Protein 4HPQ (pdb70)

Sequence (1160 aa):
MNSENTIVYVRVAGRARNGFVDPLKFYWDLERDRSLWSSVEPFTVTVVDRNVKHQVQGVMFATNVKYIFEDDQEDPAIENVVIIEADESLRVTQVEMISDQFKQVGYEVRDGNEVCIDAMSRFETPRQLGNLPLEKLVQLYKLQNDQLHSLFNTLNEAVIEKLLENSRKFLTGAKLICQESNDHLTTTKLRIREWQKFQSKLHFVLDCIQQQTKFLSEILLREGIGRNLIEEEWSQTVLVRLVNDMKFWQNEITKMMNKLDNITNEIDQQHNSKLGDFISRDSSHILDSKLNEIPTIRKQVENITRQYQTMLAKVQSQLVESRMKGLRDEFSEEFTNEADQLEQELADFLKSFTDHFDKCSALSSRSVSPEDAQNLFEIVERDDKDLAAINSLLQDAAIDVASFVRKVNMLLDERDADKAKMQATLSKLLTELRKHEEYISVFEGISALIQKFKASCLEDIRQTRNLLDFYANFERSYHNLLKEVKRRKETAAKLSQILKSCETQLEQINTADLRERQMFLLENGNYLPETIWPDEIGSLSPLYTLNYEVRMNSENTIVYVRVAGRARNGFVDPLKFYWDLERDRSLWSSVEPFTVTVVDRNVKHQVQGVMFATNVKYIFEDDQEDPAIENVVIIEADESLRVTQVEMISDQFKQVGYEVRDGNEVCIDAMSRFETPRQLGNLPLEKLVQLYKLQNDQLHSLFNTLNEAVIEKLLENSRKFLTGAKLICQESNDHLTTTKLRIREWQKFQSKLHFVLDCIQQQTKFLSEILLREGIGRNLIEEEWSQTVLVRLVNDMKFWQNEITKMMNKLDNITNEIDQQHNSKLGDFISRDSSHILDSKLNEIPTIRKQVENITRQYQTMLAKVQSQLVESRMKGLRDEFSEEFTNEADQLEQELADFLKSFTDHFDKCSALSSRSVSPEDAQNLFEIVERDDKDLAAINSLLQDAAIDVASFVRKVNMLLDERDADKAKMQATLSKLLTELRKHEEYISVFEGISALIQKFKASCLEDIRQTRNLLDFYANFERSYHNLLKEVKRRKETAAKLSQILKSCETQLEQINTADLRERQMFLLENGNYLPETIWPDEIGSLSPLYTLNYEVR

Foldseek 3Di:
DWLPPDDDDDDDDPDDPPPDDPDRFGDDVVNVVVLQVVLCPLVVVCVVRPDRVVSVVSSVVVVVVVVVD/DDAWEKEAAPEPPVCRDGIDTDDPDDDADPVGDDDPPPQKDKDWDADVPGPIDDIDIDHPFWDWLAWDADPPNHIYTYTYGDHDDDPPPPPDDVVVVVVNVVVVVVVVVSVVVVD/DVVVLVVLLVLLVVVLVVLVVLLVVLVVLLVVLLVLVVVVVVVLVVVVVVLVVLVVVLCCCQCPVLVPVPQPCCLPVNVVDPQLPVLLVLLVVLLVVLVVLLVCQQVAPALPDDDGDSRRNVPADCVLSCVSVVLVVVNVVVVVVSVVVNVVSVVVNCCSPPVCCPPPVVVVVVVSPPVLVVVSVVLNVVSVVLSVVSVVLSVLSVVVVCVDVDDPPVVVSCCVSVVVSVVVVVVVVVVVVSSVVSVVSSVVSVVVSVVVVVVVVVVVVVVVVSVVVVVVVVVVVVVVVVVSVVSVVSSVVSVVSSVVSVVSVVVSVVVVVVSVVVVVVVVVVVVVLVVVVVVVVVVVVVLVVVQVVVLVVLVVVCVVDDVPDDCVVVVAPSVVSDGPDDDDDDSD/DWLPPDDDDDDDDPDDPPPDDPDRFGDDVVNLVVLQVVLCPQVVVCVVHHDRCCSVCSNVVVVVVVVVD/DDAWEKEAAPEPPVCRDGIDTDDPDDDADPVGDDDDPPQKDKDWDADVPGPIDDIDIDHDFWDWLAWDADDPNHIYTYTYGDDDDDPPPPPDPVVVVVVNVVVVVVVVVSVVVVD/DVVVLVVLLVLLVVVLVVLVVLLVVLVVLLVVLVVLVVVVVVVLVVLVVVLVVLVVVLCCCQCPVLVPVPQPCCLPVNLVPCQQPVLLVLLVVLLVVLVVLLVCQQVAPALPDDDGDRRRNVPADCVLSCPSVVLVVVNVVVVVVSVVVNVVSVVVNCCSPPVCCPPPVVVVVVVSPPVLVVVSVVLNVVSVVLSVVSVVLSVLSVVVVCVDVDDPPVVVSCCVSVVVSVVVVVVVVVVVVSSVVSVVSSVVSVVVSVVVVVVVVVVVVVVVVSVVVVVVVVVVVVVVVVVSVVSVVSVVVSVVSSVVSVVSVVVSVVVVVVSVVVVVVVVVVVVVLVVVVVVVVVVVVVLVVVLVVVLVVLVVVVVVDDVPDDCVVVVAPSVVSDGDDDDDDDSD

Solvent-accessible surface area: 67573 Å² total; per-residue (Å²): 24,67,4,73,47,1,29,0,23,2,94,20,52,54,32,54,148,122,49,106,87,56,68,87,20,130,34,60,45,78,39,28,66,63,44,57,78,82,74,126,120,75,90,65,55,20,96,88,43,67,23,68,63,39,37,65,33,61,46,64,39,57,60,59,69,65,84,90,124,95,76,26,43,5,36,1,26,26,124,11,21,116,71,180,163,173,24,57,28,43,20,12,30,11,94,26,10,7,121,111,71,168,133,110,120,80,42,113,10,22,2,36,0,44,9,50,137,66,27,168,5,96,77,14,25,12,82,13,113,71,16,14,44,71,8,95,77,73,127,150,54,29,33,2,6,0,31,0,8,4,119,0,61,17,47,223,136,31,4,127,48,94,14,111,72,0,5,86,12,0,58,77,8,1,56,16,0,92,41,1,44,95,56,55,152,137,58,66,40,95,143,32,47,80,55,3,98,160,49,11,66,34,1,97,126,31,5,135,114,8,47,82,73,0,62,81,4,37,86,70,22,91,88,66,62,41,28,62,49,43,10,86,6,2,17,57,0,2,67,30,0,7,73,6,0,6,80,11,0,0,96,62,5,0,3,114,44,23,28,92,78,35,1,61,94,30,2,14,85,159,10,15,83,57,2,118,107,57,12,73,51,1,42,116,25,7,90,99,1,48,124,42,110,13,23,112,42,189,153,140,24,49,59,2,2,99,26,40,56,102,116,52,1,96,63,0,56,58,9,54,104,73,18,61,62,12,111,122,64,10,70,89,10,35,132,63,33,108,71,4,18,54,90,0,61,46,84,11,59,96,60,101,15,106,32,16,119,100,126,75,126,101,115,76,34,104,87,2,63,95,18,50,120,64,6,60,65,56,48,145,48,9,43,47,17,49,65,91,4,30,19,22,81,97,166,53,148,38,112,114,63,36,105,58,40,38,95,92,7,67,169,61,20,158,84,13,52,65,58,34,60,96,1,117,81,19,17,123,82,5,36,69,15,8,133,105,2,42,120,72,21,72,92,91,69,62,72,36,66,156,26,58,50,45,0,43,125,16,18,68,54,1,92,120,8,21,114,109,0,44,89,9,28,41,28,15,48,75,0,76,156,17,43,57,52,0,93,75,26,22,113,81,3,120,69,40,30,89,67,0,47,70,4,40,176,9,7,116,37,8,46,144,12,35,130,54,15,146,86,11,24,63,120,2,43,109,32,2,136,63,9,50,51,81,0,81,112,28,22,87,58,4,39,155,60,0,120,92,15,65,155,102,6,20,131,60,22,39,110,88,2,31,88,116,45,17,44,38,73,47,59,12,32,72,46,84,66,143,16,128,21,65,4,74,47,1,27,1,23,2,94,19,50,59,35,52,152,122,48,106,93,55,68,88,24,135,32,63,44,77,40,30,65,64,48,57,77,82,70,126,116,81,82,72,50,22,87,92,74,35,45,52,67,35,36,61,33,52,43,71,42,53,64,64,68,77,80,95,119,102,81,25,45,6,35,0,25,26,123,12,20,118,72,183,162,171,23,56,26,42,20,12,33,11,90,25,11,7,121,112,71,167,133,111,116,82,44,111,9,21,2,39,0,44,10,49,142,67,29,170,5,96,75,13,29,16,87,15,121,73,16,19,43,72,9,92,77,73,130,150,54,29,39,2,7,0,31,1,7,4,130,1,67,23,46,225,136,32,7,130,50,93,15,109,73,0,5,86,12,0,57,76,9,2,56,16,0,87,40,3,38,93,56,52,153,135,59,66,39,92,142,32,47,81,54,2,96,158,50,13,64,35,1,96,126,30,4,132,115,8,45,82,71,0,62,82,5,36,85,68,22,98,88,64,62,47,27,62,54,44,10,93,12,2,18,69,2,2,66,37,0,8,73,8,0,6,80,15,0,0,96,64,6,0,3,114,43,23,29,92,76,33,1,60,94,29,2,14,85,156,9,17,82,58,1,118,106,58,13,74,51,0,41,119,23,6,89,98,2,48,125,42,110,12,18,113,33,188,151,137,24,48,56,2,2,99,21,40,56,102,114,54,2,94,65,0,54,57,9,54,105,74,19,59,64,13,113,122,62,11,70,90,10,33,136,62,33,109,69,4,18,54,90,0,61,47,84,10,59,98,61,99,15,105,34,17,120,101,126,73,126,102,116,73,34,104,86,2,63,95,18,52,120,63,5,59,67,56,47,144,48,8,44,48,17,49,64,92,4,29,19,24,80,97,164,51,149,38,113,113,66,36,105,58,40,37,95,90,7,68,168,60,22,158,85,13,52,66,58,34,61,96,2,119,80,19,18,125,82,5,35,69,15,8,134,102,2,41,117,71,20,75,93,90,67,62,71,36,68,156,24,61,50,44,0,43,123,16,16,68,56,2,90,120,8,22,115,109,0,40,90,9,24,42,27,15,47,76,0,76,159,16,46,55,54,0,90,77,26,22,114,80,3,120,68,41,29,91,74,0,48,62,3,39,166,4,6,115,24,0,45,144,7,27,131,46,8,144,86,8,21,63,111,0,44,110,25,2,136,61,8,50,49,76,0,80,109,33,23,87,60,4,40,153,54,0,118,94,16,67,156,116,6,19,144,74,24,49,110,98,9,41,90,116,46,19,47,39,73,50,60,14,30,78,43,88,67,149,16,131

CATH classification: 1.10.10.2570

Structure (mmCIF, N/CA/C/O backbone):
data_4HPQ
#
_entry.id   4HPQ
#
_cell.length_a   144.370
_cell.length_b   64.200
_cell.length_c   184.210
_cell.angle_alpha   90.00
_cell.angle_beta   110.79
_cell.angle_gamma   90.00
#
_symmetry.space_group_name_H-M   'P 1 21 1'
#
loop_
_entity.id
_entity.type
_entity.pdbx_description
1 polymer Atg29
2 polymer Atg31
3 polymer Atg17
#
loop_
_atom_site.group_PDB
_atom_site.id
_atom_site.type_symbol
_atom_site.label_atom_id
_atom_site.label_alt_id
_atom_site.label_comp_id
_atom_site.label_asym_id
_atom_site.label_entity_id
_atom_site.label_seq_id
_atom_site.pdbx_PDB_ins_code
_atom_site.Cartn_x
_atom_site.Cartn_y
_atom_site.Cartn_z
_atom_site.occupancy
_atom_site.B_iso_or_equiv
_atom_site.auth_seq_id
_atom_site.auth_comp_id
_atom_site.auth_asym_id
_atom_site.auth_atom_id
_atom_site.pdbx_PDB_model_num
ATOM 1 N N . MET A 1 1 ? 12.360 -10.924 -99.351 1.00 144.26 1 MET A N 1
ATOM 2 C CA . MET A 1 1 ? 11.842 -11.594 -98.121 1.00 140.94 1 MET A CA 1
ATOM 3 C C . MET A 1 1 ? 10.400 -12.081 -98.290 1.00 136.64 1 MET A C 1
ATOM 4 O O . MET A 1 1 ? 9.459 -11.636 -97.630 1.00 129.86 1 MET A O 1
ATOM 9 N N . ASN A 1 2 ? 10.288 -13.009 -99.227 1.00 135.46 2 ASN A N 1
ATOM 10 C CA . ASN A 1 2 ? 9.106 -13.774 -99.541 1.00 136.52 2 ASN A CA 1
ATOM 11 C C . ASN A 1 2 ? 9.665 -14.767 -100.533 1.00 140.84 2 ASN A C 1
ATOM 12 O O . ASN A 1 2 ? 10.394 -14.369 -101.426 1.00 135.20 2 ASN A O 1
ATOM 17 N N . SER A 1 3 ? 9.358 -16.048 -100.397 1.00 152.53 3 SER A N 1
ATOM 18 C CA . SER A 1 3 ? 9.988 -17.056 -101.260 1.00 157.88 3 SER A CA 1
ATOM 19 C C . SER A 1 3 ? 10.483 -16.494 -102.596 1.00 153.70 3 SER A C 1
ATOM 20 O O . SER A 1 3 ? 11.635 -16.712 -102.984 1.00 152.34 3 SER A O 1
ATOM 23 N N . GLU A 1 4 ? 9.597 -15.782 -103.293 1.00 144.12 4 GLU A N 1
ATOM 24 C CA . GLU A 1 4 ? 9.913 -15.226 -104.600 1.00 138.20 4 GLU A CA 1
ATOM 25 C C . GLU A 1 4 ? 10.486 -13.841 -104.487 1.00 132.76 4 GLU A C 1
ATOM 26 O O . GLU A 1 4 ? 10.345 -13.198 -103.458 1.00 131.69 4 GLU A O 1
ATOM 32 N N . ASN A 1 5 ? 11.125 -13.371 -105.554 1.00 124.34 5 ASN A N 1
ATOM 33 C CA . ASN A 1 5 ? 11.671 -12.028 -105.554 1.00 115.86 5 ASN A CA 1
ATOM 34 C C . ASN A 1 5 ? 12.694 -11.825 -104.410 1.00 107.68 5 ASN A C 1
ATOM 35 O O . ASN A 1 5 ? 12.775 -10.760 -103.816 1.00 103.09 5 ASN A O 1
ATOM 40 N N . THR A 1 6 ? 13.449 -12.868 -104.079 1.00 101.48 6 THR A N 1
ATOM 41 C CA . THR A 1 6 ? 14.548 -12.756 -103.114 1.00 100.14 6 THR A CA 1
ATOM 42 C C . THR A 1 6 ? 15.332 -14.068 -103.051 1.00 101.23 6 THR A C 1
ATOM 43 O O . THR A 1 6 ? 14.831 -15.079 -102.547 1.00 105.71 6 THR A O 1
ATOM 47 N N . ILE A 1 7 ? 16.574 -14.026 -103.532 1.00 97.65 7 ILE A N 1
ATOM 48 C CA . ILE A 1 7 ? 17.372 -15.237 -103.763 1.00 94.94 7 ILE A CA 1
ATOM 49 C C . ILE A 1 7 ? 18.435 -15.501 -102.694 1.00 85.36 7 ILE A C 1
ATOM 50 O O . ILE A 1 7 ? 18.966 -14.586 -102.072 1.00 81.20 7 ILE A O 1
ATOM 55 N N . VAL A 1 8 ? 18.723 -16.777 -102.492 1.00 79.76 8 VAL A N 1
ATOM 56 C CA . VAL A 1 8 ? 19.807 -17.194 -101.650 1.00 80.09 8 VAL A CA 1
ATOM 57 C C . VAL A 1 8 ? 20.775 -18.008 -102.471 1.00 86.21 8 VAL A C 1
ATOM 58 O O . VAL A 1 8 ? 20.384 -18.952 -103.156 1.00 86.95 8 VAL A O 1
ATOM 62 N N . TYR A 1 9 ? 22.045 -17.634 -102.395 1.00 91.80 9 TYR A N 1
ATOM 63 C CA . TYR A 1 9 ? 23.114 -18.412 -102.982 1.00 87.57 9 TYR A CA 1
ATOM 64 C C . TYR A 1 9 ? 23.904 -19.045 -101.849 1.00 83.59 9 TYR A C 1
ATOM 65 O O . TYR A 1 9 ? 24.117 -18.429 -100.804 1.00 81.06 9 TYR A O 1
ATOM 74 N N . VAL A 1 10 ? 24.341 -20.275 -102.049 1.00 80.05 10 VAL A N 1
ATOM 75 C CA . VAL A 1 10 ? 25.231 -20.890 -101.095 1.00 81.99 10 VAL A CA 1
ATOM 76 C C . VAL A 1 10 ? 26.546 -21.274 -101.786 1.00 89.23 10 VAL A C 1
ATOM 77 O O . VAL A 1 10 ? 26.554 -21.919 -102.838 1.00 94.09 10 VAL A O 1
ATOM 81 N N . ARG A 1 11 ? 27.656 -20.824 -101.205 1.00 96.20 11 ARG A N 1
ATOM 82 C CA . ARG A 1 11 ? 28.988 -21.213 -101.661 1.00 95.51 11 ARG A CA 1
ATOM 83 C C . ARG A 1 11 ? 29.457 -22.460 -100.943 1.00 94.80 11 ARG A C 1
ATOM 84 O O . ARG A 1 11 ? 29.056 -22.727 -99.809 1.00 96.33 11 ARG A O 1
ATOM 92 N N . VAL A 1 12 ? 30.353 -23.188 -101.594 1.00 91.82 12 VAL A N 1
ATOM 93 C CA . VAL A 1 12 ? 30.899 -24.415 -101.041 1.00 92.36 12 VAL A CA 1
ATOM 94 C C . VAL A 1 12 ? 32.304 -24.671 -101.591 1.00 93.65 12 VAL A C 1
ATOM 95 O O . VAL A 1 12 ? 32.669 -24.123 -102.637 1.00 95.24 12 VAL A O 1
ATOM 99 N N . ALA A 1 13 ? 33.079 -25.504 -100.891 1.00 91.41 13 ALA A N 1
ATOM 100 C CA . ALA A 1 13 ? 34.460 -25.806 -101.283 1.00 91.51 13 ALA A CA 1
ATOM 101 C C . ALA A 1 13 ? 34.673 -27.304 -101.570 1.00 92.18 13 ALA A C 1
ATOM 102 O O . ALA A 1 13 ? 34.594 -28.135 -100.660 1.00 88.33 13 ALA A O 1
ATOM 104 N N . GLY A 1 14 ? 34.961 -27.634 -102.833 1.00 94.81 14 GLY A N 1
ATOM 105 C CA . GLY A 1 14 ? 35.085 -29.026 -103.266 1.00 95.90 14 GLY A CA 1
ATOM 106 C C . GLY A 1 14 ? 33.806 -29.762 -102.929 1.00 100.42 14 GLY A C 1
ATOM 107 O O . GLY A 1 14 ? 33.799 -30.654 -102.085 1.00 102.24 14 GLY A O 1
ATOM 108 N N . ARG A 1 15 ? 32.716 -29.352 -103.572 1.00 106.36 15 ARG A N 1
ATOM 109 C CA . ARG A 1 15 ? 31.389 -29.896 -103.292 1.00 116.68 15 ARG A CA 1
ATOM 110 C C . ARG A 1 15 ? 30.925 -30.920 -104.331 1.00 113.04 15 ARG A C 1
ATOM 111 O O . ARG A 1 15 ? 30.541 -32.036 -103.976 1.00 104.09 15 ARG A O 1
ATOM 119 N N . ALA A 1 16 ? 30.986 -30.533 -105.605 1.00 114.52 16 ALA A N 1
ATOM 120 C CA . ALA A 1 16 ? 30.172 -31.140 -106.677 1.00 119.91 16 ALA A CA 1
ATOM 121 C C . ALA A 1 16 ? 29.798 -32.612 -106.516 1.00 129.07 16 ALA A C 1
ATOM 122 O O . ALA A 1 16 ? 30.661 -33.485 -106.576 1.00 136.45 16 ALA A O 1
ATOM 124 N N . ARG A 1 17 ? 28.505 -32.869 -106.304 1.00 132.67 17 ARG A N 1
ATOM 125 C CA . ARG A 1 17 ? 27.962 -34.233 -106.300 1.00 134.12 17 ARG A CA 1
ATOM 126 C C . ARG A 1 17 ? 26.997 -34.474 -107.448 1.00 128.11 17 ARG A C 1
ATOM 127 O O . ARG A 1 17 ? 26.610 -35.615 -107.706 1.00 115.01 17 ARG A O 1
ATOM 135 N N . ASN A 1 18 ? 26.586 -33.397 -108.110 1.00 130.46 18 ASN A N 1
ATOM 136 C CA . ASN A 1 18 ? 25.533 -33.451 -109.120 1.00 129.77 18 ASN A CA 1
ATOM 137 C C . ASN A 1 18 ? 24.227 -34.092 -108.604 1.00 122.33 18 ASN A C 1
ATOM 138 O O . ASN A 1 18 ? 23.489 -34.729 -109.353 1.00 119.14 18 ASN A O 1
ATOM 143 N N . GLY A 1 19 ? 23.966 -33.896 -107.310 1.00 113.49 19 GLY A N 1
ATOM 144 C CA . GLY A 1 19 ? 22.672 -34.170 -106.705 1.00 112.92 19 GLY A CA 1
ATOM 145 C C . GLY A 1 19 ? 22.064 -32.828 -106.336 1.00 113.00 19 GLY A C 1
ATOM 146 O O . GLY A 1 19 ? 21.835 -32.522 -105.161 1.00 105.02 19 GLY A O 1
ATOM 147 N N . PHE A 1 20 ? 21.808 -32.022 -107.358 1.00 117.36 20 PHE A N 1
ATOM 148 C CA . PHE A 1 20 ? 21.400 -30.638 -107.160 1.00 121.45 20 PHE A CA 1
ATOM 149 C C . PHE A 1 20 ? 19.922 -30.554 -106.811 1.00 121.14 20 PHE A C 1
ATOM 150 O O . PHE A 1 20 ? 19.074 -31.080 -107.527 1.00 119.00 20 PHE A O 1
ATOM 158 N N . VAL A 1 21 ? 19.624 -29.872 -105.711 1.00 126.54 21 VAL A N 1
ATOM 159 C CA . VAL A 1 21 ? 18.275 -29.859 -105.149 1.00 133.52 21 VAL A CA 1
ATOM 160 C C . VAL A 1 21 ? 17.496 -28.715 -105.800 1.00 131.50 21 VAL A C 1
ATOM 161 O O . VAL A 1 21 ? 16.665 -28.955 -106.672 1.00 127.78 21 VAL A O 1
ATOM 165 N N . ASP A 1 22 ? 17.781 -27.477 -105.399 1.00 133.26 22 ASP A N 1
ATOM 166 C CA . ASP A 1 22 ? 17.207 -26.300 -106.046 1.00 138.90 22 ASP A CA 1
ATOM 167 C C . ASP A 1 22 ? 15.678 -26.383 -106.187 1.00 144.63 22 ASP A C 1
ATOM 168 O O . ASP A 1 22 ? 15.129 -26.057 -107.242 1.00 156.59 22 ASP A O 1
ATOM 173 N N . PRO A 1 23 ? 14.984 -26.819 -105.123 1.00 143.32 23 PRO A N 1
ATOM 174 C CA . PRO A 1 23 ? 13.529 -26.866 -105.175 1.00 141.57 23 PRO A CA 1
ATOM 175 C C . PRO A 1 23 ? 12.962 -25.463 -104.998 1.00 135.04 23 PRO A C 1
ATOM 176 O O . PRO A 1 23 ? 13.406 -24.728 -104.114 1.00 137.75 23 PRO A O 1
ATOM 180 N N . LEU A 1 24 ? 12.008 -25.080 -105.833 1.00 126.14 24 LEU A N 1
ATOM 181 C CA . LEU A 1 24 ? 11.360 -23.790 -105.659 1.00 130.20 24 LEU A CA 1
ATOM 182 C C . LEU A 1 24 ? 10.020 -23.964 -104.934 1.00 137.58 24 LEU A C 1
ATOM 183 O O . LEU A 1 24 ? 9.098 -24.590 -105.453 1.00 153.40 24 LEU A O 1
ATOM 188 N N . LYS A 1 25 ? 9.941 -23.414 -103.727 1.00 130.57 25 LYS A N 1
ATOM 189 C CA . LYS A 1 25 ? 8.745 -23.455 -102.881 1.00 124.36 25 LYS A CA 1
ATOM 190 C C . LYS A 1 25 ? 8.205 -22.081 -102.469 1.00 123.25 25 LYS A C 1
ATOM 191 O O . LYS A 1 25 ? 8.816 -21.403 -101.654 1.00 128.29 25 LYS A O 1
ATOM 197 N N . PHE A 1 26 ? 7.034 -21.683 -102.940 1.00 120.55 26 PHE A N 1
ATOM 198 C CA . PHE A 1 26 ? 6.488 -20.389 -102.506 1.00 118.30 26 PHE A CA 1
ATOM 199 C C . PHE A 1 26 ? 5.848 -20.448 -101.110 1.00 98.39 26 PHE A C 1
ATOM 200 O O . PHE A 1 26 ? 4.708 -20.864 -100.992 1.00 98.61 26 PHE A O 1
ATOM 208 N N . TYR A 1 27 ? 6.566 -20.017 -100.067 1.00 82.68 27 TYR A N 1
ATOM 209 C CA . TYR A 1 27 ? 6.064 -20.094 -98.679 1.00 75.88 27 TYR A CA 1
ATOM 210 C C . TYR A 1 27 ? 6.031 -18.768 -97.891 1.00 74.04 27 TYR A C 1
ATOM 211 O O . TYR A 1 27 ? 7.060 -18.138 -97.696 1.00 77.66 27 TYR A O 1
ATOM 220 N N . TRP A 1 28 ? 4.850 -18.392 -97.398 1.00 73.02 28 TRP A N 1
ATOM 221 C CA . TRP A 1 28 ? 4.630 -17.120 -96.694 1.00 71.67 28 TRP A CA 1
ATOM 222 C C . TRP A 1 28 ? 4.429 -17.396 -95.210 1.00 75.73 28 TRP A C 1
ATOM 223 O O . TRP A 1 28 ? 4.202 -18.541 -94.818 1.00 78.25 28 TRP A O 1
ATOM 225 N N . ASP A 1 29 ? 4.494 -16.344 -94.392 1.00 77.80 29 ASP A N 1
ATOM 226 C CA . ASP A 1 29 ? 4.396 -16.477 -92.925 1.00 77.14 29 ASP A CA 1
ATOM 227 C C . ASP A 1 29 ? 3.017 -16.902 -92.441 1.00 79.91 29 ASP A C 1
ATOM 228 O O . ASP A 1 29 ? 2.905 -17.536 -91.388 1.00 76.91 29 ASP A O 1
ATOM 230 N N . LEU A 1 30 ? 1.973 -16.535 -93.190 1.00 84.68 30 LEU A N 1
ATOM 231 C CA . LEU A 1 30 ? 0.612 -17.004 -92.903 1.00 81.01 30 LEU A CA 1
ATOM 232 C C . LEU A 1 30 ? 0.540 -18.508 -93.201 1.00 78.18 30 LEU A C 1
ATOM 233 O O . LEU A 1 30 ? -0.019 -19.269 -92.405 1.00 77.40 30 LEU A O 1
ATOM 235 N N . GLU A 1 31 ? 1.139 -18.941 -94.317 1.00 74.01 31 GLU A N 1
ATOM 236 C CA . GLU A 1 31 ? 1.258 -20.378 -94.607 1.00 73.85 31 GLU A CA 1
ATOM 237 C C . GLU A 1 31 ? 1.861 -21.095 -93.392 1.00 76.13 31 GLU A C 1
ATOM 238 O O . GLU A 1 31 ? 1.426 -22.181 -93.025 1.00 76.01 31 GLU A O 1
ATOM 240 N N . ARG A 1 32 ? 2.837 -20.460 -92.746 1.00 82.58 32 ARG A N 1
ATOM 241 C CA . ARG A 1 32 ? 3.445 -21.008 -91.524 1.00 82.79 32 ARG A CA 1
ATOM 242 C C . ARG A 1 32 ? 2.440 -21.137 -90.400 1.00 77.78 32 ARG A C 1
ATOM 243 O O . ARG A 1 32 ? 2.350 -22.188 -89.772 1.00 76.37 32 ARG A O 1
ATOM 245 N N . ASP A 1 33 ? 1.687 -20.071 -90.152 1.00 74.32 33 ASP A N 1
ATOM 246 C CA . ASP A 1 33 ? 0.668 -20.086 -89.105 1.00 74.73 33 ASP A CA 1
ATOM 247 C C . ASP A 1 33 ? -0.327 -21.232 -89.316 1.00 75.33 33 ASP A C 1
ATOM 248 O O . ASP A 1 33 ? -0.744 -21.888 -88.348 1.00 76.24 33 ASP A O 1
ATOM 250 N N . ARG A 1 34 ? -0.682 -21.473 -90.583 1.00 72.56 34 ARG A N 1
ATOM 251 C CA . ARG A 1 34 ? -1.577 -22.575 -90.977 1.00 65.98 34 ARG A CA 1
ATOM 252 C C . ARG A 1 34 ? -1.008 -23.978 -90.635 1.00 59.78 34 ARG A C 1
ATOM 253 O O . ARG A 1 34 ? -1.590 -24.718 -89.836 1.00 53.25 34 ARG A O 1
ATOM 255 N N . SER A 1 35 ? 0.128 -24.325 -91.240 1.00 58.17 35 SER A N 1
ATOM 256 C CA . SER A 1 35 ? 0.824 -25.591 -90.959 1.00 57.21 35 SER A CA 1
ATOM 257 C C . SER A 1 35 ? 1.132 -25.777 -89.475 1.00 62.00 35 SER A C 1
ATOM 258 O O . SER A 1 35 ? 1.129 -26.898 -88.963 1.00 65.98 35 SER A O 1
ATOM 260 N N . LEU A 1 36 ? 1.419 -24.679 -88.783 1.00 65.04 36 LEU A N 1
ATOM 261 C CA . LEU A 1 36 ? 1.600 -24.719 -87.332 1.00 63.94 36 LEU A CA 1
ATOM 262 C C . LEU A 1 36 ? 0.350 -25.276 -86.680 1.00 64.46 36 LEU A C 1
ATOM 263 O O . LEU A 1 36 ? 0.408 -26.309 -86.007 1.00 61.56 36 LEU A O 1
ATOM 265 N N . TRP A 1 37 ? -0.777 -24.591 -86.909 1.00 66.68 37 TRP A N 1
ATOM 266 C CA . TRP A 1 37 ? -2.084 -25.001 -86.362 1.00 66.59 37 TRP A CA 1
ATOM 267 C C . TRP A 1 37 ? -2.423 -26.431 -86.792 1.00 63.66 37 TRP A C 1
ATOM 268 O O . TRP A 1 37 ? -2.775 -27.271 -85.949 1.00 57.38 37 TRP A O 1
ATOM 270 N N . SER A 1 38 ? -2.280 -26.699 -88.095 1.00 61.61 38 SER A N 1
ATOM 271 C CA . SER A 1 38 ? -2.494 -28.038 -88.650 1.00 62.52 38 SER A CA 1
ATOM 272 C C . SER A 1 38 ? -1.738 -29.073 -87.820 1.00 66.22 38 SER A C 1
ATOM 273 O O . SER A 1 38 ? -2.344 -29.972 -87.239 1.00 72.48 38 SER A O 1
ATOM 275 N N . SER A 1 39 ? -0.420 -28.913 -87.723 1.00 70.47 39 SER A N 1
ATOM 276 C CA . SER A 1 39 ? 0.420 -29.826 -86.930 1.00 69.59 39 SER A CA 1
ATOM 277 C C . SER A 1 39 ? -0.063 -30.014 -85.478 1.00 68.38 39 SER A C 1
ATOM 278 O O . SER A 1 39 ? 0.308 -30.990 -84.830 1.00 64.17 39 SER A O 1
ATOM 280 N N . VAL A 1 40 ? -0.883 -29.083 -84.981 1.00 69.56 40 VAL A N 1
ATOM 281 C CA . VAL A 1 40 ? -1.615 -29.265 -83.720 1.00 72.28 40 VAL A CA 1
ATOM 282 C C . VAL A 1 40 ? -0.671 -29.442 -82.534 1.00 68.80 40 VAL A C 1
ATOM 283 O O . VAL A 1 40 ? -0.022 -28.488 -82.118 1.00 66.01 40 VAL A O 1
ATOM 285 N N . UNK A 1 41 ? 0.271 -38.887 -94.710 1.00 83.03 51 UNK A N 1
ATOM 286 C CA . UNK A 1 41 ? 0.481 -37.864 -93.637 1.00 82.68 51 UNK A CA 1
ATOM 287 C C . UNK A 1 41 ? 1.417 -36.793 -94.184 1.00 82.78 51 UNK A C 1
ATOM 288 O O . UNK A 1 41 ? 0.956 -35.751 -94.650 1.00 77.42 51 UNK A O 1
ATOM 290 N N . UNK A 1 42 ? 2.724 -37.063 -94.156 1.00 84.98 52 UNK A N 1
ATOM 291 C CA . UNK A 1 42 ? 3.714 -36.136 -94.710 1.00 82.43 52 UNK A CA 1
ATOM 292 C C . UNK A 1 42 ? 3.489 -35.966 -96.215 1.00 84.66 52 UNK A C 1
ATOM 293 O O . UNK A 1 42 ? 3.447 -34.836 -96.704 1.00 84.69 52 UNK A O 1
ATOM 295 N N . UNK A 1 43 ? 3.309 -37.078 -96.935 1.00 86.32 53 UNK A N 1
ATOM 296 C CA . UNK A 1 43 ? 3.020 -37.040 -98.378 1.00 87.06 53 UNK A CA 1
ATOM 297 C C . UNK A 1 43 ? 1.873 -36.073 -98.701 1.00 91.94 53 UNK A C 1
ATOM 298 O O . UNK A 1 43 ? 1.968 -35.270 -99.636 1.00 86.29 53 UNK A O 1
ATOM 300 N N . UNK A 1 44 ? 0.807 -36.143 -97.902 1.00 95.89 54 UNK A N 1
ATOM 301 C CA . UNK A 1 44 ? -0.382 -35.296 -98.087 1.00 93.54 54 UNK A CA 1
ATOM 302 C C . UNK A 1 44 ? -0.140 -33.807 -97.769 1.00 88.11 54 UNK A C 1
ATOM 303 O O . UNK A 1 44 ? -0.398 -32.941 -98.613 1.00 81.24 54 UNK A O 1
ATOM 305 N N . UNK A 1 45 ? 0.348 -33.519 -96.557 1.00 84.62 55 UNK A N 1
ATOM 306 C CA . UNK A 1 45 ? 0.569 -32.137 -96.112 1.00 80.36 55 UNK A CA 1
ATOM 307 C C . UNK A 1 45 ? 1.593 -31.420 -97.003 1.00 85.09 55 UNK A C 1
ATOM 308 O O . UNK A 1 45 ? 1.550 -30.189 -97.138 1.00 81.84 55 UNK A O 1
ATOM 310 N N . UNK A 1 46 ? 2.489 -32.196 -97.626 1.00 91.47 56 UNK A N 1
ATOM 311 C CA . UNK A 1 46 ? 3.395 -31.684 -98.671 1.00 95.73 56 UNK A CA 1
ATOM 312 C C . UNK A 1 46 ? 2.604 -31.141 -99.852 1.00 97.26 56 UNK A C 1
ATOM 313 O O . UNK A 1 46 ? 2.795 -29.998 -100.247 1.00 96.26 56 UNK A O 1
ATOM 315 N N . UNK A 1 47 ? 1.709 -31.955 -100.411 1.00 99.53 57 UNK A N 1
ATOM 316 C CA . UNK A 1 47 ? 0.823 -31.482 -101.481 1.00 92.92 57 UNK A CA 1
ATOM 317 C C . UNK A 1 47 ? -0.013 -30.305 -100.969 1.00 85.49 57 UNK A C 1
ATOM 318 O O . UNK A 1 47 ? -0.306 -29.377 -101.718 1.00 79.40 57 UNK A O 1
ATOM 320 N N . UNK A 1 48 ? -0.359 -30.336 -99.684 1.00 81.41 58 UNK A N 1
ATOM 321 C CA . UNK A 1 48 ? -1.138 -29.271 -99.072 1.00 83.77 58 UNK A CA 1
ATOM 322 C C . UNK A 1 48 ? -0.344 -27.982 -98.789 1.00 86.57 58 UNK A C 1
ATOM 323 O O . UNK A 1 48 ? -0.941 -26.979 -98.419 1.00 93.43 58 UNK A O 1
ATOM 325 N N . UNK A 1 49 ? 0.979 -27.991 -98.948 1.00 85.63 59 UNK A N 1
ATOM 326 C CA . UNK A 1 49 ? 1.745 -26.735 -98.899 1.00 86.35 59 UNK A CA 1
ATOM 327 C C . UNK A 1 49 ? 2.874 -26.615 -99.966 1.00 95.91 59 UNK A C 1
ATOM 328 O O . UNK A 1 49 ? 3.067 -25.527 -100.514 1.00 97.84 59 UNK A O 1
ATOM 330 N N . UNK A 1 50 ? 3.611 -27.710 -100.228 1.00 101.98 60 UNK A N 1
ATOM 331 C CA . UNK A 1 50 ? 4.485 -27.907 -101.436 1.00 98.15 60 UNK A CA 1
ATOM 332 C C . UNK A 1 50 ? 6.010 -28.223 -101.239 1.00 94.86 60 UNK A C 1
ATOM 333 O O . UNK A 1 50 ? 6.793 -27.996 -102.163 1.00 95.25 60 UNK A O 1
ATOM 335 N N . UNK A 1 51 ? 6.425 -28.758 -100.083 1.00 91.39 61 UNK A N 1
ATOM 336 C CA . UNK A 1 51 ? 7.796 -29.323 -99.902 1.00 86.86 61 UNK A CA 1
ATOM 337 C C . UNK A 1 51 ? 7.918 -30.191 -98.647 1.00 89.02 61 UNK A C 1
ATOM 338 O O . UNK A 1 51 ? 7.384 -29.853 -97.586 1.00 93.37 61 UNK A O 1
ATOM 340 N N . UNK A 1 52 ? 8.648 -31.295 -98.763 1.00 89.38 62 UNK A N 1
ATOM 341 C CA . UNK A 1 52 ? 8.702 -32.294 -97.685 1.00 89.81 62 UNK A CA 1
ATOM 342 C C . UNK A 1 52 ? 9.689 -31.894 -96.587 1.00 84.77 62 UNK A C 1
ATOM 343 O O . UNK A 1 52 ? 9.286 -31.627 -95.445 1.00 77.13 62 UNK A O 1
ATOM 345 N N . UNK A 1 53 ? 10.976 -31.867 -96.950 1.00 81.14 63 UNK A N 1
ATOM 346 C CA . UNK A 1 53 ? 12.053 -31.429 -96.060 1.00 75.35 63 UNK A CA 1
ATOM 347 C C . UNK A 1 53 ? 11.594 -30.237 -95.209 1.00 71.24 63 UNK A C 1
ATOM 348 O O . UNK A 1 53 ? 11.582 -30.315 -93.973 1.00 69.61 63 UNK A O 1
ATOM 350 N N . UNK A 1 54 ? 11.169 -29.167 -95.889 1.00 66.79 64 UNK A N 1
ATOM 351 C CA . UNK A 1 54 ? 10.718 -27.917 -95.244 1.00 60.37 64 UNK A CA 1
ATOM 352 C C . UNK A 1 54 ? 9.685 -28.160 -94.140 1.00 58.97 64 UNK A C 1
ATOM 353 O O . UNK A 1 54 ? 9.836 -27.691 -92.999 1.00 53.70 64 UNK A O 1
ATOM 355 N N . UNK A 1 55 ? 8.640 -28.906 -94.482 1.00 60.43 65 UNK A N 1
ATOM 356 C CA . UNK A 1 55 ? 7.539 -29.111 -93.548 1.00 59.07 65 UNK A CA 1
ATOM 357 C C . UNK A 1 55 ? 8.072 -29.931 -92.384 1.00 58.53 65 UNK A C 1
ATOM 358 O O . UNK A 1 55 ? 8.018 -29.496 -91.220 1.00 49.70 65 UNK A O 1
ATOM 360 N N . UNK A 1 56 ? 8.653 -31.080 -92.732 1.00 62.30 66 UNK A N 1
ATOM 361 C CA . UNK A 1 56 ? 9.133 -32.055 -91.751 1.00 65.54 66 UNK A CA 1
ATOM 362 C C . UNK A 1 56 ? 10.132 -31.432 -90.764 1.00 66.81 66 UNK A C 1
ATOM 363 O O . UNK A 1 56 ? 10.153 -31.784 -89.575 1.00 65.59 66 UNK A O 1
ATOM 365 N N . UNK A 1 57 ? 10.937 -30.494 -91.261 1.00 64.58 67 UNK A N 1
ATOM 366 C CA . UNK A 1 57 ? 11.828 -29.718 -90.404 1.00 63.70 67 UNK A CA 1
ATOM 367 C C . UNK A 1 57 ? 11.041 -28.746 -89.521 1.00 61.87 67 UNK A C 1
ATOM 368 O O . UNK A 1 57 ? 10.977 -28.917 -88.294 1.00 52.75 67 UNK A O 1
ATOM 370 N N . UNK A 1 58 ? 10.424 -27.754 -90.176 1.00 63.90 68 UNK A N 1
ATOM 371 C CA . UNK A 1 58 ? 9.754 -26.621 -89.507 1.00 63.12 68 UNK A CA 1
ATOM 372 C C . UNK A 1 58 ? 8.687 -27.107 -88.521 1.00 66.44 68 UNK A C 1
ATOM 373 O O . UNK A 1 58 ? 8.336 -26.418 -87.546 1.00 57.77 68 UNK A O 1
ATOM 375 N N . UNK A 1 59 ? 8.172 -28.303 -88.800 1.00 69.74 69 UNK A N 1
ATOM 376 C CA . UNK A 1 59 ? 7.272 -28.983 -87.895 1.00 69.52 69 UNK A CA 1
ATOM 377 C C . UNK A 1 59 ? 8.048 -29.464 -86.671 1.00 67.79 69 UNK A C 1
ATOM 378 O O . UNK A 1 59 ? 7.675 -29.167 -85.526 1.00 60.31 69 UNK A O 1
ATOM 380 N N . UNK A 1 60 ? 9.135 -30.195 -86.930 1.00 67.65 70 UNK A N 1
ATOM 381 C CA . UNK A 1 60 ? 9.971 -30.757 -85.866 1.00 69.40 70 UNK A CA 1
ATOM 382 C C . UNK A 1 60 ? 10.549 -29.641 -85.022 1.00 65.90 70 UNK A C 1
ATOM 383 O O . UNK A 1 60 ? 10.545 -29.712 -83.788 1.00 60.57 70 UNK A O 1
ATOM 385 N N . UNK A 1 61 ? 11.031 -28.615 -85.720 1.00 65.90 71 UNK A N 1
ATOM 386 C CA . UNK A 1 61 ? 11.582 -27.410 -85.104 1.00 68.45 71 UNK A CA 1
ATOM 387 C C . UNK A 1 61 ? 10.556 -26.666 -84.253 1.00 70.50 71 UNK A C 1
ATOM 388 O O . UNK A 1 61 ? 10.822 -26.345 -83.083 1.00 70.59 71 UNK A O 1
ATOM 390 N N . UNK A 1 62 ? 9.391 -26.386 -84.844 1.00 70.19 72 UNK A N 1
ATOM 391 C CA . UNK A 1 62 ? 8.353 -25.623 -84.152 1.00 67.45 72 UNK A CA 1
ATOM 392 C C . UNK A 1 62 ? 7.781 -26.447 -83.009 1.00 69.12 72 UNK A C 1
ATOM 393 O O . UNK A 1 62 ? 7.278 -25.876 -82.029 1.00 69.99 72 UNK A O 1
ATOM 395 N N . UNK A 1 63 ? 7.874 -27.779 -83.137 1.00 69.07 73 UNK A N 1
ATOM 396 C CA . UNK A 1 63 ? 7.484 -28.708 -82.068 1.00 70.27 73 UNK A CA 1
ATOM 397 C C . UNK A 1 63 ? 8.538 -28.760 -80.961 1.00 71.14 73 UNK A C 1
ATOM 398 O O . UNK A 1 63 ? 8.198 -28.888 -79.781 1.00 66.27 73 UNK A O 1
ATOM 400 N N . UNK A 1 64 ? 9.813 -28.658 -81.347 1.00 73.09 74 UNK A N 1
ATOM 401 C CA . UNK A 1 64 ? 10.916 -28.556 -80.382 1.00 75.04 74 UNK A CA 1
ATOM 402 C C . UNK A 1 64 ? 10.848 -27.243 -79.599 1.00 77.96 74 UNK A C 1
ATOM 403 O O . UNK A 1 64 ? 10.798 -27.242 -78.364 1.00 76.95 74 UNK A O 1
ATOM 405 N N . UNK A 1 65 ? 10.842 -26.126 -80.320 1.00 78.29 75 UNK A N 1
ATOM 406 C CA . UNK A 1 65 ? 10.627 -24.834 -79.694 1.00 81.95 75 UNK A CA 1
ATOM 407 C C . UNK A 1 65 ? 9.424 -24.915 -78.745 1.00 86.59 75 UNK A C 1
ATOM 408 O O . UNK A 1 65 ? 9.495 -24.454 -77.602 1.00 90.59 75 UNK A O 1
ATOM 410 N N . UNK A 1 66 ? 8.334 -25.525 -79.210 1.00 86.86 76 UNK A N 1
ATOM 411 C CA . UNK A 1 66 ? 7.150 -25.714 -78.377 1.00 92.82 76 UNK A CA 1
ATOM 412 C C . UNK A 1 66 ? 7.433 -26.623 -77.170 1.00 97.10 76 UNK A C 1
ATOM 413 O O . UNK A 1 66 ? 6.803 -26.457 -76.116 1.00 102.53 76 UNK A O 1
ATOM 415 N N . UNK A 1 67 ? 8.365 -27.572 -77.324 1.00 92.09 77 UNK A N 1
ATOM 416 C CA . UNK A 1 67 ? 8.811 -28.429 -76.206 1.00 86.85 77 UNK A CA 1
ATOM 417 C C . UNK A 1 67 ? 9.677 -27.636 -75.214 1.00 85.24 77 UNK A C 1
ATOM 418 O O . UNK A 1 67 ? 9.715 -27.946 -74.020 1.00 76.95 77 UNK A O 1
ATOM 420 N N . UNK A 1 68 ? 10.356 -26.605 -75.715 1.00 88.41 78 UNK A N 1
ATOM 421 C CA . UNK A 1 68 ? 11.093 -25.666 -74.865 1.00 93.43 78 UNK A CA 1
ATOM 422 C C . UNK A 1 68 ? 10.166 -24.748 -74.033 1.00 98.42 78 UNK A C 1
ATOM 423 O O . UNK A 1 68 ? 10.641 -23.994 -73.179 1.00 103.36 78 UNK A O 1
ATOM 425 N N . UNK A 1 69 ? 8.856 -24.808 -74.287 1.00 98.62 79 UNK A N 1
ATOM 426 C CA . UNK A 1 69 ? 7.853 -24.098 -73.477 1.00 93.93 79 UNK A CA 1
ATOM 427 C C . UNK A 1 69 ? 7.979 -24.376 -71.968 1.00 86.68 79 UNK A C 1
ATOM 428 O O . UNK A 1 69 ? 8.285 -25.489 -71.542 1.00 78.46 79 UNK A O 1
ATOM 430 N N . GLU B 2 11 ? 23.484 -31.541 -98.525 1.00 98.06 11 GLU B N 1
ATOM 431 C CA . GLU B 2 11 ? 22.416 -31.563 -97.465 1.00 102.48 11 GLU B CA 1
ATOM 432 C C . GLU B 2 11 ? 21.350 -30.499 -97.746 1.00 104.14 11 GLU B C 1
ATOM 433 O O . GLU B 2 11 ? 21.552 -29.652 -98.616 1.00 123.14 11 GLU B O 1
ATOM 439 N N . PRO B 2 12 ? 20.215 -30.529 -97.019 1.00 94.12 12 PRO B N 1
ATOM 440 C CA . PRO B 2 12 ? 19.140 -29.587 -97.327 1.00 88.32 12 PRO B CA 1
ATOM 441 C C . PRO B 2 12 ? 19.269 -28.319 -96.490 1.00 88.14 12 PRO B C 1
ATOM 442 O O . PRO B 2 12 ? 19.582 -28.400 -95.294 1.00 90.60 12 PRO B O 1
ATOM 446 N N . PHE B 2 13 ? 19.041 -27.157 -97.100 1.00 86.72 13 PHE B N 1
ATOM 447 C CA . PHE B 2 13 ? 19.291 -25.894 -96.396 1.00 87.43 13 PHE B CA 1
ATOM 448 C C . PHE B 2 13 ? 18.095 -24.997 -96.195 1.00 81.43 13 PHE B C 1
ATOM 449 O O . PHE B 2 13 ? 17.389 -24.679 -97.146 1.00 80.21 13 PHE B O 1
ATOM 457 N N . THR B 2 14 ? 17.934 -24.534 -94.958 1.00 76.51 14 THR B N 1
ATOM 458 C CA . THR B 2 14 ? 16.806 -23.688 -94.590 1.00 73.39 14 THR B CA 1
ATOM 459 C C . THR B 2 14 ? 17.244 -22.345 -94.021 1.00 68.42 14 THR B C 1
ATOM 460 O O . THR B 2 14 ? 18.066 -22.274 -93.109 1.00 64.54 14 THR B O 1
ATOM 464 N N . VAL B 2 15 ? 16.642 -21.294 -94.566 1.00 68.07 15 VAL B N 1
ATOM 465 C CA . VAL B 2 15 ? 16.968 -19.918 -94.244 1.00 70.56 15 VAL B CA 1
ATOM 466 C C . VAL B 2 15 ? 15.735 -19.115 -93.830 1.00 71.95 15 VAL B C 1
ATOM 467 O O . VAL B 2 15 ? 14.783 -18.984 -94.605 1.00 76.62 15 VAL B O 1
ATOM 471 N N . THR B 2 16 ? 15.781 -18.534 -92.637 1.00 68.31 16 THR B N 1
ATOM 472 C CA . THR B 2 16 ? 14.674 -17.753 -92.120 1.00 65.88 16 THR B CA 1
ATOM 473 C C . THR B 2 16 ? 15.201 -16.406 -91.671 1.00 65.00 16 THR B C 1
ATOM 474 O O . THR B 2 16 ? 16.159 -16.343 -90.916 1.00 66.40 16 THR B O 1
ATOM 478 N N . VAL B 2 17 ? 14.554 -15.335 -92.110 1.00 61.91 17 VAL B N 1
ATOM 479 C CA . VAL B 2 17 ? 14.969 -13.987 -91.774 1.00 55.93 17 VAL B CA 1
ATOM 480 C C . VAL B 2 17 ? 14.000 -13.343 -90.816 1.00 54.23 17 VAL B C 1
ATOM 481 O O . VAL B 2 17 ? 12.830 -13.201 -91.120 1.00 54.14 17 VAL B O 1
ATOM 485 N N . VAL B 2 18 ? 14.500 -12.912 -89.674 1.00 54.05 18 VAL B N 1
ATOM 486 C CA . VAL B 2 18 ? 13.679 -12.201 -88.719 1.00 56.83 18 VAL B CA 1
ATOM 487 C C . VAL B 2 18 ? 13.904 -10.722 -88.898 1.00 57.70 18 VAL B C 1
ATOM 488 O O . VAL B 2 18 ? 15.034 -10.293 -89.070 1.00 64.24 18 VAL B O 1
ATOM 492 N N . ASP B 2 19 ? 12.831 -9.942 -88.861 1.00 57.91 19 ASP B N 1
ATOM 493 C CA . ASP B 2 19 ? 12.952 -8.498 -88.874 1.00 56.30 19 ASP B CA 1
ATOM 494 C C . ASP B 2 19 ? 12.673 -8.029 -87.476 1.00 52.24 19 ASP B C 1
ATOM 495 O O . ASP B 2 19 ? 11.575 -8.160 -87.014 1.00 54.17 19 ASP B O 1
ATOM 500 N N . ARG B 2 20 ? 13.657 -7.474 -86.799 1.00 52.93 20 ARG B N 1
ATOM 501 C CA . ARG B 2 20 ? 13.450 -7.042 -85.426 1.00 56.32 20 ARG B CA 1
ATOM 502 C C . ARG B 2 20 ? 12.736 -5.710 -85.314 1.00 54.55 20 ARG B C 1
ATOM 503 O O . ARG B 2 20 ? 12.378 -5.295 -84.216 1.00 51.27 20 ARG B O 1
ATOM 511 N N . ASN B 2 21 ? 12.517 -5.037 -86.436 1.00 55.78 21 ASN B N 1
ATOM 512 C CA . ASN B 2 21 ? 11.924 -3.715 -86.395 1.00 59.97 21 ASN B CA 1
ATOM 513 C C . ASN B 2 21 ? 10.725 -3.710 -85.497 1.00 60.88 21 ASN B C 1
ATOM 514 O O . ASN B 2 21 ? 9.958 -4.661 -85.484 1.00 69.25 21 ASN B O 1
ATOM 519 N N . VAL B 2 22 ? 10.519 -2.630 -84.766 1.00 63.43 22 VAL B N 1
ATOM 520 C CA . VAL B 2 22 ? 9.395 -2.622 -83.851 1.00 66.83 22 VAL B CA 1
ATOM 521 C C . VAL B 2 22 ? 8.120 -2.230 -84.580 1.00 67.50 22 VAL B C 1
ATOM 522 O O . VAL B 2 22 ? 7.485 -1.248 -84.254 1.00 67.46 22 VAL B O 1
ATOM 526 N N . LYS B 2 23 ? 7.741 -3.004 -85.576 1.00 70.53 23 LYS B N 1
ATOM 527 C CA . LYS B 2 23 ? 6.435 -2.863 -86.152 1.00 73.91 23 LYS B CA 1
ATOM 528 C C . LYS B 2 23 ? 5.690 -4.086 -85.641 1.00 76.66 23 LYS B C 1
ATOM 529 O O . LYS B 2 23 ? 5.090 -4.835 -86.411 1.00 79.29 23 LYS B O 1
ATOM 535 N N . HIS B 2 24 ? 5.758 -4.304 -84.331 1.00 80.29 24 HIS B N 1
ATOM 536 C CA . HIS B 2 24 ? 5.159 -5.496 -83.735 1.00 87.21 24 HIS B CA 1
ATOM 537 C C . HIS B 2 24 ? 3.799 -5.214 -83.135 1.00 82.80 24 HIS B C 1
ATOM 538 O O . HIS B 2 24 ? 3.264 -6.041 -82.403 1.00 84.30 24 HIS B O 1
ATOM 545 N N . GLN B 2 25 ? 3.259 -4.034 -83.410 1.00 84.05 25 GLN B N 1
ATOM 546 C CA . GLN B 2 25 ? 1.918 -3.697 -82.970 1.00 89.88 25 GLN B CA 1
ATOM 547 C C . GLN B 2 25 ? 1.120 -3.096 -84.117 1.00 87.65 25 GLN B C 1
ATOM 548 O O . GLN B 2 25 ? 1.106 -3.649 -85.212 1.00 83.54 25 GLN B O 1
ATOM 554 N N . VAL B 2 40 ? 3.853 -9.559 -83.734 1.00 109.34 40 VAL B N 1
ATOM 555 C CA . VAL B 2 40 ? 5.054 -10.359 -83.968 1.00 105.66 40 VAL B CA 1
ATOM 556 C C . VAL B 2 40 ? 5.163 -10.835 -85.424 1.00 104.04 40 VAL B C 1
ATOM 557 O O . VAL B 2 40 ? 5.797 -11.849 -85.703 1.00 93.42 40 VAL B O 1
ATOM 561 N N . GLN B 2 41 ? 4.557 -10.085 -86.345 1.00 110.09 41 GLN B N 1
ATOM 562 C CA . GLN B 2 41 ? 4.750 -10.312 -87.774 1.00 111.45 41 GLN B CA 1
ATOM 563 C C . GLN B 2 41 ? 6.160 -9.871 -88.151 1.00 104.73 41 GLN B C 1
ATOM 564 O O . GLN B 2 41 ? 6.685 -8.884 -87.618 1.00 103.06 41 GLN B O 1
ATOM 570 N N . GLY B 2 42 ? 6.760 -10.605 -89.079 1.00 97.83 42 GLY B N 1
ATOM 571 C CA . GLY B 2 42 ? 8.036 -10.220 -89.665 1.00 98.90 42 GLY B CA 1
ATOM 572 C C . GLY B 2 42 ? 9.078 -11.317 -89.616 1.00 94.99 42 GLY B C 1
ATOM 573 O O . GLY B 2 42 ? 10.190 -11.125 -89.128 1.00 92.56 42 GLY B O 1
ATOM 574 N N . VAL B 2 43 ? 8.703 -12.481 -90.123 1.00 88.84 43 VAL B N 1
ATOM 575 C CA . VAL B 2 43 ? 9.653 -13.529 -90.395 1.00 81.69 43 VAL B CA 1
ATOM 576 C C . VAL B 2 43 ? 9.387 -13.928 -91.825 1.00 82.86 43 VAL B C 1
ATOM 577 O O . VAL B 2 43 ? 8.238 -14.101 -92.233 1.00 87.59 43 VAL B O 1
ATOM 581 N N . MET B 2 44 ? 10.452 -14.047 -92.590 1.00 77.97 44 MET B N 1
ATOM 582 C CA . MET B 2 44 ? 10.325 -14.177 -94.005 1.00 73.14 44 MET B CA 1
ATOM 583 C C . MET B 2 44 ? 11.013 -15.479 -94.323 1.00 72.33 44 MET B C 1
ATOM 584 O O . MET B 2 44 ? 11.520 -16.134 -93.412 1.00 66.11 44 MET B O 1
ATOM 589 N N . PHE B 2 45 ? 10.992 -15.893 -95.581 1.00 77.71 45 PHE B N 1
ATOM 590 C CA . PHE B 2 45 ? 11.471 -17.225 -95.914 1.00 84.06 45 PHE B CA 1
ATOM 591 C C . PHE B 2 45 ? 12.151 -17.289 -97.263 1.00 89.81 45 PHE B C 1
ATOM 592 O O . PHE B 2 45 ? 11.577 -16.903 -98.290 1.00 83.59 45 PHE B O 1
ATOM 600 N N . ALA B 2 46 ? 13.380 -17.803 -97.240 1.00 95.53 46 ALA B N 1
ATOM 601 C CA . ALA B 2 46 ? 14.150 -17.983 -98.443 1.00 96.32 46 ALA B CA 1
ATOM 602 C C . ALA B 2 46 ? 13.756 -19.312 -98.988 1.00 97.03 46 ALA B C 1
ATOM 603 O O . ALA B 2 46 ? 13.633 -20.295 -98.252 1.00 88.83 46 ALA B O 1
ATOM 605 N N . THR B 2 47 ? 13.580 -19.336 -100.290 1.00 99.74 47 THR B N 1
ATOM 606 C CA . THR B 2 47 ? 13.042 -20.487 -100.917 1.00 110.08 47 THR B CA 1
ATOM 607 C C . THR B 2 47 ? 13.906 -20.868 -102.088 1.00 116.34 47 THR B C 1
ATOM 608 O O . THR B 2 47 ? 14.440 -21.977 -102.136 1.00 124.84 47 THR B O 1
ATOM 612 N N . ASN B 2 48 ? 14.034 -19.949 -103.038 1.00 119.74 48 ASN B N 1
ATOM 613 C CA . ASN B 2 48 ? 14.926 -20.170 -104.158 1.00 121.59 48 ASN B CA 1
ATOM 614 C C . ASN B 2 48 ? 16.339 -20.032 -103.632 1.00 116.01 48 ASN B C 1
ATOM 615 O O . ASN B 2 48 ? 16.925 -18.952 -103.610 1.00 120.29 48 ASN B O 1
ATOM 620 N N . VAL B 2 49 ? 16.858 -21.147 -103.150 1.00 109.11 49 VAL B N 1
ATOM 621 C CA . VAL B 2 49 ? 18.236 -21.205 -102.758 1.00 106.01 49 VAL B CA 1
ATOM 622 C C . VAL B 2 49 ? 18.942 -21.985 -103.858 1.00 107.72 49 VAL B C 1
ATOM 623 O O . VAL B 2 49 ? 18.692 -23.179 -104.041 1.00 107.64 49 VAL B O 1
ATOM 627 N N . LYS B 2 50 ? 19.777 -21.294 -104.630 1.00 104.14 50 LYS B N 1
ATOM 628 C CA . LYS B 2 50 ? 20.619 -21.976 -105.593 1.00 100.37 50 LYS B CA 1
ATOM 629 C C . LYS B 2 50 ? 21.943 -22.251 -104.904 1.00 88.97 50 LYS B C 1
ATOM 630 O O . LYS B 2 50 ? 22.401 -21.471 -104.069 1.00 83.01 50 LYS B O 1
ATOM 636 N N . TYR B 2 51 ? 22.534 -23.383 -105.239 1.00 81.39 51 TYR B N 1
ATOM 637 C CA . TYR B 2 51 ? 23.797 -23.755 -104.677 1.00 81.96 51 TYR B CA 1
ATOM 638 C C . TYR B 2 51 ? 24.814 -23.580 -105.778 1.00 83.52 51 TYR B C 1
ATOM 639 O O . TYR B 2 51 ? 24.587 -24.010 -106.907 1.00 83.50 51 TYR B O 1
ATOM 648 N N . ILE B 2 52 ? 25.911 -22.904 -105.462 1.00 87.26 52 ILE B N 1
ATOM 649 C CA . ILE B 2 52 ? 26.980 -22.711 -106.422 1.00 95.04 52 ILE B CA 1
ATOM 650 C C . ILE B 2 52 ? 28.189 -23.513 -105.987 1.00 96.74 52 ILE B C 1
ATOM 651 O O . ILE B 2 52 ? 28.779 -23.251 -104.940 1.00 95.35 52 ILE B O 1
ATOM 656 N N . PHE B 2 53 ? 28.546 -24.490 -106.811 1.00 101.00 53 PHE B N 1
ATOM 657 C CA . PHE B 2 53 ? 29.671 -25.367 -106.548 1.00 108.31 53 PHE B CA 1
ATOM 658 C C . PHE B 2 53 ? 30.893 -24.766 -107.222 1.00 120.71 53 PHE B C 1
ATOM 659 O O . PHE B 2 53 ? 30.764 -24.186 -108.300 1.00 133.30 53 PHE B O 1
ATOM 667 N N . GLU B 2 54 ? 32.066 -24.901 -106.595 1.00 120.66 54 GLU B N 1
ATOM 668 C CA . GLU B 2 54 ? 33.299 -24.193 -107.015 1.00 119.02 54 GLU B CA 1
ATOM 669 C C . GLU B 2 54 ? 33.432 -23.893 -108.531 1.00 122.70 54 GLU B C 1
ATOM 670 O O . GLU B 2 54 ? 33.896 -22.816 -108.915 1.00 129.86 54 GLU B O 1
ATOM 676 N N . ASP B 2 55 ? 33.024 -24.848 -109.371 1.00 117.78 55 ASP B N 1
ATOM 677 C CA . ASP B 2 55 ? 33.074 -24.722 -110.844 1.00 111.16 55 ASP B CA 1
ATOM 678 C C . ASP B 2 55 ? 32.003 -23.800 -111.472 1.00 113.63 55 ASP B C 1
ATOM 679 O O . ASP B 2 55 ? 32.050 -23.530 -112.675 1.00 109.53 55 ASP B O 1
ATOM 684 N N . ASP B 2 56 ? 31.042 -23.344 -110.665 1.00 118.19 56 ASP B N 1
ATOM 685 C CA . ASP B 2 56 ? 30.056 -22.328 -111.072 1.00 118.18 56 ASP B CA 1
ATOM 686 C C . ASP B 2 56 ? 30.406 -20.944 -110.511 1.00 115.87 56 ASP B C 1
ATOM 687 O O . ASP B 2 56 ? 31.014 -20.838 -109.440 1.00 98.88 56 ASP B O 1
ATOM 692 N N . GLN B 2 57 ? 30.001 -19.891 -111.227 1.00 120.75 57 GLN B N 1
ATOM 693 C CA . GLN B 2 57 ? 30.322 -18.515 -110.823 1.00 123.66 57 GLN B CA 1
ATOM 694 C C . GLN B 2 57 ? 29.109 -17.646 -110.409 1.00 118.65 57 GLN B C 1
ATOM 695 O O . GLN B 2 57 ? 29.068 -17.157 -109.278 1.00 111.32 57 GLN B O 1
ATOM 701 N N . GLU B 2 58 ? 28.126 -17.467 -111.294 1.00 115.61 58 GLU B N 1
ATOM 702 C CA . GLU B 2 58 ? 27.050 -16.494 -111.054 1.00 111.44 58 GLU B CA 1
ATOM 703 C C . GLU B 2 58 ? 26.278 -16.846 -109.790 1.00 107.92 58 GLU B C 1
ATOM 704 O O . GLU B 2 58 ? 26.504 -16.251 -108.738 1.00 108.46 58 GLU B O 1
ATOM 710 N N . ASP B 2 65 ? 19.289 -11.567 -113.040 1.00 100.66 65 ASP B N 1
ATOM 711 C CA . ASP B 2 65 ? 18.960 -11.023 -111.724 1.00 105.27 65 ASP B CA 1
ATOM 712 C C . ASP B 2 65 ? 18.131 -9.730 -111.819 1.00 105.48 65 ASP B C 1
ATOM 713 O O . ASP B 2 65 ? 18.675 -8.634 -111.678 1.00 103.87 65 ASP B O 1
ATOM 718 N N . PRO B 2 66 ? 16.811 -9.852 -112.057 1.00 104.61 66 PRO B N 1
ATOM 719 C CA . PRO B 2 66 ? 15.962 -8.676 -112.214 1.00 99.88 66 PRO B CA 1
ATOM 720 C C . PRO B 2 66 ? 14.962 -8.486 -111.077 1.00 97.79 66 PRO B C 1
ATOM 721 O O . PRO B 2 66 ? 14.123 -9.357 -110.845 1.00 98.40 66 PRO B O 1
ATOM 725 N N . ALA B 2 67 ? 15.029 -7.351 -110.390 1.00 94.83 67 ALA B N 1
ATOM 726 C CA . ALA B 2 67 ? 14.059 -7.029 -109.339 1.00 96.20 67 ALA B CA 1
ATOM 727 C C . ALA B 2 67 ? 14.002 -8.131 -108.285 1.00 98.68 67 ALA B C 1
ATOM 728 O O . ALA B 2 67 ? 12.919 -8.547 -107.850 1.00 97.88 67 ALA B O 1
ATOM 730 N N . ILE B 2 68 ? 15.181 -8.596 -107.877 1.00 98.58 68 ILE B N 1
ATOM 731 C CA . ILE B 2 68 ? 15.277 -9.597 -106.825 1.00 98.35 68 ILE B CA 1
ATOM 732 C C . ILE B 2 68 ? 15.152 -8.863 -105.501 1.00 95.85 68 ILE B C 1
ATOM 733 O O . ILE B 2 68 ? 14.549 -9.379 -104.574 1.00 110.31 68 ILE B O 1
ATOM 738 N N . GLU B 2 69 ? 15.757 -7.681 -105.403 1.00 86.81 69 GLU B N 1
ATOM 739 C CA . GLU B 2 69 ? 15.585 -6.782 -104.245 1.00 85.16 69 GLU B CA 1
ATOM 740 C C . GLU B 2 69 ? 16.253 -7.264 -102.968 1.00 81.51 69 GLU B C 1
ATOM 741 O O . GLU B 2 69 ? 16.577 -6.453 -102.101 1.00 83.55 69 GLU B O 1
ATOM 747 N N . ASN B 2 70 ? 16.433 -8.574 -102.833 1.00 78.51 70 ASN B N 1
ATOM 748 C CA . ASN B 2 70 ? 17.241 -9.126 -101.759 1.00 79.56 70 ASN B CA 1
ATOM 749 C C . ASN B 2 70 ? 18.068 -10.308 -102.213 1.00 83.11 70 ASN B C 1
ATOM 750 O O . ASN B 2 70 ? 17.588 -11.176 -102.947 1.00 88.61 70 ASN B O 1
ATOM 755 N N . VAL B 2 71 ? 19.322 -10.321 -101.779 1.00 82.15 71 VAL B N 1
ATOM 756 C CA . VAL B 2 71 ? 20.208 -11.448 -101.999 1.00 79.35 71 VAL B CA 1
ATOM 757 C C . VAL B 2 71 ? 20.816 -11.807 -100.658 1.00 77.69 71 VAL B C 1
ATOM 758 O O . VAL B 2 71 ? 21.048 -10.938 -99.808 1.00 77.06 71 VAL B O 1
ATOM 762 N N . VAL B 2 72 ? 21.041 -13.099 -100.470 1.00 76.08 72 VAL B N 1
ATOM 763 C CA . VAL B 2 72 ? 21.727 -13.603 -99.297 1.00 75.07 72 VAL B CA 1
ATOM 764 C C . VAL B 2 72 ? 22.802 -14.550 -99.801 1.00 74.00 72 VAL B C 1
ATOM 765 O O . VAL B 2 72 ? 22.613 -15.228 -100.821 1.00 75.69 72 VAL B O 1
ATOM 769 N N . ILE B 2 73 ? 23.936 -14.577 -99.109 1.00 68.90 73 ILE B N 1
ATOM 770 C CA . ILE B 2 73 ? 25.045 -15.399 -99.535 1.00 67.36 73 ILE B CA 1
ATOM 771 C C . ILE B 2 73 ? 25.608 -16.129 -98.360 1.00 64.67 73 ILE B C 1
ATOM 772 O O . ILE B 2 73 ? 25.833 -15.530 -97.314 1.00 59.03 73 ILE B O 1
ATOM 777 N N . ILE B 2 74 ? 25.835 -17.424 -98.548 1.00 65.27 74 ILE B N 1
ATOM 778 C CA . ILE B 2 74 ? 26.308 -18.281 -97.478 1.00 68.89 74 ILE B CA 1
ATOM 779 C C . ILE B 2 74 ? 27.545 -19.004 -97.935 1.00 66.00 74 ILE B C 1
ATOM 780 O O . ILE B 2 74 ? 27.686 -19.299 -99.111 1.00 67.08 74 ILE B O 1
ATOM 785 N N . GLU B 2 75 ? 28.444 -19.287 -97.010 1.00 65.03 75 GLU B N 1
ATOM 786 C CA . GLU B 2 75 ? 29.641 -20.012 -97.364 1.00 70.88 75 GLU B CA 1
ATOM 787 C C . GLU B 2 75 ? 29.761 -21.186 -96.442 1.00 69.86 75 GLU B C 1
ATOM 788 O O . GLU B 2 75 ? 29.306 -21.100 -95.318 1.00 65.63 75 GLU B O 1
ATOM 794 N N . ALA B 2 76 ? 30.374 -22.271 -96.922 1.00 72.35 76 ALA B N 1
ATOM 795 C CA . ALA B 2 76 ? 30.352 -23.549 -96.210 1.00 71.25 76 ALA B CA 1
ATOM 796 C C . ALA B 2 76 ? 31.553 -24.462 -96.479 1.00 67.87 76 ALA B C 1
ATOM 797 O O . ALA B 2 76 ? 32.005 -24.578 -97.621 1.00 66.49 76 ALA B O 1
ATOM 799 N N . ASP B 2 77 ? 32.032 -25.126 -95.422 1.00 64.57 77 ASP B N 1
ATOM 800 C CA . ASP B 2 77 ? 33.076 -26.149 -95.520 1.00 66.18 77 ASP B CA 1
ATOM 801 C C . ASP B 2 77 ? 32.826 -27.216 -96.567 1.00 73.73 77 ASP B C 1
ATOM 802 O O . ASP B 2 77 ? 31.796 -27.238 -97.239 1.00 73.01 77 ASP B O 1
ATOM 807 N N . GLU B 2 78 ? 33.802 -28.111 -96.675 1.00 83.67 78 GLU B N 1
ATOM 808 C CA . GLU B 2 78 ? 33.573 -29.446 -97.205 1.00 89.85 78 GLU B CA 1
ATOM 809 C C . GLU B 2 78 ? 32.560 -30.136 -96.292 1.00 85.19 78 GLU B C 1
ATOM 810 O O . GLU B 2 78 ? 31.632 -30.767 -96.774 1.00 85.12 78 GLU B O 1
ATOM 816 N N . SER B 2 79 ? 32.748 -29.997 -94.977 1.00 81.35 79 SER B N 1
ATOM 817 C CA . SER B 2 79 ? 31.769 -30.435 -93.966 1.00 79.39 79 SER B CA 1
ATOM 818 C C . SER B 2 79 ? 30.522 -29.530 -93.872 1.00 77.76 79 SER B C 1
ATOM 819 O O . SER B 2 79 ? 29.674 -29.712 -92.988 1.00 73.22 79 SER B O 1
ATOM 822 N N . LEU B 2 80 ? 30.418 -28.552 -94.767 1.00 76.71 80 LEU B N 1
ATOM 823 C CA . LEU B 2 80 ? 29.268 -27.650 -94.817 1.00 76.76 80 LEU B CA 1
ATOM 824 C C . LEU B 2 80 ? 29.033 -27.039 -93.442 1.00 71.79 80 LEU B C 1
ATOM 825 O O . LEU B 2 80 ? 27.948 -27.145 -92.892 1.00 62.41 80 LEU B O 1
ATOM 830 N N . ARG B 2 81 ? 30.080 -26.416 -92.905 1.00 78.42 81 ARG B N 1
ATOM 831 C CA . ARG B 2 81 ? 30.059 -25.807 -91.576 1.00 83.72 81 ARG B CA 1
ATOM 832 C C . ARG B 2 81 ? 29.514 -24.397 -91.622 1.00 82.76 81 ARG B C 1
ATOM 833 O O . ARG B 2 81 ? 29.187 -23.838 -90.576 1.00 78.71 81 ARG B O 1
ATOM 841 N N . VAL B 2 82 ? 29.433 -23.806 -92.812 1.00 80.71 82 VAL B N 1
ATOM 842 C CA . VAL B 2 82 ? 28.681 -22.559 -92.970 1.00 84.57 82 VAL B CA 1
ATOM 843 C C . VAL B 2 82 ? 29.391 -21.354 -92.340 1.00 81.80 82 VAL B C 1
ATOM 844 O O . VAL B 2 82 ? 28.917 -20.781 -91.364 1.00 75.63 82 VAL B O 1
ATOM 848 N N . THR B 2 83 ? 30.517 -20.962 -92.923 1.00 82.61 83 THR B N 1
ATOM 849 C CA . THR B 2 83 ? 31.408 -19.967 -92.316 1.00 78.40 83 THR B CA 1
ATOM 850 C C . THR B 2 83 ? 30.965 -18.524 -92.410 1.00 73.62 83 THR B C 1
ATOM 851 O O . THR B 2 83 ? 31.419 -17.685 -91.633 1.00 64.55 83 THR B O 1
ATOM 855 N N . GLN B 2 84 ? 30.133 -18.206 -93.388 1.00 75.51 84 GLN B N 1
ATOM 856 C CA . GLN B 2 84 ? 29.692 -16.834 -93.511 1.00 76.88 84 GLN B CA 1
ATOM 857 C C . GLN B 2 84 ? 28.303 -16.721 -94.098 1.00 74.71 84 GLN B C 1
ATOM 858 O O . GLN B 2 84 ? 27.899 -17.525 -94.939 1.00 74.77 84 GLN B O 1
ATOM 864 N N . VAL B 2 85 ? 27.601 -15.696 -93.622 1.00 73.34 85 VAL B N 1
ATOM 865 C CA . VAL B 2 85 ? 26.330 -15.249 -94.171 1.00 75.01 85 VAL B CA 1
ATOM 866 C C . VAL B 2 85 ? 26.375 -13.769 -94.509 1.00 74.03 85 VAL B C 1
ATOM 867 O O . VAL B 2 85 ? 26.982 -12.964 -93.806 1.00 72.31 85 VAL B O 1
ATOM 871 N N . GLU B 2 86 ? 25.684 -13.398 -95.564 1.00 74.68 86 GLU B N 1
ATOM 872 C CA . GLU B 2 86 ? 25.729 -12.036 -96.004 1.00 79.27 86 GLU B CA 1
ATOM 873 C C . GLU B 2 86 ? 24.435 -11.671 -96.677 1.00 78.58 86 GLU B C 1
ATOM 874 O O . GLU B 2 86 ? 24.012 -12.352 -97.609 1.00 83.48 86 GLU B O 1
ATOM 880 N N . MET B 2 87 ? 23.820 -10.589 -96.219 1.00 71.24 87 MET B N 1
ATOM 881 C CA . MET B 2 87 ? 22.621 -10.086 -96.857 1.00 68.02 87 MET B CA 1
ATOM 882 C C . MET B 2 87 ? 22.931 -8.808 -97.625 1.00 67.93 87 MET B C 1
ATOM 883 O O . MET B 2 87 ? 23.625 -7.939 -97.112 1.00 70.92 87 MET B O 1
ATOM 888 N N . ILE B 2 88 ? 22.405 -8.701 -98.846 1.00 67.04 88 ILE B N 1
ATOM 889 C CA . ILE B 2 88 ? 22.525 -7.490 -99.667 1.00 68.65 88 ILE B CA 1
ATOM 890 C C . ILE B 2 88 ? 21.144 -6.886 -99.900 1.00 71.98 88 ILE B C 1
ATOM 891 O O . ILE B 2 88 ? 20.357 -7.432 -100.671 1.00 75.58 88 ILE B O 1
ATOM 896 N N . SER B 2 89 ? 20.828 -5.766 -99.265 1.00 72.66 89 SER B N 1
ATOM 897 C CA . SER B 2 89 ? 19.518 -5.188 -99.477 1.00 75.17 89 SER B CA 1
ATOM 898 C C . SER B 2 89 ? 19.421 -3.704 -99.185 1.00 80.51 89 SER B C 1
ATOM 899 O O . SER B 2 89 ? 20.225 -3.128 -98.428 1.00 78.11 89 SER B O 1
ATOM 902 N N . ASP B 2 90 ? 18.377 -3.118 -99.773 1.00 84.17 90 ASP B N 1
ATOM 903 C CA . ASP B 2 90 ? 18.027 -1.705 -99.598 1.00 84.92 90 ASP B CA 1
ATOM 904 C C . ASP B 2 90 ? 17.146 -1.503 -98.375 1.00 86.14 90 ASP B C 1
ATOM 905 O O . ASP B 2 90 ? 17.134 -0.419 -97.784 1.00 85.90 90 ASP B O 1
ATOM 910 N N . GLN B 2 91 ? 16.388 -2.538 -98.018 1.00 84.40 91 GLN B N 1
ATOM 911 C CA . GLN B 2 91 ? 15.448 -2.456 -96.921 1.00 80.96 91 GLN B CA 1
ATOM 912 C C . GLN B 2 91 ? 15.808 -3.359 -95.738 1.00 78.76 91 GLN B C 1
ATOM 913 O O . GLN B 2 91 ? 15.172 -3.290 -94.691 1.00 78.95 91 GLN B O 1
ATOM 919 N N . PHE B 2 92 ? 16.827 -4.194 -95.876 1.00 79.31 92 PHE B N 1
ATOM 920 C CA . PHE B 2 92 ? 17.209 -5.053 -94.770 1.00 86.05 92 PHE B CA 1
ATOM 921 C C . PHE B 2 92 ? 18.702 -5.147 -94.575 1.00 87.29 92 PHE B C 1
ATOM 922 O O . PHE B 2 92 ? 19.440 -5.618 -95.438 1.00 89.75 92 PHE B O 1
ATOM 930 N N . LYS B 2 93 ? 19.125 -4.684 -93.415 1.00 86.80 93 LYS B N 1
ATOM 931 C CA . LYS B 2 93 ? 20.489 -4.807 -92.982 1.00 89.53 93 LYS B CA 1
ATOM 932 C C . LYS B 2 93 ? 20.465 -5.838 -91.910 1.00 84.94 93 LYS B C 1
ATOM 933 O O . LYS B 2 93 ? 19.535 -5.853 -91.120 1.00 93.73 93 LYS B O 1
ATOM 939 N N . GLN B 2 94 ? 21.473 -6.688 -91.841 1.00 76.23 94 GLN B N 1
ATOM 940 C CA . GLN B 2 94 ? 21.474 -7.666 -90.770 1.00 74.24 94 GLN B CA 1
ATOM 941 C C . GLN B 2 94 ? 22.453 -7.340 -89.656 1.00 73.76 94 GLN B C 1
ATOM 942 O O . GLN B 2 94 ? 23.522 -6.796 -89.900 1.00 75.52 94 GLN B O 1
ATOM 948 N N . VAL B 2 95 ? 22.043 -7.625 -88.425 1.00 74.13 95 VAL B N 1
ATOM 949 C CA . VAL B 2 95 ? 22.969 -7.693 -87.306 1.00 75.41 95 VAL B CA 1
ATOM 950 C C . VAL B 2 95 ? 23.165 -9.139 -86.888 1.00 70.02 95 VAL B C 1
ATOM 951 O O . VAL B 2 95 ? 24.032 -9.438 -86.075 1.00 73.02 95 VAL B O 1
ATOM 955 N N . GLY B 2 96 ? 22.367 -10.042 -87.436 1.00 65.06 96 GLY B N 1
ATOM 956 C CA . GLY B 2 96 ? 22.216 -11.342 -86.815 1.00 69.68 96 GLY B CA 1
ATOM 957 C C . GLY B 2 96 ? 22.711 -12.507 -87.626 1.00 70.25 96 GLY B C 1
ATOM 958 O O . GLY B 2 96 ? 22.969 -12.389 -88.817 1.00 74.40 96 GLY B O 1
ATOM 959 N N . TYR B 2 97 ? 22.813 -13.647 -86.959 1.00 71.71 97 TYR B N 1
ATOM 960 C CA . TYR B 2 97 ? 23.454 -14.810 -87.510 1.00 77.42 97 TYR B CA 1
ATOM 961 C C . TYR B 2 97 ? 23.315 -15.897 -86.460 1.00 79.18 97 TYR B C 1
ATOM 962 O O . TYR B 2 97 ? 23.911 -15.819 -85.382 1.00 82.53 97 TYR B O 1
ATOM 971 N N . GLU B 2 98 ? 22.477 -16.878 -86.748 1.00 80.17 98 GLU B N 1
ATOM 972 C CA . GLU B 2 98 ? 22.278 -18.004 -85.855 1.00 78.79 98 GLU B CA 1
ATOM 973 C C . GLU B 2 98 ? 22.076 -19.210 -86.726 1.00 79.14 98 GLU B C 1
ATOM 974 O O . GLU B 2 98 ? 21.109 -19.281 -87.478 1.00 79.06 98 GLU B O 1
ATOM 980 N N . VAL B 2 99 ? 23.007 -20.146 -86.647 1.00 81.88 99 VAL B N 1
ATOM 981 C CA . VAL B 2 99 ? 22.971 -21.334 -87.486 1.00 80.48 99 VAL B CA 1
ATOM 982 C C . VAL B 2 99 ? 22.628 -22.474 -86.554 1.00 82.12 99 VAL B C 1
ATOM 983 O O . VAL B 2 99 ? 23.206 -22.580 -85.474 1.00 79.61 99 VAL B O 1
ATOM 987 N N . ARG B 2 100 ? 21.664 -23.300 -86.957 1.00 86.33 100 ARG B N 1
ATOM 988 C CA . ARG B 2 100 ? 21.071 -24.282 -86.050 1.00 88.68 100 ARG B CA 1
ATOM 989 C C . ARG B 2 100 ? 21.208 -25.687 -86.546 1.00 92.70 100 ARG B C 1
ATOM 990 O O . ARG B 2 100 ? 21.350 -25.936 -87.753 1.00 89.48 100 ARG B O 1
ATOM 998 N N . ASP B 2 101 ? 21.140 -26.608 -85.590 1.00 95.46 101 ASP B N 1
ATOM 999 C CA . ASP B 2 101 ? 21.366 -28.004 -85.885 1.00 95.45 101 ASP B CA 1
ATOM 1000 C C . ASP B 2 101 ? 20.447 -28.427 -87.030 1.00 90.67 101 ASP B C 1
ATOM 1001 O O . ASP B 2 101 ? 19.272 -28.069 -87.064 1.00 76.43 101 ASP B O 1
ATOM 1006 N N . GLY B 2 102 ? 21.018 -29.158 -87.981 1.00 94.64 102 GLY B N 1
ATOM 1007 C CA . GLY B 2 102 ? 20.333 -29.504 -89.214 1.00 96.67 102 GLY B CA 1
ATOM 1008 C C . GLY B 2 102 ? 20.375 -28.390 -90.248 1.00 101.37 102 GLY B C 1
ATOM 1009 O O . GLY B 2 102 ? 19.430 -28.227 -91.025 1.00 109.80 102 GLY B O 1
ATOM 1010 N N . ASN B 2 103 ? 21.466 -27.623 -90.270 1.00 97.48 103 ASN B N 1
ATOM 1011 C CA . ASN B 2 103 ? 21.655 -26.582 -91.285 1.00 92.25 103 ASN B CA 1
ATOM 1012 C C . ASN B 2 103 ? 20.397 -25.751 -91.544 1.00 83.06 103 ASN B C 1
ATOM 1013 O O . ASN B 2 103 ? 19.882 -25.671 -92.664 1.00 69.15 103 ASN B O 1
ATOM 1018 N N . GLU B 2 104 ? 19.917 -25.161 -90.457 1.00 81.78 104 GLU B N 1
ATOM 1019 C CA . GLU B 2 104 ? 18.861 -24.174 -90.477 1.00 88.68 104 GLU B CA 1
ATOM 1020 C C . GLU B 2 104 ? 19.442 -22.854 -90.015 1.00 82.38 104 GLU B C 1
ATOM 1021 O O . GLU B 2 104 ? 19.875 -22.759 -88.870 1.00 81.79 104 GLU B O 1
ATOM 1027 N N . VAL B 2 105 ? 19.445 -21.829 -90.863 1.00 76.48 105 VAL B N 1
ATOM 1028 C CA . VAL B 2 105 ? 19.972 -20.524 -90.428 1.00 74.45 105 VAL B CA 1
ATOM 1029 C C . VAL B 2 105 ? 18.876 -19.511 -90.187 1.00 70.61 105 VAL B C 1
ATOM 1030 O O . VAL B 2 105 ? 17.876 -19.492 -90.894 1.00 73.11 105 VAL B O 1
ATOM 1034 N N . CYS B 2 106 ? 19.086 -18.674 -89.177 1.00 68.26 106 CYS B N 1
ATOM 1035 C CA . CYS B 2 106 ? 18.209 -17.546 -88.898 1.00 69.25 106 CYS B CA 1
ATOM 1036 C C . CYS B 2 106 ? 18.997 -16.232 -88.728 1.00 65.70 106 CYS B C 1
ATOM 1037 O O . CYS B 2 106 ? 19.828 -16.103 -87.830 1.00 63.08 106 CYS B O 1
ATOM 1040 N N . ILE B 2 107 ? 18.693 -15.259 -89.584 1.00 64.24 107 ILE B N 1
ATOM 1041 C CA . ILE B 2 107 ? 19.347 -13.952 -89.591 1.00 60.81 107 ILE B CA 1
ATOM 1042 C C . ILE B 2 107 ? 18.419 -12.915 -88.998 1.00 56.30 107 ILE B C 1
ATOM 1043 O O . ILE B 2 107 ? 17.284 -12.824 -89.421 1.00 58.36 107 ILE B O 1
ATOM 1048 N N . ASP B 2 108 ? 18.878 -12.113 -88.049 1.00 54.97 108 ASP B N 1
ATOM 1049 C CA . ASP B 2 108 ? 18.026 -11.026 -87.558 1.00 56.52 108 ASP B CA 1
ATOM 1050 C C . ASP B 2 108 ? 18.371 -9.735 -88.254 1.00 55.83 108 ASP B C 1
ATOM 1051 O O . ASP B 2 108 ? 19.303 -9.032 -87.852 1.00 62.39 108 ASP B O 1
ATOM 1056 N N . ALA B 2 109 ? 17.605 -9.419 -89.291 1.00 52.45 109 ALA B N 1
ATOM 1057 C CA . ALA B 2 109 ? 17.727 -8.140 -89.952 1.00 53.07 109 ALA B CA 1
ATOM 1058 C C . ALA B 2 109 ? 16.948 -7.065 -89.222 1.00 52.70 109 ALA B C 1
ATOM 1059 O O . ALA B 2 109 ? 16.200 -7.336 -88.292 1.00 54.29 109 ALA B O 1
ATOM 1061 N N . MET B 2 110 ? 17.187 -5.832 -89.629 1.00 53.31 110 MET B N 1
ATOM 1062 C CA . MET B 2 110 ? 16.471 -4.692 -89.134 1.00 54.35 110 MET B CA 1
ATOM 1063 C C . MET B 2 110 ? 15.892 -4.104 -90.392 1.00 59.52 110 MET B C 1
ATOM 1064 O O . MET B 2 110 ? 16.356 -4.397 -91.497 1.00 59.93 110 MET B O 1
ATOM 1069 N N . SER B 2 111 ? 14.851 -3.308 -90.233 1.00 66.04 111 SER B N 1
ATOM 1070 C CA . SER B 2 111 ? 14.232 -2.666 -91.359 1.00 68.99 111 SER B CA 1
ATOM 1071 C C . SER B 2 111 ? 13.644 -1.360 -90.893 1.00 77.10 111 SER B C 1
ATOM 1072 O O . SER B 2 111 ? 12.612 -1.343 -90.226 1.00 89.27 111 SER B O 1
ATOM 1075 N N . ARG B 2 112 ? 14.342 -0.271 -91.182 1.00 78.38 112 ARG B N 1
ATOM 1076 C CA . ARG B 2 112 ? 13.667 0.928 -91.654 1.00 80.97 112 ARG B CA 1
ATOM 1077 C C . ARG B 2 112 ? 12.983 1.899 -90.679 1.00 73.75 112 ARG B C 1
ATOM 1078 O O . ARG B 2 112 ? 12.496 2.932 -91.118 1.00 71.80 112 ARG B O 1
ATOM 1086 N N . PHE B 2 113 ? 12.897 1.587 -89.394 1.00 67.00 113 PHE B N 1
ATOM 1087 C CA . PHE B 2 113 ? 12.388 2.562 -88.433 1.00 64.61 113 PHE B CA 1
ATOM 1088 C C . PHE B 2 113 ? 11.256 3.413 -89.006 1.00 72.64 113 PHE B C 1
ATOM 1089 O O . PHE B 2 113 ? 11.499 4.487 -89.522 1.00 69.72 113 PHE B O 1
ATOM 1097 N N . GLU B 2 114 ? 10.019 2.937 -88.917 1.00 86.31 114 GLU B N 1
ATOM 1098 C CA . GLU B 2 114 ? 8.868 3.724 -89.385 1.00 91.66 114 GLU B CA 1
ATOM 1099 C C . GLU B 2 114 ? 8.439 4.769 -88.351 1.00 89.60 114 GLU B C 1
ATOM 1100 O O . GLU B 2 114 ? 8.864 4.745 -87.193 1.00 84.18 114 GLU B O 1
ATOM 1106 N N . THR B 2 115 ? 7.589 5.685 -88.798 1.00 90.73 115 THR B N 1
ATOM 1107 C CA . THR B 2 115 ? 6.941 6.650 -87.925 1.00 93.56 115 THR B CA 1
ATOM 1108 C C . THR B 2 115 ? 5.500 6.800 -88.359 1.00 92.72 115 THR B C 1
ATOM 1109 O O . THR B 2 115 ? 5.064 7.895 -88.714 1.00 93.57 115 THR B O 1
ATOM 1113 N N . PRO B 2 116 ? 4.748 5.694 -88.345 1.00 95.56 116 PRO B N 1
ATOM 1114 C CA . PRO B 2 116 ? 3.379 5.773 -88.818 1.00 98.76 116 PRO B CA 1
ATOM 1115 C C . PRO B 2 116 ? 2.588 6.737 -87.942 1.00 102.91 116 PRO B C 1
ATOM 1116 O O . PRO B 2 116 ? 2.969 6.981 -86.793 1.00 97.27 116 PRO B O 1
ATOM 1120 N N . ARG B 2 117 ? 1.517 7.301 -88.489 1.00 105.22 117 ARG B N 1
ATOM 1121 C CA . ARG B 2 117 ? 0.685 8.233 -87.733 1.00 103.09 117 ARG B CA 1
ATOM 1122 C C . ARG B 2 117 ? -0.037 7.494 -86.590 1.00 95.67 117 ARG B C 1
ATOM 1123 O O . ARG B 2 117 ? -0.099 8.001 -85.463 1.00 77.94 117 ARG B O 1
ATOM 1131 N N . GLN B 2 118 ? -0.503 6.274 -86.886 1.00 93.44 118 GLN B N 1
ATOM 1132 C CA . GLN B 2 118 ? -1.362 5.460 -85.990 1.00 91.43 118 GLN B CA 1
ATOM 1133 C C . GLN B 2 118 ? -0.899 5.320 -84.537 1.00 84.84 118 GLN B C 1
ATOM 1134 O O . GLN B 2 118 ? -1.720 5.153 -83.638 1.00 77.42 118 GLN B O 1
ATOM 1140 N N . LEU B 2 119 ? 0.407 5.351 -84.306 1.00 82.72 119 LEU B N 1
ATOM 1141 C CA . LEU B 2 119 ? 0.905 5.373 -82.935 1.00 80.04 119 LEU B CA 1
ATOM 1142 C C . LEU B 2 119 ? 0.595 6.747 -82.391 1.00 76.84 119 LEU B C 1
ATOM 1143 O O . LEU B 2 119 ? 0.146 7.629 -83.131 1.00 66.17 119 LEU B O 1
ATOM 1148 N N . GLY B 2 120 ? 0.813 6.918 -81.094 1.00 80.52 120 GLY B N 1
ATOM 1149 C CA . GLY B 2 120 ? 0.402 8.139 -80.399 1.00 85.80 120 GLY B CA 1
ATOM 1150 C C . GLY B 2 120 ? -0.827 7.838 -79.565 1.00 88.92 120 GLY B C 1
ATOM 1151 O O . GLY B 2 120 ? -1.055 8.450 -78.516 1.00 90.36 120 GLY B O 1
ATOM 1152 N N . ASN B 2 121 ? -1.605 6.863 -80.033 1.00 90.89 121 ASN B N 1
ATOM 1153 C CA . ASN B 2 121 ? -2.735 6.322 -79.284 1.00 89.74 121 ASN B CA 1
ATOM 1154 C C . ASN B 2 121 ? -2.286 5.497 -78.089 1.00 85.36 121 ASN B C 1
ATOM 1155 O O . ASN B 2 121 ? -3.116 5.136 -77.251 1.00 90.70 121 ASN B O 1
ATOM 1160 N N . LEU B 2 122 ? -0.988 5.180 -78.025 1.00 76.58 122 LEU B N 1
ATOM 1161 C CA . LEU B 2 122 ? -0.489 4.149 -77.123 1.00 68.70 122 LEU B CA 1
ATOM 1162 C C . LEU B 2 122 ? 0.029 4.777 -75.858 1.00 58.23 122 LEU B C 1
ATOM 1163 O O . LEU B 2 122 ? 0.543 5.889 -75.896 1.00 50.51 122 LEU B O 1
ATOM 1168 N N . PRO B 2 123 ? -0.080 4.052 -74.735 1.00 54.23 123 PRO B N 1
ATOM 1169 C CA . PRO B 2 123 ? 0.325 4.658 -73.485 1.00 54.91 123 PRO B CA 1
ATOM 1170 C C . PRO B 2 123 ? 1.739 5.105 -73.595 1.00 54.02 123 PRO B C 1
ATOM 1171 O O . PRO B 2 123 ? 2.550 4.439 -74.219 1.00 55.44 123 PRO B O 1
ATOM 1175 N N . LEU B 2 124 ? 2.031 6.232 -72.989 1.00 55.73 124 LEU B N 1
ATOM 1176 C CA . LEU B 2 124 ? 3.372 6.749 -73.000 1.00 59.72 124 LEU B CA 1
ATOM 1177 C C . LEU B 2 124 ? 4.378 5.694 -72.498 1.00 65.92 124 LEU B C 1
ATOM 1178 O O . LEU B 2 124 ? 5.420 5.467 -73.132 1.00 69.85 124 LEU B O 1
ATOM 1183 N N . GLU B 2 125 ? 4.052 5.026 -71.393 1.00 68.81 125 GLU B N 1
ATOM 1184 C CA . GLU B 2 125 ? 4.853 3.901 -70.927 1.00 69.98 125 GLU B CA 1
ATOM 1185 C C . GLU B 2 125 ? 5.238 2.956 -72.061 1.00 63.53 125 GLU B C 1
ATOM 1186 O O . GLU B 2 125 ? 6.341 2.429 -72.077 1.00 63.64 125 GLU B O 1
ATOM 1192 N N . LYS B 2 126 ? 4.328 2.704 -72.987 1.00 57.10 126 LYS B N 1
ATOM 1193 C CA . LYS B 2 126 ? 4.677 1.877 -74.121 1.00 59.95 126 LYS B CA 1
ATOM 1194 C C . LYS B 2 126 ? 5.628 2.614 -75.053 1.00 60.44 126 LYS B C 1
ATOM 1195 O O . LYS B 2 126 ? 6.598 2.043 -75.556 1.00 64.08 126 LYS B O 1
ATOM 1201 N N . LEU B 2 127 ? 5.336 3.882 -75.311 1.00 59.87 127 LEU B N 1
ATOM 1202 C CA . LEU B 2 127 ? 6.131 4.649 -76.259 1.00 56.33 127 LEU B CA 1
ATOM 1203 C C . LEU B 2 127 ? 7.532 4.797 -75.734 1.00 54.31 127 LEU B C 1
ATOM 1204 O O . LEU B 2 127 ? 8.484 4.592 -76.473 1.00 57.00 127 LEU B O 1
ATOM 1209 N N . VAL B 2 128 ? 7.661 5.100 -74.448 1.00 49.82 128 VAL B N 1
ATOM 1210 C CA . VAL B 2 128 ? 8.974 5.195 -73.847 1.00 49.23 128 VAL B CA 1
ATOM 1211 C C . VAL B 2 128 ? 9.775 3.904 -74.035 1.00 50.98 128 VAL B C 1
ATOM 1212 O O . VAL B 2 128 ? 10.955 3.950 -74.361 1.00 48.67 128 VAL B O 1
ATOM 1216 N N . GLN B 2 129 ? 9.127 2.754 -73.877 1.00 55.31 129 GLN B N 1
ATOM 1217 C CA . GLN B 2 129 ? 9.803 1.476 -74.087 1.00 59.92 129 GLN B CA 1
ATOM 1218 C C . GLN B 2 129 ? 10.263 1.345 -75.523 1.00 58.68 129 GLN B C 1
ATOM 1219 O O . GLN B 2 129 ? 11.362 0.877 -75.773 1.00 57.97 129 GLN B O 1
ATOM 1225 N N . LEU B 2 130 ? 9.416 1.748 -76.462 1.00 58.72 130 LEU B N 1
ATOM 1226 C CA . LEU B 2 130 ? 9.737 1.606 -77.873 1.00 61.20 130 LEU B CA 1
ATOM 1227 C C . LEU B 2 130 ? 10.893 2.475 -78.318 1.00 57.93 130 LEU B C 1
ATOM 1228 O O . LEU B 2 130 ? 11.715 2.073 -79.122 1.00 57.31 130 LEU B O 1
ATOM 1233 N N . TYR B 2 131 ? 10.936 3.689 -77.817 1.00 56.96 131 TYR B N 1
ATOM 1234 C CA . TYR B 2 131 ? 12.075 4.542 -78.060 1.00 56.46 131 TYR B CA 1
ATOM 1235 C C . TYR B 2 131 ? 13.330 3.811 -77.569 1.00 56.85 131 TYR B C 1
ATOM 1236 O O . TYR B 2 131 ? 14.233 3.545 -78.367 1.00 61.29 131 TYR B O 1
ATOM 1245 N N . LYS B 2 132 ? 13.361 3.425 -76.293 1.00 52.95 132 LYS B N 1
ATOM 1246 C CA . LYS B 2 132 ? 14.519 2.698 -75.754 1.00 52.23 132 LYS B CA 1
ATOM 1247 C C . LYS B 2 132 ? 14.982 1.601 -76.684 1.00 52.01 132 LYS B C 1
ATOM 1248 O O . LYS B 2 132 ? 16.120 1.588 -77.129 1.00 53.97 132 LYS B O 1
ATOM 1254 N N . LEU B 2 133 ? 14.079 0.688 -76.989 1.00 52.57 133 LEU B N 1
ATOM 1255 C CA . LEU B 2 133 ? 14.403 -0.420 -77.846 1.00 54.88 133 LEU B CA 1
ATOM 1256 C C . LEU B 2 133 ? 14.932 0.066 -79.194 1.00 52.03 133 LEU B C 1
ATOM 1257 O O . LEU B 2 133 ? 15.930 -0.448 -79.674 1.00 54.00 133 LEU B O 1
ATOM 1262 N N . GLN B 2 134 ? 14.298 1.066 -79.797 1.00 49.89 134 GLN B N 1
ATOM 1263 C CA . GLN B 2 134 ? 14.788 1.591 -81.074 1.00 50.20 134 GLN B CA 1
ATOM 1264 C C . GLN B 2 134 ? 16.213 2.066 -80.929 1.00 47.37 134 GLN B C 1
ATOM 1265 O O . GLN B 2 134 ? 17.007 1.939 -81.845 1.00 48.58 134 GLN B O 1
ATOM 1271 N N . ASN B 2 135 ? 16.518 2.652 -79.783 1.00 43.42 135 ASN B N 1
ATOM 1272 C CA . ASN B 2 135 ? 17.860 3.090 -79.523 1.00 45.09 135 ASN B CA 1
ATOM 1273 C C . ASN B 2 135 ? 18.881 1.958 -79.574 1.00 50.89 135 ASN B C 1
ATOM 1274 O O . ASN B 2 135 ? 19.894 2.042 -80.296 1.00 54.56 135 ASN B O 1
ATOM 1279 N N . ASP B 2 136 ? 18.605 0.897 -78.834 1.00 51.14 136 ASP B N 1
ATOM 1280 C CA . ASP B 2 136 ? 19.428 -0.292 -78.894 1.00 52.22 136 ASP B CA 1
ATOM 1281 C C . ASP B 2 136 ? 19.554 -0.767 -80.334 1.00 50.88 136 ASP B C 1
ATOM 1282 O O . ASP B 2 136 ? 20.656 -0.959 -80.830 1.00 52.71 136 ASP B O 1
ATOM 1287 N N . GLN B 2 137 ? 18.437 -0.914 -81.031 1.00 50.45 137 GLN B N 1
ATOM 1288 C CA . GLN B 2 137 ? 18.510 -1.368 -82.412 1.00 54.41 137 GLN B CA 1
ATOM 1289 C C . GLN B 2 137 ? 19.455 -0.495 -83.208 1.00 57.05 137 GLN B C 1
ATOM 1290 O O . GLN B 2 137 ? 20.145 -0.986 -84.091 1.00 61.54 137 GLN B O 1
ATOM 1296 N N . LEU B 2 138 ? 19.455 0.805 -82.919 1.00 57.59 138 LEU B N 1
ATOM 1297 C CA . LEU B 2 138 ? 20.377 1.722 -83.563 1.00 56.68 138 LEU B CA 1
ATOM 1298 C C . LEU B 2 138 ? 21.797 1.389 -83.151 1.00 59.21 138 LEU B C 1
ATOM 1299 O O . LEU B 2 138 ? 22.665 1.135 -84.001 1.00 60.95 138 LEU B O 1
ATOM 1304 N N . HIS B 2 139 ? 22.029 1.377 -81.842 1.00 54.19 139 HIS B N 1
ATOM 1305 C CA . HIS B 2 139 ? 23.333 1.051 -81.322 1.00 50.28 139 HIS B CA 1
ATOM 1306 C C . HIS B 2 139 ? 23.910 -0.102 -82.105 1.00 48.19 139 HIS B C 1
ATOM 1307 O O . HIS B 2 139 ? 25.022 -0.031 -82.604 1.00 46.52 139 HIS B O 1
ATOM 1314 N N . SER B 2 140 ? 23.146 -1.174 -82.216 1.00 49.17 140 SER B N 1
ATOM 1315 C CA . SER B 2 140 ? 23.625 -2.352 -82.907 1.00 53.64 140 SER B CA 1
ATOM 1316 C C . SER B 2 140 ? 23.975 -2.059 -84.337 1.00 54.01 140 SER B C 1
ATOM 1317 O O . SER B 2 140 ? 25.037 -2.432 -84.797 1.00 56.98 140 SER B O 1
ATOM 1320 N N . LEU B 2 141 ? 23.080 -1.392 -85.043 1.00 57.21 141 LEU B N 1
ATOM 1321 C CA . LEU B 2 141 ? 23.336 -1.057 -86.430 1.00 62.07 141 LEU B CA 1
ATOM 1322 C C . LEU B 2 141 ? 24.625 -0.276 -86.583 1.00 62.13 141 LEU B C 1
ATOM 1323 O O . LEU B 2 141 ? 25.424 -0.539 -87.480 1.00 60.08 141 LEU B O 1
ATOM 1328 N N . PHE B 2 142 ? 24.819 0.682 -85.694 1.00 63.38 142 PHE B N 1
ATOM 1329 C CA . PHE B 2 142 ? 25.993 1.519 -85.734 1.00 66.62 142 PHE B CA 1
ATOM 1330 C C . PHE B 2 142 ? 27.258 0.666 -85.633 1.00 65.81 142 PHE B C 1
ATOM 1331 O O . PHE B 2 142 ? 28.207 0.876 -86.394 1.00 70.07 142 PHE B O 1
ATOM 1339 N N . ASN B 2 143 ? 27.261 -0.319 -84.738 1.00 60.74 143 ASN B N 1
ATOM 1340 C CA . ASN B 2 143 ? 28.401 -1.224 -84.637 1.00 58.65 143 ASN B CA 1
ATOM 1341 C C . ASN B 2 143 ? 28.698 -1.956 -85.924 1.00 56.87 143 ASN B C 1
ATOM 1342 O O . ASN B 2 143 ? 29.855 -2.156 -86.265 1.00 58.93 143 ASN B O 1
ATOM 1347 N N . THR B 2 144 ? 27.667 -2.316 -86.669 1.00 56.53 144 THR B N 1
ATOM 1348 C CA . THR B 2 144 ? 27.881 -3.041 -87.914 1.00 60.58 144 THR B CA 1
ATOM 1349 C C . THR B 2 144 ? 28.592 -2.206 -88.987 1.00 61.27 144 THR B C 1
ATOM 1350 O O . THR B 2 144 ? 28.807 -2.691 -90.101 1.00 63.06 144 THR B O 1
ATOM 1354 N N . LEU B 2 145 ? 28.954 -0.964 -88.681 1.00 62.09 145 LEU B N 1
ATOM 1355 C CA . LEU B 2 145 ? 29.667 -0.142 -89.674 1.00 65.95 145 LEU B CA 1
ATOM 1356 C C . LEU B 2 145 ? 31.124 -0.595 -90.007 1.00 66.09 145 LEU B C 1
ATOM 1357 O O . LEU B 2 145 ? 32.053 -0.526 -89.192 1.00 63.39 145 LEU B O 1
ATOM 1362 N N . ASN C 3 2 ? 65.174 -36.466 -131.998 1.00 146.82 2 ASN C N 1
ATOM 1363 C CA . ASN C 3 2 ? 63.913 -35.827 -131.497 1.00 142.54 2 ASN C CA 1
ATOM 1364 C C . ASN C 3 2 ? 63.899 -35.565 -129.988 1.00 146.49 2 ASN C C 1
ATOM 1365 O O . ASN C 3 2 ? 63.329 -34.567 -129.552 1.00 147.87 2 ASN C O 1
ATOM 1370 N N . GLU C 3 3 ? 64.516 -36.457 -129.207 1.00 150.51 3 GLU C N 1
ATOM 1371 C CA . GLU C 3 3 ? 64.598 -36.327 -127.741 1.00 150.22 3 GLU C CA 1
ATOM 1372 C C . GLU C 3 3 ? 65.212 -35.001 -127.286 1.00 156.14 3 GLU C C 1
ATOM 1373 O O . GLU C 3 3 ? 64.777 -34.429 -126.287 1.00 161.13 3 GLU C O 1
ATOM 1379 N N . ALA C 3 4 ? 66.227 -34.528 -128.009 1.00 157.81 4 ALA C N 1
ATOM 1380 C CA . ALA C 3 4 ? 66.849 -33.233 -127.724 1.00 153.88 4 ALA C CA 1
ATOM 1381 C C . ALA C 3 4 ? 65.910 -32.074 -128.058 1.00 155.02 4 ALA C C 1
ATOM 1382 O O . ALA C 3 4 ? 65.778 -31.143 -127.271 1.00 157.70 4 ALA C O 1
ATOM 1384 N N . VAL C 3 5 ? 65.248 -32.146 -129.210 1.00 156.15 5 VAL C N 1
ATOM 1385 C CA . VAL C 3 5 ? 64.378 -31.056 -129.680 1.00 156.29 5 VAL C CA 1
ATOM 1386 C C . VAL C 3 5 ? 63.164 -30.840 -128.759 1.00 157.41 5 VAL C C 1
ATOM 1387 O O . VAL C 3 5 ? 62.824 -29.700 -128.431 1.00 155.00 5 VAL C O 1
ATOM 1391 N N . ILE C 3 6 ? 62.516 -31.937 -128.361 1.00 159.97 6 ILE C N 1
ATOM 1392 C CA . ILE C 3 6 ? 61.350 -31.894 -127.453 1.00 159.98 6 ILE C CA 1
ATOM 1393 C C . ILE C 3 6 ? 61.700 -31.310 -126.077 1.00 156.03 6 ILE C C 1
ATOM 1394 O O . ILE C 3 6 ? 61.006 -30.416 -125.583 1.00 156.24 6 ILE C O 1
ATOM 1399 N N . GLU C 3 7 ? 62.783 -31.799 -125.477 1.00 150.91 7 GLU C N 1
ATOM 1400 C CA . GLU C 3 7 ? 63.204 -31.349 -124.152 1.00 140.69 7 GLU C CA 1
ATOM 1401 C C . GLU C 3 7 ? 63.492 -29.845 -124.148 1.00 128.40 7 GLU C C 1
ATOM 1402 O O . GLU C 3 7 ? 63.202 -29.164 -123.165 1.00 124.89 7 GLU C O 1
ATOM 1408 N N . LYS C 3 8 ? 64.034 -29.332 -125.253 1.00 117.96 8 LYS C N 1
ATOM 1409 C CA . LYS C 3 8 ? 64.322 -27.897 -125.386 1.00 117.90 8 LYS C CA 1
ATOM 1410 C C . LYS C 3 8 ? 63.050 -27.062 -125.437 1.00 117.35 8 LYS C C 1
ATOM 1411 O O . LYS C 3 8 ? 62.961 -26.016 -124.796 1.00 122.63 8 LYS C O 1
ATOM 1417 N N . LEU C 3 9 ? 62.073 -27.527 -126.206 1.00 114.73 9 LEU C N 1
ATOM 1418 C CA . LEU C 3 9 ? 60.809 -26.809 -126.363 1.00 115.13 9 LEU C CA 1
ATOM 1419 C C . LEU C 3 9 ? 59.934 -26.842 -125.115 1.00 105.50 9 LEU C C 1
ATOM 1420 O O . LEU C 3 9 ? 59.213 -25.883 -124.835 1.00 99.09 9 LEU C O 1
ATOM 1425 N N . LEU C 3 10 ? 59.983 -27.953 -124.386 1.00 98.71 10 LEU C N 1
ATOM 1426 C CA . LEU C 3 10 ? 59.324 -28.053 -123.087 1.00 93.82 10 LEU C CA 1
ATOM 1427 C C . LEU C 3 10 ? 59.919 -27.070 -122.114 1.00 93.54 10 LEU C C 1
ATOM 1428 O O . LEU C 3 10 ? 59.194 -26.376 -121.395 1.00 84.07 10 LEU C O 1
ATOM 1433 N N . GLU C 3 11 ? 61.249 -27.037 -122.093 1.00 94.81 11 GLU C N 1
ATOM 1434 C CA . GLU C 3 11 ? 61.981 -26.254 -121.114 1.00 93.71 11 GLU C CA 1
ATOM 1435 C C . GLU C 3 11 ? 61.886 -24.766 -121.328 1.00 87.62 11 GLU C C 1
ATOM 1436 O O . GLU C 3 11 ? 62.006 -24.011 -120.376 1.00 80.23 11 GLU C O 1
ATOM 1442 N N . ASN C 3 12 ? 61.677 -24.341 -122.565 1.00 88.76 12 ASN C N 1
ATOM 1443 C CA . ASN C 3 12 ? 61.354 -22.947 -122.821 1.00 99.99 12 ASN C CA 1
ATOM 1444 C C . ASN C 3 12 ? 59.907 -22.644 -122.409 1.00 102.25 12 ASN C C 1
ATOM 1445 O O . ASN C 3 12 ? 59.608 -21.540 -121.948 1.00 105.86 12 ASN C O 1
ATOM 1450 N N . SER C 3 13 ? 59.016 -23.625 -122.573 1.00 99.12 13 SER C N 1
ATOM 1451 C CA . SER C 3 13 ? 57.612 -23.470 -122.174 1.00 91.40 13 SER C CA 1
ATOM 1452 C C . SER C 3 13 ? 57.509 -23.300 -120.671 1.00 84.90 13 SER C C 1
ATOM 1453 O O . SER C 3 13 ? 56.996 -22.299 -120.181 1.00 77.98 13 SER C O 1
ATOM 1456 N N . ARG C 3 14 ? 58.006 -24.303 -119.955 1.00 82.28 14 ARG C N 1
ATOM 1457 C CA . ARG C 3 14 ? 57.940 -24.338 -118.505 1.00 82.88 14 ARG C CA 1
ATOM 1458 C C . ARG C 3 14 ? 58.471 -23.076 -117.844 1.00 80.28 14 ARG C C 1
ATOM 1459 O O . ARG C 3 14 ? 57.839 -22.556 -116.929 1.00 66.86 14 ARG C O 1
ATOM 1467 N N . LYS C 3 15 ? 59.636 -22.606 -118.305 1.00 90.09 15 LYS C N 1
ATOM 1468 C CA . LYS C 3 15 ? 60.256 -21.370 -117.792 1.00 94.19 15 LYS C CA 1
ATOM 1469 C C . LYS C 3 15 ? 59.285 -20.221 -117.878 1.00 88.07 15 LYS C C 1
ATOM 1470 O O . LYS C 3 15 ? 59.088 -19.494 -116.913 1.00 87.94 15 LYS C O 1
ATOM 1476 N N . PHE C 3 16 ? 58.690 -20.066 -119.052 1.00 80.44 16 PHE C N 1
ATOM 1477 C CA . PHE C 3 16 ? 57.674 -19.055 -119.265 1.00 79.71 16 PHE C CA 1
ATOM 1478 C C . PHE C 3 16 ? 56.411 -19.304 -118.431 1.00 77.65 16 PHE C C 1
ATOM 1479 O O . PHE C 3 16 ? 55.993 -18.437 -117.663 1.00 74.93 16 PHE C O 1
ATOM 1487 N N . LEU C 3 17 ? 55.812 -20.481 -118.564 1.00 77.25 17 LEU C N 1
ATOM 1488 C CA . LEU C 3 17 ? 54.632 -20.827 -117.762 1.00 79.49 17 LEU C CA 1
ATOM 1489 C C . LEU C 3 17 ? 54.797 -20.413 -116.304 1.00 76.17 17 LEU C C 1
ATOM 1490 O O . LEU C 3 17 ? 54.038 -19.605 -115.779 1.00 74.83 17 LEU C O 1
ATOM 1495 N N . THR C 3 18 ? 55.798 -20.983 -115.653 1.00 76.92 18 THR C N 1
ATOM 1496 C CA . THR C 3 18 ? 55.926 -20.845 -114.212 1.00 77.30 18 THR C CA 1
ATOM 1497 C C . THR C 3 18 ? 56.307 -19.411 -113.876 1.00 74.44 18 THR C C 1
ATOM 1498 O O . THR C 3 18 ? 56.138 -18.959 -112.752 1.00 78.36 18 THR C O 1
ATOM 1502 N N . GLY C 3 19 ? 56.824 -18.700 -114.866 1.00 71.64 19 GLY C N 1
ATOM 1503 C CA . GLY C 3 19 ? 57.070 -17.280 -114.735 1.00 72.09 19 GLY C CA 1
ATOM 1504 C C . GLY C 3 19 ? 55.792 -16.484 -114.795 1.00 71.39 19 GLY C C 1
ATOM 1505 O O . GLY C 3 19 ? 55.599 -15.581 -113.991 1.00 73.76 19 GLY C O 1
ATOM 1506 N N . ALA C 3 20 ? 54.922 -16.807 -115.754 1.00 73.97 20 ALA C N 1
ATOM 1507 C CA . ALA C 3 20 ? 53.619 -16.121 -115.892 1.00 72.95 20 ALA C CA 1
ATOM 1508 C C . ALA C 3 20 ? 52.732 -16.363 -114.687 1.00 68.90 20 ALA C C 1
ATOM 1509 O O . ALA C 3 20 ? 52.054 -15.460 -114.226 1.00 65.55 20 ALA C O 1
ATOM 1511 N N . LYS C 3 21 ? 52.743 -17.592 -114.185 1.00 70.67 21 LYS C N 1
ATOM 1512 C CA . LYS C 3 21 ? 51.999 -17.928 -112.974 1.00 77.34 21 LYS C CA 1
ATOM 1513 C C . LYS C 3 21 ? 52.290 -16.964 -111.832 1.00 76.88 21 LYS C C 1
ATOM 1514 O O . LYS C 3 21 ? 51.384 -16.515 -111.135 1.00 78.01 21 LYS C O 1
ATOM 1520 N N . LEU C 3 22 ? 53.559 -16.623 -111.682 1.00 79.14 22 LEU C N 1
ATOM 1521 C CA . LEU C 3 22 ? 54.010 -15.733 -110.626 1.00 81.10 22 LEU C CA 1
ATOM 1522 C C . LEU C 3 22 ? 53.589 -14.297 -110.845 1.00 78.04 22 LEU C C 1
ATOM 1523 O O . LEU C 3 22 ? 53.086 -13.651 -109.932 1.00 79.98 22 LEU C O 1
ATOM 1528 N N . ILE C 3 23 ? 53.853 -13.776 -112.032 1.00 73.79 23 ILE C N 1
ATOM 1529 C CA . ILE C 3 23 ? 53.483 -12.407 -112.315 1.00 76.01 23 ILE C CA 1
ATOM 1530 C C . ILE C 3 23 ? 51.973 -12.250 -112.124 1.00 79.00 23 ILE C C 1
ATOM 1531 O O . ILE C 3 23 ? 51.533 -11.316 -111.444 1.00 81.76 23 ILE C O 1
ATOM 1536 N N . CYS C 3 24 ? 51.189 -13.162 -112.707 1.00 77.75 24 CYS C N 1
ATOM 1537 C CA . CYS C 3 24 ? 49.742 -13.161 -112.522 1.00 75.37 24 CYS C CA 1
ATOM 1538 C C . CYS C 3 24 ? 49.447 -13.168 -111.045 1.00 73.45 24 CYS C C 1
ATOM 1539 O O . CYS C 3 24 ? 48.915 -12.202 -110.505 1.00 72.08 24 CYS C O 1
ATOM 1542 N N . GLN C 3 25 ? 49.834 -14.254 -110.389 1.00 71.93 25 GLN C N 1
ATOM 1543 C CA . GLN C 3 25 ? 49.615 -14.398 -108.963 1.00 72.68 25 GLN C CA 1
ATOM 1544 C C . GLN C 3 25 ? 49.616 -13.061 -108.240 1.00 77.77 25 GLN C C 1
ATOM 1545 O O . GLN C 3 25 ? 48.662 -12.722 -107.546 1.00 90.31 25 GLN C O 1
ATOM 1551 N N . GLU C 3 26 ? 50.675 -12.293 -108.421 1.00 80.25 26 GLU C N 1
ATOM 1552 C CA . GLU C 3 26 ? 50.813 -11.025 -107.721 1.00 84.45 26 GLU C CA 1
ATOM 1553 C C . GLU C 3 26 ? 49.745 -10.005 -108.066 1.00 80.14 26 GLU C C 1
ATOM 1554 O O . GLU C 3 26 ? 49.149 -9.390 -107.185 1.00 74.51 26 GLU C O 1
ATOM 1560 N N . SER C 3 27 ? 49.545 -9.806 -109.358 1.00 79.84 27 SER C N 1
ATOM 1561 C CA . SER C 3 27 ? 48.614 -8.806 -109.852 1.00 90.17 27 SER C CA 1
ATOM 1562 C C . SER C 3 27 ? 47.156 -9.174 -109.580 1.00 91.88 27 SER C C 1
ATOM 1563 O O . SER C 3 27 ? 46.323 -8.314 -109.284 1.00 92.88 27 SER C O 1
ATOM 1566 N N . ASN C 3 28 ? 46.846 -10.455 -109.708 1.00 91.79 28 ASN C N 1
ATOM 1567 C CA . ASN C 3 28 ? 45.521 -10.933 -109.378 1.00 89.18 28 ASN C CA 1
ATOM 1568 C C . ASN C 3 28 ? 45.223 -10.687 -107.923 1.00 83.59 28 ASN C C 1
ATOM 1569 O O . ASN C 3 28 ? 44.220 -10.060 -107.602 1.00 87.00 28 ASN C O 1
ATOM 1574 N N . ASP C 3 29 ? 46.099 -11.163 -107.045 1.00 77.37 29 ASP C N 1
ATOM 1575 C CA . ASP C 3 29 ? 45.975 -10.860 -105.620 1.00 74.57 29 ASP C CA 1
ATOM 1576 C C . ASP C 3 29 ? 45.553 -9.396 -105.450 1.00 71.13 29 ASP C C 1
ATOM 1577 O O . ASP C 3 29 ? 44.487 -9.096 -104.922 1.00 68.07 29 ASP C O 1
ATOM 1582 N N . HIS C 3 30 ? 46.380 -8.488 -105.933 1.00 71.99 30 HIS C N 1
ATOM 1583 C CA . HIS C 3 30 ? 46.056 -7.082 -105.837 1.00 74.57 30 HIS C CA 1
ATOM 1584 C C . HIS C 3 30 ? 44.641 -6.807 -106.300 1.00 73.70 30 HIS C C 1
ATOM 1585 O O . HIS C 3 30 ? 43.898 -6.119 -105.611 1.00 76.31 30 HIS C O 1
ATOM 1592 N N . LEU C 3 31 ? 44.265 -7.352 -107.452 1.00 74.95 31 LEU C N 1
ATOM 1593 C CA . LEU C 3 31 ? 42.925 -7.122 -107.983 1.00 79.08 31 LEU C CA 1
ATOM 1594 C C . LEU C 3 31 ? 41.818 -7.597 -107.069 1.00 76.92 31 LEU C C 1
ATOM 1595 O O . LEU C 3 31 ? 40.861 -6.867 -106.827 1.00 79.86 31 LEU C O 1
ATOM 1600 N N . THR C 3 32 ? 41.934 -8.810 -106.553 1.00 71.65 32 THR C N 1
ATOM 1601 C CA . THR C 3 32 ? 40.889 -9.302 -105.677 1.00 66.36 32 THR C CA 1
ATOM 1602 C C . THR C 3 32 ? 40.833 -8.458 -104.409 1.00 61.90 32 THR C C 1
ATOM 1603 O O . THR C 3 32 ? 39.743 -8.181 -103.917 1.00 61.02 32 THR C O 1
ATOM 1607 N N . THR C 3 33 ? 41.989 -8.037 -103.888 1.00 58.85 33 THR C N 1
ATOM 1608 C CA . THR C 3 33 ? 42.002 -7.292 -102.620 1.00 59.39 33 THR C CA 1
ATOM 1609 C C . THR C 3 33 ? 41.371 -5.928 -102.781 1.00 60.09 33 THR C C 1
ATOM 1610 O O . THR C 3 33 ? 40.726 -5.428 -101.865 1.00 56.29 33 THR C O 1
ATOM 1614 N N . THR C 3 34 ? 41.577 -5.326 -103.943 1.00 63.10 34 THR C N 1
ATOM 1615 C CA . THR C 3 34 ? 40.957 -4.051 -104.250 1.00 68.84 34 THR C CA 1
ATOM 1616 C C . THR C 3 34 ? 39.451 -4.204 -104.409 1.00 66.43 34 THR C C 1
ATOM 1617 O O . THR C 3 34 ? 38.692 -3.550 -103.705 1.00 65.63 34 THR C O 1
ATOM 1621 N N . LYS C 3 35 ? 39.011 -5.077 -105.304 1.00 67.20 35 LYS C N 1
ATOM 1622 C CA . LYS C 3 35 ? 37.588 -5.353 -105.401 1.00 71.98 35 LYS C CA 1
ATOM 1623 C C . LYS C 3 35 ? 37.009 -5.428 -103.990 1.00 70.87 35 LYS C C 1
ATOM 1624 O O . LYS C 3 35 ? 36.022 -4.775 -103.663 1.00 68.49 35 LYS C O 1
ATOM 1630 N N . LEU C 3 36 ? 37.646 -6.210 -103.136 1.00 70.65 36 LEU C N 1
ATOM 1631 C CA . LEU C 3 36 ? 37.177 -6.322 -101.767 1.00 69.80 36 LEU C CA 1
ATOM 1632 C C . LEU C 3 36 ? 36.993 -4.982 -101.102 1.00 67.34 36 LEU C C 1
ATOM 1633 O O . LEU C 3 36 ? 35.968 -4.747 -100.475 1.00 75.06 36 LEU C O 1
ATOM 1638 N N . ARG C 3 37 ? 37.958 -4.091 -101.267 1.00 65.17 37 ARG C N 1
ATOM 1639 C CA . ARG C 3 37 ? 37.916 -2.813 -100.570 1.00 62.16 37 ARG C CA 1
ATOM 1640 C C . ARG C 3 37 ? 36.753 -1.977 -101.057 1.00 61.06 37 ARG C C 1
ATOM 1641 O O . ARG C 3 37 ? 36.060 -1.365 -100.251 1.00 57.00 37 ARG C O 1
ATOM 1649 N N . ILE C 3 38 ? 36.522 -1.970 -102.367 1.00 63.15 38 ILE C N 1
ATOM 1650 C CA . ILE C 3 38 ? 35.409 -1.199 -102.924 1.00 69.35 38 ILE C CA 1
ATOM 1651 C C . ILE C 3 38 ? 34.073 -1.795 -102.498 1.00 73.03 38 ILE C C 1
ATOM 1652 O O . ILE C 3 38 ? 33.097 -1.073 -102.303 1.00 75.34 38 ILE C O 1
ATOM 1657 N N . ARG C 3 39 ? 34.024 -3.114 -102.370 1.00 75.35 39 ARG C N 1
ATOM 1658 C CA . ARG C 3 39 ? 32.802 -3.742 -101.948 1.00 77.31 39 ARG C CA 1
ATOM 1659 C C . ARG C 3 39 ? 32.538 -3.274 -100.538 1.00 71.92 39 ARG C C 1
ATOM 1660 O O . ARG C 3 39 ? 31.472 -2.745 -100.287 1.00 80.53 39 ARG C O 1
ATOM 1668 N N . GLU C 3 40 ? 33.509 -3.415 -99.634 1.00 65.68 40 GLU C N 1
ATOM 1669 C CA . GLU C 3 40 ? 33.343 -2.915 -98.254 1.00 68.17 40 GLU C CA 1
ATOM 1670 C C . GLU C 3 40 ? 32.799 -1.513 -98.218 1.00 69.67 40 GLU C C 1
ATOM 1671 O O . GLU C 3 40 ? 31.925 -1.192 -97.418 1.00 73.45 40 GLU C O 1
ATOM 1677 N N . TRP C 3 41 ? 33.338 -0.673 -99.082 1.00 72.27 41 TRP C N 1
ATOM 1678 C CA . TRP C 3 41 ? 32.808 0.661 -99.256 1.00 72.53 41 TRP C CA 1
ATOM 1679 C C . TRP C 3 41 ? 31.358 0.612 -99.693 1.00 71.50 41 TRP C C 1
ATOM 1680 O O . TRP C 3 41 ? 30.486 1.089 -98.976 1.00 68.79 41 TRP C O 1
ATOM 1691 N N . GLN C 3 42 ? 31.100 0.012 -100.855 1.00 75.98 42 GLN C N 1
ATOM 1692 C CA . GLN C 3 42 ? 29.738 -0.087 -101.386 1.00 84.79 42 GLN C CA 1
ATOM 1693 C C . GLN C 3 42 ? 28.750 -0.456 -100.293 1.00 85.82 42 GLN C C 1
ATOM 1694 O O . GLN C 3 42 ? 27.686 0.153 -100.179 1.00 84.80 42 GLN C O 1
ATOM 1700 N N . LYS C 3 43 ? 29.113 -1.467 -99.505 1.00 84.71 43 LYS C N 1
ATOM 1701 C CA . LYS C 3 43 ? 28.310 -1.894 -98.378 1.00 81.25 43 LYS C CA 1
ATOM 1702 C C . LYS C 3 43 ? 28.172 -0.746 -97.432 1.00 79.82 43 LYS C C 1
ATOM 1703 O O . LYS C 3 43 ? 27.068 -0.281 -97.174 1.00 91.08 43 LYS C O 1
ATOM 1709 N N . PHE C 3 44 ? 29.292 -0.266 -96.928 1.00 74.14 44 PHE C N 1
ATOM 1710 C CA . PHE C 3 44 ? 29.235 0.827 -96.010 1.00 72.84 44 PHE C CA 1
ATOM 1711 C C . PHE C 3 44 ? 28.271 1.921 -96.499 1.00 76.31 44 PHE C C 1
ATOM 1712 O O . PHE C 3 44 ? 27.337 2.270 -95.788 1.00 81.49 44 PHE C O 1
ATOM 1720 N N . GLN C 3 45 ? 28.452 2.436 -97.710 1.00 79.09 45 GLN C N 1
ATOM 1721 C CA . GLN C 3 45 ? 27.531 3.471 -98.230 1.00 83.30 45 GLN C CA 1
ATOM 1722 C C . GLN C 3 45 ? 26.070 3.141 -97.993 1.00 77.34 45 GLN C C 1
ATOM 1723 O O . GLN C 3 45 ? 25.282 3.996 -97.597 1.00 72.53 45 GLN C O 1
ATOM 1729 N N . SER C 3 46 ? 25.721 1.894 -98.271 1.00 73.97 46 SER C N 1
ATOM 1730 C CA . SER C 3 46 ? 24.392 1.404 -98.019 1.00 72.39 46 SER C CA 1
ATOM 1731 C C . SER C 3 46 ? 24.084 1.486 -96.521 1.00 69.26 46 SER C C 1
ATOM 1732 O O . SER C 3 46 ? 23.072 2.063 -96.140 1.00 64.77 46 SER C O 1
ATOM 1735 N N . LYS C 3 47 ? 24.949 0.927 -95.671 1.00 68.83 47 LYS C N 1
ATOM 1736 C CA . LYS C 3 47 ? 24.651 0.838 -94.231 1.00 70.81 47 LYS C CA 1
ATOM 1737 C C . LYS C 3 47 ? 24.444 2.232 -93.705 1.00 66.77 47 LYS C C 1
ATOM 1738 O O . LYS C 3 47 ? 23.535 2.476 -92.942 1.00 68.68 47 LYS C O 1
ATOM 1744 N N . LEU C 3 48 ? 25.270 3.160 -94.148 1.00 66.86 48 LEU C N 1
ATOM 1745 C CA . LEU C 3 48 ? 25.126 4.536 -93.726 1.00 68.25 48 LEU C CA 1
ATOM 1746 C C . LEU C 3 48 ? 23.751 5.069 -94.120 1.00 69.97 48 LEU C C 1
ATOM 1747 O O . LEU C 3 48 ? 22.947 5.412 -93.256 1.00 70.72 48 LEU C O 1
ATOM 1752 N N . HIS C 3 49 ? 23.468 5.095 -95.419 1.00 71.77 49 HIS C N 1
ATOM 1753 C CA . HIS C 3 49 ? 22.155 5.496 -95.918 1.00 76.78 49 HIS C CA 1
ATOM 1754 C C . HIS C 3 49 ? 21.037 5.023 -94.997 1.00 73.23 49 HIS C C 1
ATOM 1755 O O . HIS C 3 49 ? 20.197 5.800 -94.545 1.00 73.36 49 HIS C O 1
ATOM 1762 N N . PHE C 3 50 ? 21.044 3.721 -94.748 1.00 69.20 50 PHE C N 1
ATOM 1763 C CA . PHE C 3 50 ? 20.058 3.068 -93.921 1.00 63.29 50 PHE C CA 1
ATOM 1764 C C . PHE C 3 50 ? 20.065 3.635 -92.514 1.00 63.04 50 PHE C C 1
ATOM 1765 O O . PHE C 3 50 ? 19.018 3.973 -91.981 1.00 72.71 50 PHE C O 1
ATOM 1773 N N . VAL C 3 51 ? 21.233 3.745 -91.900 1.00 57.82 51 VAL C N 1
ATOM 1774 C CA . VAL C 3 51 ? 21.260 4.178 -90.523 1.00 56.28 51 VAL C CA 1
ATOM 1775 C C . VAL C 3 51 ? 20.774 5.593 -90.422 1.00 57.84 51 VAL C C 1
ATOM 1776 O O . VAL C 3 51 ? 20.074 5.922 -89.479 1.00 59.78 51 VAL C O 1
ATOM 1780 N N . LEU C 3 52 ? 21.117 6.429 -91.391 1.00 60.93 52 LEU C N 1
ATOM 1781 C CA . LEU C 3 52 ? 20.588 7.794 -91.403 1.00 65.74 52 LEU C CA 1
ATOM 1782 C C . LEU C 3 52 ? 19.067 7.817 -91.451 1.00 64.38 52 LEU C C 1
ATOM 1783 O O . LEU C 3 52 ? 18.415 8.449 -90.606 1.00 61.60 52 LEU C O 1
ATOM 1788 N N . ASP C 3 53 ? 18.502 7.115 -92.424 1.00 61.97 53 ASP C N 1
ATOM 1789 C CA . ASP C 3 53 ? 17.067 6.973 -92.468 1.00 64.73 53 ASP C CA 1
ATOM 1790 C C . ASP C 3 53 ? 16.549 6.698 -91.068 1.00 63.40 53 ASP C C 1
ATOM 1791 O O . ASP C 3 53 ? 15.664 7.407 -90.584 1.00 66.75 53 ASP C O 1
ATOM 1796 N N . CYS C 3 54 ? 17.119 5.697 -90.403 1.00 58.26 54 CYS C N 1
ATOM 1797 C CA . CYS C 3 54 ? 16.627 5.309 -89.091 1.00 56.73 54 CYS C CA 1
ATOM 1798 C C . CYS C 3 54 ? 16.766 6.400 -88.072 1.00 58.97 54 CYS C C 1
ATOM 1799 O O . CYS C 3 54 ? 15.845 6.658 -87.311 1.00 64.58 54 CYS C O 1
ATOM 1802 N N . ILE C 3 55 ? 17.901 7.070 -88.058 1.00 59.46 55 ILE C N 1
ATOM 1803 C CA . ILE C 3 55 ? 18.113 8.071 -87.031 1.00 61.14 55 ILE C CA 1
ATOM 1804 C C . ILE C 3 55 ? 17.068 9.166 -87.187 1.00 60.43 55 ILE C C 1
ATOM 1805 O O . ILE C 3 55 ? 16.520 9.661 -86.198 1.00 54.99 55 ILE C O 1
ATOM 1810 N N . GLN C 3 56 ? 16.799 9.526 -88.438 1.00 59.80 56 GLN C N 1
ATOM 1811 C CA . GLN C 3 56 ? 15.783 10.517 -88.749 1.00 61.03 56 GLN C CA 1
ATOM 1812 C C . GLN C 3 56 ? 14.393 10.030 -88.326 1.00 56.75 56 GLN C C 1
ATOM 1813 O O . GLN C 3 56 ? 13.601 10.785 -87.764 1.00 54.12 56 GLN C O 1
ATOM 1819 N N . GLN C 3 57 ? 14.095 8.771 -88.589 1.00 53.28 57 GLN C N 1
ATOM 1820 C CA . GLN C 3 57 ? 12.822 8.243 -88.181 1.00 54.02 57 GLN C CA 1
ATOM 1821 C C . GLN C 3 57 ? 12.703 8.147 -86.689 1.00 51.47 57 GLN C C 1
ATOM 1822 O O . GLN C 3 57 ? 11.648 8.375 -86.135 1.00 53.81 57 GLN C O 1
ATOM 1828 N N . GLN C 3 58 ? 13.778 7.800 -86.024 1.00 49.15 58 GLN C N 1
ATOM 1829 C CA . GLN C 3 58 ? 13.727 7.719 -84.587 1.00 49.88 58 GLN C CA 1
ATOM 1830 C C . GLN C 3 58 ? 13.602 9.093 -83.980 1.00 49.03 58 GLN C C 1
ATOM 1831 O O . GLN C 3 58 ? 13.037 9.246 -82.912 1.00 55.11 58 GLN C O 1
ATOM 1837 N N . THR C 3 59 ? 14.164 10.098 -84.616 1.00 49.43 59 THR C N 1
ATOM 1838 C CA . THR C 3 59 ? 14.043 11.445 -84.081 1.00 51.48 59 THR C CA 1
ATOM 1839 C C . THR C 3 59 ? 12.626 11.936 -84.253 1.00 52.04 59 THR C C 1
ATOM 1840 O O . THR C 3 59 ? 11.984 12.371 -83.291 1.00 50.59 59 THR C O 1
ATOM 1844 N N . LYS C 3 60 ? 12.147 11.860 -85.489 1.00 55.14 60 LYS C N 1
ATOM 1845 C CA . LYS C 3 60 ? 10.798 12.281 -85.806 1.00 60.53 60 LYS C CA 1
ATOM 1846 C C . LYS C 3 60 ? 9.829 11.598 -84.837 1.00 60.53 60 LYS C C 1
ATOM 1847 O O . LYS C 3 60 ? 9.101 12.271 -84.113 1.00 59.51 60 LYS C O 1
ATOM 1853 N N . PHE C 3 61 ? 9.860 10.268 -84.799 1.00 61.46 61 PHE C N 1
ATOM 1854 C CA . PHE C 3 61 ? 9.130 9.506 -83.789 1.00 64.06 61 PHE C CA 1
ATOM 1855 C C . PHE C 3 61 ? 9.229 10.219 -82.451 1.00 56.88 61 PHE C C 1
ATOM 1856 O O . PHE C 3 61 ? 8.242 10.737 -81.959 1.00 65.67 61 PHE C O 1
ATOM 1864 N N . LEU C 3 62 ? 10.404 10.273 -81.860 1.00 50.85 62 LEU C N 1
ATOM 1865 C CA . LEU C 3 62 ? 10.512 10.932 -80.589 1.00 49.76 62 LEU C CA 1
ATOM 1866 C C . LEU C 3 62 ? 9.761 12.249 -80.629 1.00 51.48 62 LEU C C 1
ATOM 1867 O O . LEU C 3 62 ? 8.910 12.524 -79.776 1.00 55.38 62 LEU C O 1
ATOM 1872 N N . SER C 3 63 ? 10.070 13.073 -81.616 1.00 51.70 63 SER C N 1
ATOM 1873 C CA . SER C 3 63 ? 9.588 14.451 -81.581 1.00 56.49 63 SER C CA 1
ATOM 1874 C C . SER C 3 63 ? 8.077 14.548 -81.724 1.00 55.36 63 SER C C 1
ATOM 1875 O O . SER C 3 63 ? 7.408 15.084 -80.844 1.00 51.33 63 SER C O 1
ATOM 1878 N N . GLU C 3 64 ? 7.554 14.012 -82.823 1.00 56.00 64 GLU C N 1
ATOM 1879 C CA . GLU C 3 64 ? 6.143 14.153 -83.139 1.00 57.01 64 GLU C CA 1
ATOM 1880 C C . GLU C 3 64 ? 5.314 13.242 -82.290 1.00 50.61 64 GLU C C 1
ATOM 1881 O O . GLU C 3 64 ? 4.424 13.698 -81.588 1.00 54.09 64 GLU C O 1
ATOM 1887 N N . ILE C 3 65 ? 5.620 11.958 -82.329 1.00 45.47 65 ILE C N 1
ATOM 1888 C CA . ILE C 3 65 ? 4.801 10.982 -81.635 1.00 46.97 65 ILE C CA 1
ATOM 1889 C C . ILE C 3 65 ? 4.981 11.054 -80.130 1.00 46.50 65 ILE C C 1
ATOM 1890 O O . ILE C 3 65 ? 4.071 11.433 -79.404 1.00 52.55 65 ILE C O 1
ATOM 1895 N N . LEU C 3 66 ? 6.148 10.712 -79.644 1.00 45.19 66 LEU C N 1
ATOM 1896 C CA . LEU C 3 66 ? 6.294 10.613 -78.220 1.00 46.74 66 LEU C CA 1
ATOM 1897 C C . LEU C 3 66 ? 6.035 11.956 -77.576 1.00 48.02 66 LEU C C 1
ATOM 1898 O O . LEU C 3 66 ? 5.057 12.118 -76.862 1.00 52.25 66 LEU C O 1
ATOM 1903 N N . LEU C 3 67 ? 6.886 12.925 -77.850 1.00 48.81 67 LEU C N 1
ATOM 1904 C CA . LEU C 3 67 ? 6.795 14.195 -77.175 1.00 55.04 67 LEU C CA 1
ATOM 1905 C C . LEU C 3 67 ? 5.528 14.955 -77.538 1.00 58.18 67 LEU C C 1
ATOM 1906 O O . LEU C 3 67 ? 4.704 15.267 -76.694 1.00 55.93 67 LEU C O 1
ATOM 1911 N N . ARG C 3 68 ? 5.384 15.259 -78.814 1.00 65.52 68 ARG C N 1
ATOM 1912 C CA . ARG C 3 68 ? 4.351 16.180 -79.260 1.00 67.92 68 ARG C CA 1
ATOM 1913 C C . ARG C 3 68 ? 3.011 15.560 -78.983 1.00 61.99 68 ARG C C 1
ATOM 1914 O O . ARG C 3 68 ? 2.211 16.115 -78.237 1.00 61.12 68 ARG C O 1
ATOM 1922 N N . GLU C 3 69 ? 2.787 14.383 -79.554 1.00 53.99 69 GLU C N 1
ATOM 1923 C CA . GLU C 3 69 ? 1.506 13.743 -79.435 1.00 50.15 69 GLU C CA 1
ATOM 1924 C C . GLU C 3 69 ? 1.409 13.197 -78.022 1.00 47.72 69 GLU C C 1
ATOM 1925 O O . GLU C 3 69 ? 0.801 13.814 -77.157 1.00 49.34 69 GLU C O 1
ATOM 1931 N N . GLY C 3 70 ? 2.088 12.087 -77.773 1.00 44.32 70 GLY C N 1
ATOM 1932 C CA . GLY C 3 70 ? 1.891 11.315 -76.566 1.00 41.47 70 GLY C CA 1
ATOM 1933 C C . GLY C 3 70 ? 1.931 12.136 -75.298 1.00 39.65 70 GLY C C 1
ATOM 1934 O O . GLY C 3 70 ? 0.981 12.130 -74.536 1.00 39.72 70 GLY C O 1
ATOM 1935 N N . ILE C 3 71 ? 3.023 12.846 -75.063 1.00 38.60 71 ILE C N 1
ATOM 1936 C CA . ILE C 3 71 ? 3.148 13.617 -73.838 1.00 40.93 71 ILE C CA 1
ATOM 1937 C C . ILE C 3 71 ? 2.416 14.920 -73.941 1.00 41.95 71 ILE C C 1
ATOM 1938 O O . ILE C 3 71 ? 1.581 15.251 -73.117 1.00 41.39 71 ILE C O 1
ATOM 1943 N N . GLY C 3 72 ? 2.785 15.691 -74.943 1.00 45.28 72 GLY C N 1
ATOM 1944 C CA . GLY C 3 72 ? 2.421 17.089 -74.964 1.00 48.41 72 GLY C CA 1
ATOM 1945 C C . GLY C 3 72 ? 0.937 17.260 -75.088 1.00 50.31 72 GLY C C 1
ATOM 1946 O O . GLY C 3 72 ? 0.319 18.023 -74.352 1.00 45.24 72 GLY C O 1
ATOM 1947 N N . ARG C 3 73 ? 0.367 16.513 -76.022 1.00 54.86 73 ARG C N 1
ATOM 1948 C CA . ARG C 3 73 ? -1.003 16.724 -76.400 1.00 59.10 73 ARG C CA 1
ATOM 1949 C C . ARG C 3 73 ? -1.916 15.897 -75.543 1.00 54.98 73 ARG C C 1
ATOM 1950 O O . ARG C 3 73 ? -2.766 16.448 -74.873 1.00 64.70 73 ARG C O 1
ATOM 1958 N N . ASN C 3 74 ? -1.736 14.583 -75.541 1.00 50.13 74 ASN C N 1
ATOM 1959 C CA . ASN C 3 74 ? -2.640 13.706 -74.801 1.00 50.15 74 ASN C CA 1
ATOM 1960 C C . ASN C 3 74 ? -2.541 13.806 -73.311 1.00 51.15 74 ASN C C 1
ATOM 1961 O O . ASN C 3 74 ? -3.542 13.752 -72.632 1.00 56.65 74 ASN C O 1
ATOM 1966 N N . LEU C 3 75 ? -1.353 13.933 -72.772 1.00 53.89 75 LEU C N 1
ATOM 1967 C CA . LEU C 3 75 ? -1.272 14.108 -71.337 1.00 58.96 75 LEU C CA 1
ATOM 1968 C C . LEU C 3 75 ? -1.546 15.519 -70.907 1.00 59.17 75 LEU C C 1
ATOM 1969 O O . LEU C 3 75 ? -2.380 15.737 -70.018 1.00 59.63 75 LEU C O 1
ATOM 1974 N N . ILE C 3 76 ? -0.840 16.473 -71.511 1.00 60.07 76 ILE C N 1
ATOM 1975 C CA . ILE C 3 76 ? -0.936 17.855 -71.055 1.00 64.00 76 ILE C CA 1
ATOM 1976 C C . ILE C 3 76 ? -2.320 18.392 -71.342 1.00 62.13 76 ILE C C 1
ATOM 1977 O O . ILE C 3 76 ? -2.956 18.956 -70.461 1.00 63.90 76 ILE C O 1
ATOM 1982 N N . GLU C 3 77 ? -2.787 18.212 -72.566 1.00 58.41 77 GLU C N 1
ATOM 1983 C CA . GLU C 3 77 ? -4.050 18.808 -72.952 1.00 62.98 77 GLU C CA 1
ATOM 1984 C C . GLU C 3 77 ? -5.236 17.948 -72.522 1.00 62.63 77 GLU C C 1
ATOM 1985 O O . GLU C 3 77 ? -6.117 18.423 -71.807 1.00 63.45 77 GLU C O 1
ATOM 1991 N N . GLU C 3 78 ? -5.268 16.688 -72.941 1.00 61.40 78 GLU C N 1
ATOM 1992 C CA . GLU C 3 78 ? -6.404 15.827 -72.596 1.00 64.39 78 GLU C CA 1
ATOM 1993 C C . GLU C 3 78 ? -6.479 15.522 -71.106 1.00 64.78 78 GLU C C 1
ATOM 1994 O O . GLU C 3 78 ? -7.479 15.782 -70.462 1.00 70.98 78 GLU C O 1
ATOM 2000 N N . GLU C 3 79 ? -5.411 14.976 -70.558 1.00 61.84 79 GLU C N 1
ATOM 2001 C CA . GLU C 3 79 ? -5.499 14.329 -69.277 1.00 60.32 79 GLU C CA 1
ATOM 2002 C C . GLU C 3 79 ? -5.403 15.347 -68.188 1.00 57.20 79 GLU C C 1
ATOM 2003 O O . GLU C 3 79 ? -6.284 15.464 -67.367 1.00 57.90 79 GLU C O 1
ATOM 2009 N N . TRP C 3 80 ? -4.322 16.088 -68.162 1.00 59.41 80 TRP C N 1
ATOM 2010 C CA . TRP C 3 80 ? -4.076 16.922 -67.000 1.00 67.78 80 TRP C CA 1
ATOM 2011 C C . TRP C 3 80 ? -4.763 18.258 -67.129 1.00 69.70 80 TRP C C 1
ATOM 2012 O O . TRP C 3 80 ? -5.227 18.817 -66.135 1.00 63.84 80 TRP C O 1
ATOM 2023 N N . SER C 3 81 ? -4.825 18.772 -68.353 1.00 74.65 81 SER C N 1
ATOM 2024 C CA . SER C 3 81 ? -5.309 20.127 -68.557 1.00 80.36 81 SER C CA 1
ATOM 2025 C C . SER C 3 81 ? -6.812 20.191 -68.312 1.00 73.85 81 SER C C 1
ATOM 2026 O O . SER C 3 81 ? -7.290 21.091 -67.616 1.00 69.56 81 SER C O 1
ATOM 2029 N N . GLN C 3 82 ? -7.548 19.237 -68.869 1.00 66.83 82 GLN C N 1
ATOM 2030 C CA . GLN C 3 82 ? -8.981 19.209 -68.664 1.00 68.04 82 GLN C CA 1
ATOM 2031 C C . GLN C 3 82 ? -9.380 18.167 -67.583 1.00 65.13 82 GLN C C 1
ATOM 2032 O O . GLN C 3 82 ? -9.888 18.532 -66.510 1.00 69.48 82 GLN C O 1
ATOM 2038 N N . THR C 3 83 ? -9.096 16.891 -67.819 1.00 53.34 83 THR C N 1
ATOM 2039 C CA . THR C 3 83 ? -9.682 15.841 -67.007 1.00 43.81 83 THR C CA 1
ATOM 2040 C C . THR C 3 83 ? -9.279 15.858 -65.559 1.00 43.13 83 THR C C 1
ATOM 2041 O O . THR C 3 83 ? -10.067 15.572 -64.697 1.00 44.32 83 THR C O 1
ATOM 2045 N N . VAL C 3 84 ? -8.051 16.180 -65.263 1.00 46.66 84 VAL C N 1
ATOM 2046 C CA . VAL C 3 84 ? -7.645 16.111 -63.885 1.00 51.12 84 VAL C CA 1
ATOM 2047 C C . VAL C 3 84 ? -7.835 17.435 -63.187 1.00 55.37 84 VAL C C 1
ATOM 2048 O O . VAL C 3 84 ? -8.250 17.465 -62.027 1.00 54.00 84 VAL C O 1
ATOM 2052 N N . LEU C 3 85 ? -7.525 18.530 -63.878 1.00 61.53 85 LEU C N 1
ATOM 2053 C CA . LEU C 3 85 ? -7.521 19.843 -63.227 1.00 69.20 85 LEU C CA 1
ATOM 2054 C C . LEU C 3 85 ? -8.831 20.614 -63.380 1.00 62.76 85 LEU C C 1
ATOM 2055 O O . LEU C 3 85 ? -9.094 21.568 -62.635 1.00 55.75 85 LEU C O 1
ATOM 2060 N N . VAL C 3 86 ? -9.636 20.204 -64.349 1.00 57.33 86 VAL C N 1
ATOM 2061 C CA . VAL C 3 86 ? -10.945 20.769 -64.516 1.00 58.61 86 VAL C CA 1
ATOM 2062 C C . VAL C 3 86 ? -11.958 19.722 -64.055 1.00 53.87 86 VAL C C 1
ATOM 2063 O O . VAL C 3 86 ? -12.541 19.864 -62.977 1.00 49.37 86 VAL C O 1
ATOM 2067 N N . ARG C 3 87 ? -12.114 18.644 -64.815 1.00 53.14 87 ARG C N 1
ATOM 2068 C CA . ARG C 3 87 ? -13.219 17.720 -64.572 1.00 55.89 87 ARG C CA 1
ATOM 2069 C C . ARG C 3 87 ? -13.190 17.160 -63.139 1.00 54.87 87 ARG C C 1
ATOM 2070 O O . ARG C 3 87 ? -14.160 17.282 -62.391 1.00 58.69 87 ARG C O 1
ATOM 2078 N N . LEU C 3 88 ? -12.071 16.574 -62.749 1.00 50.28 88 LEU C N 1
ATOM 2079 C CA . LEU C 3 88 ? -11.990 15.946 -61.460 1.00 48.83 88 LEU C CA 1
ATOM 2080 C C . LEU C 3 88 ? -12.335 16.922 -60.373 1.00 46.63 88 LEU C C 1
ATOM 2081 O O . LEU C 3 88 ? -13.115 16.594 -59.494 1.00 50.02 88 LEU C O 1
ATOM 2086 N N . VAL C 3 89 ? -11.756 18.114 -60.427 1.00 43.75 89 VAL C N 1
ATOM 2087 C CA . VAL C 3 89 ? -11.939 19.091 -59.355 1.00 45.04 89 VAL C CA 1
ATOM 2088 C C . VAL C 3 89 ? -13.394 19.481 -59.237 1.00 47.41 89 VAL C C 1
ATOM 2089 O O . VAL C 3 89 ? -13.945 19.597 -58.131 1.00 45.17 89 VAL C O 1
ATOM 2093 N N . ASN C 3 90 ? -13.997 19.734 -60.394 1.00 47.83 90 ASN C N 1
ATOM 2094 C CA . ASN C 3 90 ? -15.423 19.955 -60.459 1.00 47.89 90 ASN C CA 1
ATOM 2095 C C . ASN C 3 90 ? -16.187 18.919 -59.666 1.00 47.04 90 ASN C C 1
ATOM 2096 O O . ASN C 3 90 ? -16.828 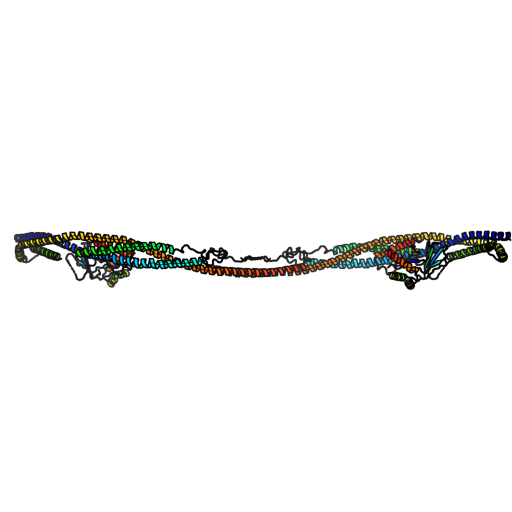19.253 -58.654 1.00 46.08 90 ASN C O 1
ATOM 2101 N N . ASP C 3 91 ? -16.084 17.669 -60.096 1.00 44.15 91 ASP C N 1
ATOM 2102 C CA . ASP C 3 91 ? -16.811 16.608 -59.430 1.00 45.95 91 ASP C CA 1
ATOM 2103 C C . ASP C 3 91 ? -16.430 16.581 -57.979 1.00 45.35 91 ASP C C 1
ATOM 2104 O O . ASP C 3 91 ? -17.270 16.620 -57.104 1.00 43.54 91 ASP C O 1
ATOM 2109 N N . MET C 3 92 ? -15.146 16.590 -57.715 1.00 48.61 92 MET C N 1
ATOM 2110 C CA . MET C 3 92 ? -14.704 16.603 -56.337 1.00 53.35 92 MET C CA 1
ATOM 2111 C C . MET C 3 92 ? -15.396 17.733 -55.560 1.00 54.07 92 MET C C 1
ATOM 2112 O O . MET C 3 92 ? -16.070 17.485 -54.573 1.00 51.17 92 MET C O 1
ATOM 2117 N N . LYS C 3 93 ? -15.267 18.964 -56.043 1.00 57.75 93 LYS C N 1
ATOM 2118 C CA . LYS C 3 93 ? -15.734 20.137 -55.305 1.00 58.60 93 LYS C CA 1
ATOM 2119 C C . LYS C 3 93 ? -17.245 20.060 -55.074 1.00 53.98 93 LYS C C 1
ATOM 2120 O O . LYS C 3 93 ? -17.749 20.471 -54.034 1.00 46.28 93 LYS C O 1
ATOM 2126 N N . PHE C 3 94 ? -17.944 19.524 -56.067 1.00 54.05 94 PHE C N 1
ATOM 2127 C CA . PHE C 3 94 ? -19.380 19.301 -56.006 1.00 56.97 94 PHE C CA 1
ATOM 2128 C C . PHE C 3 94 ? -19.767 18.398 -54.835 1.00 54.33 94 PHE C C 1
ATOM 2129 O O . PHE C 3 94 ? -20.460 18.839 -53.901 1.00 52.78 94 PHE C O 1
ATOM 2137 N N . TRP C 3 95 ? -19.335 17.139 -54.888 1.00 50.98 95 TRP C N 1
ATOM 2138 C CA . TRP C 3 95 ? -19.732 16.173 -53.873 1.00 49.25 95 TRP C CA 1
ATOM 2139 C C . TRP C 3 95 ? -19.348 16.634 -52.488 1.00 49.13 95 TRP C C 1
ATOM 2140 O O . TRP C 3 95 ? -20.172 16.592 -51.580 1.00 51.48 95 TRP C O 1
ATOM 2151 N N . GLN C 3 96 ? -18.131 17.123 -52.313 1.00 47.62 96 GLN C N 1
ATOM 2152 C CA . GLN C 3 96 ? -17.751 17.638 -51.013 1.00 50.34 96 GLN C CA 1
ATOM 2153 C C . GLN C 3 96 ? -18.789 18.604 -50.521 1.00 53.36 96 GLN C C 1
ATOM 2154 O O . GLN C 3 96 ? -19.239 18.526 -49.392 1.00 54.13 96 GLN C O 1
ATOM 2160 N N . ASN C 3 97 ? -19.166 19.536 -51.377 1.00 59.89 97 ASN C N 1
ATOM 2161 C CA . ASN C 3 97 ? -20.179 20.522 -51.022 1.00 62.97 97 ASN C CA 1
ATOM 2162 C C . ASN C 3 97 ? -21.480 19.834 -50.604 1.00 60.14 97 ASN C C 1
ATOM 2163 O O . ASN C 3 97 ? -22.009 20.107 -49.523 1.00 59.00 97 ASN C O 1
ATOM 2168 N N . GLU C 3 98 ? -21.964 18.924 -51.444 1.00 56.80 98 GLU C N 1
ATOM 2169 C CA . GLU C 3 98 ? -23.189 18.180 -51.154 1.00 57.70 98 GLU C CA 1
ATOM 2170 C C . GLU C 3 98 ? -23.204 17.513 -49.807 1.00 56.19 98 GLU C C 1
ATOM 2171 O O . GLU C 3 98 ? -24.169 17.629 -49.061 1.00 54.62 98 GLU C O 1
ATOM 2177 N N . ILE C 3 99 ? -22.130 16.809 -49.497 1.00 56.63 99 ILE C N 1
ATOM 2178 C CA . ILE C 3 99 ? -22.029 16.163 -48.211 1.00 59.41 99 ILE C CA 1
ATOM 2179 C C . ILE C 3 99 ? -21.996 17.183 -47.107 1.00 56.43 99 ILE C C 1
ATOM 2180 O O . ILE C 3 99 ? -22.471 16.921 -46.018 1.00 56.93 99 ILE C O 1
ATOM 2185 N N . THR C 3 100 ? -21.419 18.342 -47.375 1.00 56.79 100 THR C N 1
ATOM 2186 C CA . THR C 3 100 ? -21.325 19.354 -46.351 1.00 58.98 100 THR C CA 1
ATOM 2187 C C . THR C 3 100 ? -22.691 19.968 -46.126 1.00 56.55 100 THR C C 1
ATOM 2188 O O . THR C 3 100 ? -23.028 20.329 -45.004 1.00 55.22 100 THR C O 1
ATOM 2192 N N . LYS C 3 101 ? -23.481 20.061 -47.185 1.00 56.60 101 LYS C N 1
ATOM 2193 C CA . LYS C 3 101 ? -24.858 20.477 -47.044 1.00 61.76 101 LYS C CA 1
ATOM 2194 C C . LYS C 3 101 ? -25.643 19.505 -46.163 1.00 60.45 101 LYS C C 1
ATOM 2195 O O . LYS C 3 101 ? -26.279 19.898 -45.181 1.00 66.36 101 LYS C O 1
ATOM 2201 N N . MET C 3 102 ? -25.583 18.232 -46.505 1.00 54.95 102 MET C N 1
ATOM 2202 C CA . MET C 3 102 ? -26.248 17.211 -45.710 1.00 51.28 102 MET C CA 1
ATOM 2203 C C . MET C 3 102 ? -25.841 17.256 -44.255 1.00 48.87 102 MET C C 1
ATOM 2204 O O . MET C 3 102 ? -26.681 17.223 -43.391 1.00 45.00 102 MET C O 1
ATOM 2209 N N . MET C 3 103 ? -24.541 17.299 -43.995 1.00 54.36 103 MET C N 1
ATOM 2210 C CA . MET C 3 103 ? -24.035 17.351 -42.624 1.00 60.40 103 MET C CA 1
ATOM 2211 C C . MET C 3 103 ? -24.566 18.562 -41.874 1.00 67.41 103 MET C C 1
ATOM 2212 O O . MET C 3 103 ? -24.970 18.450 -40.714 1.00 71.62 103 MET C O 1
ATOM 2217 N N . ASN C 3 104 ? -24.576 19.715 -42.532 1.00 73.13 104 ASN C N 1
ATOM 2218 C CA . ASN C 3 104 ? -25.102 20.926 -41.908 1.00 77.77 104 ASN C CA 1
ATOM 2219 C C . ASN C 3 104 ? -26.577 20.788 -41.626 1.00 74.40 104 ASN C C 1
ATOM 2220 O O . ASN C 3 104 ? -27.024 21.098 -40.521 1.00 83.35 104 ASN C O 1
ATOM 2225 N N . LYS C 3 105 ? -27.321 20.310 -42.621 1.00 64.94 105 LYS C N 1
ATOM 2226 C CA . LYS C 3 105 ? -28.760 20.072 -42.475 1.00 62.47 105 LYS C CA 1
ATOM 2227 C C . LYS C 3 105 ? -29.073 19.235 -41.223 1.00 69.05 105 LYS C C 1
ATOM 2228 O O . LYS C 3 105 ? -30.020 19.522 -40.476 1.00 70.15 105 LYS C O 1
ATOM 2234 N N . LEU C 3 106 ? -28.244 18.228 -40.977 1.00 72.62 106 LEU C N 1
ATOM 2235 C CA . LEU C 3 106 ? -28.389 17.402 -39.790 1.00 74.39 106 LEU C CA 1
ATOM 2236 C C . LEU C 3 106 ? -28.030 18.142 -38.518 1.00 79.50 106 LEU C C 1
ATOM 2237 O O . LEU C 3 106 ? -28.672 17.944 -37.512 1.00 80.60 106 LEU C O 1
ATOM 2242 N N . ASP C 3 107 ? -26.993 18.975 -38.548 1.00 88.76 107 ASP C N 1
ATOM 2243 C CA . ASP C 3 107 ? -26.621 19.743 -37.356 1.00 93.10 107 ASP C CA 1
ATOM 2244 C C . ASP C 3 107 ? -27.567 20.922 -37.169 1.00 92.30 107 ASP C C 1
ATOM 2245 O O . ASP C 3 107 ? -27.455 21.663 -36.193 1.00 89.37 107 ASP C O 1
ATOM 2250 N N . ASN C 3 108 ? -28.475 21.107 -38.123 1.00 91.62 108 ASN C N 1
ATOM 2251 C CA . ASN C 3 108 ? -29.457 22.163 -38.051 1.00 96.44 108 ASN C CA 1
ATOM 2252 C C . ASN C 3 108 ? -30.856 21.591 -37.946 1.00 96.21 108 ASN C C 1
ATOM 2253 O O . ASN C 3 108 ? -31.837 22.319 -38.088 1.00 104.71 108 ASN C O 1
ATOM 2258 N N . ILE C 3 109 ? -30.951 20.291 -37.691 1.00 90.00 109 ILE C N 1
ATOM 2259 C CA . ILE C 3 109 ? -32.249 19.633 -37.592 1.00 87.59 109 ILE C CA 1
ATOM 2260 C C . ILE C 3 109 ? -32.881 19.904 -36.230 1.00 97.72 109 ILE C C 1
ATOM 2261 O O . ILE C 3 109 ? -32.205 20.361 -35.304 1.00 97.13 109 ILE C O 1
ATOM 2266 N N . THR C 3 110 ? -34.172 19.602 -36.106 1.00 108.07 110 THR C N 1
ATOM 2267 C CA . THR C 3 110 ? -34.893 19.811 -34.848 1.00 113.77 110 THR C CA 1
ATOM 2268 C C . THR C 3 110 ? -34.207 19.145 -33.661 1.00 118.14 110 THR C C 1
ATOM 2269 O O . THR C 3 110 ? -34.161 19.767 -32.599 1.00 127.51 110 THR C O 1
ATOM 2273 N N . ASN C 3 111 ? -33.682 17.918 -33.820 1.00 109.55 111 ASN C N 1
ATOM 2274 C CA . ASN C 3 111 ? -32.937 17.268 -32.735 1.00 106.67 111 ASN C CA 1
ATOM 2275 C C . ASN C 3 111 ? -33.515 15.884 -32.436 1.00 100.75 111 ASN C C 1
ATOM 2276 O O . ASN C 3 111 ? -34.626 15.586 -32.882 1.00 89.81 111 ASN C O 1
ATOM 2281 N N . GLU C 3 112 ? -32.758 15.041 -31.712 1.00 100.60 112 GLU C N 1
ATOM 2282 C CA . GLU C 3 112 ? -33.241 13.734 -31.246 1.00 96.46 112 GLU C CA 1
ATOM 2283 C C . GLU C 3 112 ? -34.731 13.806 -31.097 1.00 96.47 112 GLU C C 1
ATOM 2284 O O . GLU C 3 112 ? -35.452 12.922 -31.536 1.00 102.95 112 GLU C O 1
ATOM 2290 N N . ILE C 3 113 ? -35.158 14.858 -30.396 1.00 90.80 113 ILE C N 1
ATOM 2291 C CA . ILE C 3 113 ? -36.529 15.044 -29.950 1.00 88.35 113 ILE C CA 1
ATOM 2292 C C . ILE C 3 113 ? -36.740 14.245 -28.659 1.00 84.25 113 ILE C C 1
ATOM 2293 O O . ILE C 3 113 ? -37.861 13.956 -28.287 1.00 81.59 113 ILE C O 1
ATOM 2298 N N . ASP C 3 114 ? -35.652 13.913 -27.966 1.00 84.29 114 ASP C N 1
ATOM 2299 C CA . ASP C 3 114 ? -35.730 13.080 -26.776 1.00 83.71 114 ASP C CA 1
ATOM 2300 C C . ASP C 3 114 ? -34.991 13.750 -25.614 1.00 92.92 114 ASP C C 1
ATOM 2301 O O . ASP C 3 114 ? -33.778 13.996 -25.686 1.00 88.08 114 ASP C O 1
ATOM 2306 N N . GLN C 3 115 ? -35.772 14.069 -24.577 1.00 107.41 115 GLN C N 1
ATOM 2307 C CA . GLN C 3 115 ? -35.303 14.559 -23.265 1.00 120.43 115 GLN C CA 1
ATOM 2308 C C . GLN C 3 115 ? -34.570 15.915 -23.330 1.00 121.11 115 GLN C C 1
ATOM 2309 O O . GLN C 3 115 ? -35.131 16.889 -23.837 1.00 112.60 115 GLN C O 1
ATOM 2315 N N . GLN C 3 116 ? -33.347 15.986 -22.805 1.00 126.39 116 GLN C N 1
ATOM 2316 C CA . GLN C 3 116 ? -32.544 17.211 -22.844 1.00 129.24 116 GLN C CA 1
ATOM 2317 C C . GLN C 3 116 ? -31.937 17.476 -24.217 1.00 126.19 116 GLN C C 1
ATOM 2318 O O . GLN C 3 116 ? -31.685 16.547 -24.991 1.00 124.14 116 GLN C O 1
ATOM 2324 N N . HIS C 3 117 ? -31.689 18.756 -24.493 1.00 122.64 117 HIS C N 1
ATOM 2325 C CA . HIS C 3 117 ? -31.237 19.194 -25.807 1.00 119.80 117 HIS C CA 1
ATOM 2326 C C . HIS C 3 117 ? -29.897 18.557 -26.143 1.00 122.34 117 HIS C C 1
ATOM 2327 O O . HIS C 3 117 ? -29.054 18.345 -25.269 1.00 124.41 117 HIS C O 1
ATOM 2334 N N . ASN C 3 118 ? -29.726 18.268 -27.426 1.00 123.88 118 ASN C N 1
ATOM 2335 C CA . ASN C 3 118 ? -28.643 17.455 -27.939 1.00 125.03 118 ASN C CA 1
ATOM 2336 C C . ASN C 3 118 ? -28.277 17.962 -29.326 1.00 126.62 118 ASN C C 1
ATOM 2337 O O . ASN C 3 118 ? -29.103 18.619 -29.977 1.00 121.22 118 ASN C O 1
ATOM 2342 N N . SER C 3 119 ? -27.061 17.651 -29.787 1.00 125.88 119 SER C N 1
ATOM 2343 C CA . SER C 3 119 ? -26.603 18.123 -31.098 1.00 120.41 119 SER C CA 1
ATOM 2344 C C . SER C 3 119 ? -27.464 17.500 -32.202 1.00 123.45 119 SER C C 1
ATOM 2345 O O . SER C 3 119 ? -27.100 16.488 -32.820 1.00 124.96 119 SER C O 1
ATOM 2348 N N . LYS C 3 120 ? -28.639 18.110 -32.372 1.00 116.26 120 LYS C N 1
ATOM 2349 C CA . LYS C 3 120 ? -29.535 17.887 -33.497 1.00 104.69 120 LYS C CA 1
ATOM 2350 C C . LYS C 3 120 ? -29.565 16.406 -33.884 1.00 94.81 120 LYS C C 1
ATOM 2351 O O . LYS C 3 120 ? -29.953 15.591 -33.065 1.00 105.14 120 LYS C O 1
ATOM 2357 N N . LEU C 3 121 ? -29.165 16.044 -35.095 1.00 89.21 121 LEU C N 1
ATOM 2358 C CA . LEU C 3 121 ? -28.849 14.645 -35.403 1.00 87.90 121 LEU C CA 1
ATOM 2359 C C . LEU C 3 121 ? -27.337 14.444 -35.484 1.00 90.60 121 LEU C C 1
ATOM 2360 O O . LEU C 3 121 ? -26.823 13.369 -35.148 1.00 82.93 121 LEU C O 1
ATOM 2365 N N . GLY C 3 122 ? -26.641 15.496 -35.912 1.00 96.93 122 GLY C N 1
ATOM 2366 C CA . GLY C 3 122 ? -25.200 15.479 -36.080 1.00 109.30 122 GLY C CA 1
ATOM 2367 C C . GLY C 3 122 ? -24.417 14.704 -35.040 1.00 118.77 122 GLY C C 1
ATOM 2368 O O . GLY C 3 122 ? -23.560 13.901 -35.397 1.00 120.01 122 GLY C O 1
ATOM 2369 N N . ASP C 3 123 ? -24.713 14.920 -33.757 1.00 121.67 123 ASP C N 1
ATOM 2370 C CA . ASP C 3 123 ? -23.911 14.316 -32.687 1.00 127.36 123 ASP C CA 1
ATOM 2371 C C . ASP C 3 123 ? -23.773 12.815 -32.870 1.00 128.41 123 ASP C C 1
ATOM 2372 O O . ASP C 3 123 ? -22.824 12.211 -32.365 1.00 135.92 123 ASP C O 1
ATOM 2377 N N . PHE C 3 124 ? -24.739 12.211 -33.559 1.00 124.38 124 PHE C N 1
ATOM 2378 C CA . PHE C 3 124 ? -24.723 10.779 -33.788 1.00 125.64 124 PHE C CA 1
ATOM 2379 C C . PHE C 3 124 ? -24.424 10.559 -35.251 1.00 116.83 124 PHE C C 1
ATOM 2380 O O . PHE C 3 124 ? -25.332 10.364 -36.048 1.00 121.78 124 PHE C O 1
ATOM 2388 N N . ILE C 3 125 ? -23.145 10.603 -35.602 1.00 109.23 125 ILE C N 1
ATOM 2389 C CA . ILE C 3 125 ? -22.732 10.535 -36.999 1.00 97.73 125 ILE C CA 1
ATOM 2390 C C . ILE C 3 125 ? -21.212 10.332 -37.055 1.00 95.24 125 ILE C C 1
ATOM 2391 O O . ILE C 3 125 ? -20.546 10.396 -36.025 1.00 101.81 125 ILE C O 1
ATOM 2396 N N . SER C 3 126 ? -20.660 10.056 -38.230 1.00 90.89 126 SER C N 1
ATOM 2397 C CA . SER C 3 126 ? -19.211 9.913 -38.357 1.00 90.54 126 SER C CA 1
ATOM 2398 C C . SER C 3 126 ? -18.658 10.959 -39.318 1.00 87.01 126 SER C C 1
ATOM 2399 O O . SER C 3 126 ? -18.959 10.956 -40.501 1.00 81.02 126 SER C O 1
ATOM 2402 N N . ARG C 3 127 ? -17.843 11.854 -38.773 1.00 91.88 127 ARG C N 1
ATOM 2403 C CA . ARG C 3 127 ? -17.214 12.935 -39.532 1.00 93.24 127 ARG C CA 1
ATOM 2404 C C . ARG C 3 127 ? -15.898 12.518 -40.169 1.00 94.08 127 ARG C C 1
ATOM 2405 O O . ARG C 3 127 ? -15.574 12.955 -41.268 1.00 94.30 127 ARG C O 1
ATOM 2413 N N . ASP C 3 128 ? -15.116 11.711 -39.459 1.00 95.33 128 ASP C N 1
ATOM 2414 C CA . ASP C 3 128 ? -13.935 11.107 -40.050 1.00 94.26 128 ASP C CA 1
ATOM 2415 C C . ASP C 3 128 ? -14.324 10.612 -41.438 1.00 91.39 128 ASP C C 1
ATOM 2416 O O . ASP C 3 128 ? -15.299 9.874 -41.596 1.00 94.33 128 ASP C O 1
ATOM 2421 N N . SER C 3 129 ? -13.590 11.066 -42.446 1.00 86.33 129 SER C N 1
ATOM 2422 C CA . SER C 3 129 ? -13.850 10.704 -43.841 1.00 81.15 129 SER C CA 1
ATOM 2423 C C . SER C 3 129 ? -14.933 11.565 -44.518 1.00 83.69 129 SER C C 1
ATOM 2424 O O . SER C 3 129 ? -15.156 11.445 -45.722 1.00 89.35 129 SER C O 1
ATOM 2427 N N . SER C 3 130 ? -15.597 12.436 -43.765 1.00 86.70 130 SER C N 1
ATOM 2428 C CA . SER C 3 130 ? -16.450 13.459 -44.373 1.00 88.77 130 SER C CA 1
ATOM 2429 C C . SER C 3 130 ? -15.636 14.302 -45.341 1.00 89.76 130 SER C C 1
ATOM 2430 O O . SER C 3 130 ? -15.935 14.371 -46.538 1.00 88.64 130 SER C O 1
ATOM 2433 N N . HIS C 3 131 ? -14.571 14.899 -44.815 1.00 87.53 131 HIS C N 1
ATOM 2434 C CA . HIS C 3 131 ? -13.784 15.869 -45.558 1.00 80.84 131 HIS C CA 1
ATOM 2435 C C . HIS C 3 131 ? -12.573 15.257 -46.251 1.00 72.86 131 HIS C C 1
ATOM 2436 O O . HIS C 3 131 ? -11.519 15.869 -46.353 1.00 66.68 131 HIS C O 1
ATOM 2443 N N . ILE C 3 132 ? -12.775 14.061 -46.786 1.00 70.31 132 ILE C N 1
ATOM 2444 C CA . ILE C 3 132 ? -11.750 13.352 -47.524 1.00 73.17 132 ILE C CA 1
ATOM 2445 C C . ILE C 3 132 ? -11.384 14.084 -48.823 1.00 72.42 132 ILE C C 1
ATOM 2446 O O . ILE C 3 132 ? -10.239 14.004 -49.276 1.00 73.34 132 ILE C O 1
ATOM 2451 N N . LEU C 3 133 ? -12.345 14.778 -49.433 1.00 68.48 133 LEU C N 1
ATOM 2452 C CA . LEU C 3 133 ? -12.086 15.438 -50.711 1.00 65.62 133 LEU C CA 1
ATOM 2453 C C . LEU C 3 133 ? -11.255 16.704 -50.560 1.00 67.78 133 LEU C C 1
ATOM 2454 O O . LEU C 3 133 ? -10.381 16.972 -51.389 1.00 68.09 133 LEU C O 1
ATOM 2459 N N . ASP C 3 134 ? -11.492 17.461 -49.496 1.00 68.13 134 ASP C N 1
ATOM 2460 C CA . ASP C 3 134 ? -10.704 18.670 -49.241 1.00 72.32 134 ASP C CA 1
ATOM 2461 C C . ASP C 3 134 ? -9.201 18.449 -49.160 1.00 76.33 134 ASP C C 1
ATOM 2462 O O . ASP C 3 134 ? -8.409 19.268 -49.649 1.00 80.86 134 ASP C O 1
ATOM 2467 N N . SER C 3 135 ? -8.808 17.358 -48.524 1.00 77.48 135 SER C N 1
ATOM 2468 C CA . SER C 3 135 ? -7.411 17.004 -48.471 1.00 81.81 135 SER C CA 1
ATOM 2469 C C . SER C 3 135 ? -6.882 16.857 -49.883 1.00 84.27 135 SER C C 1
ATOM 2470 O O . SER C 3 135 ? -5.800 17.345 -50.182 1.00 102.86 135 SER C O 1
ATOM 2473 N N . LYS C 3 136 ? -7.628 16.183 -50.750 1.00 76.17 136 LYS C N 1
ATOM 2474 C CA . LYS C 3 136 ? -7.182 16.022 -52.121 1.00 76.09 136 LYS C CA 1
ATOM 2475 C C . LYS C 3 136 ? -7.266 17.299 -52.881 1.00 80.59 136 LYS C C 1
ATOM 2476 O O . LYS C 3 136 ? -6.462 17.584 -53.762 1.00 92.18 136 LYS C O 1
ATOM 2482 N N . LEU C 3 137 ? -8.300 18.045 -52.575 1.00 82.27 137 LEU C N 1
ATOM 2483 C CA . LEU C 3 137 ? -8.454 19.343 -53.140 1.00 87.43 137 LEU C CA 1
ATOM 2484 C C . LEU C 3 137 ? -7.195 20.164 -52.813 1.00 83.12 137 LEU C C 1
ATOM 2485 O O . LEU C 3 137 ? -6.716 20.902 -53.646 1.00 86.56 137 LEU C O 1
ATOM 2490 N N . ASN C 3 138 ? -6.648 20.007 -51.614 1.00 81.61 138 ASN C N 1
ATOM 2491 C CA . ASN C 3 138 ? -5.328 20.574 -51.277 1.00 84.58 138 ASN C CA 1
ATOM 2492 C C . ASN C 3 138 ? -4.127 20.069 -52.085 1.00 78.49 138 ASN C C 1
ATOM 2493 O O . ASN C 3 138 ? -3.184 20.816 -52.356 1.00 66.92 138 ASN C O 1
ATOM 2498 N N . GLU C 3 139 ? -4.137 18.787 -52.420 1.00 79.56 139 GLU C N 1
ATOM 2499 C CA . GLU C 3 139 ? -3.101 18.230 -53.263 1.00 83.51 139 GLU C CA 1
ATOM 2500 C C . GLU C 3 139 ? -3.126 18.908 -54.626 1.00 77.10 139 GLU C C 1
ATOM 2501 O O . GLU C 3 139 ? -2.100 19.028 -55.291 1.00 82.12 139 GLU C O 1
ATOM 2507 N N . ILE C 3 140 ? -4.291 19.393 -55.025 1.00 67.62 140 ILE C N 1
ATOM 2508 C CA . ILE C 3 140 ? -4.488 19.799 -56.409 1.00 63.72 140 ILE C CA 1
ATOM 2509 C C . ILE C 3 140 ? -3.662 21.021 -56.888 1.00 59.37 140 ILE C C 1
ATOM 2510 O O . ILE C 3 140 ? -3.228 21.051 -58.039 1.00 52.20 140 ILE C O 1
ATOM 2515 N N . PRO C 3 141 ? -3.433 22.022 -56.017 1.00 59.01 141 PRO C N 1
ATOM 2516 C CA . PRO C 3 141 ? -2.473 23.027 -56.452 1.00 60.73 141 PRO C CA 1
ATOM 2517 C C . PRO C 3 141 ? -1.131 22.372 -56.704 1.00 59.81 141 PRO C C 1
ATOM 2518 O O . PRO C 3 141 ? -0.606 22.424 -57.822 1.00 56.46 141 PRO C O 1
ATOM 2522 N N . THR C 3 142 ? -0.604 21.715 -55.674 1.00 57.21 142 THR C N 1
ATOM 2523 C CA . THR C 3 142 ? 0.742 21.197 -55.756 1.00 54.37 142 THR C CA 1
ATOM 2524 C C . THR C 3 142 ? 0.824 20.432 -57.053 1.00 52.71 142 THR C C 1
ATOM 2525 O O . THR C 3 142 ? 1.785 20.562 -57.772 1.00 54.42 142 THR C O 1
ATOM 2529 N N . ILE C 3 143 ? -0.204 19.653 -57.366 1.00 53.34 143 ILE C N 1
ATOM 2530 C CA . ILE C 3 143 ? -0.213 18.898 -58.611 1.00 55.35 143 ILE C CA 1
ATOM 2531 C C . ILE C 3 143 ? -0.186 19.821 -59.808 1.00 56.31 143 ILE C C 1
ATOM 2532 O O . ILE C 3 143 ? 0.485 19.535 -60.782 1.00 60.19 143 ILE C O 1
ATOM 2537 N N . ARG C 3 144 ? -0.921 20.918 -59.769 1.00 58.07 144 ARG C N 1
ATOM 2538 C CA . ARG C 3 144 ? -0.877 21.828 -60.902 1.00 60.61 144 ARG C CA 1
ATOM 2539 C C . ARG C 3 144 ? 0.588 22.202 -61.175 1.00 58.20 144 ARG C C 1
ATOM 2540 O O . ARG C 3 144 ? 1.089 22.063 -62.302 1.00 48.95 144 ARG C O 1
ATOM 2548 N N . LYS C 3 145 ? 1.270 22.621 -60.111 1.00 57.85 145 LYS C N 1
ATOM 2549 C CA . LYS C 3 145 ? 2.686 22.958 -60.174 1.00 59.28 145 LYS C CA 1
ATOM 2550 C C . LYS C 3 145 ? 3.508 21.922 -60.919 1.00 56.12 145 LYS C C 1
ATOM 2551 O O . LYS C 3 145 ? 4.295 22.263 -61.796 1.00 51.94 145 LYS C O 1
ATOM 2557 N N . GLN C 3 146 ? 3.324 20.659 -60.566 1.00 57.18 146 GLN C N 1
ATOM 2558 C CA . GLN C 3 146 ? 4.004 19.583 -61.269 1.00 59.86 146 GLN C CA 1
ATOM 2559 C C . GLN C 3 146 ? 3.681 19.618 -62.746 1.00 53.77 146 GLN C C 1
ATOM 2560 O O . GLN C 3 146 ? 4.571 19.458 -63.574 1.00 51.15 146 GLN C O 1
ATOM 2566 N N . VAL C 3 147 ? 2.421 19.835 -63.089 1.00 50.63 147 VAL C N 1
ATOM 2567 C CA . VAL C 3 147 ? 2.062 19.827 -64.502 1.00 53.57 147 VAL C CA 1
ATOM 2568 C C . VAL C 3 147 ? 2.776 20.982 -65.210 1.00 55.24 147 VAL C C 1
ATOM 2569 O O . VAL C 3 147 ? 3.170 20.862 -66.376 1.00 53.46 147 VAL C O 1
ATOM 2573 N N . GLU C 3 148 ? 2.956 22.084 -64.489 1.00 54.74 148 GLU C N 1
ATOM 2574 C CA . GLU C 3 148 ? 3.703 23.220 -65.005 1.00 57.05 148 GLU C CA 1
ATOM 2575 C C . GLU C 3 148 ? 5.183 22.898 -65.264 1.00 55.59 148 GLU C C 1
ATOM 2576 O O . GLU C 3 148 ? 5.715 23.230 -66.320 1.00 56.95 148 GLU C O 1
ATOM 2582 N N . ASN C 3 149 ? 5.853 22.237 -64.328 1.00 52.00 149 ASN C N 1
ATOM 2583 C CA . ASN C 3 149 ? 7.210 21.772 -64.604 1.00 45.83 149 ASN C CA 1
ATOM 2584 C C . ASN C 3 149 ? 7.227 20.929 -65.825 1.00 42.13 149 ASN C C 1
ATOM 2585 O O . ASN C 3 149 ? 7.878 21.262 -66.772 1.00 38.32 149 ASN C O 1
ATOM 2590 N N . ILE C 3 150 ? 6.475 19.843 -65.821 1.00 44.50 150 ILE C N 1
ATOM 2591 C CA . ILE C 3 150 ? 6.505 18.958 -66.961 1.00 48.08 150 ILE C CA 1
ATOM 2592 C C . ILE C 3 150 ? 6.314 19.748 -68.217 1.00 50.24 150 ILE C C 1
ATOM 2593 O O . ILE C 3 150 ? 7.016 19.533 -69.206 1.00 50.37 150 ILE C O 1
ATOM 2598 N N . THR C 3 151 ? 5.327 20.633 -68.214 1.00 52.91 151 THR C N 1
ATOM 2599 C CA . THR C 3 151 ? 5.021 21.299 -69.462 1.00 54.59 151 THR C CA 1
ATOM 2600 C C . THR C 3 151 ? 6.231 22.119 -69.938 1.00 54.84 151 THR C C 1
ATOM 2601 O O . THR C 3 151 ? 6.632 22.012 -71.108 1.00 52.13 151 THR C O 1
ATOM 2605 N N . ARG C 3 152 ? 6.841 22.889 -69.037 1.00 52.69 152 ARG C N 1
ATOM 2606 C CA . ARG C 3 152 ? 7.985 23.712 -69.429 1.00 52.79 152 ARG C CA 1
ATOM 2607 C C . ARG C 3 152 ? 9.215 22.867 -69.809 1.00 53.72 152 ARG C C 1
ATOM 2608 O O . ARG C 3 152 ? 9.948 23.245 -70.716 1.00 53.22 152 ARG C O 1
ATOM 2616 N N . GLN C 3 153 ? 9.441 21.732 -69.146 1.00 54.97 153 GLN C N 1
ATOM 2617 C CA . GLN C 3 153 ? 10.533 20.851 -69.562 1.00 59.03 153 GLN C CA 1
ATOM 2618 C C . GLN C 3 153 ? 10.215 20.347 -70.968 1.00 56.74 153 GLN C C 1
ATOM 2619 O O . GLN C 3 153 ? 11.072 20.374 -71.850 1.00 56.78 153 GLN C O 1
ATOM 2625 N N . TYR C 3 154 ? 8.977 19.910 -71.175 1.00 55.01 154 TYR C N 1
ATOM 2626 C CA . TYR C 3 154 ? 8.522 19.446 -72.490 1.00 57.39 154 TYR C CA 1
ATOM 2627 C C . TYR C 3 154 ? 8.829 20.414 -73.631 1.00 62.50 154 TYR C C 1
ATOM 2628 O O . TYR C 3 154 ? 9.218 20.001 -74.719 1.00 64.48 154 TYR C O 1
ATOM 2637 N N . GLN C 3 155 ? 8.667 21.703 -73.375 1.00 65.67 155 GLN C N 1
ATOM 2638 C CA . GLN C 3 155 ? 8.963 22.708 -74.391 1.00 66.27 155 GLN C CA 1
ATOM 2639 C C . GLN C 3 155 ? 10.459 22.624 -74.674 1.00 58.40 155 GLN C C 1
ATOM 2640 O O . GLN C 3 155 ? 10.868 22.227 -75.771 1.00 54.09 155 GLN C O 1
ATOM 2646 N N . THR C 3 156 ? 11.254 22.927 -73.648 1.00 54.14 156 THR C N 1
ATOM 2647 C CA . THR C 3 156 ? 12.714 22.756 -73.681 1.00 51.77 156 THR C CA 1
ATOM 2648 C C . THR C 3 156 ? 13.114 21.553 -74.523 1.00 46.47 156 THR C C 1
ATOM 2649 O O . THR C 3 156 ? 13.671 21.706 -75.595 1.00 42.74 156 THR C O 1
ATOM 2653 N N . MET C 3 157 ? 12.799 20.364 -74.035 1.00 46.70 157 MET C N 1
ATOM 2654 C CA . MET C 3 157 ? 13.145 19.134 -74.732 1.00 49.70 157 MET C CA 1
ATOM 2655 C C . MET C 3 157 ? 12.679 19.243 -76.174 1.00 49.26 157 MET C C 1
ATOM 2656 O O . MET C 3 157 ? 13.442 19.001 -77.097 1.00 49.80 157 MET C O 1
ATOM 2661 N N . LEU C 3 158 ? 11.435 19.641 -76.370 1.00 49.08 158 LEU C N 1
ATOM 2662 C CA . LEU C 3 158 ? 10.897 19.635 -77.701 1.00 51.53 158 LEU C CA 1
ATOM 2663 C C . LEU C 3 158 ? 11.750 20.487 -78.592 1.00 52.48 158 LEU C C 1
ATOM 2664 O O . LEU C 3 158 ? 12.160 20.059 -79.667 1.00 52.20 158 LEU C O 1
ATOM 2669 N N . ALA C 3 159 ? 12.016 21.704 -78.147 1.00 54.84 159 ALA C N 1
ATOM 2670 C CA . ALA C 3 159 ? 12.727 22.653 -78.990 1.00 59.18 159 ALA C CA 1
ATOM 2671 C C . ALA C 3 159 ? 14.088 22.093 -79.337 1.00 59.28 159 ALA C C 1
ATOM 2672 O O . ALA C 3 159 ? 14.415 21.880 -80.508 1.00 59.41 159 ALA C O 1
ATOM 2674 N N . LYS C 3 160 ? 14.853 21.825 -78.288 1.00 60.57 160 LYS C N 1
ATOM 2675 C CA . LYS C 3 160 ? 16.155 21.211 -78.405 1.00 61.47 160 LYS C CA 1
ATOM 2676 C C . LYS C 3 160 ? 16.143 20.201 -79.537 1.00 59.03 160 LYS C C 1
ATOM 2677 O O . LYS C 3 160 ? 16.712 20.434 -80.598 1.00 53.43 160 LYS C O 1
ATOM 2683 N N . VAL C 3 161 ? 15.427 19.110 -79.317 1.00 61.82 161 VAL C N 1
ATOM 2684 C CA . VAL C 3 161 ? 15.322 18.039 -80.296 1.00 67.68 161 VAL C CA 1
ATOM 2685 C C . VAL C 3 161 ? 14.956 18.578 -81.661 1.00 75.29 161 VAL C C 1
ATOM 2686 O O . VAL C 3 161 ? 15.702 18.456 -82.620 1.00 77.08 161 VAL C O 1
ATOM 2690 N N . GLN C 3 162 ? 13.781 19.176 -81.729 1.00 91.79 162 GLN C N 1
ATOM 2691 C CA . GLN C 3 162 ? 13.164 19.475 -82.997 1.00 104.79 162 GLN C CA 1
ATOM 2692 C C . GLN C 3 162 ? 14.016 20.414 -83.805 1.00 110.40 162 GLN C C 1
ATOM 2693 O O . GLN C 3 162 ? 14.273 20.162 -84.971 1.00 122.37 162 GLN C O 1
ATOM 2699 N N . SER C 3 163 ? 14.435 21.509 -83.184 1.00 106.88 163 SER C N 1
ATOM 2700 C CA . SER C 3 163 ? 15.229 22.496 -83.881 1.00 105.60 163 SER C CA 1
ATOM 2701 C C . SER C 3 163 ? 16.630 21.955 -84.107 1.00 103.32 163 SER C C 1
ATOM 2702 O O . SER C 3 163 ? 17.012 21.673 -85.242 1.00 100.72 163 SER C O 1
ATOM 2705 N N . GLN C 3 164 ? 17.367 21.762 -83.017 1.00 101.08 164 GLN C N 1
ATOM 2706 C CA . GLN C 3 164 ? 18.807 21.523 -83.101 1.00 104.25 164 GLN C CA 1
ATOM 2707 C C . GLN C 3 164 ? 19.166 20.294 -83.906 1.00 108.57 164 GLN C C 1
ATOM 2708 O O . GLN C 3 164 ? 20.044 20.353 -84.762 1.00 114.78 164 GLN C O 1
ATOM 2714 N N . LEU C 3 165 ? 18.487 19.186 -83.641 1.00 108.22 165 LEU C N 1
ATOM 2715 C CA . LEU C 3 165 ? 18.840 17.940 -84.290 1.00 112.24 165 LEU C CA 1
ATOM 2716 C C . LEU C 3 165 ? 18.461 17.978 -85.765 1.00 117.10 165 LEU C C 1
ATOM 2717 O O . LEU C 3 165 ? 19.331 17.818 -86.617 1.00 126.31 165 LEU C O 1
ATOM 2722 N N . VAL C 3 166 ? 17.196 18.240 -86.079 1.00 119.32 166 VAL C N 1
ATOM 2723 C CA . VAL C 3 166 ? 16.749 18.125 -87.476 1.00 130.37 166 VAL C CA 1
ATOM 2724 C C . VAL C 3 166 ? 17.471 19.088 -88.428 1.00 135.81 166 VAL C C 1
ATOM 2725 O O . VAL C 3 166 ? 17.767 18.722 -89.560 1.00 147.26 166 VAL C O 1
ATOM 2729 N N . GLU C 3 167 ? 17.757 20.307 -87.979 1.00 133.16 167 GLU C N 1
ATOM 2730 C CA . GLU C 3 167 ? 18.256 21.344 -88.887 1.00 129.97 167 GLU C CA 1
ATOM 2731 C C . GLU C 3 167 ? 19.758 21.228 -89.175 1.00 130.03 167 GLU C C 1
ATOM 2732 O O . GLU C 3 167 ? 20.170 21.097 -90.324 1.00 127.94 167 GLU C O 1
ATOM 2738 N N . SER C 3 168 ? 20.577 21.263 -88.134 1.00 129.73 168 SER C N 1
ATOM 2739 C CA . SER C 3 168 ? 22.006 21.449 -88.322 1.00 133.10 168 SER C CA 1
ATOM 2740 C C . SER C 3 168 ? 22.618 20.134 -88.748 1.00 146.26 168 SER C C 1
ATOM 2741 O O . SER C 3 168 ? 23.326 20.052 -89.755 1.00 160.75 168 SER C O 1
ATOM 2744 N N . ARG C 3 169 ? 22.303 19.098 -87.985 1.00 153.06 169 ARG C N 1
ATOM 2745 C CA . ARG C 3 169 ? 22.839 17.781 -88.232 1.00 158.58 169 ARG C CA 1
ATOM 2746 C C . ARG C 3 169 ? 22.210 17.231 -89.509 1.00 161.21 169 ARG C C 1
ATOM 2747 O O . ARG C 3 169 ? 22.900 17.076 -90.517 1.00 165.17 169 ARG C O 1
ATOM 2755 N N . MET C 3 170 ? 20.897 17.000 -89.482 1.00 158.92 170 MET C N 1
ATOM 2756 C CA . MET C 3 170 ? 20.213 16.240 -90.545 1.00 155.50 170 MET C CA 1
ATOM 2757 C C . MET C 3 170 ? 20.360 16.853 -91.948 1.00 152.11 170 MET C C 1
ATOM 2758 O O . MET C 3 170 ? 20.386 16.117 -92.938 1.00 146.14 170 MET C O 1
ATOM 2763 N N . LYS C 3 171 ? 20.455 18.184 -92.035 1.00 147.34 171 LYS C N 1
ATOM 2764 C CA . LYS C 3 171 ? 20.717 18.855 -93.322 1.00 143.44 171 LYS C CA 1
ATOM 2765 C C . LYS C 3 171 ? 22.211 18.798 -93.662 1.00 142.61 171 LYS C C 1
ATOM 2766 O O . LYS C 3 171 ? 22.585 18.526 -94.803 1.00 136.76 171 LYS C O 1
ATOM 2772 N N . GLY C 3 172 ? 23.059 19.055 -92.669 1.00 138.72 172 GLY C N 1
ATOM 2773 C CA . GLY C 3 172 ? 24.501 18.896 -92.826 1.00 130.84 172 GLY C CA 1
ATOM 2774 C C . GLY C 3 172 ? 24.859 17.499 -93.298 1.00 130.05 172 GLY C C 1
ATOM 2775 O O . GLY C 3 172 ? 25.577 17.352 -94.278 1.00 121.92 172 GLY C O 1
ATOM 2776 N N . LEU C 3 173 ? 24.330 16.482 -92.613 1.00 135.41 173 LEU C N 1
ATOM 2777 C CA . LEU C 3 173 ? 24.573 15.067 -92.953 1.00 137.23 173 LEU C CA 1
ATOM 2778 C C . LEU C 3 173 ? 24.063 14.668 -94.337 1.00 135.44 173 LEU C C 1
ATOM 2779 O O . LEU C 3 173 ? 24.718 13.904 -95.048 1.00 131.83 173 LEU C O 1
ATOM 2784 N N . ARG C 3 174 ? 22.882 15.161 -94.696 1.00 136.48 174 ARG C N 1
ATOM 2785 C CA . ARG C 3 174 ? 22.330 14.966 -96.037 1.00 140.95 174 ARG C CA 1
ATOM 2786 C C . ARG C 3 174 ? 23.278 15.502 -97.103 1.00 150.29 174 ARG C C 1
ATOM 2787 O O . ARG C 3 174 ? 23.484 14.864 -98.138 1.00 155.26 174 ARG C O 1
ATOM 2795 N N . ASP C 3 175 ? 23.838 16.683 -96.838 1.00 152.04 175 ASP C N 1
ATOM 2796 C CA . ASP C 3 175 ? 24.779 17.335 -97.752 1.00 148.53 175 ASP C CA 1
ATOM 2797 C C . ASP C 3 175 ? 26.104 16.572 -97.842 1.00 140.27 175 ASP C C 1
ATOM 2798 O O . ASP C 3 175 ? 26.738 16.543 -98.901 1.00 130.38 175 ASP C O 1
ATOM 2803 N N . GLU C 3 176 ? 26.514 15.962 -96.728 1.00 137.41 176 GLU C N 1
ATOM 2804 C CA . GLU C 3 176 ? 27.705 15.105 -96.698 1.00 136.83 176 GLU C CA 1
ATOM 2805 C C . GLU C 3 176 ? 27.453 13.922 -97.622 1.00 140.69 176 GLU C C 1
ATOM 2806 O O . GLU C 3 176 ? 28.305 13.556 -98.443 1.00 142.36 176 GLU C O 1
ATOM 2812 N N . PHE C 3 177 ? 26.259 13.347 -97.481 1.00 142.08 177 PHE C N 1
ATOM 2813 C CA . PHE C 3 177 ? 25.847 12.169 -98.242 1.00 139.40 177 PHE C CA 1
ATOM 2814 C C . PHE C 3 177 ? 25.738 12.446 -99.751 1.00 140.90 177 PHE C C 1
ATOM 2815 O O . PHE C 3 177 ? 26.151 11.609 -100.557 1.00 133.99 177 PHE C O 1
ATOM 2823 N N . SER C 3 178 ? 25.200 13.611 -100.129 1.00 144.88 178 SER C N 1
ATOM 2824 C CA . SER C 3 178 ? 25.092 13.996 -101.551 1.00 138.89 178 SER C CA 1
ATOM 2825 C C . SER C 3 178 ? 26.472 14.139 -102.197 1.00 129.78 178 SER C C 1
ATOM 2826 O O . SER C 3 178 ? 26.759 13.513 -103.217 1.00 116.55 178 SER C O 1
ATOM 2829 N N . GLU C 3 193 ? 31.380 2.794 -109.985 1.00 107.43 193 GLU C N 1
ATOM 2830 C CA . GLU C 3 193 ? 31.620 1.374 -110.239 1.00 111.82 193 GLU C CA 1
ATOM 2831 C C . GLU C 3 193 ? 32.138 1.182 -111.674 1.00 121.16 193 GLU C C 1
ATOM 2832 O O . GLU C 3 193 ? 32.130 0.081 -112.237 1.00 120.90 193 GLU C O 1
ATOM 2838 N N . GLU C 3 194 ? 32.586 2.296 -112.243 1.00 129.00 194 GLU C N 1
ATOM 2839 C CA . GLU C 3 194 ? 33.427 2.331 -113.435 1.00 130.79 194 GLU C CA 1
ATOM 2840 C C . GLU C 3 194 ? 34.728 1.595 -113.116 1.00 130.33 194 GLU C C 1
ATOM 2841 O O . GLU C 3 194 ? 35.226 0.796 -113.908 1.00 132.19 194 GLU C O 1
ATOM 2847 N N . PHE C 3 195 ? 35.261 1.903 -111.933 1.00 126.47 195 PHE C N 1
ATOM 2848 C CA . PHE C 3 195 ? 36.499 1.321 -111.413 1.00 120.91 195 PHE C CA 1
ATOM 2849 C C . PHE C 3 195 ? 36.357 -0.189 -111.286 1.00 117.85 195 PHE C C 1
ATOM 2850 O O . PHE C 3 195 ? 37.252 -0.925 -111.692 1.00 124.45 195 PHE C O 1
ATOM 2858 N N . THR C 3 196 ? 35.233 -0.648 -110.734 1.00 113.73 196 THR C N 1
ATOM 2859 C CA . THR C 3 196 ? 34.957 -2.086 -110.638 1.00 112.96 196 THR C CA 1
ATOM 2860 C C . THR C 3 196 ? 35.056 -2.731 -112.005 1.00 113.48 196 THR C C 1
ATOM 2861 O O . THR C 3 196 ? 35.709 -3.758 -112.170 1.00 118.27 196 THR C O 1
ATOM 2865 N N . ASN C 3 197 ? 34.378 -2.122 -112.972 1.00 112.62 197 ASN C N 1
ATOM 2866 C CA . ASN C 3 197 ? 34.411 -2.576 -114.356 1.00 116.84 197 ASN C CA 1
ATOM 2867 C C . ASN C 3 197 ? 35.822 -2.853 -114.857 1.00 116.52 197 ASN C C 1
ATOM 2868 O O . ASN C 3 197 ? 36.118 -3.968 -115.299 1.00 112.77 197 ASN C O 1
ATOM 2873 N N . GLU C 3 198 ? 36.676 -1.830 -114.793 1.00 117.43 198 GLU C N 1
ATOM 2874 C CA . GLU C 3 198 ? 38.083 -1.966 -115.157 1.00 110.34 198 GLU C CA 1
ATOM 2875 C C . GLU C 3 198 ? 38.644 -3.241 -114.540 1.00 105.71 198 GLU C C 1
ATOM 2876 O O . GLU C 3 198 ? 39.010 -4.173 -115.249 1.00 100.02 198 GLU C O 1
ATOM 2882 N N . ALA C 3 199 ? 38.645 -3.299 -113.214 1.00 104.41 199 ALA C N 1
ATOM 2883 C CA . ALA C 3 199 ? 39.231 -4.430 -112.489 1.00 108.62 199 ALA C CA 1
ATOM 2884 C C . ALA C 3 199 ? 38.819 -5.787 -113.038 1.00 113.19 199 ALA C C 1
ATOM 2885 O O . ALA C 3 199 ? 39.638 -6.700 -113.115 1.00 117.88 199 ALA C O 1
ATOM 2887 N N . ASP C 3 200 ? 37.554 -5.930 -113.412 1.00 118.58 200 ASP C N 1
ATOM 2888 C CA . ASP C 3 200 ? 37.074 -7.209 -113.927 1.00 121.47 200 ASP C CA 1
ATOM 2889 C C . ASP C 3 200 ? 37.739 -7.498 -115.262 1.00 114.28 200 ASP C C 1
ATOM 2890 O O . ASP C 3 200 ? 38.270 -8.586 -115.465 1.00 111.30 200 ASP C O 1
ATOM 2895 N N . GLN C 3 201 ? 37.746 -6.513 -116.156 1.00 110.42 201 GLN C N 1
ATOM 2896 C CA . GLN C 3 201 ? 38.334 -6.718 -117.475 1.00 112.72 201 GLN C CA 1
ATOM 2897 C C . GLN C 3 201 ? 39.816 -7.099 -117.357 1.00 107.36 201 GLN C C 1
ATOM 2898 O O . GLN C 3 201 ? 40.329 -7.864 -118.176 1.00 97.11 201 GLN C O 1
ATOM 2904 N N . LEU C 3 202 ? 40.487 -6.573 -116.329 1.00 101.46 202 LEU C N 1
ATOM 2905 C CA . LEU C 3 202 ? 41.894 -6.879 -116.082 1.00 95.99 202 LEU C CA 1
ATOM 2906 C C . LEU C 3 202 ? 42.052 -8.274 -115.494 1.00 93.10 202 LEU C C 1
ATOM 2907 O O . LEU C 3 202 ? 42.926 -9.026 -115.921 1.00 93.47 202 LEU C O 1
ATOM 2912 N N . GLU C 3 203 ? 41.206 -8.640 -114.534 1.00 93.44 203 GLU C N 1
ATOM 2913 C CA . GLU C 3 203 ? 41.217 -10.022 -114.055 1.00 95.64 203 GLU C CA 1
ATOM 2914 C C . GLU C 3 203 ? 41.103 -10.948 -115.264 1.00 97.69 203 GLU C C 1
ATOM 2915 O O . GLU C 3 203 ? 41.742 -11.994 -115.301 1.00 97.22 203 GLU C O 1
ATOM 2921 N N . GLN C 3 204 ? 40.308 -10.543 -116.255 1.00 100.50 204 GLN C N 1
ATOM 2922 C CA . GLN C 3 204 ? 40.140 -11.311 -117.483 1.00 104.45 204 GLN C CA 1
ATOM 2923 C C . GLN C 3 204 ? 41.464 -11.438 -118.237 1.00 107.58 204 GLN C C 1
ATOM 2924 O O . GLN C 3 204 ? 41.892 -12.549 -118.547 1.00 110.54 204 GLN C O 1
ATOM 2930 N N . GLU C 3 205 ? 42.122 -10.314 -118.513 1.00 106.66 205 GLU C N 1
ATOM 2931 C CA . GLU C 3 205 ? 43.335 -10.326 -119.353 1.00 102.11 205 GLU C CA 1
ATOM 2932 C C . GLU C 3 205 ? 44.419 -11.210 -118.769 1.00 100.51 205 GLU C C 1
ATOM 2933 O O . GLU C 3 205 ? 45.062 -11.974 -119.490 1.00 98.40 205 GLU C O 1
ATOM 2939 N N . LEU C 3 206 ? 44.613 -11.099 -117.461 1.00 102.20 206 LEU C N 1
ATOM 2940 C CA . LEU C 3 206 ? 45.549 -11.954 -116.749 1.00 109.44 206 LEU C CA 1
ATOM 2941 C C . LEU C 3 206 ? 45.195 -13.420 -116.938 1.00 114.10 206 LEU C C 1
ATOM 2942 O O . LEU C 3 206 ? 46.064 -14.232 -117.249 1.00 124.17 206 LEU C O 1
ATOM 2947 N N . ALA C 3 207 ? 43.918 -13.749 -116.760 1.00 117.28 207 ALA C N 1
ATOM 2948 C CA . ALA C 3 207 ? 43.434 -15.120 -116.961 1.00 118.84 207 ALA C CA 1
ATOM 2949 C C . ALA C 3 207 ? 43.604 -15.619 -118.403 1.00 119.65 207 ALA C C 1
ATOM 2950 O O . ALA C 3 207 ? 43.804 -16.815 -118.608 1.00 116.61 207 ALA C O 1
ATOM 2952 N N . ASP C 3 208 ? 43.510 -14.715 -119.388 1.00 118.11 208 ASP C N 1
ATOM 2953 C CA . ASP C 3 208 ? 43.760 -15.068 -120.797 1.00 116.83 208 ASP C CA 1
ATOM 2954 C C . ASP C 3 208 ? 45.169 -15.598 -120.942 1.00 119.25 208 ASP C C 1
ATOM 2955 O O . ASP C 3 208 ? 45.395 -16.724 -121.396 1.00 123.76 208 ASP C O 1
ATOM 2960 N N . PHE C 3 209 ? 46.113 -14.753 -120.545 1.00 112.79 209 PHE C N 1
ATOM 2961 C CA . PHE C 3 209 ? 47.521 -14.991 -120.769 1.00 103.45 209 PHE C CA 1
ATOM 2962 C C . PHE C 3 209 ? 48.000 -16.236 -120.040 1.00 95.50 209 PHE C C 1
ATOM 2963 O O . PHE C 3 209 ? 48.680 -17.060 -120.642 1.00 93.67 209 PHE C O 1
ATOM 2971 N N . LEU C 3 210 ? 47.630 -16.388 -118.768 1.00 88.65 210 LEU C N 1
ATOM 2972 C CA . LEU C 3 210 ? 47.987 -17.597 -118.025 1.00 91.29 210 LEU C CA 1
ATOM 2973 C C . LEU C 3 210 ? 47.401 -18.832 -118.726 1.00 98.84 210 LEU C C 1
ATOM 2974 O O . LEU C 3 210 ? 48.094 -19.835 -118.917 1.00 100.10 210 LEU C O 1
ATOM 2979 N N . LYS C 3 211 ? 46.137 -18.752 -119.128 1.00 105.08 211 LYS C N 1
ATOM 2980 C CA . LYS C 3 211 ? 45.492 -19.848 -119.868 1.00 107.09 211 LYS C CA 1
ATOM 2981 C C . LYS C 3 211 ? 46.193 -20.165 -121.205 1.00 104.59 211 LYS C C 1
ATOM 2982 O O . LYS C 3 211 ? 46.181 -21.317 -121.643 1.00 103.36 211 LYS C O 1
ATOM 2988 N N . SER C 3 212 ? 46.792 -19.153 -121.843 1.00 99.81 212 SER C N 1
ATOM 2989 C CA . SER C 3 212 ? 47.580 -19.359 -123.068 1.00 98.67 212 SER C CA 1
ATOM 2990 C C . SER C 3 212 ? 48.799 -20.199 -122.760 1.00 96.48 212 SER C C 1
ATOM 2991 O O . SER C 3 212 ? 49.098 -21.175 -123.447 1.00 96.99 212 SER C O 1
ATOM 2994 N N . PHE C 3 213 ? 49.510 -19.785 -121.722 1.00 96.85 213 PHE C N 1
ATOM 2995 C CA . PHE C 3 213 ? 50.710 -20.473 -121.277 1.00 95.41 213 PHE C CA 1
ATOM 2996 C C . PHE C 3 213 ? 50.356 -21.879 -120.857 1.00 91.57 213 PHE C C 1
ATOM 2997 O O . PHE C 3 213 ? 50.906 -22.843 -121.386 1.00 92.51 213 PHE C O 1
ATOM 3005 N N . THR C 3 214 ? 49.417 -21.991 -119.924 1.00 91.36 214 THR C N 1
ATOM 3006 C CA . THR C 3 214 ? 49.053 -23.291 -119.371 1.00 97.14 214 THR C CA 1
ATOM 3007 C C . THR C 3 214 ? 48.664 -24.283 -120.482 1.00 105.62 214 THR C C 1
ATOM 3008 O O . THR C 3 214 ? 49.117 -25.431 -120.462 1.00 107.79 214 THR C O 1
ATOM 3012 N N . ASP C 3 215 ? 47.874 -23.841 -121.464 1.00 111.25 215 ASP C N 1
ATOM 3013 C CA . ASP C 3 215 ? 47.503 -24.728 -122.577 1.00 108.69 215 ASP C CA 1
ATOM 3014 C C . ASP C 3 215 ? 48.715 -25.074 -123.453 1.00 105.64 215 ASP C C 1
ATOM 3015 O O . ASP C 3 215 ? 48.908 -26.236 -123.785 1.00 107.05 215 ASP C O 1
ATOM 3020 N N . HIS C 3 216 ? 49.540 -24.078 -123.786 1.00 102.13 216 HIS C N 1
ATOM 3021 C CA . HIS C 3 216 ? 50.746 -24.303 -124.591 1.00 103.30 216 HIS C CA 1
ATOM 3022 C C . HIS C 3 216 ? 51.653 -25.347 -123.950 1.00 106.26 216 HIS C C 1
ATOM 3023 O O . HIS C 3 216 ? 52.044 -26.319 -124.601 1.00 112.57 216 HIS C O 1
ATOM 3030 N N . PHE C 3 217 ? 52.015 -25.115 -122.689 1.00 105.89 217 PHE C N 1
ATOM 3031 C CA . PHE C 3 217 ? 52.723 -26.108 -121.884 1.00 111.89 217 PHE C CA 1
ATOM 3032 C C . PHE C 3 217 ? 52.012 -27.460 -121.968 1.00 122.12 217 PHE C C 1
ATOM 3033 O O . PHE C 3 217 ? 52.661 -28.480 -122.194 1.00 126.36 217 PHE C O 1
ATOM 3041 N N . ASP C 3 218 ? 50.685 -27.461 -121.798 1.00 130.77 218 ASP C N 1
ATOM 3042 C CA . ASP C 3 218 ? 49.873 -28.694 -121.892 1.00 133.46 218 ASP C CA 1
ATOM 3043 C C . ASP C 3 218 ? 50.058 -29.441 -123.223 1.00 140.44 218 ASP C C 1
ATOM 3044 O O . ASP C 3 218 ? 50.126 -30.676 -123.239 1.00 141.22 218 ASP C O 1
ATOM 3049 N N . LYS C 3 219 ? 50.142 -28.692 -124.324 1.00 146.84 219 LYS C N 1
ATOM 3050 C CA . LYS C 3 219 ? 50.356 -29.282 -125.657 1.00 150.82 219 LYS C CA 1
ATOM 3051 C C . LYS C 3 219 ? 51.724 -29.933 -125.631 1.00 155.56 219 LYS C C 1
ATOM 3052 O O . LYS C 3 219 ? 51.881 -31.118 -125.930 1.00 158.71 219 LYS C O 1
ATOM 3058 N N . CYS C 3 220 ? 52.708 -29.132 -125.243 1.00 151.13 220 CYS C N 1
ATOM 3059 C CA . CYS C 3 220 ? 54.080 -29.572 -125.130 1.00 141.74 220 CYS C CA 1
ATOM 3060 C C . CYS C 3 220 ? 54.220 -30.816 -124.230 1.00 135.92 220 CYS C C 1
ATOM 3061 O O . CYS C 3 220 ? 54.841 -31.793 -124.644 1.00 133.90 220 CYS C O 1
ATOM 3064 N N . SER C 3 221 ? 53.623 -30.801 -123.032 1.00 137.05 221 SER C N 1
ATOM 3065 C CA . SER C 3 221 ? 53.645 -31.979 -122.130 1.00 134.68 221 SER C CA 1
ATOM 3066 C C . SER C 3 221 ? 52.906 -33.188 -122.704 1.00 136.48 221 SER C C 1
ATOM 3067 O O . SER C 3 221 ? 53.304 -34.330 -122.459 1.00 138.64 221 SER C O 1
ATOM 3070 N N . ALA C 3 222 ? 51.837 -32.940 -123.460 1.00 138.17 222 ALA C N 1
ATOM 3071 C CA . ALA C 3 222 ? 51.102 -34.018 -124.130 1.00 142.01 222 ALA C CA 1
ATOM 3072 C C . ALA C 3 222 ? 52.010 -34.816 -125.064 1.00 141.18 222 ALA C C 1
ATOM 3073 O O . ALA C 3 222 ? 51.820 -36.023 -125.246 1.00 138.15 222 ALA C O 1
ATOM 3075 N N . LEU C 3 223 ? 53.012 -34.139 -125.625 1.00 139.05 223 LEU C N 1
ATOM 3076 C CA . LEU C 3 223 ? 53.999 -34.773 -126.498 1.00 133.52 223 LEU C CA 1
ATOM 3077 C C . LEU C 3 223 ? 55.128 -35.388 -125.674 1.00 129.88 223 LEU C C 1
ATOM 3078 O O . LEU C 3 223 ? 56.307 -35.139 -125.908 1.00 114.25 223 LEU C O 1
ATOM 3083 N N . SER C 3 224 ? 54.722 -36.173 -124.681 1.00 138.16 224 SER C N 1
ATOM 3084 C CA . SER C 3 224 ? 55.591 -37.081 -123.958 1.00 143.50 224 SER C CA 1
ATOM 3085 C C . SER C 3 224 ? 55.010 -38.499 -124.101 1.00 155.90 224 SER C C 1
ATOM 3086 O O . SER C 3 224 ? 55.318 -39.380 -123.298 1.00 157.94 224 SER C O 1
ATOM 3089 N N . SER C 3 225 ? 54.169 -38.688 -125.126 1.00 168.88 225 SER C N 1
ATOM 3090 C CA . SER C 3 225 ? 53.435 -39.939 -125.412 1.00 174.15 225 SER C CA 1
ATOM 3091 C C . SER C 3 225 ? 52.199 -40.213 -124.520 1.00 187.07 225 SER C C 1
ATOM 3092 O O . SER C 3 225 ? 51.607 -41.290 -124.624 1.00 191.88 225 SER C O 1
ATOM 3095 N N . ARG C 3 226 ? 51.793 -39.251 -123.682 1.00 194.81 226 ARG C N 1
ATOM 3096 C CA . ARG C 3 226 ? 50.643 -39.440 -122.768 1.00 193.84 226 ARG C CA 1
ATOM 3097 C C . ARG C 3 226 ? 49.347 -39.768 -123.516 1.00 191.85 226 ARG C C 1
ATOM 3098 O O . ARG C 3 226 ? 48.555 -40.600 -123.066 1.00 194.36 226 ARG C O 1
ATOM 3106 N N . SER C 3 227 ? 49.152 -39.114 -124.657 1.00 185.73 227 SER C N 1
ATOM 3107 C CA . SER C 3 227 ? 48.043 -39.399 -125.550 1.00 183.48 227 SER C CA 1
ATOM 3108 C C . SER C 3 227 ? 48.643 -40.025 -126.801 1.00 178.96 227 SER C C 1
ATOM 3109 O O . SER C 3 227 ? 49.652 -39.536 -127.319 1.00 175.96 227 SER C O 1
ATOM 3112 N N . VAL C 3 228 ? 48.039 -41.115 -127.270 1.00 176.78 228 VAL C N 1
ATOM 3113 C CA . VAL C 3 228 ? 48.523 -41.811 -128.465 1.00 173.72 228 VAL C CA 1
ATOM 3114 C C . VAL C 3 228 ? 47.973 -41.093 -129.703 1.00 170.94 228 VAL C C 1
ATOM 3115 O O . VAL C 3 228 ? 47.015 -41.540 -130.342 1.00 165.68 228 VAL C O 1
ATOM 3119 N N . SER C 3 229 ? 48.591 -39.952 -130.002 1.00 168.35 229 SER C N 1
ATOM 3120 C CA . SER C 3 229 ? 48.276 -39.153 -131.177 1.00 162.44 229 SER C CA 1
ATOM 3121 C C . SER C 3 229 ? 48.941 -39.776 -132.404 1.00 166.53 229 SER C C 1
ATOM 3122 O O . SER C 3 229 ? 50.159 -39.974 -132.397 1.00 164.22 229 SER C O 1
ATOM 3125 N N . PRO C 3 230 ? 48.156 -40.099 -133.456 1.00 168.46 230 PRO C N 1
ATOM 3126 C CA . PRO C 3 230 ? 48.799 -40.584 -134.671 1.00 163.95 230 PRO C CA 1
ATOM 3127 C C . PRO C 3 230 ? 49.091 -39.425 -135.623 1.00 154.28 230 PRO C C 1
ATOM 3128 O O . PRO C 3 230 ? 48.171 -38.900 -136.254 1.00 159.08 230 PRO C O 1
ATOM 3132 N N . GLU C 3 231 ? 50.353 -39.009 -135.699 1.00 140.63 231 GLU C N 1
ATOM 3133 C CA . GLU C 3 231 ? 50.757 -37.900 -136.568 1.00 135.75 231 GLU C CA 1
ATOM 3134 C C . GLU C 3 231 ? 50.297 -36.523 -136.062 1.00 138.92 231 GLU C C 1
ATOM 3135 O O . GLU C 3 231 ? 50.638 -35.517 -136.676 1.00 137.70 231 GLU C O 1
ATOM 3141 N N . ASP C 3 232 ? 49.552 -36.447 -134.955 1.00 144.49 232 ASP C N 1
ATOM 3142 C CA . ASP C 3 232 ? 49.166 -35.130 -134.422 1.00 152.48 232 ASP C CA 1
ATOM 3143 C C . ASP C 3 232 ? 50.438 -34.377 -134.090 1.00 166.11 232 ASP C C 1
ATOM 3144 O O . ASP C 3 232 ? 50.561 -33.190 -134.398 1.00 163.18 232 ASP C O 1
ATOM 3149 N N . ALA C 3 233 ? 51.379 -35.107 -133.483 1.00 177.27 233 ALA C N 1
ATOM 3150 C CA . ALA C 3 233 ? 52.641 -34.569 -132.966 1.00 174.24 233 ALA C CA 1
ATOM 3151 C C . ALA C 3 233 ? 53.434 -33.658 -133.928 1.00 170.09 233 ALA C C 1
ATOM 3152 O O . ALA C 3 233 ? 53.760 -32.538 -133.549 1.00 178.15 233 ALA C O 1
ATOM 3154 N N . GLN C 3 234 ? 53.741 -34.101 -135.150 1.00 159.64 234 GLN C N 1
ATOM 3155 C CA . GLN C 3 234 ? 54.603 -33.288 -136.038 1.00 149.20 234 GLN C CA 1
ATOM 3156 C C . GLN C 3 234 ? 53.871 -32.171 -136.819 1.00 144.29 234 GLN C C 1
ATOM 3157 O O . GLN C 3 234 ? 54.525 -31.342 -137.455 1.00 140.22 234 GLN C O 1
ATOM 3163 N N . ASN C 3 235 ? 52.535 -32.153 -136.772 1.00 142.34 235 ASN C N 1
ATOM 3164 C CA . ASN C 3 235 ? 51.767 -30.954 -137.159 1.00 143.83 235 ASN C CA 1
ATOM 3165 C C . ASN C 3 235 ? 51.828 -29.995 -135.985 1.00 151.69 235 ASN C C 1
ATOM 3166 O O . ASN C 3 235 ? 52.158 -28.812 -136.125 1.00 152.68 235 ASN C O 1
ATOM 3171 N N . LEU C 3 236 ? 51.479 -30.554 -134.825 1.00 154.60 236 LEU C N 1
ATOM 3172 C CA . LEU C 3 236 ? 51.516 -29.884 -133.525 1.00 148.01 236 LEU C CA 1
ATOM 3173 C C . LEU C 3 236 ? 52.811 -29.109 -133.320 1.00 142.72 236 LEU C C 1
ATOM 3174 O O . LEU C 3 236 ? 52.785 -27.956 -132.906 1.00 125.81 236 LEU C O 1
ATOM 3179 N N . PHE C 3 237 ? 53.935 -29.781 -133.584 1.00 152.55 237 PHE C N 1
ATOM 3180 C CA . PHE C 3 237 ? 55.269 -29.186 -133.475 1.00 157.40 237 PHE C CA 1
ATOM 3181 C C . PHE C 3 237 ? 55.331 -27.886 -134.262 1.00 153.17 237 PHE C C 1
ATOM 3182 O O . PHE C 3 237 ? 55.591 -26.845 -133.678 1.00 161.29 237 PHE C O 1
ATOM 3190 N N . GLU C 3 238 ? 55.057 -27.926 -135.566 1.00 145.84 238 GLU C N 1
ATOM 3191 C CA . GLU C 3 238 ? 55.068 -26.693 -136.365 1.00 137.20 238 GLU C CA 1
ATOM 3192 C C . GLU C 3 238 ? 54.313 -25.632 -135.594 1.00 136.58 238 GLU C C 1
ATOM 3193 O O . GLU C 3 238 ? 54.825 -24.550 -135.396 1.00 135.46 238 GLU C O 1
ATOM 3199 N N . ILE C 3 239 ? 53.117 -25.970 -135.118 1.00 138.76 239 ILE C N 1
ATOM 3200 C CA . ILE C 3 239 ? 52.334 -25.046 -134.291 1.00 141.60 239 ILE C CA 1
ATOM 3201 C C . ILE C 3 239 ? 53.092 -24.661 -132.997 1.00 139.52 239 ILE C C 1
ATOM 3202 O O . ILE C 3 239 ? 53.453 -23.497 -132.832 1.00 129.38 239 ILE C O 1
ATOM 3207 N N . VAL C 3 240 ? 53.352 -25.628 -132.111 1.00 137.56 240 VAL C N 1
ATOM 3208 C CA . VAL C 3 240 ? 54.058 -25.371 -130.835 1.00 134.75 240 VAL C CA 1
ATOM 3209 C C . VAL C 3 240 ? 55.447 -24.741 -131.047 1.00 137.72 240 VAL C C 1
ATOM 3210 O O . VAL C 3 240 ? 55.842 -23.858 -130.293 1.00 139.88 240 VAL C O 1
ATOM 3214 N N . GLU C 3 241 ? 56.183 -25.204 -132.057 1.00 142.78 241 GLU C N 1
ATOM 3215 C CA . GLU C 3 241 ? 57.452 -24.579 -132.472 1.00 146.45 241 GLU C CA 1
ATOM 3216 C C . GLU C 3 241 ? 57.223 -23.154 -132.977 1.00 151.79 241 GLU C C 1
ATOM 3217 O O . GLU C 3 241 ? 57.904 -22.215 -132.553 1.00 147.84 241 GLU C O 1
ATOM 3223 N N . ARG C 3 242 ? 56.278 -23.011 -133.909 1.00 157.83 242 ARG C N 1
ATOM 3224 C CA . ARG C 3 242 ? 55.879 -21.701 -134.431 1.00 155.20 242 ARG C CA 1
ATOM 3225 C C . ARG C 3 242 ? 55.360 -20.819 -133.294 1.00 155.79 242 ARG C C 1
ATOM 3226 O O . ARG C 3 242 ? 55.626 -19.621 -133.277 1.00 146.57 242 ARG C O 1
ATOM 3234 N N . ASP C 3 243 ? 54.628 -21.424 -132.353 1.00 166.76 243 ASP C N 1
ATOM 3235 C CA . ASP C 3 243 ? 54.089 -20.718 -131.176 1.00 172.94 243 ASP C CA 1
ATOM 3236 C C . ASP C 3 243 ? 55.188 -20.344 -130.182 1.00 167.45 243 ASP C C 1
ATOM 3237 O O . ASP C 3 243 ? 55.252 -19.203 -129.729 1.00 162.19 243 ASP C O 1
ATOM 3242 N N . ASP C 3 244 ? 56.026 -21.319 -129.828 1.00 162.40 244 ASP C N 1
ATOM 3243 C CA . ASP C 3 244 ? 57.203 -21.085 -128.981 1.00 154.07 244 ASP C CA 1
ATOM 3244 C C . ASP C 3 244 ? 58.017 -19.884 -129.458 1.00 147.86 244 ASP C C 1
ATOM 3245 O O . ASP C 3 244 ? 58.435 -19.041 -128.664 1.00 139.75 244 ASP C O 1
ATOM 3250 N N . LYS C 3 245 ? 58.264 -19.832 -130.761 1.00 150.24 245 LYS C N 1
ATOM 3251 C CA . LYS C 3 245 ? 58.905 -18.672 -131.363 1.00 151.13 245 LYS C CA 1
ATOM 3252 C C . LYS C 3 245 ? 58.161 -17.404 -130.936 1.00 145.06 245 LYS C C 1
ATOM 3253 O O . LYS C 3 245 ? 58.724 -16.526 -130.270 1.00 131.03 245 LYS C O 1
ATOM 3259 N N . ASP C 3 246 ? 56.886 -17.343 -131.314 1.00 144.85 246 ASP C N 1
ATOM 3260 C CA . ASP C 3 246 ? 56.031 -16.200 -131.024 1.00 144.02 246 ASP C CA 1
ATOM 3261 C C . ASP C 3 246 ? 56.042 -15.859 -129.535 1.00 137.51 246 ASP C C 1
ATOM 3262 O O . ASP C 3 246 ? 56.233 -14.699 -129.171 1.00 129.32 246 ASP C O 1
ATOM 3267 N N . LEU C 3 247 ? 55.876 -16.883 -128.693 1.00 134.34 247 LEU C N 1
ATOM 3268 C CA . LEU C 3 247 ? 55.564 -16.704 -127.260 1.00 132.11 247 LEU C CA 1
ATOM 3269 C C . LEU C 3 247 ? 56.554 -15.812 -126.523 1.00 128.25 247 LEU C C 1
ATOM 3270 O O . LEU C 3 247 ? 56.159 -14.908 -125.784 1.00 119.76 247 LEU C O 1
ATOM 3275 N N . ALA C 3 248 ? 57.840 -16.071 -126.712 1.00 129.10 248 ALA C N 1
ATOM 3276 C CA . ALA C 3 248 ? 58.864 -15.264 -126.070 1.00 129.34 248 ALA C CA 1
ATOM 3277 C C . ALA C 3 248 ? 58.476 -13.779 -126.120 1.00 125.84 248 ALA C C 1
ATOM 3278 O O . ALA C 3 248 ? 58.469 -13.082 -125.099 1.00 109.14 248 ALA C O 1
ATOM 3280 N N . ALA C 3 249 ? 58.115 -13.330 -127.320 1.00 129.62 249 ALA C N 1
ATOM 3281 C CA . ALA C 3 249 ? 57.707 -11.951 -127.568 1.00 125.17 249 ALA C CA 1
ATOM 3282 C C . ALA C 3 249 ? 56.427 -11.553 -126.830 1.00 122.76 249 ALA C C 1
ATOM 3283 O O . ALA C 3 249 ? 56.324 -10.418 -126.370 1.00 111.98 249 ALA C O 1
ATOM 3285 N N . ILE C 3 250 ? 55.472 -12.482 -126.705 1.00 130.01 250 ILE C N 1
ATOM 3286 C CA . ILE C 3 250 ? 54.115 -12.158 -126.189 1.00 127.22 250 ILE C CA 1
ATOM 3287 C C . ILE C 3 250 ? 54.105 -11.795 -124.694 1.00 110.10 250 ILE C C 1
ATOM 3288 O O . ILE C 3 250 ? 53.348 -10.922 -124.262 1.00 100.14 250 ILE C O 1
ATOM 3293 N N . ASN C 3 251 ? 54.938 -12.484 -123.919 1.00 95.75 251 ASN C N 1
ATOM 3294 C CA . ASN C 3 251 ? 55.077 -12.235 -122.487 1.00 85.88 251 ASN C CA 1
ATOM 3295 C C . ASN C 3 251 ? 55.515 -10.801 -122.179 1.00 81.60 251 ASN C C 1
ATOM 3296 O O . ASN C 3 251 ? 55.138 -10.235 -121.161 1.00 75.66 251 ASN C O 1
ATOM 3301 N N . SER C 3 252 ? 56.317 -10.212 -123.054 1.00 87.64 252 SER C N 1
ATOM 3302 C CA . SER C 3 252 ? 56.733 -8.820 -122.872 1.00 93.65 252 SER C CA 1
ATOM 3303 C C . SER C 3 252 ? 55.523 -7.903 -122.709 1.00 94.72 252 SER C C 1
ATOM 3304 O O . SER C 3 252 ? 55.601 -6.884 -122.027 1.00 92.21 252 SER C O 1
ATOM 3307 N N . LEU C 3 253 ? 54.415 -8.286 -123.345 1.00 98.85 253 LEU C N 1
ATOM 3308 C CA . LEU C 3 253 ? 53.171 -7.510 -123.361 1.00 99.25 253 LEU C CA 1
ATOM 3309 C C . LEU C 3 253 ? 52.299 -7.791 -122.146 1.00 96.88 253 LEU C C 1
ATOM 3310 O O . LEU C 3 253 ? 51.509 -6.947 -121.722 1.00 90.48 253 LEU C O 1
ATOM 3315 N N . LEU C 3 254 ? 52.402 -9.006 -121.627 1.00 98.07 254 LEU C N 1
ATOM 3316 C CA . LEU C 3 254 ? 51.828 -9.336 -120.334 1.00 100.15 254 LEU C CA 1
ATOM 3317 C C . LEU C 3 254 ? 52.493 -8.489 -119.262 1.00 97.90 254 LEU C C 1
ATOM 3318 O O . LEU C 3 254 ? 51.824 -7.746 -118.549 1.00 100.60 254 LEU C O 1
ATOM 3323 N N . GLN C 3 255 ? 53.813 -8.599 -119.156 1.00 94.53 255 GLN C N 1
ATOM 3324 C CA . GLN C 3 255 ? 54.587 -7.751 -118.252 1.00 94.42 255 GLN C CA 1
ATOM 3325 C C . GLN C 3 255 ? 54.089 -6.302 -118.236 1.00 91.55 255 GLN C C 1
ATOM 3326 O O . GLN C 3 255 ? 53.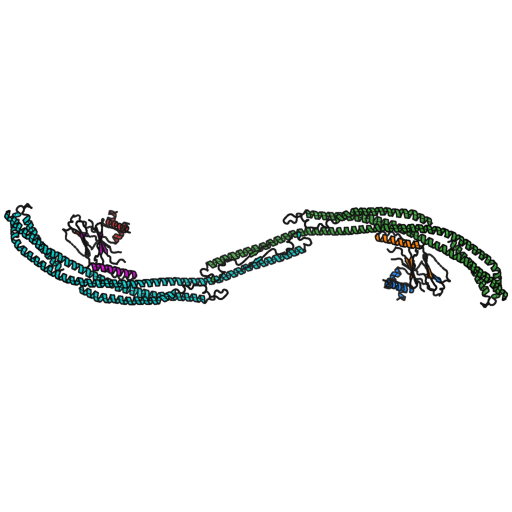968 -5.693 -117.173 1.00 80.77 255 GLN C O 1
ATOM 3332 N N . ASP C 3 256 ? 53.830 -5.762 -119.429 1.00 94.12 256 ASP C N 1
ATOM 3333 C CA . ASP C 3 256 ? 53.179 -4.457 -119.592 1.00 96.12 256 ASP C CA 1
ATOM 3334 C C . ASP C 3 256 ? 51.889 -4.352 -118.786 1.00 98.91 256 ASP C C 1
ATOM 3335 O O . ASP C 3 256 ? 51.756 -3.469 -117.943 1.00 94.66 256 ASP C O 1
ATOM 3340 N N . ALA C 3 257 ? 50.939 -5.248 -119.063 1.00 99.22 257 ALA C N 1
ATOM 3341 C CA . ALA C 3 257 ? 49.631 -5.231 -118.402 1.00 95.60 257 ALA C CA 1
ATOM 3342 C C . ALA C 3 257 ? 49.776 -5.122 -116.884 1.00 90.23 257 ALA C C 1
ATOM 3343 O O . ALA C 3 257 ? 49.222 -4.213 -116.267 1.00 84.40 257 ALA C O 1
ATOM 3345 N N . ALA C 3 258 ? 50.543 -6.030 -116.286 1.00 85.84 258 ALA C N 1
ATOM 3346 C CA . ALA C 3 258 ? 50.838 -5.958 -114.848 1.00 83.90 258 ALA C CA 1
ATOM 3347 C C . ALA C 3 258 ? 51.211 -4.549 -114.376 1.00 84.90 258 ALA C C 1
ATOM 3348 O O . ALA C 3 258 ? 50.989 -4.195 -113.223 1.00 84.67 258 ALA C O 1
ATOM 3350 N N . ILE C 3 259 ? 51.803 -3.753 -115.256 1.00 89.10 259 ILE C N 1
ATOM 3351 C CA . ILE C 3 259 ? 52.070 -2.352 -114.950 1.00 88.53 259 ILE C CA 1
ATOM 3352 C C . ILE C 3 259 ? 50.774 -1.545 -114.965 1.00 87.01 259 ILE C C 1
ATOM 3353 O O . ILE C 3 259 ? 50.569 -0.692 -114.106 1.00 80.53 259 ILE C O 1
ATOM 3358 N N . ASP C 3 260 ? 49.900 -1.825 -115.928 1.00 91.63 260 ASP C N 1
ATOM 3359 C CA . ASP C 3 260 ? 48.591 -1.161 -115.997 1.00 96.01 260 ASP C CA 1
ATOM 3360 C C . ASP C 3 260 ? 47.793 -1.394 -114.708 1.00 93.46 260 ASP C C 1
ATOM 3361 O O . ASP C 3 260 ? 47.311 -0.446 -114.075 1.00 85.24 260 ASP C O 1
ATOM 3366 N N . VAL C 3 261 ? 47.645 -2.663 -114.334 1.00 89.73 261 VAL C N 1
ATOM 3367 C CA . VAL C 3 261 ? 46.931 -3.013 -113.109 1.00 88.53 261 VAL C CA 1
ATOM 3368 C C . VAL C 3 261 ? 47.524 -2.302 -111.887 1.00 84.18 261 VAL C C 1
ATOM 3369 O O . VAL C 3 261 ? 46.789 -1.774 -111.063 1.00 88.17 261 VAL C O 1
ATOM 3373 N N . ALA C 3 262 ? 48.845 -2.261 -111.785 1.00 80.73 262 ALA C N 1
ATOM 3374 C CA . ALA C 3 262 ? 49.494 -1.716 -110.597 1.00 78.54 262 ALA C CA 1
ATOM 3375 C C . ALA C 3 262 ? 49.245 -0.223 -110.441 1.00 79.55 262 ALA C C 1
ATOM 3376 O O . ALA C 3 262 ? 49.104 0.269 -109.328 1.00 73.13 262 ALA C O 1
ATOM 3378 N N . SER C 3 263 ? 49.209 0.491 -111.563 1.00 85.48 263 SER C N 1
ATOM 3379 C CA . SER C 3 263 ? 48.878 1.915 -111.570 1.00 88.53 263 SER C CA 1
ATOM 3380 C C . SER C 3 263 ? 47.423 2.122 -111.158 1.00 86.92 263 SER C C 1
ATOM 3381 O O . SER C 3 263 ? 47.105 3.025 -110.379 1.00 81.09 263 SER C O 1
ATOM 3384 N N . PHE C 3 264 ? 46.549 1.282 -111.707 1.00 87.29 264 PHE C N 1
ATOM 3385 C CA . PHE C 3 264 ? 45.133 1.288 -111.365 1.00 91.57 264 PHE C CA 1
ATOM 3386 C C . PHE C 3 264 ? 44.970 1.071 -109.856 1.00 86.03 264 PHE C C 1
ATOM 3387 O O . PHE C 3 264 ? 44.560 1.980 -109.142 1.00 94.66 264 PHE C O 1
ATOM 3395 N N . VAL C 3 265 ? 45.332 -0.093 -109.349 1.00 75.77 265 VAL C N 1
ATOM 3396 C CA . VAL C 3 265 ? 45.237 -0.328 -107.913 1.00 75.55 265 VAL C CA 1
ATOM 3397 C C . VAL C 3 265 ? 45.783 0.818 -107.076 1.00 76.86 265 VAL C C 1
ATOM 3398 O O . VAL C 3 265 ? 45.204 1.185 -106.059 1.00 78.42 265 VAL C O 1
ATOM 3402 N N . ARG C 3 266 ? 46.901 1.381 -107.497 1.00 86.46 266 ARG C N 1
ATOM 3403 C CA . ARG C 3 266 ? 47.480 2.518 -106.785 1.00 99.32 266 ARG C CA 1
ATOM 3404 C C . ARG C 3 266 ? 46.459 3.643 -106.653 1.00 93.52 266 ARG C C 1
ATOM 3405 O O . ARG C 3 266 ? 46.249 4.176 -105.562 1.00 85.28 266 ARG C O 1
ATOM 3413 N N . LYS C 3 267 ? 45.812 3.967 -107.770 1.00 92.13 267 LYS C N 1
ATOM 3414 C CA . LYS C 3 267 ? 44.914 5.112 -107.854 1.00 93.59 267 LYS C CA 1
ATOM 3415 C C . LYS C 3 267 ? 43.678 4.951 -106.967 1.00 91.35 267 LYS C C 1
ATOM 3416 O O . LYS C 3 267 ? 43.270 5.890 -106.274 1.00 83.51 267 LYS C O 1
ATOM 3422 N N . VAL C 3 268 ? 43.103 3.750 -106.989 1.00 87.15 268 VAL C N 1
ATOM 3423 C CA . VAL C 3 268 ? 41.856 3.480 -106.305 1.00 82.61 268 VAL C CA 1
ATOM 3424 C C . VAL C 3 268 ? 42.091 3.515 -104.825 1.00 75.16 268 VAL C C 1
ATOM 3425 O O . VAL C 3 268 ? 41.372 4.185 -104.106 1.00 83.71 268 VAL C O 1
ATOM 3429 N N . ASN C 3 269 ? 43.105 2.819 -104.359 1.00 68.83 269 ASN C N 1
ATOM 3430 C CA . ASN C 3 269 ? 43.353 2.822 -102.936 1.00 71.49 269 ASN C CA 1
ATOM 3431 C C . ASN C 3 269 ? 43.675 4.184 -102.383 1.00 76.57 269 ASN C C 1
ATOM 3432 O O . ASN C 3 269 ? 43.300 4.477 -101.258 1.00 80.56 269 ASN C O 1
ATOM 3437 N N . MET C 3 270 ? 44.310 5.039 -103.175 1.00 81.83 270 MET C N 1
ATOM 3438 C CA . MET C 3 270 ? 44.460 6.431 -102.767 1.00 87.76 270 MET C CA 1
ATOM 3439 C C . MET C 3 270 ? 43.093 7.018 -102.415 1.00 85.35 270 MET C C 1
ATOM 3440 O O . MET C 3 270 ? 42.883 7.451 -101.287 1.00 86.77 270 MET C O 1
ATOM 3445 N N . LEU C 3 271 ? 42.151 6.981 -103.353 1.00 83.47 271 LEU C N 1
ATOM 3446 C CA . LEU C 3 271 ? 40.815 7.545 -103.108 1.00 83.70 271 LEU C CA 1
ATOM 3447 C C . LEU C 3 271 ? 40.257 7.007 -101.814 1.00 79.34 271 LEU C C 1
ATOM 3448 O O . LEU C 3 271 ? 39.796 7.755 -100.957 1.00 79.45 271 LEU C O 1
ATOM 3453 N N . LEU C 3 272 ? 40.321 5.688 -101.695 1.00 76.96 272 LEU C N 1
ATOM 3454 C CA . LEU C 3 272 ? 39.757 4.968 -100.576 1.00 72.91 272 LEU C CA 1
ATOM 3455 C C . LEU C 3 272 ? 40.448 5.349 -99.287 1.00 71.64 272 LEU C C 1
ATOM 3456 O O . LEU C 3 272 ? 39.805 5.463 -98.261 1.00 80.22 272 LEU C O 1
ATOM 3461 N N . ASP C 3 273 ? 41.747 5.586 -99.338 1.00 71.30 273 ASP C N 1
ATOM 3462 C CA . ASP C 3 273 ? 42.466 6.006 -98.141 1.00 75.54 273 ASP C CA 1
ATOM 3463 C C . ASP C 3 273 ? 41.911 7.323 -97.643 1.00 74.71 273 ASP C C 1
ATOM 3464 O O . ASP C 3 273 ? 41.737 7.508 -96.440 1.00 73.26 273 ASP C O 1
ATOM 3469 N N . GLU C 3 274 ? 41.634 8.230 -98.577 1.00 76.65 274 GLU C N 1
ATOM 3470 C CA . GLU C 3 274 ? 41.020 9.516 -98.259 1.00 85.49 274 GLU C CA 1
ATOM 3471 C C . GLU C 3 274 ? 39.607 9.309 -97.716 1.00 80.20 274 GLU C C 1
ATOM 3472 O O . GLU C 3 274 ? 39.212 9.908 -96.711 1.00 69.91 274 GLU C O 1
ATOM 3478 N N . ARG C 3 275 ? 38.854 8.452 -98.395 1.00 76.49 275 ARG C N 1
ATOM 3479 C CA . ARG C 3 275 ? 37.506 8.150 -97.987 1.00 72.71 275 ARG C CA 1
ATOM 3480 C C . ARG C 3 275 ? 37.531 7.649 -96.550 1.00 70.08 275 ARG C C 1
ATOM 3481 O O . ARG C 3 275 ? 36.742 8.100 -95.733 1.00 77.08 275 ARG C O 1
ATOM 3489 N N . ASP C 3 276 ? 38.470 6.769 -96.229 1.00 66.80 276 ASP C N 1
ATOM 3490 C CA . ASP C 3 276 ? 38.629 6.263 -94.855 1.00 67.50 276 ASP C CA 1
ATOM 3491 C C . ASP C 3 276 ? 38.860 7.327 -93.779 1.00 64.86 276 ASP C C 1
ATOM 3492 O O . ASP C 3 276 ? 38.544 7.114 -92.614 1.00 63.11 276 ASP C O 1
ATOM 3497 N N . ALA C 3 277 ? 39.400 8.474 -94.151 1.00 65.49 277 ALA C N 1
ATOM 3498 C CA . ALA C 3 277 ? 39.531 9.570 -93.186 1.00 68.24 277 ALA C CA 1
ATOM 3499 C C . ALA C 3 277 ? 38.169 10.197 -92.860 1.00 66.42 277 ALA C C 1
ATOM 3500 O O . ALA C 3 277 ? 37.919 10.632 -91.733 1.00 58.88 277 ALA C O 1
ATOM 3502 N N . ASP C 3 278 ? 37.306 10.243 -93.874 1.00 70.37 278 ASP C N 1
ATOM 3503 C CA . ASP C 3 278 ? 35.933 10.726 -93.735 1.00 75.34 278 ASP C CA 1
ATOM 3504 C C . ASP C 3 278 ? 35.125 9.812 -92.831 1.00 73.53 278 ASP C C 1
ATOM 3505 O O . ASP C 3 278 ? 34.532 10.256 -91.848 1.00 69.05 278 ASP C O 1
ATOM 3510 N N . LYS C 3 279 ? 35.095 8.534 -93.197 1.00 72.99 279 LYS C N 1
ATOM 3511 C CA . LYS C 3 279 ? 34.412 7.515 -92.418 1.00 74.53 279 LYS C CA 1
ATOM 3512 C C . LYS C 3 279 ? 34.560 7.753 -90.937 1.00 70.54 279 LYS C C 1
ATOM 3513 O O . LYS C 3 279 ? 33.581 7.786 -90.209 1.00 71.61 279 LYS C O 1
ATOM 3519 N N . ALA C 3 280 ? 35.794 7.924 -90.497 1.00 66.18 280 ALA C N 1
ATOM 3520 C CA . ALA C 3 280 ? 36.066 8.076 -89.081 1.00 66.12 280 ALA C CA 1
ATOM 3521 C C . ALA C 3 280 ? 35.377 9.279 -88.455 1.00 65.68 280 ALA C C 1
ATOM 3522 O O . ALA C 3 280 ? 35.032 9.253 -87.280 1.00 58.13 280 ALA C O 1
ATOM 3524 N N . LYS C 3 281 ? 35.217 10.342 -89.236 1.00 72.77 281 LYS C N 1
ATOM 3525 C CA . LYS C 3 281 ? 34.519 11.547 -88.774 1.00 74.56 281 LYS C CA 1
ATOM 3526 C C . LYS C 3 281 ? 33.026 11.254 -88.748 1.00 67.54 281 LYS C C 1
ATOM 3527 O O . LYS C 3 281 ? 32.381 11.343 -87.699 1.00 58.28 281 LYS C O 1
ATOM 3533 N N . MET C 3 282 ? 32.490 10.882 -89.908 1.00 64.53 282 MET C N 1
ATOM 3534 C CA . MET C 3 282 ? 31.080 10.582 -90.024 1.00 65.47 282 MET C CA 1
ATOM 3535 C C . MET C 3 282 ? 30.645 9.671 -88.884 1.00 62.11 282 MET C C 1
ATOM 3536 O O . MET C 3 282 ? 29.664 9.951 -88.208 1.00 64.05 282 MET C O 1
ATOM 3541 N N . GLN C 3 283 ? 31.37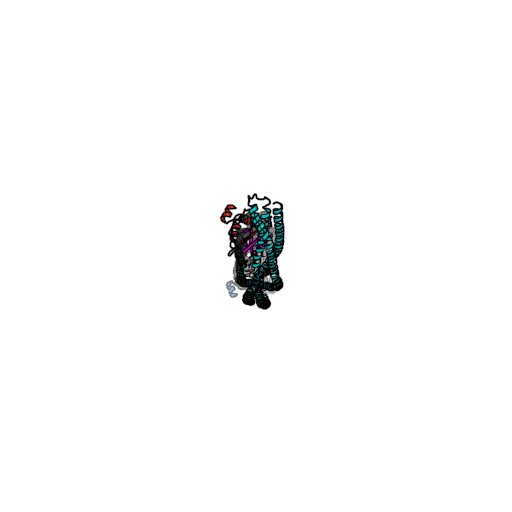8 8.589 -88.669 1.00 57.86 283 GLN C N 1
ATOM 3542 C CA . GLN C 3 283 ? 31.107 7.710 -87.546 1.00 54.46 283 GLN C CA 1
ATOM 3543 C C . GLN C 3 283 ? 31.164 8.406 -86.210 1.00 52.26 283 GLN C C 1
ATOM 3544 O O . GLN C 3 283 ? 30.390 8.090 -85.328 1.00 53.92 283 GLN C O 1
ATOM 3550 N N . ALA C 3 284 ? 32.077 9.345 -86.032 1.00 51.98 284 ALA C N 1
ATOM 3551 C CA . ALA C 3 284 ? 32.182 9.999 -84.727 1.00 54.26 284 ALA C CA 1
ATOM 3552 C C . ALA C 3 284 ? 30.973 10.856 -84.424 1.00 54.39 284 ALA C C 1
ATOM 3553 O O . ALA C 3 284 ? 30.530 10.910 -83.279 1.00 49.83 284 ALA C O 1
ATOM 3555 N N . THR C 3 285 ? 30.460 11.536 -85.448 1.00 56.33 285 THR C N 1
ATOM 3556 C CA . THR C 3 285 ? 29.276 12.363 -85.287 1.00 59.04 285 THR C CA 1
ATOM 3557 C C . THR C 3 285 ? 28.063 11.515 -84.992 1.00 53.68 285 THR C C 1
ATOM 3558 O O . THR C 3 285 ? 27.293 11.865 -84.109 1.00 51.17 285 THR C O 1
ATOM 3562 N N . LEU C 3 286 ? 27.886 10.410 -85.719 1.00 48.76 286 LEU C N 1
ATOM 3563 C CA . LEU C 3 286 ? 26.805 9.495 -85.401 1.00 46.20 286 LEU C CA 1
ATOM 3564 C C . LEU C 3 286 ? 26.837 9.259 -83.910 1.00 46.59 286 LEU C C 1
ATOM 3565 O O . LEU C 3 286 ? 25.973 9.718 -83.182 1.00 43.47 286 LEU C O 1
ATOM 3570 N N . SER C 3 287 ? 27.880 8.613 -83.427 1.00 49.88 287 SER C N 1
ATOM 3571 C CA . SER C 3 287 ? 27.997 8.376 -81.991 1.00 51.14 287 SER C CA 1
ATOM 3572 C C . SER C 3 287 ? 27.531 9.531 -81.104 1.00 51.54 287 SER C C 1
ATOM 3573 O O . SER C 3 287 ? 27.008 9.298 -80.023 1.00 50.45 287 SER C O 1
ATOM 3576 N N . LYS C 3 288 ? 27.784 10.770 -81.514 1.00 55.23 288 LYS C N 1
ATOM 3577 C CA . LYS C 3 288 ? 27.323 11.912 -80.722 1.00 59.79 288 LYS C CA 1
ATOM 3578 C C . LYS C 3 288 ? 25.799 11.924 -80.692 1.00 56.62 288 LYS C C 1
ATOM 3579 O O . LYS C 3 288 ? 25.203 12.141 -79.644 1.00 51.59 288 LYS C O 1
ATOM 3585 N N . LEU C 3 289 ? 25.181 11.668 -81.844 1.00 52.81 289 LEU C N 1
ATOM 3586 C CA . LEU C 3 289 ? 23.743 11.618 -81.925 1.00 49.44 289 LEU C CA 1
ATOM 3587 C C . LEU C 3 289 ? 23.254 10.617 -80.922 1.00 52.29 289 LEU C C 1
ATOM 3588 O O . LEU C 3 289 ? 22.591 10.976 -79.947 1.00 55.50 289 LEU C O 1
ATOM 3593 N N . LEU C 3 290 ? 23.635 9.365 -81.133 1.00 52.41 290 LEU C N 1
ATOM 3594 C CA . LEU C 3 290 ? 23.026 8.255 -80.424 1.00 54.23 290 LEU C CA 1
ATOM 3595 C C . LEU C 3 290 ? 23.004 8.566 -78.941 1.00 56.27 290 LEU C C 1
ATOM 3596 O O . LEU C 3 290 ? 21.951 8.495 -78.288 1.00 56.83 290 LEU C O 1
ATOM 3601 N N . THR C 3 291 ? 24.170 8.944 -78.432 1.00 56.82 291 THR C N 1
ATOM 3602 C CA . THR C 3 291 ? 24.328 9.315 -77.033 1.00 59.96 291 THR C CA 1
ATOM 3603 C C . THR C 3 291 ? 23.377 10.413 -76.587 1.00 55.74 291 THR C C 1
ATOM 3604 O O . THR C 3 291 ? 22.908 10.385 -75.458 1.00 51.28 291 THR C O 1
ATOM 3608 N N . GLU C 3 292 ? 23.089 11.369 -77.462 1.00 55.62 292 GLU C N 1
ATOM 3609 C CA . GLU C 3 292 ? 22.073 12.379 -77.152 1.00 59.80 292 GLU C CA 1
ATOM 3610 C C . GLU C 3 292 ? 20.697 11.745 -76.977 1.00 58.24 292 GLU C C 1
ATOM 3611 O O . GLU C 3 292 ? 19.960 12.120 -76.065 1.00 54.24 292 GLU C O 1
ATOM 3617 N N . LEU C 3 293 ? 20.372 10.768 -77.827 1.00 54.70 293 LEU C N 1
ATOM 3618 C CA . LEU C 3 293 ? 19.075 10.119 -77.768 1.00 50.67 293 LEU C CA 1
ATOM 3619 C C . LEU C 3 293 ? 18.950 9.322 -76.502 1.00 52.07 293 LEU C C 1
ATOM 3620 O O . LEU C 3 293 ? 17.930 9.397 -75.844 1.00 52.52 293 LEU C O 1
ATOM 3625 N N . ARG C 3 294 ? 19.992 8.601 -76.117 1.00 56.82 294 ARG C N 1
ATOM 3626 C CA . ARG C 3 294 ? 19.964 7.932 -74.812 1.00 63.19 294 ARG C CA 1
ATOM 3627 C C . ARG C 3 294 ? 19.660 8.913 -73.690 1.00 63.19 294 ARG C C 1
ATOM 3628 O O . ARG C 3 294 ? 18.973 8.550 -72.733 1.00 65.12 294 ARG C O 1
ATOM 3636 N N . LYS C 3 295 ? 20.162 10.143 -73.790 1.00 61.10 295 LYS C N 1
ATOM 3637 C CA . LYS C 3 295 ? 19.982 11.085 -72.694 1.00 62.14 295 LYS C CA 1
ATOM 3638 C C . LYS C 3 295 ? 18.534 11.418 -72.577 1.00 58.11 295 LYS C C 1
ATOM 3639 O O . LYS C 3 295 ? 18.031 11.601 -71.481 1.00 58.47 295 LYS C O 1
ATOM 3645 N N . HIS C 3 296 ? 17.859 11.458 -73.718 1.00 57.50 296 HIS C N 1
ATOM 3646 C CA . HIS C 3 296 ? 16.430 11.728 -73.742 1.00 58.53 296 HIS C CA 1
ATOM 3647 C C . HIS C 3 296 ? 15.634 10.692 -72.997 1.00 58.12 296 HIS C C 1
ATOM 3648 O O . HIS C 3 296 ? 14.812 11.052 -72.164 1.00 56.88 296 HIS C O 1
ATOM 3655 N N . GLU C 3 297 ? 15.908 9.418 -73.260 1.00 59.68 297 GLU C N 1
ATOM 3656 C CA . GLU C 3 297 ? 15.259 8.340 -72.526 1.00 60.42 297 GLU C CA 1
ATOM 3657 C C . GLU C 3 297 ? 15.170 8.706 -71.069 1.00 59.93 297 GLU C C 1
ATOM 3658 O O . GLU C 3 297 ? 14.099 8.696 -70.488 1.00 62.19 297 GLU C O 1
ATOM 3664 N N . GLU C 3 298 ? 16.299 9.032 -70.470 1.00 61.58 298 GLU C N 1
ATOM 3665 C CA . GLU C 3 298 ? 16.317 9.223 -69.034 1.00 69.91 298 GLU C CA 1
ATOM 3666 C C . GLU C 3 298 ? 15.333 10.294 -68.606 1.00 66.83 298 GLU C C 1
ATOM 3667 O O . GLU C 3 298 ? 14.586 10.128 -67.635 1.00 64.00 298 GLU C O 1
ATOM 3673 N N . TYR C 3 299 ? 15.358 11.400 -69.334 1.00 66.14 299 TYR C N 1
ATOM 3674 C CA . TYR C 3 299 ? 14.528 12.547 -69.001 1.00 66.02 299 TYR C CA 1
ATOM 3675 C C . TYR C 3 299 ? 13.084 12.125 -69.043 1.00 61.38 299 TYR C C 1
ATOM 3676 O O . TYR C 3 299 ? 12.360 12.290 -68.063 1.00 58.61 299 TYR C O 1
ATOM 3685 N N . ILE C 3 300 ? 12.702 11.533 -70.172 1.00 56.76 300 ILE C N 1
ATOM 3686 C CA . ILE C 3 300 ? 11.354 11.036 -70.387 1.00 54.31 300 ILE C CA 1
ATOM 3687 C C . ILE C 3 300 ? 10.886 10.104 -69.280 1.00 56.61 300 ILE C C 1
ATOM 3688 O O . ILE C 3 300 ? 9.770 10.209 -68.807 1.00 58.71 300 ILE C O 1
ATOM 3693 N N . SER C 3 301 ? 11.731 9.176 -68.867 1.00 60.98 301 SER C N 1
ATOM 3694 C CA . SER C 3 301 ? 11.329 8.212 -67.847 1.00 60.16 301 SER C CA 1
ATOM 3695 C C . SER C 3 301 ? 10.818 8.910 -66.603 1.00 56.54 301 SER C C 1
ATOM 3696 O O . SER C 3 301 ? 9.961 8.381 -65.908 1.00 57.83 301 SER C O 1
ATOM 3699 N N . VAL C 3 302 ? 11.313 10.112 -66.340 1.00 55.04 302 VAL C N 1
ATOM 3700 C CA . VAL C 3 302 ? 10.780 10.910 -65.239 1.00 56.59 302 VAL C CA 1
ATOM 3701 C C . VAL C 3 302 ? 9.357 11.380 -65.554 1.00 54.17 302 VAL C C 1
ATOM 3702 O O . VAL C 3 302 ? 8.473 11.347 -64.705 1.00 47.24 302 VAL C O 1
ATOM 3706 N N . PHE C 3 303 ? 9.148 11.813 -66.789 1.00 54.80 303 PHE C N 1
ATOM 3707 C CA . PHE C 3 303 ? 7.831 12.258 -67.214 1.00 53.35 303 PHE C CA 1
ATOM 3708 C C . PHE C 3 303 ? 6.839 11.142 -66.991 1.00 54.16 303 PHE C C 1
ATOM 3709 O O . PHE C 3 303 ? 5.907 11.320 -66.230 1.00 57.84 303 PHE C O 1
ATOM 3717 N N . GLU C 3 304 ? 7.051 9.993 -67.633 1.00 55.24 304 GLU C N 1
ATOM 3718 C CA . GLU C 3 304 ? 6.215 8.827 -67.391 1.00 58.17 304 GLU C CA 1
ATOM 3719 C C . GLU C 3 304 ? 6.063 8.648 -65.897 1.00 56.87 304 GLU C C 1
ATOM 3720 O O . GLU C 3 304 ? 4.947 8.537 -65.378 1.00 53.37 304 GLU C O 1
ATOM 3726 N N . GLY C 3 305 ? 7.197 8.643 -65.207 1.00 56.00 305 GLY C N 1
ATOM 3727 C CA . GLY C 3 305 ? 7.213 8.405 -63.776 1.00 56.79 305 GLY C CA 1
ATOM 3728 C C . GLY C 3 305 ? 6.148 9.187 -63.029 1.00 55.94 305 GLY C C 1
ATOM 3729 O O . GLY C 3 305 ? 5.444 8.642 -62.168 1.00 60.01 305 GLY C O 1
ATOM 3730 N N . ILE C 3 306 ? 5.992 10.459 -63.365 1.00 52.46 306 ILE C N 1
ATOM 3731 C CA . ILE C 3 306 ? 5.036 11.267 -62.628 1.00 50.94 306 ILE C CA 1
ATOM 3732 C C . ILE C 3 306 ? 3.682 11.241 -63.331 1.00 47.54 306 ILE C C 1
ATOM 3733 O O . ILE C 3 306 ? 2.646 11.337 -62.677 1.00 48.65 306 ILE C O 1
ATOM 3738 N N . SER C 3 307 ? 3.670 11.093 -64.652 1.00 42.65 307 SER C N 1
ATOM 3739 C CA . SER C 3 307 ? 2.415 10.824 -65.342 1.00 41.37 307 SER C CA 1
ATOM 3740 C C . SER C 3 307 ? 1.675 9.700 -64.668 1.00 45.04 307 SER C C 1
ATOM 3741 O O . SER C 3 307 ? 0.458 9.743 -64.555 1.00 49.95 307 SER C O 1
ATOM 3744 N N . ALA C 3 308 ? 2.413 8.678 -64.258 1.00 47.01 308 ALA C N 1
ATOM 3745 C CA . ALA C 3 308 ? 1.828 7.556 -63.551 1.00 48.87 308 ALA C CA 1
ATOM 3746 C C . ALA C 3 308 ? 1.337 7.947 -62.172 1.00 50.84 308 ALA C C 1
ATOM 3747 O O . ALA C 3 308 ? 0.238 7.540 -61.782 1.00 52.25 308 ALA C O 1
ATOM 3749 N N . LEU C 3 309 ? 2.128 8.720 -61.427 1.00 50.27 309 LEU C N 1
ATOM 3750 C CA . LEU C 3 309 ? 1.722 9.085 -60.056 1.00 53.33 309 LEU C CA 1
ATOM 3751 C C . LEU C 3 309 ? 0.479 9.984 -60.037 1.00 53.67 309 LEU C C 1
ATOM 3752 O O . LEU C 3 309 ? -0.324 9.975 -59.089 1.00 49.44 309 LEU C O 1
ATOM 3757 N N . ILE C 3 310 ? 0.347 10.785 -61.083 1.00 57.95 310 ILE C N 1
ATOM 3758 C CA . ILE C 3 310 ? -0.863 11.542 -61.301 1.00 61.44 310 ILE C CA 1
ATOM 3759 C C . ILE C 3 310 ? -2.017 10.571 -61.485 1.00 60.46 310 ILE C C 1
ATOM 3760 O O . ILE C 3 310 ? -2.956 10.573 -60.701 1.00 57.31 310 ILE C O 1
ATOM 3765 N N . GLN C 3 311 ? -1.932 9.722 -62.500 1.00 60.15 311 GLN C N 1
ATOM 3766 C CA . GLN C 3 311 ? -2.964 8.728 -62.716 1.00 63.67 311 GLN C CA 1
ATOM 3767 C C . GLN C 3 311 ? -3.367 8.030 -61.429 1.00 67.00 311 GLN C C 1
ATOM 3768 O O . GLN C 3 311 ? -4.551 7.805 -61.179 1.00 63.89 311 GLN C O 1
ATOM 3774 N N . LYS C 3 312 ? -2.364 7.667 -60.637 1.00 72.76 312 LYS C N 1
ATOM 3775 C CA . LYS C 3 312 ? -2.581 7.029 -59.345 1.00 77.58 312 LYS C CA 1
ATOM 3776 C C . LYS C 3 312 ? -3.419 7.942 -58.455 1.00 76.70 312 LYS C C 1
ATOM 3777 O O . LYS C 3 312 ? -4.384 7.505 -57.828 1.00 82.74 312 LYS C O 1
ATOM 3783 N N . PHE C 3 313 ? -3.049 9.214 -58.409 1.00 71.98 313 PHE C N 1
ATOM 3784 C CA . PHE C 3 313 ? -3.826 10.200 -57.669 1.00 67.37 313 PHE C CA 1
ATOM 3785 C C . PHE C 3 313 ? -5.256 10.179 -58.182 1.00 55.70 313 PHE C C 1
ATOM 3786 O O . PHE C 3 313 ? -6.170 9.889 -57.428 1.00 53.69 313 PHE C O 1
ATOM 3794 N N . LYS C 3 314 ? -5.436 10.437 -59.469 1.00 47.26 314 LYS C N 1
ATOM 3795 C CA . LYS C 3 314 ? -6.763 10.421 -60.057 1.00 43.78 314 LYS C CA 1
ATOM 3796 C C . LYS C 3 314 ? -7.581 9.197 -59.675 1.00 42.75 314 LYS C C 1
ATOM 3797 O O . LYS C 3 314 ? -8.788 9.315 -59.483 1.00 46.06 314 LYS C O 1
ATOM 3803 N N . ALA C 3 315 ? -6.962 8.026 -59.588 1.00 41.09 315 ALA C N 1
ATOM 3804 C CA . ALA C 3 315 ? -7.709 6.824 -59.177 1.00 42.75 315 ALA C CA 1
ATOM 3805 C C . ALA C 3 315 ? -8.165 6.863 -57.709 1.00 42.36 315 ALA C C 1
ATOM 3806 O O . ALA C 3 315 ? -9.319 6.543 -57.391 1.00 38.44 315 ALA C O 1
ATOM 3808 N N . SER C 3 316 ? -7.249 7.254 -56.829 1.00 43.14 316 SER C N 1
ATOM 3809 C CA . SER C 3 316 ? -7.587 7.497 -55.438 1.00 44.33 316 SER C CA 1
ATOM 3810 C C . SER C 3 316 ? -8.747 8.476 -55.344 1.00 47.32 316 SER C C 1
ATOM 3811 O O . SER C 3 316 ? -9.620 8.341 -54.477 1.00 46.42 316 SER C O 1
ATOM 3814 N N . CYS C 3 317 ? -8.740 9.482 -56.214 1.00 51.32 317 CYS C N 1
ATOM 3815 C CA . CYS C 3 317 ? -9.823 10.459 -56.245 1.00 54.96 317 CYS C CA 1
ATOM 3816 C C . CYS C 3 317 ? -11.115 9.797 -56.587 1.00 49.76 317 CYS C C 1
ATOM 3817 O O . CYS C 3 317 ? -12.022 9.750 -55.764 1.00 46.20 317 CYS C O 1
ATOM 3820 N N . LEU C 3 318 ? -11.195 9.277 -57.799 1.00 46.34 318 LEU C N 1
ATOM 3821 C CA . LEU C 3 318 ? -12.385 8.601 -58.210 1.00 50.40 318 LEU C CA 1
ATOM 3822 C C . LEU C 3 318 ? -12.913 7.718 -57.115 1.00 56.50 318 LEU C C 1
ATOM 3823 O O . LEU C 3 318 ? -14.109 7.721 -56.833 1.00 66.14 318 LEU C O 1
ATOM 3828 N N . GLU C 3 319 ? -12.018 6.960 -56.501 1.00 59.13 319 GLU C N 1
ATOM 3829 C CA . GLU C 3 319 ? -12.385 6.102 -55.389 1.00 60.48 319 GLU C CA 1
ATOM 3830 C C . GLU C 3 319 ? -12.992 6.862 -54.230 1.00 56.28 319 GLU C C 1
ATOM 3831 O O . GLU C 3 319 ? -14.002 6.450 -53.666 1.00 48.84 319 GLU C O 1
ATOM 3837 N N . ASP C 3 320 ? -12.361 7.965 -53.858 1.00 57.06 320 ASP C N 1
ATOM 3838 C CA . ASP C 3 320 ? -12.896 8.776 -52.777 1.00 58.56 320 ASP C CA 1
ATOM 3839 C C . ASP C 3 320 ? -14.261 9.307 -53.128 1.00 54.86 320 ASP C C 1
ATOM 3840 O O . ASP C 3 320 ? -15.145 9.341 -52.292 1.00 48.40 320 ASP C O 1
ATOM 3845 N N . ILE C 3 321 ? -14.430 9.705 -54.377 1.00 56.14 321 ILE C N 1
ATOM 3846 C CA . ILE C 3 321 ? -15.722 10.127 -54.848 1.00 57.48 321 ILE C CA 1
ATOM 3847 C C . ILE C 3 321 ? -16.752 9.029 -54.654 1.00 60.77 321 ILE C C 1
ATOM 3848 O O . ILE C 3 321 ? -17.808 9.271 -54.091 1.00 68.95 321 ILE C O 1
ATOM 3853 N N . ARG C 3 322 ? -16.455 7.816 -55.079 1.00 61.61 322 ARG C N 1
ATOM 3854 C CA . ARG C 3 322 ? -17.391 6.735 -54.828 1.00 64.41 322 ARG C CA 1
ATOM 3855 C C . ARG C 3 322 ? -17.722 6.645 -53.323 1.00 61.92 322 ARG C C 1
ATOM 3856 O O . ARG C 3 322 ? -18.883 6.688 -52.928 1.00 59.43 322 ARG C O 1
ATOM 3864 N N . GLN C 3 323 ? -16.691 6.589 -52.490 1.00 61.78 323 GLN C N 1
ATOM 3865 C CA . GLN C 3 323 ? -16.858 6.498 -51.032 1.00 61.82 323 GLN C CA 1
ATOM 3866 C C . GLN C 3 323 ? -17.763 7.565 -50.479 1.00 61.86 323 GLN C C 1
ATOM 3867 O O . GLN C 3 323 ? -18.541 7.321 -49.559 1.00 67.70 323 GLN C O 1
ATOM 3873 N N . THR C 3 324 ? -17.612 8.772 -50.998 1.00 60.46 324 THR C N 1
ATOM 3874 C CA . THR C 3 324 ? -18.277 9.918 -50.417 1.00 61.69 324 THR C CA 1
ATOM 3875 C C . THR C 3 324 ? -19.715 9.913 -50.882 1.00 61.08 324 THR C C 1
ATOM 3876 O O . THR C 3 324 ? -20.592 10.379 -50.168 1.00 62.97 324 THR C O 1
ATOM 3880 N N . ARG C 3 325 ? -19.964 9.372 -52.071 1.00 60.63 325 ARG C N 1
ATOM 3881 C CA . ARG C 3 325 ? -21.340 9.176 -52.513 1.00 62.59 325 ARG C CA 1
ATOM 3882 C C . ARG C 3 325 ? -22.038 8.099 -51.703 1.00 58.71 325 ARG C C 1
ATOM 3883 O O . ARG C 3 325 ? -23.235 8.196 -51.442 1.00 66.88 325 ARG C O 1
ATOM 3891 N N . ASN C 3 326 ? -21.305 7.083 -51.290 1.00 52.31 326 ASN C N 1
ATOM 3892 C CA . ASN C 3 326 ? -21.867 6.120 -50.352 1.00 52.23 326 ASN C CA 1
ATOM 3893 C C . ASN C 3 326 ? -22.155 6.749 -48.989 1.00 48.75 326 ASN C C 1
ATOM 3894 O O . ASN C 3 326 ? -23.227 6.576 -48.418 1.00 44.44 326 ASN C O 1
ATOM 3899 N N . LEU C 3 327 ? -21.195 7.498 -48.479 1.00 46.88 327 LEU C N 1
ATOM 3900 C CA . LEU C 3 327 ? -21.381 8.163 -47.215 1.00 48.70 327 LEU C CA 1
ATOM 3901 C C . LEU C 3 327 ? -22.607 9.022 -47.179 1.00 50.53 327 LEU C C 1
ATOM 3902 O O . LEU C 3 327 ? -23.235 9.151 -46.138 1.00 47.96 327 LEU C O 1
ATOM 3907 N N . LEU C 3 328 ? -22.912 9.657 -48.306 1.00 56.49 328 LEU C N 1
ATOM 3908 C CA . LEU C 3 328 ? -24.137 10.420 -48.432 1.00 57.95 328 LEU C CA 1
ATOM 3909 C C . LEU C 3 328 ? -25.287 9.455 -48.270 1.00 55.38 328 LEU C C 1
ATOM 3910 O O . LEU C 3 328 ? -26.106 9.623 -47.365 1.00 52.38 328 LEU C O 1
ATOM 3915 N N . ASP C 3 329 ? -25.326 8.433 -49.125 1.00 52.51 329 ASP C N 1
ATOM 3916 C CA . ASP C 3 329 ? -26.402 7.443 -49.077 1.00 55.79 329 ASP C CA 1
ATOM 3917 C C . ASP C 3 329 ? -26.664 6.907 -47.668 1.00 55.13 329 ASP C C 1
ATOM 3918 O O . ASP C 3 329 ? -27.805 6.820 -47.210 1.00 56.06 329 ASP C O 1
ATOM 3923 N N . PHE C 3 330 ? -25.602 6.578 -46.967 1.00 53.55 330 PHE C N 1
ATOM 3924 C CA . PHE C 3 330 ? -25.746 6.212 -45.575 1.00 51.52 330 PHE C CA 1
ATOM 3925 C C . PHE C 3 330 ? -26.380 7.327 -44.742 1.00 50.44 330 PHE C C 1
ATOM 3926 O O . PHE C 3 330 ? -27.262 7.048 -43.959 1.00 50.72 330 PHE C O 1
ATOM 3934 N N . TYR C 3 331 ? -25.935 8.576 -44.886 1.00 52.35 331 TYR C N 1
ATOM 3935 C CA . TYR C 3 331 ? -26.479 9.647 -44.051 1.00 52.94 331 TYR C CA 1
ATOM 3936 C C . TYR C 3 331 ? -27.957 9.722 -44.335 1.00 51.16 331 TYR C C 1
ATOM 3937 O O . TYR C 3 331 ? -28.758 9.835 -43.407 1.00 48.81 331 TYR C O 1
ATOM 3946 N N . ALA C 3 332 ? -28.312 9.654 -45.620 1.00 47.73 332 ALA C N 1
ATOM 3947 C CA . ALA C 3 332 ? -29.699 9.735 -46.026 1.00 47.43 332 ALA C CA 1
ATOM 3948 C C . ALA C 3 332 ? -30.460 8.614 -45.377 1.00 46.91 332 ALA C C 1
ATOM 3949 O O . ALA C 3 332 ? -31.408 8.839 -44.632 1.00 50.69 332 ALA C O 1
ATOM 3951 N N . ASN C 3 333 ? -30.030 7.397 -45.634 1.00 45.98 333 ASN C N 1
ATOM 3952 C CA . ASN C 3 333 ? -30.653 6.257 -44.995 1.00 47.19 333 ASN C CA 1
ATOM 3953 C C . ASN C 3 333 ? -30.877 6.473 -43.510 1.00 47.26 333 ASN C C 1
ATOM 3954 O O . ASN C 3 333 ? -31.982 6.320 -43.016 1.00 49.53 333 ASN C O 1
ATOM 3959 N N . PHE C 3 334 ? -29.823 6.838 -42.801 1.00 47.92 334 PHE C N 1
ATOM 3960 C CA . PHE C 3 334 ? -29.916 7.131 -41.379 1.00 51.13 334 PHE C CA 1
ATOM 3961 C C . PHE C 3 334 ? -31.107 8.029 -41.123 1.00 55.35 334 PHE C C 1
ATOM 3962 O O . PHE C 3 334 ? -32.000 7.680 -40.369 1.00 60.86 334 PHE C O 1
ATOM 3970 N N . GLU C 3 335 ? -31.141 9.180 -41.766 1.00 61.04 335 GLU C N 1
ATOM 3971 C CA . GLU C 3 335 ? -32.256 10.108 -41.583 1.00 64.06 335 GLU C CA 1
ATOM 3972 C C . GLU C 3 335 ? -33.615 9.401 -41.705 1.00 60.21 335 GLU C C 1
ATOM 3973 O O . GLU C 3 335 ? -34.477 9.551 -40.831 1.00 56.40 335 GLU C O 1
ATOM 3979 N N . ARG C 3 336 ? -33.777 8.607 -42.761 1.00 56.06 336 ARG C N 1
ATOM 3980 C CA . ARG C 3 336 ? -34.990 7.816 -42.943 1.00 58.94 336 ARG C CA 1
ATOM 3981 C C . ARG C 3 336 ? -35.233 6.881 -41.770 1.00 57.45 336 ARG C C 1
ATOM 3982 O O . ARG C 3 336 ? -36.351 6.757 -41.284 1.00 64.39 336 ARG C O 1
ATOM 3990 N N . SER C 3 337 ? -34.183 6.209 -41.326 1.00 53.49 337 SER C N 1
ATOM 3991 C CA . SER C 3 337 ? -34.273 5.365 -40.143 1.00 49.64 337 SER C CA 1
ATOM 3992 C C . SER C 3 337 ? -34.706 6.153 -38.931 1.00 50.32 337 SER C C 1
ATOM 3993 O O . SER C 3 337 ? -35.570 5.709 -38.206 1.00 57.87 337 SER C O 1
ATOM 3996 N N . TYR C 3 338 ? -34.119 7.318 -38.705 1.00 49.75 338 TYR C N 1
ATOM 3997 C CA . TYR C 3 338 ? -34.533 8.143 -37.575 1.00 53.67 338 TYR C CA 1
ATOM 3998 C C . TYR C 3 338 ? -36.009 8.475 -37.607 1.00 50.28 338 TYR C C 1
ATOM 3999 O O . TYR C 3 338 ? -36.636 8.571 -36.572 1.00 46.85 338 TYR C O 1
ATOM 4008 N N . HIS C 3 339 ? -36.561 8.677 -38.789 1.00 51.69 339 HIS C N 1
ATOM 4009 C CA . HIS C 3 339 ? -38.004 8.838 -38.900 1.00 53.52 339 HIS C CA 1
ATOM 4010 C C . HIS C 3 339 ? -38.712 7.532 -38.535 1.00 46.48 339 HIS C C 1
ATOM 4011 O O . HIS C 3 339 ? -39.670 7.534 -37.773 1.00 43.06 339 HIS C O 1
ATOM 4018 N N . ASN C 3 340 ? -38.202 6.415 -39.015 1.00 44.02 340 ASN C N 1
ATOM 4019 C CA . ASN C 3 340 ? -38.695 5.116 -38.565 1.00 46.19 340 ASN C CA 1
ATOM 4020 C C . ASN C 3 340 ? -38.492 4.784 -37.089 1.00 44.60 340 ASN C C 1
ATOM 4021 O O . ASN C 3 340 ? -39.136 3.881 -36.534 1.00 44.01 340 ASN C O 1
ATOM 4026 N N . LEU C 3 341 ? -37.574 5.489 -36.462 1.00 40.89 341 LEU C N 1
ATOM 4027 C CA . LEU C 3 341 ? -37.344 5.310 -35.061 1.00 39.56 341 LEU C CA 1
ATOM 4028 C C . LEU C 3 341 ? -38.460 6.003 -34.339 1.00 40.97 341 LEU C C 1
ATOM 4029 O O . LEU C 3 341 ? -39.049 5.444 -33.456 1.00 43.17 341 LEU C O 1
ATOM 4034 N N . LEU C 3 342 ? -38.772 7.225 -34.715 1.00 45.01 342 LEU C N 1
ATOM 4035 C CA . LEU C 3 342 ? -39.851 7.928 -34.048 1.00 49.53 342 LEU C CA 1
ATOM 4036 C C . LEU C 3 342 ? -41.146 7.109 -34.082 1.00 53.91 342 LEU C C 1
ATOM 4037 O O . LEU C 3 342 ? -41.787 6.886 -33.054 1.00 51.81 342 LEU C O 1
ATOM 4042 N N . LYS C 3 343 ? -41.518 6.623 -35.252 1.00 59.07 343 LYS C N 1
ATOM 4043 C CA . LYS C 3 343 ? -42.765 5.885 -35.358 1.00 61.76 343 LYS C CA 1
ATOM 4044 C C . LYS C 3 343 ? -42.687 4.593 -34.554 1.00 60.62 343 LYS C C 1
ATOM 4045 O O . LYS C 3 343 ? -43.691 4.114 -34.034 1.00 61.63 343 LYS C O 1
ATOM 4051 N N . GLU C 3 344 ? -41.489 4.033 -34.462 1.00 57.91 344 GLU C N 1
ATOM 4052 C CA . GLU C 3 344 ? -41.237 2.894 -33.577 1.00 57.66 344 GLU C CA 1
ATOM 4053 C C . GLU C 3 344 ? -41.393 3.316 -32.106 1.00 51.79 344 GLU C C 1
ATOM 4054 O O . GLU C 3 344 ? -42.148 2.707 -31.373 1.00 54.68 344 GLU C O 1
ATOM 4060 N N . VAL C 3 345 ? -40.718 4.365 -31.662 1.00 46.76 345 VAL C N 1
ATOM 4061 C CA . VAL C 3 345 ? -40.810 4.722 -30.254 1.00 43.89 345 VAL C CA 1
ATOM 4062 C C . VAL C 3 345 ? -42.260 4.929 -29.878 1.00 41.62 345 VAL C C 1
ATOM 4063 O O . VAL C 3 345 ? -42.671 4.583 -28.783 1.00 38.19 345 VAL C O 1
ATOM 4067 N N . LYS C 3 346 ? -43.022 5.510 -30.798 1.00 42.70 346 LYS C N 1
ATOM 4068 C CA . LYS C 3 346 ? -44.430 5.806 -30.580 1.00 43.72 346 LYS C CA 1
ATOM 4069 C C . LYS C 3 346 ? -45.251 4.538 -30.514 1.00 41.12 346 LYS C C 1
ATOM 4070 O O . LYS C 3 346 ? -46.226 4.475 -29.812 1.00 43.09 346 LYS C O 1
ATOM 4076 N N . ARG C 3 347 ? -44.847 3.527 -31.256 1.00 40.11 347 ARG C N 1
ATOM 4077 C CA . ARG C 3 347 ? -45.500 2.235 -31.219 1.00 38.53 347 ARG C CA 1
ATOM 4078 C C . ARG C 3 347 ? -45.239 1.530 -29.911 1.00 36.98 347 ARG C C 1
ATOM 4079 O O . ARG C 3 347 ? -46.095 0.863 -29.366 1.00 34.84 347 ARG C O 1
ATOM 4087 N N . ARG C 3 348 ? -44.039 1.672 -29.395 1.00 39.27 348 ARG C N 1
ATOM 4088 C CA . ARG C 3 348 ? -43.745 1.098 -28.103 1.00 43.09 348 ARG C CA 1
ATOM 4089 C C . ARG C 3 348 ? -44.670 1.724 -27.065 1.00 43.02 348 ARG C C 1
ATOM 4090 O O . ARG C 3 348 ? -45.356 1.013 -26.354 1.00 45.30 348 ARG C O 1
ATOM 4098 N N . LYS C 3 349 ? -44.698 3.048 -26.986 1.00 42.31 349 LYS C N 1
ATOM 4099 C CA . LYS C 3 349 ? -45.578 3.722 -26.036 1.00 44.56 349 LYS C CA 1
ATOM 4100 C C . LYS C 3 349 ? -47.006 3.188 -26.130 1.00 43.14 349 LYS C C 1
ATOM 4101 O O . LYS C 3 349 ? -47.616 2.874 -25.120 1.00 40.40 349 LYS C O 1
ATOM 4107 N N . GLU C 3 350 ? -47.527 3.072 -27.347 1.00 44.91 350 GLU C N 1
ATOM 4108 C CA . GLU C 3 350 ? -48.885 2.555 -27.572 1.00 45.62 350 GLU C CA 1
ATOM 4109 C C . GLU C 3 350 ? -49.065 1.146 -27.081 1.00 42.00 350 GLU C C 1
ATOM 4110 O O . GLU C 3 350 ? -50.132 0.793 -26.611 1.00 41.45 350 GLU C O 1
ATOM 4116 N N . THR C 3 351 ? -48.029 0.337 -27.203 1.00 41.40 351 THR C N 1
ATOM 4117 C CA . THR C 3 351 ? -48.031 -0.996 -26.584 1.00 42.16 351 THR C CA 1
ATOM 4118 C C . THR C 3 351 ? -47.986 -0.943 -25.042 1.00 41.58 351 THR C C 1
ATOM 4119 O O . THR C 3 351 ? -48.554 -1.794 -24.395 1.00 41.59 351 THR C O 1
ATOM 4123 N N . ALA C 3 352 ? -47.320 0.044 -24.450 1.00 40.76 352 ALA C N 1
ATOM 4124 C CA . ALA C 3 352 ? -47.281 0.133 -22.996 1.00 38.86 352 ALA C CA 1
ATOM 4125 C C . ALA C 3 352 ? -48.639 0.489 -22.475 1.00 37.10 352 ALA C C 1
ATOM 4126 O O . ALA C 3 352 ? -49.024 0.005 -21.431 1.00 38.45 352 ALA C O 1
ATOM 4128 N N . ALA C 3 353 ? -49.339 1.373 -23.180 1.00 37.12 353 ALA C N 1
ATOM 4129 C CA . ALA C 3 353 ? -50.706 1.757 -22.810 1.00 37.09 353 ALA C CA 1
ATOM 4130 C C . ALA C 3 353 ? -51.627 0.547 -22.883 1.00 35.20 353 ALA C C 1
ATOM 4131 O O . ALA C 3 353 ? -52.356 0.243 -21.937 1.00 33.50 353 ALA C O 1
ATOM 4133 N N . LYS C 3 354 ? -51.566 -0.153 -24.002 1.00 33.76 354 LYS C N 1
ATOM 4134 C CA . LYS C 3 354 ? -52.281 -1.411 -24.139 1.00 35.68 354 LYS C CA 1
ATOM 4135 C C . LYS C 3 354 ? -52.067 -2.393 -23.002 1.00 34.47 354 LYS C C 1
ATOM 4136 O O . LYS C 3 354 ? -53.020 -2.980 -22.542 1.00 34.21 354 LYS C O 1
ATOM 4142 N N . LEU C 3 355 ? -50.823 -2.589 -22.572 1.00 34.45 355 LEU C N 1
ATOM 4143 C CA . LEU C 3 355 ? -50.525 -3.472 -21.431 1.00 33.83 355 LEU C CA 1
ATOM 4144 C C . LEU C 3 355 ? -51.102 -2.935 -20.142 1.00 34.04 355 LEU C C 1
ATOM 4145 O O . LEU C 3 355 ? -51.593 -3.695 -19.336 1.00 34.24 355 LEU C O 1
ATOM 4150 N N . SER C 3 356 ? -51.008 -1.632 -19.929 1.00 34.53 356 SER C N 1
ATOM 4151 C CA . SER C 3 356 ? -51.515 -1.053 -18.706 1.00 37.62 356 SER C CA 1
ATOM 4152 C C . SER C 3 356 ? -53.021 -1.123 -18.694 1.00 37.64 356 SER C C 1
ATOM 4153 O O . SER C 3 356 ? -53.618 -1.467 -17.687 1.00 37.43 356 SER C O 1
ATOM 4156 N N . GLN C 3 357 ? -53.632 -0.801 -19.824 1.00 39.09 357 GLN C N 1
ATOM 4157 C CA . GLN C 3 357 ? -55.060 -1.061 -20.036 1.00 39.40 357 GLN C CA 1
ATOM 4158 C C . GLN C 3 357 ? -55.523 -2.458 -19.621 1.00 37.84 357 GLN C C 1
ATOM 4159 O O . GLN C 3 357 ? -56.612 -2.625 -19.102 1.00 35.93 357 GLN C O 1
ATOM 4165 N N . ILE C 3 358 ? -54.707 -3.462 -19.892 1.00 37.03 358 ILE C N 1
ATOM 4166 C CA . ILE C 3 358 ? -55.065 -4.820 -19.535 1.00 37.98 358 ILE C CA 1
ATOM 4167 C C . ILE C 3 358 ? -54.969 -5.072 -18.042 1.00 37.25 358 ILE C C 1
ATOM 4168 O O . ILE C 3 358 ? -55.765 -5.800 -17.477 1.00 36.77 358 ILE C O 1
ATOM 4173 N N . LEU C 3 359 ? -53.971 -4.503 -17.399 1.00 37.46 359 LEU C N 1
ATOM 4174 C CA . LEU C 3 359 ? -53.796 -4.778 -15.998 1.00 38.11 359 LEU C CA 1
ATOM 4175 C C . LEU C 3 359 ? -54.843 -4.030 -15.246 1.00 38.46 359 LEU C C 1
ATOM 4176 O O . LEU C 3 359 ? -55.540 -4.605 -14.434 1.00 37.23 359 LEU C O 1
ATOM 4181 N N . LYS C 3 360 ? -55.009 -2.757 -15.556 1.00 41.07 360 LYS C N 1
ATOM 4182 C CA . LYS C 3 360 ? -56.024 -1.984 -14.880 1.00 44.63 360 LYS C CA 1
ATOM 4183 C C . LYS C 3 360 ? -57.383 -2.663 -15.050 1.00 42.74 360 LYS C C 1
ATOM 4184 O O . LYS C 3 360 ? -58.144 -2.787 -14.112 1.00 39.89 360 LYS C O 1
ATOM 4190 N N . SER C 3 361 ? -57.675 -3.121 -16.256 1.00 43.82 361 SER C N 1
ATOM 4191 C CA . SER C 3 361 ? -58.927 -3.831 -16.534 1.00 43.03 361 SER C CA 1
ATOM 4192 C C . SER C 3 361 ? -59.057 -5.100 -15.716 1.00 40.28 361 SER C C 1
ATOM 4193 O O . SER C 3 361 ? -60.142 -5.502 -15.355 1.00 39.90 361 SER C O 1
ATOM 4196 N N . CYS C 3 362 ? -57.942 -5.762 -15.487 1.00 38.62 362 CYS C N 1
ATOM 4197 C CA . CYS C 3 362 ? -57.933 -6.960 -14.698 1.00 39.17 362 CYS C CA 1
ATOM 4198 C C . CYS C 3 362 ? -57.917 -6.647 -13.213 1.00 39.00 362 CYS C C 1
ATOM 4199 O O . CYS C 3 362 ? -58.494 -7.354 -12.407 1.00 35.68 362 CYS C O 1
ATOM 4202 N N . GLU C 3 363 ? -57.203 -5.599 -12.848 1.00 41.47 363 GLU C N 1
ATOM 4203 C CA . GLU C 3 363 ? -57.157 -5.168 -11.469 1.00 44.12 363 GLU C CA 1
ATOM 4204 C C . GLU C 3 363 ? -58.578 -4.977 -10.999 1.00 42.30 363 GLU C C 1
ATOM 4205 O O . GLU C 3 363 ? -59.022 -5.642 -10.094 1.00 45.49 363 GLU C O 1
ATOM 4211 N N . THR C 3 364 ? -59.302 -4.080 -11.646 1.00 41.49 364 THR C N 1
ATOM 4212 C CA . THR C 3 364 ? -60.646 -3.740 -11.216 1.00 41.68 364 THR C CA 1
ATOM 4213 C C . THR C 3 364 ? -61.545 -4.961 -11.179 1.00 41.00 364 THR C C 1
ATOM 4214 O O . THR C 3 364 ? -62.353 -5.124 -10.282 1.00 38.84 364 THR C O 1
ATOM 4218 N N . GLN C 3 365 ? -61.379 -5.846 -12.136 1.00 43.14 365 GLN C N 1
ATOM 4219 C CA . GLN C 3 365 ? -62.130 -7.083 -12.123 1.00 45.85 365 GLN C CA 1
ATOM 4220 C C . GLN C 3 365 ? -61.989 -7.783 -10.807 1.00 43.30 365 GLN C C 1
ATOM 4221 O O . GLN C 3 365 ? -62.969 -8.228 -10.261 1.00 51.41 365 GLN C O 1
ATOM 4227 N N . LEU C 3 366 ? -60.769 -7.900 -10.305 1.00 41.13 366 LEU C N 1
ATOM 4228 C CA . LEU C 3 366 ? -60.518 -8.642 -9.061 1.00 38.05 366 LEU C CA 1
ATOM 4229 C C . LEU C 3 366 ? -60.967 -7.863 -7.841 1.00 40.59 366 LEU C C 1
ATOM 4230 O O . LEU C 3 366 ? -61.484 -8.438 -6.900 1.00 39.04 366 LEU C O 1
ATOM 4235 N N . GLU C 3 367 ? -60.763 -6.553 -7.848 1.00 44.80 367 GLU C N 1
ATOM 4236 C CA . GLU C 3 367 ? -61.290 -5.732 -6.771 1.00 49.93 367 GLU C CA 1
ATOM 4237 C C . GLU C 3 367 ? -62.776 -5.977 -6.639 1.00 52.31 367 GLU C C 1
ATOM 4238 O O . GLU C 3 367 ? -63.257 -6.159 -5.536 1.00 55.84 367 GLU C O 1
ATOM 4244 N N . GLN C 3 368 ? -63.490 -6.004 -7.761 1.00 55.37 368 GLN C N 1
ATOM 4245 C CA . GLN C 3 368 ? -64.920 -6.342 -7.771 1.00 58.90 368 GLN C CA 1
ATOM 4246 C C . GLN C 3 368 ? -65.182 -7.663 -7.095 1.00 52.99 368 GLN C C 1
ATOM 4247 O O . GLN C 3 368 ? -65.958 -7.757 -6.128 1.00 56.42 368 GLN C O 1
ATOM 4253 N N . ILE C 3 369 ? -64.535 -8.691 -7.602 1.00 43.65 369 ILE C N 1
ATOM 4254 C CA . ILE C 3 369 ? -64.790 -10.012 -7.088 1.00 42.59 369 ILE C CA 1
ATOM 4255 C C . ILE C 3 369 ? -64.395 -10.134 -5.640 1.00 38.87 369 ILE C C 1
ATOM 4256 O O . ILE C 3 369 ? -64.998 -10.885 -4.900 1.00 36.79 369 ILE C O 1
ATOM 4261 N N . ASN C 3 370 ? -63.364 -9.410 -5.245 1.00 38.13 370 ASN C N 1
ATOM 4262 C CA . ASN C 3 370 ? -62.932 -9.465 -3.878 1.00 37.33 370 ASN C CA 1
ATOM 4263 C C . ASN C 3 370 ? -63.906 -8.812 -2.946 1.00 35.28 370 ASN C C 1
ATOM 4264 O O . ASN C 3 370 ? -64.237 -9.379 -1.915 1.00 32.55 370 ASN C O 1
ATOM 4269 N N . THR C 3 371 ? -64.370 -7.618 -3.286 1.00 36.18 371 THR C N 1
ATOM 4270 C CA . THR C 3 371 ? -65.322 -6.962 -2.379 1.00 39.99 371 THR C CA 1
ATOM 4271 C C . THR C 3 371 ? -66.619 -7.768 -2.265 1.00 37.56 371 THR C C 1
ATOM 4272 O O . THR C 3 371 ? -67.273 -7.734 -1.248 1.00 36.68 371 THR C O 1
ATOM 4276 N N . ALA C 3 372 ? -66.997 -8.478 -3.311 1.00 36.58 372 ALA C N 1
ATOM 4277 C CA . ALA C 3 372 ? -68.197 -9.278 -3.228 1.00 35.94 372 ALA C CA 1
ATOM 4278 C C . ALA C 3 372 ? -67.950 -10.417 -2.309 1.00 34.14 372 ALA C C 1
ATOM 4279 O O . ALA C 3 372 ? -68.822 -10.786 -1.547 1.00 37.12 372 ALA C O 1
ATOM 4281 N N . ASP C 3 373 ? -66.761 -10.988 -2.397 1.00 33.19 373 ASP C N 1
ATOM 4282 C CA . ASP C 3 373 ? -66.397 -12.101 -1.542 1.00 32.98 373 ASP C CA 1
ATOM 4283 C C . ASP C 3 373 ? -66.507 -11.717 -0.091 1.00 32.42 373 ASP C C 1
ATOM 4284 O O . ASP C 3 373 ? -67.249 -12.349 0.657 1.00 29.78 373 ASP C O 1
ATOM 4289 N N . LEU C 3 374 ? -65.787 -10.665 0.284 1.00 33.79 374 LEU C N 1
ATOM 4290 C CA . LEU C 3 374 ? -65.757 -10.220 1.674 1.00 35.74 374 LEU C CA 1
ATOM 4291 C C . LEU C 3 374 ? -67.140 -9.944 2.227 1.00 40.66 374 LEU C C 1
ATOM 4292 O O . LEU C 3 374 ? -67.468 -10.390 3.319 1.00 47.03 374 LEU C O 1
ATOM 4297 N N . ARG C 3 375 ? -67.971 -9.249 1.478 1.00 45.34 375 ARG C N 1
ATOM 4298 C CA . ARG C 3 375 ? -69.355 -9.120 1.874 1.00 51.21 375 ARG C CA 1
ATOM 4299 C C . ARG C 3 375 ? -69.930 -10.499 2.179 1.00 49.52 375 ARG C C 1
ATOM 4300 O O . ARG C 3 375 ? -70.608 -10.669 3.175 1.00 49.80 375 ARG C O 1
ATOM 4308 N N . GLU C 3 376 ? -69.650 -11.481 1.330 1.00 47.07 376 GLU C N 1
ATOM 4309 C CA . GLU C 3 376 ? -70.228 -12.795 1.506 1.00 47.14 376 GLU C CA 1
ATOM 4310 C C . GLU C 3 376 ? -69.744 -13.468 2.774 1.00 45.56 376 GLU C C 1
ATOM 4311 O O . GLU C 3 376 ? -70.513 -14.147 3.432 1.00 45.29 376 GLU C O 1
ATOM 4317 N N . ARG C 3 377 ? -68.473 -13.295 3.116 1.00 45.99 377 ARG C N 1
ATOM 4318 C CA . ARG C 3 377 ? -67.946 -13.848 4.363 1.00 46.41 377 ARG C CA 1
ATOM 4319 C C . ARG C 3 377 ? -68.629 -13.193 5.541 1.00 48.48 377 ARG C C 1
ATOM 4320 O O . ARG C 3 377 ? -69.063 -13.863 6.465 1.00 49.22 377 ARG C O 1
ATOM 4328 N N . GLN C 3 378 ? -68.732 -11.876 5.514 1.00 51.82 378 GLN C N 1
ATOM 4329 C CA . GLN C 3 378 ? -69.464 -11.174 6.568 1.00 55.24 378 GLN C CA 1
ATOM 4330 C C . GLN C 3 378 ? -70.873 -11.736 6.756 1.00 52.97 378 GLN C C 1
ATOM 4331 O O . GLN C 3 378 ? -71.289 -12.039 7.862 1.00 49.50 378 GLN C O 1
ATOM 4337 N N . MET C 3 379 ? -71.601 -11.906 5.667 1.00 55.00 379 MET C N 1
ATOM 4338 C CA . MET C 3 379 ? -72.940 -12.466 5.763 1.00 55.60 379 MET C CA 1
ATOM 4339 C C . MET C 3 379 ? -72.877 -13.832 6.407 1.00 52.56 379 MET C C 1
ATOM 4340 O O . MET C 3 379 ? -73.721 -14.183 7.207 1.00 50.58 379 MET C O 1
ATOM 4345 N N . PHE C 3 380 ? -71.869 -14.605 6.051 1.00 50.48 380 PHE C N 1
ATOM 4346 C CA . PHE C 3 380 ? -71.735 -15.929 6.610 1.00 49.84 380 PHE C CA 1
ATOM 4347 C C . PHE C 3 380 ? -71.462 -15.948 8.090 1.00 52.55 380 PHE C C 1
ATOM 4348 O O . PHE C 3 380 ? -71.971 -16.815 8.803 1.00 54.37 380 PHE C O 1
ATOM 4356 N N . LEU C 3 381 ? -70.602 -15.039 8.534 1.00 54.45 381 LEU C N 1
ATOM 4357 C CA . LEU C 3 381 ? -70.290 -14.934 9.951 1.00 55.94 381 LEU C CA 1
ATOM 4358 C C . LEU C 3 381 ? -71.510 -14.448 10.715 1.00 57.60 381 LEU C C 1
ATOM 4359 O O . LEU C 3 381 ? -71.768 -14.897 11.815 1.00 57.16 381 LEU C O 1
ATOM 4364 N N . LEU C 3 382 ? -72.278 -13.543 10.125 1.00 61.32 382 LEU C N 1
ATOM 4365 C CA . LEU C 3 382 ? -73.506 -13.073 10.768 1.00 62.88 382 LEU C CA 1
ATOM 4366 C C . LEU C 3 382 ? -74.457 -14.257 10.991 1.00 60.38 382 LEU C C 1
ATOM 4367 O O . LEU C 3 382 ? -74.925 -14.479 12.090 1.00 62.87 382 LEU C O 1
ATOM 4372 N N . GLU C 3 383 ? -74.714 -15.024 9.946 1.00 59.42 383 GLU C N 1
ATOM 4373 C CA . GLU C 3 383 ? -75.515 -16.227 10.060 1.00 58.67 383 GLU C CA 1
ATOM 4374 C C . GLU C 3 383 ? -74.977 -17.199 11.081 1.00 54.08 383 GLU C C 1
ATOM 4375 O O . GLU C 3 383 ? -75.726 -17.754 11.862 1.00 51.59 383 GLU C O 1
ATOM 4381 N N . ASN C 3 384 ? -73.679 -17.432 11.052 1.00 51.80 384 ASN C N 1
ATOM 4382 C CA . ASN C 3 384 ? -73.094 -18.491 11.847 1.00 51.03 384 ASN C CA 1
ATOM 4383 C C . ASN C 3 384 ? -72.008 -17.875 12.669 1.00 50.29 384 ASN C C 1
ATOM 4384 O O . ASN C 3 384 ? -72.089 -16.685 12.934 1.00 51.06 384 ASN C O 1
ATOM 4389 N N . GLY C 3 385 ? -71.010 -18.633 13.109 1.00 50.83 385 GLY C N 1
ATOM 4390 C CA . GLY C 3 385 ? -70.186 -18.144 14.224 1.00 54.26 385 GLY C CA 1
ATOM 4391 C C . GLY C 3 385 ? -71.225 -18.027 15.313 1.00 56.52 385 GLY C C 1
ATOM 4392 O O . GLY C 3 385 ? -72.405 -18.190 15.027 1.00 65.74 385 GLY C O 1
ATOM 4393 N N . ASN C 3 386 ? -70.852 -17.774 16.555 1.00 54.75 386 ASN C N 1
ATOM 4394 C CA . ASN C 3 386 ? -71.762 -18.107 17.673 1.00 51.61 386 ASN C CA 1
ATOM 4395 C C . ASN C 3 386 ? -71.953 -19.590 17.713 1.00 52.36 386 ASN C C 1
ATOM 4396 O O . ASN C 3 386 ? -71.642 -20.209 18.706 1.00 66.95 386 ASN C O 1
ATOM 4401 N N . TYR C 3 387 ? -72.434 -20.163 16.625 1.00 47.58 387 TYR C N 1
ATOM 4402 C CA . TYR C 3 387 ? -72.654 -21.592 16.561 1.00 47.09 387 TYR C CA 1
ATOM 4403 C C . TYR C 3 387 ? -71.438 -22.388 16.098 1.00 49.71 387 TYR C C 1
ATOM 4404 O O . TYR C 3 387 ? -71.469 -23.631 16.140 1.00 54.99 387 TYR C O 1
ATOM 4413 N N . LEU C 3 388 ? -70.390 -21.698 15.644 1.00 49.71 388 LEU C N 1
ATOM 4414 C CA . LEU C 3 388 ? -69.170 -22.363 15.158 1.00 50.77 388 LEU C CA 1
ATOM 4415 C C . LEU C 3 388 ? -67.944 -21.845 15.941 1.00 48.98 388 LEU C C 1
ATOM 4416 O O . LEU C 3 388 ? -67.889 -20.686 16.309 1.00 48.10 388 LEU C O 1
ATOM 4421 N N . PRO C 3 389 ? -66.974 -22.719 16.217 1.00 50.09 389 PRO C N 1
ATOM 4422 C CA . PRO C 3 389 ? -65.764 -22.348 16.901 1.00 48.96 389 PRO C CA 1
ATOM 4423 C C . PRO C 3 389 ? -64.587 -22.272 15.943 1.00 50.25 389 PRO C C 1
ATOM 4424 O O . PRO C 3 389 ? -64.493 -23.077 15.013 1.00 49.77 389 PRO C O 1
ATOM 4428 N N . GLU C 3 390 ? -63.662 -21.356 16.176 1.00 50.79 390 GLU C N 1
ATOM 4429 C CA . GLU C 3 390 ? -62.534 -21.216 15.252 1.00 55.36 390 GLU C CA 1
ATOM 4430 C C . GLU C 3 390 ? -61.768 -22.522 15.086 1.00 57.68 390 GLU C C 1
ATOM 4431 O O . GLU C 3 390 ? -61.220 -22.817 14.019 1.00 61.43 390 GLU C O 1
ATOM 4437 N N . THR C 3 391 ? -61.765 -23.311 16.141 1.00 58.62 391 THR C N 1
ATOM 4438 C CA . THR C 3 391 ? -61.163 -24.625 16.111 1.00 63.40 391 THR C CA 1
ATOM 4439 C C . THR C 3 391 ? -61.479 -25.413 14.833 1.00 64.44 391 THR C C 1
ATOM 4440 O O . THR C 3 391 ? -60.643 -26.175 14.364 1.00 65.78 391 THR C O 1
ATOM 4444 N N . ILE C 3 392 ? -62.684 -25.239 14.286 1.00 66.60 392 ILE C N 1
ATOM 4445 C CA . ILE C 3 392 ? -63.150 -26.039 13.146 1.00 69.08 392 ILE C CA 1
ATOM 4446 C C . ILE C 3 392 ? -62.433 -25.751 11.828 1.00 70.18 392 ILE C C 1
ATOM 4447 O O . ILE C 3 392 ? -62.207 -26.675 11.035 1.00 68.37 392 ILE C O 1
ATOM 4452 N N . TRP C 3 393 ? -62.099 -24.480 11.594 1.00 70.38 393 TRP C N 1
ATOM 4453 C CA . TRP C 3 393 ? -61.364 -24.065 10.391 1.00 74.09 393 TRP C CA 1
ATOM 4454 C C . TRP C 3 393 ? -60.207 -23.177 10.828 1.00 73.02 393 TRP C C 1
ATOM 4455 O O . TRP C 3 393 ? -60.210 -21.966 10.610 1.00 63.39 393 TRP C O 1
ATOM 4466 N N . PRO C 3 394 ? -59.187 -23.802 11.419 1.00 78.39 394 PRO C N 1
ATOM 4467 C CA . PRO C 3 394 ? -58.267 -23.129 12.320 1.00 76.35 394 PRO C CA 1
ATOM 4468 C C . PRO C 3 394 ? -58.058 -21.629 12.043 1.00 72.61 394 PRO C C 1
ATOM 4469 O O . PRO C 3 394 ? -58.175 -20.832 12.956 1.00 63.18 394 PRO C O 1
ATOM 4473 N N . ASP C 3 395 ? -57.774 -21.243 10.805 1.00 76.90 395 ASP C N 1
ATOM 4474 C CA . ASP C 3 395 ? -57.456 -19.835 10.503 1.00 81.90 395 ASP C CA 1
ATOM 4475 C C . ASP C 3 395 ? -58.425 -19.161 9.527 1.00 84.18 395 ASP C C 1
ATOM 4476 O O . ASP C 3 395 ? -58.670 -17.946 9.595 1.00 77.51 395 ASP C O 1
ATOM 4481 N N . GLU C 3 396 ? -58.976 -19.964 8.626 1.00 84.63 396 GLU C N 1
ATOM 4482 C CA . GLU C 3 396 ? -59.631 -19.460 7.434 1.00 81.66 396 GLU C CA 1
ATOM 4483 C C . GLU C 3 396 ? -60.942 -18.693 7.665 1.00 79.36 396 GLU C C 1
ATOM 4484 O O . GLU C 3 396 ? -61.235 -17.781 6.910 1.00 88.98 396 GLU C O 1
ATOM 4490 N N . ILE C 3 397 ? -61.723 -19.046 8.684 1.00 73.37 397 ILE C N 1
ATOM 4491 C CA . ILE C 3 397 ? -63.087 -18.486 8.835 1.00 72.29 397 ILE C CA 1
ATOM 4492 C C . ILE C 3 397 ? -63.113 -16.981 9.036 1.00 69.97 397 ILE C C 1
ATOM 4493 O O . ILE C 3 397 ? -63.845 -16.243 8.376 1.00 71.83 397 ILE C O 1
ATOM 4498 N N . GLY C 3 398 ? -62.330 -16.526 9.987 1.00 72.76 398 GLY C N 1
ATOM 4499 C CA . GLY C 3 398 ? -62.241 -15.106 10.235 1.00 77.62 398 GLY C CA 1
ATOM 4500 C C . GLY C 3 398 ? -61.233 -14.452 9.313 1.00 82.89 398 GLY C C 1
ATOM 4501 O O . GLY C 3 398 ? -61.058 -13.241 9.365 1.00 80.27 398 GLY C O 1
ATOM 4502 N N . SER C 3 399 ? -60.582 -15.251 8.458 1.00 87.83 399 SER C N 1
ATOM 4503 C CA . SER C 3 399 ? -59.389 -14.822 7.720 1.00 83.54 399 SER C CA 1
ATOM 4504 C C . SER C 3 399 ? -59.603 -13.461 7.085 1.00 78.46 399 SER C C 1
ATOM 4505 O O . SER C 3 399 ? -58.749 -12.584 7.195 1.00 85.42 399 SER C O 1
ATOM 4508 N N . LEU C 3 400 ? -60.738 -13.281 6.419 1.00 69.78 400 LEU C N 1
ATOM 4509 C CA . LEU C 3 400 ? -61.122 -11.961 5.920 1.00 67.62 400 LEU C CA 1
ATOM 4510 C C . LEU C 3 400 ? -60.055 -11.261 5.028 1.00 62.51 400 LEU C C 1
ATOM 4511 O O . LEU C 3 400 ? -60.134 -10.066 4.771 1.00 64.00 400 LEU C O 1
ATOM 4516 N N . SER C 3 401 ? -59.076 -12.007 4.542 1.00 57.34 401 SER C N 1
ATOM 4517 C CA . SER C 3 401 ? -58.036 -11.439 3.724 1.00 58.25 401 SER C CA 1
ATOM 4518 C C . SER C 3 401 ? -58.229 -11.958 2.316 1.00 58.88 401 SER C C 1
ATOM 4519 O O . SER C 3 401 ? -58.372 -13.174 2.121 1.00 62.77 401 SER C O 1
ATOM 4522 N N . PRO C 3 402 ? -58.223 -11.050 1.327 1.00 54.32 402 PRO C N 1
ATOM 4523 C CA . PRO C 3 402 ? -58.451 -11.452 -0.050 1.00 55.11 402 PRO C CA 1
ATOM 4524 C C . PRO C 3 402 ? -57.579 -12.646 -0.441 1.00 54.08 402 PRO C C 1
ATOM 4525 O O . PRO C 3 402 ? -56.551 -12.914 0.187 1.00 50.85 402 PRO C O 1
ATOM 4529 N N . LEU C 3 403 ? -57.994 -13.345 -1.481 1.00 53.04 403 LEU C N 1
ATOM 4530 C CA . LEU C 3 403 ? -57.380 -14.612 -1.834 1.00 54.05 403 LEU C CA 1
ATOM 4531 C C . LEU C 3 403 ? -56.161 -14.397 -2.703 1.00 53.72 403 LEU C C 1
ATOM 4532 O O . LEU C 3 403 ? -55.314 -15.285 -2.785 1.00 52.66 403 LEU C O 1
ATOM 4537 N N . TYR C 3 404 ? -56.110 -13.246 -3.388 1.00 53.79 404 TYR C N 1
ATOM 4538 C CA . TYR C 3 404 ? -55.112 -12.988 -4.417 1.00 51.23 404 TYR C CA 1
ATOM 4539 C C . TYR C 3 404 ? -54.154 -11.931 -3.956 1.00 55.47 404 TYR C C 1
ATOM 4540 O O . TYR C 3 404 ? -54.451 -11.142 -3.034 1.00 48.03 404 TYR C O 1
ATOM 4549 N N . THR C 3 405 ? -53.009 -11.941 -4.640 1.00 62.46 405 THR C N 1
ATOM 4550 C CA . THR C 3 405 ? -51.947 -10.962 -4.470 1.00 65.25 405 THR C CA 1
ATOM 4551 C C . THR C 3 405 ? -51.497 -10.459 -5.847 1.00 65.32 405 THR C C 1
ATOM 4552 O O . THR C 3 405 ? -51.196 -11.263 -6.733 1.00 64.28 405 THR C O 1
ATOM 4556 N N . LEU C 3 406 ? -51.428 -9.141 -6.025 1.00 67.43 406 LEU C N 1
ATOM 4557 C CA . LEU C 3 406 ? -51.049 -8.570 -7.324 1.00 69.80 406 LEU C CA 1
ATOM 4558 C C . LEU C 3 406 ? -49.968 -7.480 -7.293 1.00 71.80 406 LEU C C 1
ATOM 4559 O O . LEU C 3 406 ? -50.003 -6.569 -6.473 1.00 72.50 406 LEU C O 1
ATOM 4564 N N . ASN C 3 407 ? -49.017 -7.574 -8.216 1.00 77.78 407 ASN C N 1
ATOM 4565 C CA . ASN C 3 407 ? -48.040 -6.508 -8.426 1.00 81.00 407 ASN C CA 1
ATOM 4566 C C . ASN C 3 407 ? -47.582 -6.471 -9.872 1.00 70.47 407 ASN C C 1
ATOM 4567 O O . ASN C 3 407 ? -47.076 -7.470 -10.408 1.00 63.34 407 ASN C O 1
ATOM 4572 N N . TYR C 3 408 ? -47.762 -5.306 -10.490 1.00 66.23 408 TYR C N 1
ATOM 4573 C CA . TYR C 3 408 ? -47.359 -5.103 -11.874 1.00 65.46 408 TYR C CA 1
ATOM 4574 C C . TYR C 3 408 ? -46.697 -3.755 -12.117 1.00 65.06 408 TYR C C 1
ATOM 4575 O O . TYR C 3 408 ? -47.184 -2.728 -11.650 1.00 61.26 408 TYR C O 1
ATOM 4584 N N . GLU C 3 409 ? -45.594 -3.751 -12.859 1.00 68.48 409 GLU C N 1
ATOM 4585 C CA . GLU C 3 409 ? -44.911 -2.494 -13.101 1.00 74.24 409 GLU C CA 1
ATOM 4586 C C . GLU C 3 409 ? -45.358 -1.849 -14.399 1.00 71.28 409 GLU C C 1
ATOM 4587 O O . GLU C 3 409 ? -45.801 -0.703 -14.377 1.00 76.04 409 GLU C O 1
ATOM 4593 N N . VAL C 3 410 ? -45.266 -2.566 -15.517 1.00 67.05 410 VAL C N 1
ATOM 4594 C CA . VAL C 3 410 ? -45.572 -1.968 -16.840 1.00 64.79 410 VAL C CA 1
ATOM 4595 C C . VAL C 3 410 ? -44.810 -0.660 -17.080 1.00 64.02 410 VAL C C 1
ATOM 4596 O O . VAL C 3 410 ? -45.394 0.416 -17.094 1.00 57.34 410 VAL C O 1
ATOM 4600 N N . ARG C 3 411 ? -43.495 -0.772 -17.221 1.00 68.57 411 ARG C N 1
ATOM 4601 C CA . ARG C 3 411 ? -42.612 0.331 -17.646 1.00 66.54 411 ARG C CA 1
ATOM 4602 C C . ARG C 3 411 ? -43.315 1.385 -18.520 1.00 60.61 411 ARG C C 1
ATOM 4603 O O . ARG C 3 411 ? -42.758 2.436 -18.845 1.00 51.44 411 ARG C O 1
ATOM 4611 N N . MET D 1 1 ? -121.134 -5.727 68.267 1.00 68.42 1 MET D N 1
ATOM 4612 C CA . MET D 1 1 ? -120.007 -5.078 67.540 1.00 67.20 1 MET D CA 1
ATOM 4613 C C . MET D 1 1 ? -120.430 -4.604 66.158 1.00 67.03 1 MET D C 1
ATOM 4614 O O . MET D 1 1 ? -119.967 -5.073 65.134 1.00 71.60 1 MET D O 1
ATOM 4619 N N . ASN D 1 2 ? -121.361 -3.671 66.197 1.00 72.04 2 ASN D N 1
ATOM 4620 C CA . ASN D 1 2 ? -121.873 -2.917 65.074 1.00 79.61 2 ASN D CA 1
ATOM 4621 C C . ASN D 1 2 ? -122.766 -1.909 65.762 1.00 81.02 2 ASN D C 1
ATOM 4622 O O . ASN D 1 2 ? -123.559 -2.295 66.603 1.00 75.08 2 ASN D O 1
ATOM 4627 N N . SER D 1 3 ? -122.663 -0.628 65.441 1.00 89.61 3 SER D N 1
ATOM 4628 C CA . SER D 1 3 ? -123.399 0.388 66.217 1.00 94.64 3 SER D CA 1
ATOM 4629 C C . SER D 1 3 ? -124.645 -0.142 66.938 1.00 90.57 3 SER D C 1
ATOM 4630 O O . SER D 1 3 ? -124.859 0.121 68.116 1.00 89.78 3 SER D O 1
ATOM 4633 N N . GLU D 1 4 ? -125.478 -0.864 66.204 1.00 92.16 4 GLU D N 1
ATOM 4634 C CA . GLU D 1 4 ? -126.703 -1.401 66.753 1.00 92.62 4 GLU D CA 1
ATOM 4635 C C . GLU D 1 4 ? -126.497 -2.786 67.293 1.00 84.20 4 GLU D C 1
ATOM 4636 O O . GLU D 1 4 ? -125.512 -3.439 66.985 1.00 83.86 4 GLU D O 1
ATOM 4642 N N . ASN D 1 5 ? -127.434 -3.252 68.100 1.00 77.27 5 ASN D N 1
ATOM 4643 C CA . ASN D 1 5 ? -127.323 -4.589 68.637 1.00 77.10 5 ASN D CA 1
ATOM 4644 C C . ASN D 1 5 ? -125.992 -4.793 69.419 1.00 68.96 5 ASN D C 1
ATOM 4645 O O . ASN D 1 5 ? -125.378 -5.847 69.374 1.00 62.91 5 ASN D O 1
ATOM 4650 N N . THR D 1 6 ? -125.540 -3.756 70.118 1.00 64.11 6 THR D N 1
ATOM 4651 C CA . THR D 1 6 ? -124.411 -3.865 71.042 1.00 57.23 6 THR D CA 1
ATOM 4652 C C . THR D 1 6 ? -124.181 -2.559 71.793 1.00 52.86 6 THR D C 1
ATOM 4653 O O . THR D 1 6 ? -123.701 -1.584 71.213 1.00 45.70 6 THR D O 1
ATOM 4657 N N . ILE D 1 7 ? -124.465 -2.583 73.098 1.00 54.31 7 ILE D N 1
ATOM 4658 C CA . ILE D 1 7 ? -124.536 -1.367 73.937 1.00 54.29 7 ILE D CA 1
ATOM 4659 C C . ILE D 1 7 ? -123.321 -1.108 74.823 1.00 51.88 7 ILE D C 1
ATOM 4660 O O . ILE D 1 7 ? -122.657 -2.032 75.284 1.00 54.68 7 ILE D O 1
ATOM 4665 N N . VAL D 1 8 ? -123.048 0.166 75.049 1.00 49.06 8 VAL D N 1
ATOM 4666 C CA . VAL D 1 8 ? -122.016 0.582 75.957 1.00 50.82 8 VAL D CA 1
ATOM 4667 C C . VAL D 1 8 ? -122.623 1.412 77.055 1.00 52.71 8 VAL D C 1
ATOM 4668 O O . VAL D 1 8 ? -123.319 2.379 76.787 1.00 63.35 8 VAL D O 1
ATOM 4672 N N . TYR D 1 9 ? -122.359 1.040 78.296 1.00 51.41 9 TYR D N 1
ATOM 4673 C CA . TYR D 1 9 ? -122.763 1.831 79.423 1.00 48.03 9 TYR D CA 1
ATOM 4674 C C . TYR D 1 9 ? -121.513 2.447 79.987 1.00 52.92 9 TYR D C 1
ATOM 4675 O O . TYR D 1 9 ? -120.461 1.815 80.008 1.00 59.02 9 TYR D O 1
ATOM 4684 N N . VAL D 1 10 ? -121.604 3.682 80.447 1.00 54.76 10 VAL D N 1
ATOM 4685 C CA . VAL D 1 10 ? -120.488 4.278 81.159 1.00 56.21 10 VAL D CA 1
ATOM 4686 C C . VAL D 1 10 ? -120.938 4.665 82.582 1.00 58.71 10 VAL D C 1
ATOM 4687 O O . VAL D 1 10 ? -121.965 5.320 82.779 1.00 63.92 10 VAL D O 1
ATOM 4691 N N . ARG D 1 11 ? -120.186 4.212 83.575 1.00 59.16 11 ARG D N 1
ATOM 4692 C CA . ARG D 1 11 ? -120.407 4.626 84.951 1.00 62.86 11 ARG D CA 1
ATOM 4693 C C . ARG D 1 11 ? -119.613 5.873 85.268 1.00 67.51 11 ARG D C 1
ATOM 4694 O O . ARG D 1 11 ? -118.567 6.126 84.674 1.00 78.37 11 ARG D O 1
ATOM 4702 N N . VAL D 1 12 ? -120.076 6.612 86.264 1.00 68.54 12 VAL D N 1
ATOM 4703 C CA . VAL D 1 12 ? -119.401 7.826 86.697 1.00 67.38 12 VAL D CA 1
ATOM 4704 C C . VAL D 1 12 ? -119.659 8.057 88.195 1.00 67.50 12 VAL D C 1
ATOM 4705 O O . VAL D 1 12 ? -120.595 7.471 88.748 1.00 69.35 12 VAL D O 1
ATOM 4709 N N . ALA D 1 13 ? -118.839 8.898 88.839 1.00 67.40 13 ALA D N 1
ATOM 4710 C CA . ALA D 1 13 ? -118.991 9.225 90.271 1.00 71.61 13 ALA D CA 1
ATOM 4711 C C . ALA D 1 13 ? -119.227 10.734 90.538 1.00 76.59 13 ALA D C 1
ATOM 4712 O O . ALA D 1 13 ? -118.329 11.562 90.333 1.00 74.36 13 ALA D O 1
ATOM 4714 N N . GLY D 1 14 ? -120.425 11.081 91.010 1.00 80.84 14 GLY D N 1
ATOM 4715 C CA . GLY D 1 14 ? -120.806 12.484 91.180 1.00 88.39 14 GLY D CA 1
ATOM 4716 C C . GLY D 1 14 ? -120.690 13.208 89.853 1.00 94.96 14 GLY D C 1
ATOM 4717 O O . GLY D 1 14 ? -119.840 14.079 89.681 1.00 95.12 14 GLY D O 1
ATOM 4718 N N . ARG D 1 15 ? -121.529 12.810 88.904 1.00 103.80 15 ARG D N 1
ATOM 4719 C CA . ARG D 1 15 ? -121.476 13.339 87.552 1.00 121.35 15 ARG D CA 1
ATOM 4720 C C . ARG D 1 15 ? -122.577 14.361 87.267 1.00 123.39 15 ARG D C 1
ATOM 4721 O O . ARG D 1 15 ? -122.289 15.463 86.801 1.00 135.09 15 ARG D O 1
ATOM 4729 N N . ALA D 1 16 ? -123.824 13.991 87.558 1.00 116.03 16 ALA D N 1
ATOM 4730 C CA . ALA D 1 16 ? -125.020 14.605 86.935 1.00 112.49 16 ALA D CA 1
ATOM 4731 C C . ALA D 1 16 ? -124.926 16.069 86.520 1.00 114.85 16 ALA D C 1
ATOM 4732 O O . ALA D 1 16 ? -124.847 16.953 87.365 1.00 132.67 16 ALA D O 1
ATOM 4734 N N . ARG D 1 17 ? -124.930 16.315 85.212 1.00 112.90 17 ARG D N 1
ATOM 4735 C CA . ARG D 1 17 ? -125.001 17.679 84.672 1.00 116.94 17 ARG D CA 1
ATOM 4736 C C . ARG D 1 17 ? -126.285 17.923 83.906 1.00 109.97 17 ARG D C 1
ATOM 4737 O O . ARG D 1 17 ? -126.575 19.055 83.528 1.00 95.70 17 ARG D O 1
ATOM 4745 N N . ASN D 1 18 ? -127.027 16.854 83.641 1.00 114.30 18 ASN D N 1
ATOM 4746 C CA . ASN D 1 18 ? -128.206 16.914 82.786 1.00 118.26 18 ASN D CA 1
ATOM 4747 C C . ASN D 1 18 ? -127.913 17.543 81.413 1.00 114.48 18 ASN D C 1
ATOM 4748 O O . ASN D 1 18 ? -128.775 18.190 80.812 1.00 118.22 18 ASN D O 1
ATOM 4753 N N . GLY D 1 19 ? -126.686 17.338 80.933 1.00 103.01 19 GLY D N 1
ATOM 4754 C CA . GLY D 1 19 ? -126.325 17.617 79.551 1.00 98.68 19 GLY D CA 1
ATOM 4755 C C . GLY D 1 19 ? -126.093 16.276 78.895 1.00 95.64 19 GLY D C 1
ATOM 4756 O O . GLY D 1 19 ? -124.981 15.963 78.470 1.00 91.32 19 GLY D O 1
ATOM 4757 N N . PHE D 1 20 ? -127.156 15.479 78.824 1.00 97.51 20 PHE D N 1
ATOM 4758 C CA . PHE D 1 20 ? -127.051 14.088 78.388 1.00 103.06 20 PHE D CA 1
ATOM 4759 C C . PHE D 1 20 ? -126.973 13.977 76.867 1.00 100.22 20 PHE D C 1
ATOM 4760 O O . PHE D 1 20 ? -127.820 14.492 76.146 1.00 88.60 20 PHE D O 1
ATOM 4768 N N . VAL D 1 21 ? -125.946 13.283 76.391 1.00 105.57 21 VAL D N 1
ATOM 4769 C CA . VAL D 1 21 ? -125.626 13.259 74.970 1.00 109.83 21 VAL D CA 1
ATOM 4770 C C . VAL D 1 21 ? -126.415 12.106 74.353 1.00 106.79 21 VAL D C 1
ATOM 4771 O O . VAL D 1 21 ? -127.450 12.337 73.738 1.00 107.68 21 VAL D O 1
ATOM 4775 N N . ASP D 1 22 ? -125.958 10.872 74.548 1.00 102.15 22 ASP D N 1
ATOM 4776 C CA . ASP D 1 22 ? -126.707 9.707 74.107 1.00 107.28 22 ASP D CA 1
ATOM 4777 C C . ASP D 1 22 ? -127.127 9.785 72.625 1.00 116.25 22 ASP D C 1
ATOM 4778 O O . ASP D 1 22 ? -128.269 9.460 72.278 1.00 133.10 22 ASP D O 1
ATOM 4783 N N . PRO D 1 23 ? -126.204 10.209 71.741 1.00 111.94 23 PRO D N 1
ATOM 4784 C CA . PRO D 1 23 ? -126.510 10.248 70.310 1.00 104.64 23 PRO D CA 1
ATOM 4785 C C . PRO D 1 23 ? -126.442 8.844 69.719 1.00 96.35 23 PRO D C 1
ATOM 4786 O O . PRO D 1 23 ? -125.500 8.110 69.986 1.00 98.61 23 PRO D O 1
ATOM 4790 N N . LEU D 1 24 ? -127.434 8.453 68.943 1.00 90.36 24 LEU D N 1
ATOM 4791 C CA . LEU D 1 24 ? -127.382 7.152 68.304 1.00 89.20 24 LEU D CA 1
ATOM 4792 C C . LEU D 1 24 ? -126.911 7.324 66.861 1.00 91.59 24 LEU D C 1
ATOM 4793 O O . LEU D 1 24 ? -127.572 7.959 66.050 1.00 107.03 24 LEU D O 1
ATOM 4798 N N . LYS D 1 25 ? -125.753 6.765 66.561 1.00 89.73 25 LYS D N 1
ATOM 4799 C CA . LYS D 1 25 ? -125.144 6.798 65.230 1.00 92.88 25 LYS D CA 1
ATOM 4800 C C . LYS D 1 25 ? -124.854 5.412 64.642 1.00 95.04 25 LYS D C 1
ATOM 4801 O O . LYS D 1 25 ? -123.974 4.723 65.128 1.00 109.85 25 LYS D O 1
ATOM 4807 N N . PHE D 1 26 ? -125.507 5.012 63.562 1.00 93.51 26 PHE D N 1
ATOM 4808 C CA . PHE D 1 26 ? -125.184 3.704 62.965 1.00 90.68 26 PHE D CA 1
ATOM 4809 C C . PHE D 1 26 ? -123.928 3.748 62.091 1.00 74.84 26 PHE D C 1
ATOM 4810 O O . PHE D 1 26 ? -124.004 4.183 60.960 1.00 75.35 26 PHE D O 1
ATOM 4818 N N . TYR D 1 27 ? -122.780 3.297 62.609 1.00 68.05 27 TYR D N 1
ATOM 4819 C CA . TYR D 1 27 ? -121.486 3.372 61.875 1.00 60.05 27 TYR D CA 1
ATOM 4820 C C . TYR D 1 27 ? -120.691 2.052 61.724 1.00 60.35 27 TYR D C 1
ATOM 4821 O O . TYR D 1 27 ? -120.286 1.455 62.714 1.00 63.77 27 TYR D O 1
ATOM 4830 N N . TRP D 1 28 ? -120.437 1.648 60.474 1.00 61.84 28 TRP D N 1
ATOM 4831 C CA . TRP D 1 28 ? -119.809 0.358 60.118 1.00 60.08 28 TRP D CA 1
ATOM 4832 C C . TRP D 1 28 ? -118.388 0.592 59.667 1.00 61.75 28 TRP D C 1
ATOM 4833 O O . TRP D 1 28 ? -118.016 1.713 59.358 1.00 69.44 28 TRP D O 1
ATOM 4835 N N . ASP D 1 29 ? -117.590 -0.463 59.601 1.00 64.80 29 ASP D N 1
ATOM 4836 C CA . ASP D 1 29 ? -116.163 -0.323 59.232 1.00 66.97 29 ASP D CA 1
ATOM 4837 C C . ASP D 1 29 ? -115.937 0.102 57.788 1.00 67.74 29 ASP D C 1
ATOM 4838 O O . ASP D 1 29 ? -114.910 0.706 57.486 1.00 65.99 29 ASP D O 1
ATOM 4840 N N . LEU D 1 30 ? -116.874 -0.241 56.899 1.00 71.38 30 LEU D N 1
ATOM 4841 C CA . LEU D 1 30 ? -116.819 0.208 55.501 1.00 66.38 30 LEU D CA 1
ATOM 4842 C C . LEU D 1 30 ? -117.117 1.705 55.443 1.00 61.65 30 LEU D C 1
ATOM 4843 O O . LEU D 1 30 ? -116.446 2.429 54.703 1.00 60.88 30 LEU D O 1
ATOM 4845 N N . GLU D 1 31 ? -118.096 2.169 56.238 1.00 57.95 31 GLU D N 1
ATOM 4846 C CA . GLU D 1 31 ? -118.349 3.618 56.393 1.00 52.60 31 GLU D CA 1
ATOM 4847 C C . GLU D 1 31 ? -117.032 4.310 56.769 1.00 54.83 31 GLU D C 1
ATOM 4848 O O . GLU D 1 31 ? -116.722 5.371 56.229 1.00 57.37 31 GLU D O 1
ATOM 4850 N N . ARG D 1 32 ? -116.233 3.684 57.640 1.00 56.44 32 ARG D N 1
ATOM 4851 C CA . ARG D 1 32 ? -114.917 4.234 58.023 1.00 55.97 32 ARG D CA 1
ATOM 4852 C C . ARG D 1 32 ? -113.969 4.332 56.838 1.00 57.20 32 ARG D C 1
ATOM 4853 O O . ARG D 1 32 ? -113.355 5.373 56.630 1.00 53.97 32 ARG D O 1
ATOM 4855 N N . ASP D 1 33 ? -113.867 3.261 56.053 1.00 64.17 33 ASP D N 1
ATOM 4856 C CA . ASP D 1 33 ? -113.020 3.260 54.842 1.00 66.93 33 ASP D CA 1
ATOM 4857 C C . ASP D 1 33 ? -113.420 4.401 53.862 1.00 68.66 33 ASP D C 1
ATOM 4858 O O . ASP D 1 33 ? -112.558 5.064 53.263 1.00 63.14 33 ASP D O 1
ATOM 4860 N N . ARG D 1 34 ? -114.730 4.636 53.733 1.00 69.20 34 ARG D N 1
ATOM 4861 C CA . ARG D 1 34 ? -115.267 5.722 52.904 1.00 66.40 34 ARG D CA 1
ATOM 4862 C C . ARG D 1 34 ? -114.831 7.120 53.393 1.00 67.41 34 ARG D C 1
ATOM 4863 O O . ARG D 1 34 ? -114.141 7.841 52.667 1.00 63.31 34 ARG D O 1
ATOM 4865 N N . SER D 1 35 ? -115.220 7.478 54.624 1.00 69.78 35 SER D N 1
ATOM 4866 C CA . SER D 1 35 ? -114.804 8.736 55.264 1.00 67.08 35 SER D CA 1
ATOM 4867 C C . SER D 1 35 ? -113.297 8.903 55.234 1.00 69.01 35 SER D C 1
ATOM 4868 O O . SER D 1 35 ? -112.805 9.996 54.984 1.00 75.25 35 SER D O 1
ATOM 4870 N N . LEU D 1 36 ? -112.564 7.823 55.488 1.00 69.36 36 LEU D N 1
ATOM 4871 C CA . LEU D 1 36 ? -111.102 7.857 55.423 1.00 71.80 36 LEU D CA 1
ATOM 4872 C C . LEU D 1 36 ? -110.645 8.354 54.071 1.00 71.49 36 LEU D C 1
ATOM 4873 O O 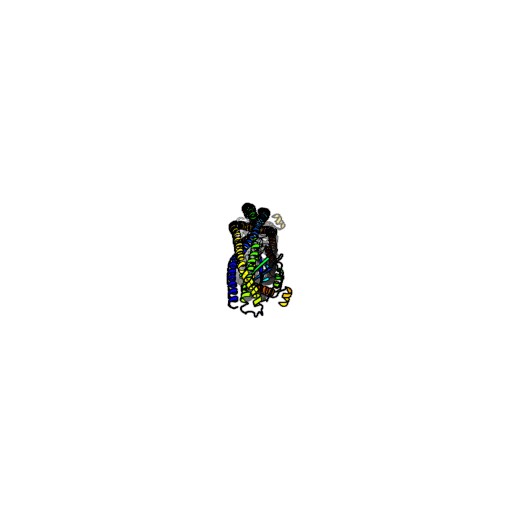. LEU D 1 36 ? -109.888 9.316 53.999 1.00 77.36 36 LEU D O 1
ATOM 4875 N N . TRP D 1 37 ? -111.118 7.695 53.011 1.00 71.11 37 TRP D N 1
ATOM 4876 C CA . TRP D 1 37 ? -110.816 8.086 51.622 1.00 71.12 37 TRP D CA 1
ATOM 4877 C C . TRP D 1 37 ? -111.289 9.503 51.293 1.00 69.53 37 TRP D C 1
ATOM 4878 O O . TRP D 1 37 ? -110.534 10.293 50.712 1.00 63.82 37 TRP D O 1
ATOM 4880 N N . SER D 1 38 ? -112.527 9.815 51.684 1.00 68.94 38 SER D N 1
ATOM 4881 C CA . SER D 1 38 ? -113.063 11.175 51.575 1.00 67.21 38 SER D CA 1
ATOM 4882 C C . SER D 1 38 ? -112.087 12.196 52.180 1.00 69.04 38 SER D C 1
ATOM 4883 O O . SER D 1 38 ? -111.583 13.071 51.469 1.00 69.43 38 SER D O 1
ATOM 4885 N N . SER D 1 39 ? -111.789 12.060 53.475 1.00 69.31 39 SER D N 1
ATOM 4886 C CA . SER D 1 39 ? -110.860 12.974 54.160 1.00 69.13 39 SER D CA 1
ATOM 4887 C C . SER D 1 39 ? -109.519 13.140 53.415 1.00 74.35 39 SER D C 1
ATOM 4888 O O . SER D 1 39 ? -108.816 14.125 53.647 1.00 90.21 39 SER D O 1
ATOM 4890 N N . VAL D 1 40 ? -109.170 12.199 52.530 1.00 70.05 40 VAL D N 1
ATOM 4891 C CA . VAL D 1 40 ? -108.032 12.358 51.590 1.00 66.61 40 VAL D CA 1
ATOM 4892 C C . VAL D 1 40 ? -106.691 12.539 52.300 1.00 62.08 40 VAL D C 1
ATOM 4893 O O . VAL D 1 40 ? -106.235 11.649 53.008 1.00 58.17 40 VAL D O 1
ATOM 4895 N N . UNK D 1 41 ? -117.506 21.807 55.409 1.00 60.64 51 UNK D N 1
ATOM 4896 C CA . UNK D 1 41 ? -116.667 20.584 55.536 1.00 59.40 51 UNK D CA 1
ATOM 4897 C C . UNK D 1 41 ? -117.180 19.738 56.727 1.00 63.09 51 UNK D C 1
ATOM 4898 O O . UNK D 1 41 ? -117.927 18.778 56.521 1.00 65.59 51 UNK D O 1
ATOM 4900 N N . UNK D 1 42 ? -116.827 20.108 57.959 1.00 63.47 52 UNK D N 1
ATOM 4901 C CA . UNK D 1 42 ? -117.258 19.361 59.148 1.00 64.36 52 UNK D CA 1
ATOM 4902 C C . UNK D 1 42 ? -118.787 19.209 59.300 1.00 70.79 52 UNK D C 1
ATOM 4903 O O . UNK D 1 42 ? -119.246 18.213 59.856 1.00 74.01 52 UNK D O 1
ATOM 4905 N N . UNK D 1 43 ? -119.572 20.181 58.828 1.00 78.97 53 UNK D N 1
ATOM 4906 C CA . UNK D 1 43 ? -121.047 20.053 58.831 1.00 82.75 53 UNK D CA 1
ATOM 4907 C C . UNK D 1 43 ? -121.542 19.392 57.538 1.00 84.66 53 UNK D C 1
ATOM 4908 O O . UNK D 1 43 ? -122.450 18.554 57.568 1.00 82.05 53 UNK D O 1
ATOM 4910 N N . UNK D 1 44 ? -120.937 19.769 56.410 1.00 86.64 54 UNK D N 1
ATOM 4911 C CA . UNK D 1 44 ? -121.216 19.129 55.115 1.00 88.40 54 UNK D CA 1
ATOM 4912 C C . UNK D 1 44 ? -120.991 17.593 55.131 1.00 89.72 54 UNK D C 1
ATOM 4913 O O . UNK D 1 44 ? -121.741 16.849 54.486 1.00 99.29 54 UNK D O 1
ATOM 4915 N N . UNK D 1 45 ? -119.973 17.129 55.864 1.00 81.70 55 UNK D N 1
ATOM 4916 C CA . UNK D 1 45 ? -119.677 15.691 55.995 1.00 72.82 55 UNK D CA 1
ATOM 4917 C C . UNK D 1 45 ? -120.583 15.022 57.036 1.00 72.97 55 UNK D C 1
ATOM 4918 O O . UNK D 1 45 ? -121.177 13.972 56.770 1.00 67.54 55 UNK D O 1
ATOM 4920 N N . UNK D 1 46 ? -120.683 15.649 58.214 1.00 75.54 56 UNK D N 1
ATOM 4921 C CA . UNK D 1 46 ? -121.574 15.210 59.318 1.00 75.71 56 UNK D CA 1
ATOM 4922 C C . UNK D 1 46 ? -122.999 14.908 58.858 1.00 76.32 56 UNK D C 1
ATOM 4923 O O . UNK D 1 46 ? -123.695 14.079 59.447 1.00 68.80 56 UNK D O 1
ATOM 4925 N N . UNK D 1 47 ? -123.428 15.634 57.829 1.00 80.62 57 UNK D N 1
ATOM 4926 C CA . UNK D 1 47 ? -124.720 15.430 57.201 1.00 79.20 57 UNK D CA 1
ATOM 4927 C C . UNK D 1 47 ? -124.638 14.264 56.214 1.00 74.45 57 UNK D C 1
ATOM 4928 O O . UNK D 1 47 ? -125.485 13.364 56.222 1.00 68.45 57 UNK D O 1
ATOM 4930 N N . UNK D 1 48 ? -123.610 14.284 55.370 1.00 72.54 58 UNK D N 1
ATOM 4931 C CA . UNK D 1 48 ? -123.413 13.238 54.374 1.00 73.75 58 UNK D CA 1
ATOM 4932 C C . UNK D 1 48 ? -123.490 11.823 54.994 1.00 76.02 58 UNK D C 1
ATOM 4933 O O . UNK D 1 48 ? -124.141 10.932 54.422 1.00 74.28 58 UNK D O 1
ATOM 4935 N N . UNK D 1 49 ? -122.865 11.641 56.170 1.00 72.71 59 UNK D N 1
ATOM 4936 C CA . UNK D 1 49 ? -122.721 10.315 56.813 1.00 62.30 59 UNK D CA 1
ATOM 4937 C C . UNK D 1 49 ? -123.423 10.167 58.214 1.00 58.87 59 UNK D C 1
ATOM 4938 O O . UNK D 1 49 ? -124.358 9.376 58.319 1.00 56.72 59 UNK D O 1
ATOM 4940 N N . UNK D 1 50 ? -122.986 10.906 59.254 1.00 56.98 60 UNK D N 1
ATOM 4941 C CA . UNK D 1 50 ? -123.674 11.006 60.603 1.00 56.86 60 UNK D CA 1
ATOM 4942 C C . UNK D 1 50 ? -122.771 11.485 61.798 1.00 56.60 60 UNK D C 1
ATOM 4943 O O . UNK D 1 50 ? -121.547 11.517 61.692 1.00 54.83 60 UNK D O 1
ATOM 4945 N N . UNK D 1 51 ? -123.400 11.859 62.923 1.00 59.81 61 UNK D N 1
ATOM 4946 C CA . UNK D 1 51 ? -122.731 12.459 64.120 1.00 58.88 61 UNK D CA 1
ATOM 4947 C C . UNK D 1 51 ? -121.838 13.635 63.764 1.00 60.26 61 UNK D C 1
ATOM 4948 O O . UNK D 1 51 ? -122.103 14.308 62.779 1.00 70.52 61 UNK D O 1
ATOM 4950 N N . UNK D 1 52 ? -120.812 13.923 64.555 1.00 60.88 62 UNK D N 1
ATOM 4951 C CA . UNK D 1 52 ? -119.883 15.005 64.190 1.00 66.19 62 UNK D CA 1
ATOM 4952 C C . UNK D 1 52 ? -118.584 14.908 64.965 1.00 65.98 62 UNK D C 1
ATOM 4953 O O . UNK D 1 52 ? -117.508 14.767 64.362 1.00 66.46 62 UNK D O 1
ATOM 4955 N N . UNK D 1 53 ? -118.683 14.997 66.296 1.00 61.43 63 UNK D N 1
ATOM 4956 C CA . UNK D 1 53 ? -117.558 14.670 67.158 1.00 56.12 63 UNK D CA 1
ATOM 4957 C C . UNK D 1 53 ? -116.829 13.569 66.406 1.00 53.53 63 UNK D C 1
ATOM 4958 O O . UNK D 1 53 ? -115.664 13.740 65.983 1.00 45.82 63 UNK D O 1
ATOM 4960 N N . UNK D 1 54 ? -117.581 12.481 66.170 1.00 51.32 64 UNK D N 1
ATOM 4961 C CA . UNK D 1 54 ? -117.060 11.253 65.560 1.00 49.72 64 UNK D CA 1
ATOM 4962 C C . UNK D 1 54 ? -116.295 11.540 64.273 1.00 47.82 64 UNK D C 1
ATOM 4963 O O . UNK D 1 54 ? -115.141 11.120 64.126 1.00 44.59 64 UNK D O 1
ATOM 4965 N N . UNK D 1 55 ? -116.937 12.275 63.365 1.00 47.90 65 UNK D N 1
ATOM 4966 C CA . UNK D 1 55 ? -116.352 12.581 62.065 1.00 45.69 65 UNK D CA 1
ATOM 4967 C C . UNK D 1 55 ? -115.056 13.376 62.284 1.00 46.26 65 UNK D C 1
ATOM 4968 O O . UNK D 1 55 ? -114.011 13.105 61.658 1.00 41.65 65 UNK D O 1
ATOM 4970 N N . UNK D 1 56 ? -115.104 14.314 63.227 1.00 47.36 66 UNK D N 1
ATOM 4971 C CA . UNK D 1 56 ? -113.910 15.068 63.567 1.00 50.49 66 UNK D CA 1
ATOM 4972 C C . UNK D 1 56 ? -112.846 14.115 64.148 1.00 49.82 66 UNK D C 1
ATOM 4973 O O . UNK D 1 56 ? -111.752 13.947 63.573 1.00 44.90 66 UNK D O 1
ATOM 4975 N N . UNK D 1 57 ? -113.203 13.471 65.262 1.00 48.39 67 UNK D N 1
ATOM 4976 C CA . UNK D 1 57 ? -112.307 12.556 65.967 1.00 45.97 67 UNK D CA 1
ATOM 4977 C C . UNK D 1 57 ? -111.636 11.632 64.995 1.00 43.73 67 UNK D C 1
ATOM 4978 O O . UNK D 1 57 ? -110.407 11.611 64.867 1.00 42.34 67 UNK D O 1
ATOM 4980 N N . UNK D 1 58 ? -112.480 10.893 64.288 1.00 43.16 68 UNK D N 1
ATOM 4981 C CA . UNK D 1 58 ? -112.040 9.807 63.442 1.00 42.67 68 UNK D CA 1
ATOM 4982 C C . UNK D 1 58 ? -111.074 10.309 62.380 1.00 45.19 68 UNK D C 1
ATOM 4983 O O . UNK D 1 58 ? -110.034 9.677 62.107 1.00 44.64 68 UNK D O 1
ATOM 4985 N N . UNK D 1 59 ? -111.396 11.459 61.794 1.00 48.81 69 UNK D N 1
ATOM 4986 C CA . UNK D 1 59 ? -110.538 12.013 60.761 1.00 49.76 69 UNK D CA 1
ATOM 4987 C C . UNK D 1 59 ? -109.182 12.302 61.405 1.00 52.99 69 UNK D C 1
ATOM 4988 O O . UNK D 1 59 ? -108.161 11.702 61.037 1.00 48.03 69 UNK D O 1
ATOM 4990 N N . UNK D 1 60 ? -109.208 13.168 62.420 1.00 59.03 70 UNK D N 1
ATOM 4991 C CA . UNK D 1 60 ? -107.992 13.665 63.066 1.00 62.35 70 UNK D CA 1
ATOM 4992 C C . UNK D 1 60 ? -107.190 12.535 63.720 1.00 63.80 70 UNK D C 1
ATOM 4993 O O . UNK D 1 60 ? -105.956 12.600 63.792 1.00 64.42 70 UNK D O 1
ATOM 4995 N N . UNK D 1 61 ? -107.887 11.496 64.173 1.00 62.86 71 UNK D N 1
ATOM 4996 C CA . UNK D 1 61 ? -107.215 10.311 64.676 1.00 66.91 71 UNK D CA 1
ATOM 4997 C C . UNK D 1 61 ? -106.487 9.584 63.543 1.00 73.00 71 UNK D C 1
ATOM 4998 O O . UNK D 1 61 ? -105.284 9.339 63.642 1.00 71.77 71 UNK D O 1
ATOM 5000 N N . UNK D 1 62 ? -107.208 9.267 62.464 1.00 79.47 72 UNK D N 1
ATOM 5001 C CA . UNK D 1 62 ? -106.633 8.539 61.317 1.00 84.60 72 UNK D CA 1
ATOM 5002 C C . UNK D 1 62 ? -105.438 9.279 60.702 1.00 92.87 72 UNK D C 1
ATOM 5003 O O . UNK D 1 62 ? -104.458 8.651 60.267 1.00 88.68 72 UNK D O 1
ATOM 5005 N N . UNK D 1 63 ? -105.537 10.613 60.671 1.00 100.26 73 UNK D N 1
ATOM 5006 C CA . UNK D 1 63 ? -104.455 11.491 60.201 1.00 94.76 73 UNK D CA 1
ATOM 5007 C C . UNK D 1 63 ? -103.229 11.404 61.124 1.00 91.74 73 UNK D C 1
ATOM 5008 O O . UNK D 1 63 ? -102.098 11.607 60.680 1.00 80.91 73 UNK D O 1
ATOM 5010 N N . UNK D 1 64 ? -103.469 11.102 62.403 1.00 93.37 74 UNK D N 1
ATOM 5011 C CA . UNK D 1 64 ? -102.394 10.816 63.364 1.00 94.92 74 UNK D CA 1
ATOM 5012 C C . UNK D 1 64 ? -101.708 9.473 63.076 1.00 96.82 74 UNK D C 1
ATOM 5013 O O . UNK D 1 64 ? -100.503 9.322 63.293 1.00 94.28 74 UNK D O 1
ATOM 5015 N N . UNK D 1 65 ? -102.479 8.501 62.598 1.00 97.55 75 UNK D N 1
ATOM 5016 C CA . UNK D 1 65 ? -101.911 7.234 62.147 1.00 97.11 75 UNK D CA 1
ATOM 5017 C C . UNK D 1 65 ? -101.051 7.458 60.907 1.00 95.21 75 UNK D C 1
ATOM 5018 O O . UNK D 1 65 ? -99.875 7.092 60.893 1.00 95.97 75 UNK D O 1
ATOM 5020 N N . UNK D 1 66 ? -101.629 8.081 59.879 1.00 88.71 76 UNK D N 1
ATOM 5021 C CA . UNK D 1 66 ? -100.911 8.296 58.620 1.00 87.24 76 UNK D CA 1
ATOM 5022 C C . UNK D 1 66 ? -99.666 9.181 58.799 1.00 87.63 76 UNK D C 1
ATOM 5023 O O . UNK D 1 66 ? -98.815 9.230 57.906 1.00 78.96 76 UNK D O 1
ATOM 5025 N N . UNK D 1 67 ? -99.582 9.875 59.945 1.00 89.26 77 UNK D N 1
ATOM 5026 C CA . UNK D 1 67 ? -98.407 10.675 60.338 1.00 87.50 77 UNK D CA 1
ATOM 5027 C C . UNK D 1 67 ? -97.326 9.798 60.960 1.00 92.16 77 UNK D C 1
ATOM 5028 O O . UNK D 1 67 ? -96.128 10.013 60.741 1.00 90.52 77 UNK D O 1
ATOM 5030 N N . UNK D 1 68 ? -97.754 8.806 61.738 1.00 96.16 78 UNK D N 1
ATOM 5031 C CA . UNK D 1 68 ? -96.837 7.799 62.271 1.00 96.27 78 UNK D CA 1
ATOM 5032 C C . UNK D 1 68 ? -96.217 6.917 61.170 1.00 98.84 78 UNK D C 1
ATOM 5033 O O . UNK D 1 68 ? -95.281 6.167 61.437 1.00 94.63 78 UNK D O 1
ATOM 5035 N N . UNK D 1 69 ? -96.740 7.012 59.944 1.00 106.72 79 UNK D N 1
ATOM 5036 C CA . UNK D 1 69 ? -96.147 6.350 58.763 1.00 112.42 79 UNK D CA 1
ATOM 5037 C C . UNK D 1 69 ? -94.679 6.753 58.501 1.00 108.33 79 UNK D C 1
ATOM 5038 O O . UNK D 1 69 ? -94.338 7.936 58.380 1.00 96.99 79 UNK D O 1
ATOM 5040 N N . GLU E 2 11 ? -117.862 14.761 79.071 1.00 87.48 11 GLU E N 1
ATOM 5041 C CA . GLU E 2 11 ? -117.011 14.753 77.827 1.00 93.61 11 GLU E CA 1
ATOM 5042 C C . GLU E 2 11 ? -117.511 13.699 76.828 1.00 88.27 11 GLU E C 1
ATOM 5043 O O . GLU E 2 11 ? -118.334 12.865 77.178 1.00 94.17 11 GLU E O 1
ATOM 5049 N N . PRO E 2 12 ? -117.020 13.728 75.581 1.00 79.22 12 PRO E N 1
ATOM 5050 C CA . PRO E 2 12 ? -117.577 12.816 74.590 1.00 75.35 12 PRO E CA 1
ATOM 5051 C C . PRO E 2 12 ? -116.791 11.522 74.589 1.00 74.66 12 PRO E C 1
ATOM 5052 O O . PRO E 2 12 ? -115.565 11.567 74.698 1.00 83.85 12 PRO E O 1
ATOM 5056 N N . PHE E 2 13 ? -117.458 10.378 74.469 1.00 69.38 13 PHE E N 1
ATOM 5057 C CA . PHE E 2 13 ? -116.740 9.092 74.581 1.00 66.31 13 PHE E CA 1
ATOM 5058 C C . PHE E 2 13 ? -116.769 8.206 73.369 1.00 63.23 13 PHE E C 1
ATOM 5059 O O . PHE E 2 13 ? -117.828 7.941 72.827 1.00 73.97 13 PHE E O 1
ATOM 5067 N N . THR E 2 14 ? -115.605 7.708 72.979 1.00 56.22 14 THR E N 1
ATOM 5068 C CA . THR E 2 14 ? -115.510 6.864 71.793 1.00 52.04 14 THR E CA 1
ATOM 5069 C C . THR E 2 14 ? -114.908 5.500 72.142 1.00 51.47 14 THR E C 1
ATOM 5070 O O . THR E 2 14 ? -113.863 5.407 72.800 1.00 50.58 14 THR E O 1
ATOM 5074 N N . VAL E 2 15 ? -115.588 4.460 71.658 1.00 47.60 15 VAL E N 1
ATOM 5075 C CA . VAL E 2 15 ? -115.244 3.066 71.884 1.00 42.10 15 VAL E CA 1
ATOM 5076 C C . VAL E 2 15 ? -115.095 2.281 70.575 1.00 43.09 15 VAL E C 1
ATOM 5077 O O . VAL E 2 15 ? -116.020 2.231 69.761 1.00 48.28 15 VAL E O 1
ATOM 5081 N N . THR E 2 16 ? -113.948 1.646 70.386 1.00 39.10 16 THR E N 1
ATOM 5082 C CA . THR E 2 16 ? -113.694 0.850 69.207 1.00 36.11 16 THR E CA 1
ATOM 5083 C C . THR E 2 16 ? -113.169 -0.521 69.626 1.00 36.34 16 THR E C 1
ATOM 5084 O O . THR E 2 16 ? -112.194 -0.615 70.344 1.00 39.76 16 THR E O 1
ATOM 5088 N N . VAL E 2 17 ? -113.777 -1.582 69.131 1.00 34.28 17 VAL E N 1
ATOM 5089 C CA . VAL E 2 17 ? -113.400 -2.932 69.488 1.00 31.15 17 VAL E CA 1
ATOM 5090 C C . VAL E 2 17 ? -112.679 -3.576 68.349 1.00 31.25 17 VAL E C 1
ATOM 5091 O O . VAL E 2 17 ? -113.229 -3.653 67.268 1.00 33.78 17 VAL E O 1
ATOM 5095 N N . VAL E 2 18 ? -111.473 -4.068 68.592 1.00 30.32 18 VAL E N 1
ATOM 5096 C CA . VAL E 2 18 ? -110.724 -4.799 67.580 1.00 29.10 18 VAL E CA 1
ATOM 5097 C C . VAL E 2 18 ? -110.886 -6.281 67.816 1.00 30.43 18 VAL E C 1
ATOM 5098 O O . VAL E 2 18 ? -110.894 -6.721 68.946 1.00 31.91 18 VAL E O 1
ATOM 5102 N N . ASP E 2 19 ? -111.043 -7.056 66.754 1.00 32.36 19 ASP E N 1
ATOM 5103 C CA . ASP E 2 19 ? -111.101 -8.511 66.887 1.00 33.82 19 ASP E CA 1
ATOM 5104 C C . ASP E 2 19 ? -109.811 -9.064 66.360 1.00 34.14 19 ASP E C 1
ATOM 5105 O O . ASP E 2 19 ? -109.535 -8.959 65.191 1.00 37.30 19 ASP E O 1
ATOM 5110 N N . ARG E 2 20 ? -108.996 -9.635 67.219 1.00 34.45 20 ARG E N 1
ATOM 5111 C CA . ARG E 2 20 ? -107.704 -10.082 66.773 1.00 35.30 20 ARG E CA 1
ATOM 5112 C C . ARG E 2 20 ? -107.767 -11.404 66.053 1.00 33.72 20 ARG E C 1
ATOM 5113 O O . ARG E 2 20 ? -106.758 -11.855 65.511 1.00 32.61 20 ARG E O 1
ATOM 5121 N N . ASN E 2 21 ? -108.937 -12.033 66.028 1.00 32.77 21 ASN E N 1
ATOM 5122 C CA . ASN E 2 21 ? -109.047 -13.359 65.437 1.00 33.01 21 ASN E CA 1
ATOM 5123 C C . ASN E 2 21 ? -108.334 -13.397 64.110 1.00 33.60 21 ASN E C 1
ATOM 5124 O O . ASN E 2 21 ? -108.351 -12.426 63.375 1.00 37.54 21 ASN E O 1
ATOM 5129 N N . VAL E 2 22 ? -107.721 -14.509 63.762 1.00 33.46 22 VAL E N 1
ATOM 5130 C CA . VAL E 2 22 ? -107.031 -14.520 62.489 1.00 35.60 22 VAL E CA 1
ATOM 5131 C C . VAL E 2 22 ? -107.984 -14.862 61.353 1.00 39.74 22 VAL E C 1
ATOM 5132 O O . VAL E 2 22 ? -107.803 -15.831 60.651 1.00 45.55 22 VAL E O 1
ATOM 5136 N N . LYS E 2 23 ? -109.019 -14.076 61.167 1.00 41.99 23 LYS E N 1
ATOM 5137 C CA . LYS E 2 23 ? -109.827 -14.211 59.997 1.00 42.08 23 LYS E CA 1
ATOM 5138 C C . LYS E 2 23 ? -109.422 -12.974 59.214 1.00 48.22 23 LYS E C 1
ATOM 5139 O O . LYS E 2 23 ? -110.253 -12.141 58.874 1.00 54.83 23 LYS E O 1
ATOM 5145 N N . HIS E 2 24 ? -108.123 -12.817 58.994 1.00 55.04 24 HIS E N 1
ATOM 5146 C CA . HIS E 2 24 ? -107.613 -11.634 58.298 1.00 64.45 24 HIS E CA 1
ATOM 5147 C C . HIS E 2 24 ? -107.274 -11.917 56.848 1.00 69.10 24 HIS E C 1
ATOM 5148 O O . HIS E 2 24 ? -106.622 -11.118 56.188 1.00 69.75 24 HIS E O 1
ATOM 5155 N N . GLN E 2 25 ? -107.688 -13.078 56.363 1.00 79.21 25 GLN E N 1
ATOM 5156 C CA . GLN E 2 25 ? -107.512 -13.410 54.962 1.00 80.98 25 GLN E CA 1
ATOM 5157 C C . GLN E 2 25 ? -108.803 -13.939 54.351 1.00 76.99 25 GLN E C 1
ATOM 5158 O O . GLN E 2 25 ? -109.856 -13.323 54.503 1.00 73.28 25 GLN E O 1
ATOM 5164 N N . VAL E 2 40 ? -107.710 -7.549 57.046 1.00 89.07 40 VAL E N 1
ATOM 5165 C CA . VAL E 2 40 ? -107.693 -6.737 58.261 1.00 86.05 40 VAL E CA 1
ATOM 5166 C C . VAL E 2 40 ? -109.086 -6.212 58.644 1.00 82.04 40 VAL E C 1
ATOM 5167 O O . VAL E 2 40 ? -109.204 -5.214 59.344 1.00 73.41 40 VAL E O 1
ATOM 5171 N N . GLN E 2 41 ? -110.132 -6.911 58.202 1.00 87.29 41 GLN E N 1
ATOM 5172 C CA . GLN E 2 41 ? -111.490 -6.637 58.652 1.00 91.29 41 GLN E CA 1
ATOM 5173 C C . GLN E 2 41 ? -111.598 -7.058 60.111 1.00 85.86 41 GLN E C 1
ATOM 5174 O O . GLN E 2 41 ? -110.993 -8.055 60.533 1.00 95.13 41 GLN E O 1
ATOM 5180 N N . GLY E 2 42 ? -112.380 -6.307 60.871 1.00 74.91 42 GLY E N 1
ATOM 5181 C CA . GLY E 2 42 ? -112.731 -6.700 62.230 1.00 70.40 42 GLY E CA 1
ATOM 5182 C C . GLY E 2 42 ? -112.447 -5.631 63.257 1.00 59.67 42 GLY E C 1
ATOM 5183 O O . GLY E 2 42 ? -111.781 -5.872 64.248 1.00 58.16 42 GLY E O 1
ATOM 5184 N N . VAL E 2 43 ? -112.965 -4.444 63.001 1.00 50.12 43 VAL E N 1
ATOM 5185 C CA . VAL E 2 43 ? -113.016 -3.410 63.985 1.00 43.34 43 VAL E CA 1
ATOM 5186 C C . VAL E 2 43 ? -114.454 -2.973 63.994 1.00 44.31 43 VAL E C 1
ATOM 5187 O O . VAL E 2 43 ? -115.073 -2.812 62.938 1.00 48.39 43 VAL E O 1
ATOM 5191 N N . MET E 2 44 ? -114.998 -2.812 65.182 1.00 41.19 44 MET E N 1
ATOM 5192 C CA . MET E 2 44 ? -116.406 -2.643 65.312 1.00 40.14 44 MET E CA 1
ATOM 5193 C C . MET E 2 44 ? -116.537 -1.321 66.015 1.00 40.97 44 MET E C 1
ATOM 5194 O O . MET E 2 44 ? -115.515 -0.678 66.236 1.00 36.77 44 MET E O 1
ATOM 5199 N N . PHE E 2 45 ? -117.762 -0.874 66.287 1.00 44.25 45 PHE E N 1
ATOM 5200 C CA . PHE E 2 45 ? -117.950 0.457 66.808 1.00 46.57 45 PHE E CA 1
ATOM 5201 C C . PHE E 2 45 ? -119.132 0.525 67.723 1.00 52.30 45 PHE E C 1
ATOM 5202 O O . PHE E 2 45 ? -120.227 0.146 67.350 1.00 64.35 45 PHE E O 1
ATOM 5210 N N . ALA E 2 46 ? -118.904 1.047 68.917 1.00 54.31 46 ALA E N 1
ATOM 5211 C CA . ALA E 2 46 ? -119.965 1.261 69.854 1.00 56.01 46 ALA E CA 1
ATOM 5212 C C . ALA E 2 46 ? -120.530 2.598 69.541 1.00 59.46 46 ALA E C 1
ATOM 5213 O O . ALA E 2 46 ? -119.801 3.541 69.247 1.00 64.07 46 ALA E O 1
ATOM 5215 N N . THR E 2 47 ? -121.834 2.691 69.639 1.00 62.82 47 THR E N 1
ATOM 5216 C CA . THR E 2 47 ? -122.490 3.882 69.240 1.00 66.15 47 THR E CA 1
ATOM 5217 C C . THR E 2 47 ? -123.470 4.289 70.311 1.00 71.99 47 THR E C 1
ATOM 5218 O O . THR E 2 47 ? -123.375 5.395 70.859 1.00 79.87 47 THR E O 1
ATOM 5222 N N . ASN E 2 48 ? -124.409 3.400 70.612 1.00 72.46 48 ASN E N 1
ATOM 5223 C CA . ASN E 2 48 ? -125.341 3.666 71.685 1.00 79.30 48 ASN E CA 1
ATOM 5224 C C . ASN E 2 48 ? -124.575 3.511 72.970 1.00 76.18 48 ASN E C 1
ATOM 5225 O O . ASN E 2 48 ? -124.477 2.429 73.532 1.00 83.67 48 ASN E O 1
ATOM 5230 N N . VAL E 2 49 ? -123.985 4.611 73.400 1.00 72.29 49 VAL E N 1
ATOM 5231 C CA . VAL E 2 49 ? -123.347 4.641 74.679 1.00 70.19 49 VAL E CA 1
ATOM 5232 C C . VAL E 2 49 ? -124.287 5.429 75.571 1.00 65.28 49 VAL E C 1
ATOM 5233 O O . VAL E 2 49 ? -124.518 6.612 75.339 1.00 65.84 49 VAL E O 1
ATOM 5237 N N . LYS E 2 50 ? -124.888 4.755 76.542 1.00 61.66 50 LYS E N 1
ATOM 5238 C CA . LYS E 2 50 ? -125.643 5.461 77.549 1.00 67.64 50 LYS E CA 1
ATOM 5239 C C . LYS E 2 50 ? -124.705 5.711 78.718 1.00 60.12 50 LYS E C 1
ATOM 5240 O O . LYS E 2 50 ? -123.829 4.893 79.009 1.00 61.81 50 LYS E O 1
ATOM 5246 N N . TYR E 2 51 ? -124.885 6.855 79.369 1.00 50.38 51 TYR E N 1
ATOM 5247 C CA . TYR E 2 51 ? -124.091 7.204 80.505 1.00 45.14 51 TYR E CA 1
ATOM 5248 C C . TYR E 2 51 ? -124.970 7.040 81.713 1.00 46.77 51 TYR E C 1
ATOM 5249 O O . TYR E 2 51 ? -126.101 7.492 81.713 1.00 51.76 51 TYR E O 1
ATOM 5258 N N . ILE E 2 52 ? -124.479 6.354 82.731 1.00 50.08 52 ILE E N 1
ATOM 5259 C CA . ILE E 2 52 ? -125.240 6.200 83.957 1.00 55.46 52 ILE E CA 1
ATOM 5260 C C . ILE E 2 52 ? -124.582 6.959 85.076 1.00 56.74 52 ILE E C 1
ATOM 5261 O O . ILE E 2 52 ? -123.481 6.619 85.500 1.00 54.08 52 ILE E O 1
ATOM 5266 N N . PHE E 2 53 ? -125.280 7.977 85.560 1.00 64.13 53 PHE E N 1
ATOM 5267 C CA . PHE E 2 53 ? -124.773 8.835 86.620 1.00 72.15 53 PHE E CA 1
ATOM 5268 C C . PHE E 2 53 ? -125.229 8.244 87.935 1.00 78.43 53 PHE E C 1
ATOM 5269 O O . PHE E 2 53 ? -126.341 7.729 87.998 1.00 89.84 53 PHE E O 1
ATOM 5277 N N . GLU E 2 54 ? -124.391 8.329 88.972 1.00 77.61 54 GLU E N 1
ATOM 5278 C CA . GLU E 2 54 ? -124.621 7.640 90.264 1.00 83.52 54 GLU E CA 1
ATOM 5279 C C . GLU E 2 54 ? -126.098 7.399 90.684 1.00 91.67 54 GLU E C 1
ATOM 5280 O O . GLU E 2 54 ? -126.420 6.333 91.216 1.00 94.14 54 GLU E O 1
ATOM 5286 N N . ASP E 2 55 ? -126.971 8.390 90.455 1.00 93.63 55 ASP E N 1
ATOM 5287 C CA . ASP E 2 55 ? -128.415 8.317 90.789 1.00 85.99 55 ASP E CA 1
ATOM 5288 C C . ASP E 2 55 ? -129.262 7.419 89.867 1.00 91.20 55 ASP E C 1
ATOM 5289 O O . ASP E 2 55 ? -130.426 7.155 90.173 1.00 92.57 55 ASP E O 1
ATOM 5294 N N . ASP E 2 56 ? -128.680 6.967 88.752 1.00 95.78 56 ASP E N 1
ATOM 5295 C CA . ASP E 2 56 ? -129.297 5.967 87.864 1.00 98.08 56 ASP E CA 1
ATOM 5296 C C . ASP E 2 56 ? -128.760 4.556 88.139 1.00 92.33 56 ASP E C 1
ATOM 5297 O O . ASP E 2 56 ? -127.643 4.400 88.612 1.00 85.89 56 ASP E O 1
ATOM 5302 N N . GLN E 2 57 ? -129.554 3.531 87.837 1.00 95.44 57 GLN E N 1
ATOM 5303 C CA . GLN E 2 57 ? -129.125 2.146 88.072 1.00 99.25 57 GLN E CA 1
ATOM 5304 C C . GLN E 2 57 ? -128.957 1.281 86.801 1.00 96.67 57 GLN E C 1
ATOM 5305 O O . GLN E 2 57 ? -127.857 0.795 86.542 1.00 90.07 57 GLN E O 1
ATOM 5311 N N . GLU E 2 58 ? -130.017 1.110 86.006 1.00 93.40 58 GLU E N 1
ATOM 5312 C CA . GLU E 2 58 ? -130.011 0.135 84.908 1.00 86.32 58 GLU E CA 1
ATOM 5313 C C . GLU E 2 58 ? -128.898 0.454 83.931 1.00 77.69 58 GLU E C 1
ATOM 5314 O O . GLU E 2 58 ? -127.869 -0.205 83.943 1.00 71.73 58 GLU E O 1
ATOM 5320 N N . ASP E 2 65 ? -133.574 -4.665 77.648 1.00 112.78 65 ASP E N 1
ATOM 5321 C CA . ASP E 2 65 ? -132.365 -5.238 77.059 1.00 111.75 65 ASP E CA 1
ATOM 5322 C C . ASP E 2 65 ? -132.650 -6.506 76.239 1.00 110.94 65 ASP E C 1
ATOM 5323 O O . ASP E 2 65 ? -132.456 -7.616 76.741 1.00 117.80 65 ASP E O 1
ATOM 5328 N N . PRO E 2 66 ? -133.110 -6.352 74.979 1.00 101.78 66 PRO E N 1
ATOM 5329 C CA . PRO E 2 66 ? -133.479 -7.518 74.176 1.00 97.95 66 PRO E CA 1
ATOM 5330 C C . PRO E 2 66 ? -132.604 -7.749 72.954 1.00 95.68 66 PRO E C 1
ATOM 5331 O O . PRO E 2 66 ? -132.573 -6.903 72.058 1.00 87.87 66 PRO E O 1
ATOM 5335 N N . ALA E 2 67 ? -131.931 -8.896 72.898 1.00 98.10 67 ALA E N 1
ATOM 5336 C CA . ALA E 2 67 ? -131.082 -9.240 71.745 1.00 95.50 67 ALA E CA 1
ATOM 5337 C C . ALA E 2 67 ? -130.017 -8.160 71.475 1.00 90.89 67 ALA E C 1
ATOM 5338 O O . ALA E 2 67 ? -129.795 -7.728 70.319 1.00 74.02 67 ALA E O 1
ATOM 5340 N N . ILE E 2 68 ? -129.368 -7.740 72.566 1.00 86.50 68 ILE E N 1
ATOM 5341 C CA . ILE E 2 68 ? -128.281 -6.781 72.486 1.00 81.95 68 ILE E CA 1
ATOM 5342 C C . ILE E 2 68 ? -127.044 -7.571 72.099 1.00 80.70 68 ILE E C 1
ATOM 5343 O O . ILE E 2 68 ? -126.261 -7.114 71.283 1.00 87.34 68 ILE E O 1
ATOM 5348 N N . GLU E 2 69 ? -126.858 -8.743 72.707 1.00 74.26 69 GLU E N 1
ATOM 5349 C CA . GLU E 2 69 ? -125.782 -9.686 72.332 1.00 73.38 69 GLU E CA 1
ATOM 5350 C C . GLU E 2 69 ? -124.381 -9.257 72.745 1.00 71.25 69 GLU E C 1
ATOM 5351 O O . GLU E 2 69 ? -123.503 -10.110 72.888 1.00 74.16 69 GLU E O 1
ATOM 5357 N N . ASN E 2 70 ? -124.170 -7.953 72.908 1.00 66.50 70 ASN E N 1
ATOM 5358 C CA . ASN E 2 70 ? -122.946 -7.429 73.500 1.00 60.84 70 ASN E CA 1
ATOM 5359 C C . ASN E 2 70 ? -123.179 -6.220 74.380 1.00 57.89 70 ASN E C 1
ATOM 5360 O O . ASN E 2 70 ? -123.911 -5.305 74.029 1.00 56.49 70 ASN E O 1
ATOM 5365 N N . VAL E 2 71 ? -122.545 -6.241 75.539 1.00 56.59 71 VAL E N 1
ATOM 5366 C CA . VAL E 2 71 ? -122.569 -5.129 76.457 1.00 52.64 71 VAL E CA 1
ATOM 5367 C C . VAL E 2 71 ? -121.125 -4.835 76.815 1.00 51.76 71 VAL E C 1
ATOM 5368 O O . VAL E 2 71 ? -120.278 -5.745 76.863 1.00 47.43 71 VAL E O 1
ATOM 5372 N N . VAL E 2 72 ? -120.847 -3.555 77.031 1.00 50.81 72 VAL E N 1
ATOM 5373 C CA . VAL E 2 72 ? -119.541 -3.110 77.484 1.00 48.59 72 VAL E CA 1
ATOM 5374 C C . VAL E 2 72 ? -119.804 -2.153 78.606 1.00 49.99 72 VAL E C 1
ATOM 5375 O O . VAL E 2 72 ? -120.802 -1.451 78.577 1.00 61.76 72 VAL E O 1
ATOM 5379 N N . ILE E 2 73 ? -118.937 -2.145 79.608 1.00 47.64 73 ILE E N 1
ATOM 5380 C CA . ILE E 2 73 ? -119.144 -1.315 80.775 1.00 43.05 73 ILE E CA 1
ATOM 5381 C C . ILE E 2 73 ? -117.873 -0.633 81.149 1.00 43.75 73 ILE E C 1
ATOM 5382 O O . ILE E 2 73 ? -116.846 -1.279 81.266 1.00 45.15 73 ILE E O 1
ATOM 5387 N N . ILE E 2 74 ? -117.957 0.674 81.362 1.00 44.59 74 ILE E N 1
ATOM 5388 C CA . ILE E 2 74 ? -116.782 1.489 81.626 1.00 43.80 74 ILE E CA 1
ATOM 5389 C C . ILE E 2 74 ? -116.961 2.236 82.924 1.00 42.28 74 ILE E C 1
ATOM 5390 O O . ILE E 2 74 ? -118.071 2.603 83.261 1.00 48.18 74 ILE E O 1
ATOM 5395 N N . GLU E 2 75 ? -115.883 2.462 83.651 1.00 39.37 75 GLU E N 1
ATOM 5396 C CA . GLU E 2 75 ? -115.996 3.181 84.886 1.00 41.83 75 GLU E CA 1
ATOM 5397 C C . GLU E 2 75 ? -115.058 4.344 84.819 1.00 40.56 75 GLU E C 1
ATOM 5398 O O . GLU E 2 75 ? -114.058 4.238 84.149 1.00 38.45 75 GLU E O 1
ATOM 5404 N N . ALA E 2 76 ? -115.380 5.434 85.529 1.00 41.18 76 ALA E N 1
ATOM 5405 C CA . ALA E 2 76 ? -114.647 6.676 85.408 1.00 39.70 76 ALA E CA 1
ATOM 5406 C C . ALA E 2 76 ? -114.645 7.567 86.669 1.00 40.51 76 ALA E C 1
ATOM 5407 O O . ALA E 2 76 ? -115.638 7.677 87.371 1.00 37.68 76 ALA E O 1
ATOM 5409 N N . ASP E 2 77 ? -113.500 8.195 86.938 1.00 43.94 77 ASP E N 1
ATOM 5410 C CA . ASP E 2 77 ? -113.367 9.195 87.992 1.00 45.93 77 ASP E CA 1
ATOM 5411 C C . ASP E 2 77 ? -114.428 10.278 87.948 1.00 50.11 77 ASP E C 1
ATOM 5412 O O . ASP E 2 77 ? -115.277 10.306 87.078 1.00 50.41 77 ASP E O 1
ATOM 5417 N N . GLU E 2 78 ? -114.320 11.191 88.903 1.00 54.78 78 GLU E N 1
ATOM 5418 C CA . GLU E 2 78 ? -114.800 12.550 88.745 1.00 54.06 78 GLU E CA 1
ATOM 5419 C C . GLU E 2 78 ? -114.050 13.174 87.575 1.00 49.21 78 GLU E C 1
ATOM 5420 O O . GLU E 2 78 ? -114.662 13.758 86.730 1.00 51.38 78 GLU E O 1
ATOM 5426 N N . SER E 2 79 ? -112.730 13.043 87.527 1.00 47.99 79 SER E N 1
ATOM 5427 C CA . SER E 2 79 ? -111.924 13.464 86.372 1.00 53.01 79 SER E CA 1
ATOM 5428 C C . SER E 2 79 ? -112.116 12.576 85.117 1.00 52.60 79 SER E C 1
ATOM 5429 O O . SER E 2 79 ? -111.443 12.755 84.090 1.00 51.43 79 SER E O 1
ATOM 5432 N N . LEU E 2 80 ? -113.020 11.610 85.196 1.00 50.49 80 LEU E N 1
ATOM 5433 C CA . LEU E 2 80 ? -113.300 10.717 84.078 1.00 50.42 80 LEU E CA 1
ATOM 5434 C C . LEU E 2 80 ? -112.023 10.023 83.605 1.00 49.83 80 LEU E C 1
ATOM 5435 O O . LEU E 2 80 ? -111.683 10.074 82.430 1.00 47.53 80 LEU E O 1
ATOM 5440 N N . ARG E 2 81 ? -111.327 9.386 84.548 1.00 52.40 81 ARG E N 1
ATOM 5441 C CA . ARG E 2 81 ? -110.043 8.734 84.298 1.00 56.22 81 ARG E CA 1
ATOM 5442 C C . ARG E 2 81 ? -110.233 7.318 83.807 1.00 56.09 81 ARG E C 1
ATOM 5443 O O . ARG E 2 81 ? -109.280 6.688 83.329 1.00 60.95 81 ARG E O 1
ATOM 5451 N N . VAL E 2 82 ? -111.442 6.794 83.914 1.00 50.32 82 VAL E N 1
ATOM 5452 C CA . VAL E 2 82 ? -111.751 5.565 83.177 1.00 50.57 82 VAL E CA 1
ATOM 5453 C C . VAL E 2 82 ? -111.041 4.346 83.760 1.00 47.42 82 VAL E C 1
ATOM 5454 O O . VAL E 2 82 ? -110.185 3.758 83.127 1.00 44.17 82 VAL E O 1
ATOM 5458 N N . THR E 2 83 ? -111.436 3.967 84.968 1.00 48.91 83 THR E N 1
ATOM 5459 C CA . THR E 2 83 ? -110.737 2.941 85.744 1.00 46.39 83 THR E CA 1
ATOM 5460 C C . THR E 2 83 ? -111.004 1.505 85.393 1.00 47.90 83 THR E C 1
ATOM 5461 O O . THR E 2 83 ? -110.248 0.628 85.802 1.00 45.97 83 THR E O 1
ATOM 5465 N N . GLN E 2 84 ? -112.089 1.231 84.692 1.00 50.70 84 GLN E N 1
ATOM 5466 C CA . GLN E 2 84 ? -112.297 -0.137 84.257 1.00 54.94 84 GLN E CA 1
ATOM 5467 C C . GLN E 2 84 ? -113.125 -0.238 83.003 1.00 54.10 84 GLN E C 1
ATOM 5468 O O . GLN E 2 84 ? -114.021 0.564 82.790 1.00 59.12 84 GLN E O 1
ATOM 5474 N N . VAL E 2 85 ? -112.806 -1.254 82.201 1.00 52.61 85 VAL E N 1
ATOM 5475 C CA . VAL E 2 85 ? -113.608 -1.679 81.050 1.00 51.57 85 VAL E CA 1
ATOM 5476 C C . VAL E 2 85 ? -113.986 -3.156 81.138 1.00 46.80 85 VAL E C 1
ATOM 5477 O O . VAL E 2 85 ? -113.212 -3.986 81.587 1.00 42.65 85 VAL E O 1
ATOM 5481 N N . GLU E 2 86 ? -115.169 -3.488 80.670 1.00 45.09 86 GLU E N 1
ATOM 5482 C CA . GLU E 2 86 ? -115.643 -4.825 80.814 1.00 47.58 86 GLU E CA 1
ATOM 5483 C C . GLU E 2 86 ? -116.576 -5.181 79.711 1.00 49.60 86 GLU E C 1
ATOM 5484 O O . GLU E 2 86 ? -117.611 -4.547 79.561 1.00 54.67 86 GLU E O 1
ATOM 5490 N N . MET E 2 87 ? -116.238 -6.231 78.973 1.00 48.23 87 MET E N 1
ATOM 5491 C CA . MET E 2 87 ? -117.098 -6.707 77.913 1.00 44.37 87 MET E CA 1
ATOM 5492 C C . MET E 2 87 ? -117.838 -7.952 78.384 1.00 47.21 87 MET E C 1
ATOM 5493 O O . MET E 2 87 ? -117.251 -8.802 79.046 1.00 49.03 87 MET E O 1
ATOM 5498 N N . ILE E 2 88 ? -119.130 -8.027 78.057 1.00 50.50 88 ILE E N 1
ATOM 5499 C CA . ILE E 2 88 ? -119.979 -9.200 78.333 1.00 52.17 88 ILE E CA 1
ATOM 5500 C C . ILE E 2 88 ? -120.481 -9.782 77.018 1.00 52.65 88 ILE E C 1
ATOM 5501 O O . ILE E 2 88 ? -121.368 -9.205 76.401 1.00 53.03 88 ILE E O 1
ATOM 5506 N N . SER E 2 89 ? -119.954 -10.915 76.578 1.00 53.48 89 SER E N 1
ATOM 5507 C CA . SER E 2 89 ? -120.441 -11.467 75.331 1.00 55.79 89 SER E CA 1
ATOM 5508 C C . SER E 2 89 ? -120.259 -12.952 75.197 1.00 63.52 89 SER E C 1
ATOM 5509 O O . SER E 2 89 ? -119.439 -13.559 75.891 1.00 72.97 89 SER E O 1
ATOM 5512 N N . ASP E 2 90 ? -121.022 -13.511 74.261 1.00 67.60 90 ASP E N 1
ATOM 5513 C CA . ASP E 2 90 ? -120.957 -14.923 73.900 1.00 70.82 90 ASP E CA 1
ATOM 5514 C C . ASP E 2 90 ? -119.91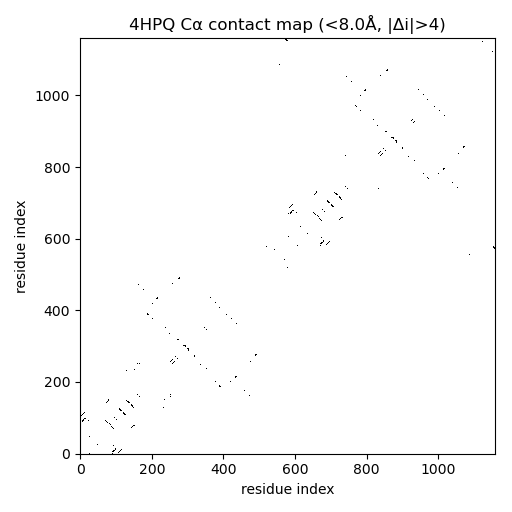6 -15.145 72.827 1.00 62.59 90 ASP E C 1
ATOM 5515 O O . ASP E 2 90 ? -119.329 -16.211 72.746 1.00 62.34 90 ASP E O 1
ATOM 5520 N N . GLN E 2 91 ? -119.694 -14.137 72.000 1.00 59.51 91 GLN E N 1
ATOM 5521 C CA . GLN E 2 91 ? -118.803 -14.267 70.871 1.00 60.43 91 GLN E CA 1
ATOM 5522 C C . GLN E 2 91 ? -117.547 -13.415 70.984 1.00 55.29 91 GLN E C 1
ATOM 5523 O O . GLN E 2 91 ? -116.666 -13.521 70.141 1.00 60.40 91 GLN E O 1
ATOM 5529 N N . PHE E 2 92 ? -117.439 -12.577 72.008 1.00 49.49 92 PHE E N 1
ATOM 5530 C CA . PHE E 2 92 ? -116.237 -11.774 72.164 1.00 46.19 92 PHE E CA 1
ATOM 5531 C C . PHE E 2 92 ? -115.759 -11.714 73.580 1.00 42.58 92 PHE E C 1
ATOM 5532 O O . PHE E 2 92 ? -116.465 -11.266 74.458 1.00 45.66 92 PHE E O 1
ATOM 5540 N N . LYS E 2 93 ? -114.555 -12.199 73.792 1.00 41.20 93 LYS E N 1
ATOM 5541 C CA . LYS E 2 93 ? -113.903 -12.103 75.067 1.00 44.19 93 LYS E CA 1
ATOM 5542 C C . LYS E 2 93 ? -112.827 -11.098 74.876 1.00 42.66 93 LYS E C 1
ATOM 5543 O O . LYS E 2 93 ? -112.216 -11.102 73.829 1.00 45.72 93 LYS E O 1
ATOM 5549 N N . GLN E 2 94 ? -112.554 -10.254 75.858 1.00 41.41 94 GLN E N 1
ATOM 5550 C CA . GLN E 2 94 ? -111.467 -9.320 75.659 1.00 44.90 94 GLN E CA 1
ATOM 5551 C C . GLN E 2 94 ? -110.198 -9.688 76.414 1.00 49.72 94 GLN E C 1
ATOM 5552 O O . GLN E 2 94 ? -110.263 -10.240 77.503 1.00 52.21 94 GLN E O 1
ATOM 5558 N N . VAL E 2 95 ? -109.048 -9.434 75.787 1.00 53.94 95 VAL E N 1
ATOM 5559 C CA . VAL E 2 95 ? -107.776 -9.418 76.490 1.00 57.63 95 VAL E CA 1
ATOM 5560 C C . VAL E 2 95 ? -107.287 -7.993 76.661 1.00 54.73 95 VAL E C 1
ATOM 5561 O O . VAL E 2 95 ? -106.343 -7.740 77.403 1.00 53.58 95 VAL E O 1
ATOM 5565 N N . GLY E 2 96 ? -107.922 -7.058 75.972 1.00 52.84 96 GLY E N 1
ATOM 5566 C CA . GLY E 2 96 ? -107.266 -5.788 75.697 1.00 51.80 96 GLY E CA 1
ATOM 5567 C C . GLY E 2 96 ? -107.921 -4.611 76.348 1.00 47.66 96 GLY E C 1
ATOM 5568 O O . GLY E 2 96 ? -109.015 -4.723 76.861 1.00 49.61 96 GLY E O 1
ATOM 5569 N N . TYR E 2 97 ? -107.245 -3.476 76.286 1.00 46.76 97 TYR E N 1
ATOM 5570 C CA . TYR E 2 97 ? -107.641 -2.299 77.000 1.00 51.82 97 TYR E CA 1
ATOM 5571 C C . TYR E 2 97 ? -106.605 -1.230 76.707 1.00 54.48 97 TYR E C 1
ATOM 5572 O O . TYR E 2 97 ? -105.457 -1.299 77.142 1.00 57.09 97 TYR E O 1
ATOM 5581 N N . GLU E 2 98 ? -106.992 -0.254 75.923 1.00 56.75 98 GLU E N 1
ATOM 5582 C CA . GLU E 2 98 ? -106.110 0.831 75.595 1.00 56.81 98 GLU E CA 1
ATOM 5583 C C . GLU E 2 98 ? -107.006 2.033 75.618 1.00 51.91 98 GLU E C 1
ATOM 5584 O O . GLU E 2 98 ? -108.010 2.077 74.939 1.00 51.37 98 GLU E O 1
ATOM 5590 N N . VAL E 2 99 ? -106.677 2.995 76.447 1.00 49.82 99 VAL E N 1
ATOM 5591 C CA . VAL E 2 99 ? -107.455 4.210 76.537 1.00 50.92 99 VAL E CA 1
ATOM 5592 C C . VAL E 2 99 ? -106.567 5.328 76.033 1.00 51.85 99 VAL E C 1
ATOM 5593 O O . VAL E 2 99 ? -105.409 5.425 76.416 1.00 50.09 99 VAL E O 1
ATOM 5597 N N . ARG E 2 100 ? -107.109 6.160 75.151 1.00 60.06 100 ARG E N 1
ATOM 5598 C CA . ARG E 2 100 ? -106.305 7.131 74.403 1.00 61.90 100 ARG E CA 1
ATOM 5599 C C . ARG E 2 100 ? -106.709 8.568 74.630 1.00 61.37 100 ARG E C 1
ATOM 5600 O O . ARG E 2 100 ? -107.844 8.889 75.007 1.00 52.30 100 ARG E O 1
ATOM 5608 N N . ASP E 2 101 ? -105.749 9.439 74.379 1.00 68.25 101 ASP E N 1
ATOM 5609 C CA . ASP E 2 101 ? -105.944 10.839 74.664 1.00 78.64 101 ASP E CA 1
ATOM 5610 C C . ASP E 2 101 ? -107.219 11.305 73.982 1.00 72.52 101 ASP E C 1
ATOM 5611 O O . ASP E 2 101 ? -107.472 10.972 72.832 1.00 69.75 101 ASP E O 1
ATOM 5616 N N . GLY E 2 102 ? -108.024 12.058 74.715 1.00 71.98 102 GLY E N 1
ATOM 5617 C CA . GLY E 2 102 ? -109.353 12.438 74.258 1.00 73.26 102 GLY E CA 1
ATOM 5618 C C . GLY E 2 102 ? -110.405 11.352 74.480 1.00 72.16 102 GLY E C 1
ATOM 5619 O O . GLY E 2 102 ? -111.339 11.206 73.681 1.00 64.47 102 GLY E O 1
ATOM 5620 N N . ASN E 2 103 ? -110.262 10.594 75.568 1.00 70.74 103 ASN E N 1
ATOM 5621 C CA . ASN E 2 103 ? -111.258 9.589 75.941 1.00 70.35 103 ASN E CA 1
ATOM 5622 C C . ASN E 2 103 ? -111.780 8.774 74.765 1.00 65.06 103 ASN E C 1
ATOM 5623 O O . ASN E 2 103 ? -112.988 8.720 74.498 1.00 57.75 103 ASN E O 1
ATOM 5628 N N . GLU E 2 104 ? -110.824 8.153 74.078 1.00 60.96 104 GLU E N 1
ATOM 5629 C CA . GLU E 2 104 ? -111.075 7.181 73.041 1.00 61.81 104 GLU E CA 1
ATOM 5630 C C . GLU E 2 104 ? -110.578 5.849 73.514 1.00 53.69 104 GLU E C 1
ATOM 5631 O O . GLU E 2 104 ? -109.375 5.706 73.658 1.00 52.63 104 GLU E O 1
ATOM 5637 N N . VAL E 2 105 ? -111.449 4.861 73.720 1.00 49.36 105 VAL E N 1
ATOM 5638 C CA . VAL E 2 105 ? -110.967 3.512 74.142 1.00 46.93 105 VAL E CA 1
ATOM 5639 C C . VAL E 2 105 ? -110.974 2.480 73.027 1.00 47.75 105 VAL E C 1
ATOM 5640 O O . VAL E 2 105 ? -111.865 2.477 72.191 1.00 51.77 105 VAL E O 1
ATOM 5644 N N . CYS E 2 106 ? -109.951 1.629 73.017 1.00 47.04 106 CYS E N 1
ATOM 5645 C CA . CYS E 2 106 ? -109.860 0.508 72.095 1.00 45.68 106 CYS E CA 1
ATOM 5646 C C . CYS E 2 106 ? -109.617 -0.818 72.833 1.00 41.97 106 CYS E C 1
ATOM 5647 O O . CYS E 2 106 ? -108.557 -1.015 73.431 1.00 42.22 106 CYS E O 1
ATOM 5650 N N . ILE E 2 107 ? -110.578 -1.734 72.736 1.00 37.67 107 ILE E N 1
ATOM 5651 C CA . ILE E 2 107 ? -110.489 -3.050 73.353 1.00 37.07 107 ILE E CA 1
ATOM 5652 C C . ILE E 2 107 ? -110.077 -4.116 72.330 1.00 37.71 107 ILE E C 1
ATOM 5653 O O . ILE E 2 107 ? -110.674 -4.179 71.274 1.00 39.73 107 ILE E O 1
ATOM 5658 N N . ASP E 2 108 ? -109.092 -4.961 72.617 1.00 38.63 108 ASP E N 1
ATOM 5659 C CA . ASP E 2 108 ? -108.811 -6.061 71.702 1.00 43.00 108 ASP E CA 1
ATOM 5660 C C . ASP E 2 108 ? -109.471 -7.303 72.219 1.00 40.12 108 ASP E C 1
ATOM 5661 O O . ASP E 2 108 ? -108.962 -7.953 73.116 1.00 41.87 108 ASP E O 1
ATOM 5666 N N . ALA E 2 109 ? -110.617 -7.618 71.628 1.00 38.93 109 ALA E N 1
ATOM 5667 C CA . ALA E 2 109 ? -111.297 -8.875 71.841 1.00 36.16 109 ALA E CA 1
ATOM 5668 C C . ALA E 2 109 ? -110.800 -9.933 70.883 1.00 35.70 109 ALA E C 1
ATOM 5669 O O . ALA E 2 109 ? -110.026 -9.667 69.951 1.00 34.59 109 ALA E O 1
ATOM 5671 N N . MET E 2 110 ? -111.207 -11.155 71.183 1.00 35.32 110 MET E N 1
ATOM 5672 C CA . MET E 2 110 ? -110.860 -12.307 70.407 1.00 35.19 110 MET E CA 1
ATOM 5673 C C . MET E 2 110 ? -112.218 -12.867 70.105 1.00 34.33 110 MET E C 1
ATOM 5674 O O . MET E 2 110 ? -113.184 -12.548 70.792 1.00 29.61 110 MET E O 1
ATOM 5679 N N . SER E 2 111 ? -112.291 -13.663 69.055 1.00 36.13 111 SER E N 1
ATOM 5680 C CA . SER E 2 111 ? -113.532 -14.248 68.666 1.00 38.70 111 SER E CA 1
ATOM 5681 C C . SER E 2 111 ? -113.238 -15.559 68.013 1.00 45.61 111 SER E C 1
ATOM 5682 O O . SER E 2 111 ? -112.758 -15.594 66.886 1.00 58.42 111 SER E O 1
ATOM 5685 N N . ARG E 2 112 ? -113.443 -16.644 68.741 1.00 49.79 112 ARG E N 1
ATOM 5686 C CA . ARG E 2 112 ? -114.039 -17.822 68.134 1.00 56.09 112 ARG E CA 1
ATOM 5687 C C . ARG E 2 112 ? -113.242 -18.806 67.233 1.00 49.02 112 ARG E C 1
ATOM 5688 O O . ARG E 2 112 ? -113.806 -19.774 66.750 1.00 48.35 112 ARG E O 1
ATOM 5696 N N . PHE E 2 113 ? -111.980 -18.572 66.950 1.00 43.91 113 PHE E N 1
ATOM 5697 C CA . PHE E 2 113 ? -111.186 -19.599 66.278 1.00 42.17 113 PHE E CA 1
ATOM 5698 C C . PHE E 2 113 ? -112.005 -20.426 65.266 1.00 43.02 113 PHE E C 1
ATOM 5699 O O . PHE E 2 113 ? -112.538 -21.495 65.597 1.00 38.95 113 PHE E O 1
ATOM 5707 N N . GLU E 2 114 ? -112.102 -19.938 64.030 1.00 44.92 114 GLU E N 1
ATOM 5708 C CA . GLU E 2 114 ? -112.802 -20.679 62.983 1.00 45.43 114 GLU E CA 1
ATOM 5709 C C . GLU E 2 114 ? -111.888 -21.718 62.362 1.00 45.03 114 GLU E C 1
ATOM 5710 O O . GLU E 2 114 ? -110.666 -21.696 62.543 1.00 41.15 114 GLU E O 1
ATOM 5716 N N . THR E 2 115 ? -112.506 -22.634 61.623 1.00 47.78 115 THR E N 1
ATOM 5717 C CA . THR E 2 115 ? -111.795 -23.638 60.833 1.00 48.19 115 THR E CA 1
ATOM 5718 C C . THR E 2 115 ? -112.454 -23.749 59.481 1.00 49.57 115 THR E C 1
ATOM 5719 O O . THR E 2 115 ? -112.868 -24.822 59.089 1.00 50.68 115 THR E O 1
ATOM 5723 N N . PRO E 2 116 ? -112.564 -22.629 58.756 1.00 55.54 116 PRO E N 1
ATOM 5724 C CA . PRO E 2 116 ? -113.295 -22.685 57.503 1.00 59.60 116 PRO E CA 1
ATOM 5725 C C . PRO E 2 116 ? -112.617 -23.669 56.569 1.00 63.73 116 PRO E C 1
ATOM 5726 O O . PRO E 2 116 ? -111.435 -23.950 56.737 1.00 59.14 116 PRO E O 1
ATOM 5730 N N . ARG E 2 117 ? -113.371 -24.209 55.616 1.00 72.45 117 ARG E N 1
ATOM 5731 C CA . ARG E 2 117 ? -112.819 -25.163 54.659 1.00 76.17 117 ARG E CA 1
ATOM 5732 C C . ARG E 2 117 ? -111.810 -24.440 53.751 1.00 66.99 117 ARG E C 1
ATOM 5733 O O . ARG E 2 117 ? -110.746 -24.964 53.474 1.00 54.61 117 ARG E O 1
ATOM 5741 N N . GLN E 2 118 ? -112.140 -23.207 53.367 1.00 67.93 118 GLN E N 1
ATOM 5742 C CA . GLN E 2 118 ? -111.394 -22.428 52.356 1.00 74.63 118 GLN E CA 1
ATOM 5743 C C . GLN E 2 118 ? -109.886 -22.363 52.550 1.00 70.40 118 GLN E C 1
ATOM 5744 O O . GLN E 2 118 ? -109.136 -22.234 51.587 1.00 74.00 118 GLN E O 1
ATOM 5750 N N . LEU E 2 119 ? -109.430 -22.418 53.788 1.00 66.41 119 LEU E N 1
ATOM 5751 C CA . LEU E 2 119 ? -107.990 -22.474 54.013 1.00 64.02 119 LEU E CA 1
ATOM 5752 C C . LEU E 2 119 ? -107.560 -23.857 53.622 1.00 61.92 119 LEU E C 1
ATOM 5753 O O . LEU E 2 119 ? -108.397 -24.703 53.361 1.00 61.26 119 LEU E O 1
ATOM 5758 N N . GLY E 2 120 ? -106.256 -24.079 53.573 1.00 64.27 120 GLY E N 1
ATOM 5759 C CA . GLY E 2 120 ? -105.706 -25.325 53.032 1.00 66.84 120 GLY E CA 1
ATOM 5760 C C . GLY E 2 120 ? -105.080 -25.008 51.690 1.00 68.65 120 GLY E C 1
ATOM 5761 O O . GLY E 2 120 ? -104.061 -25.586 51.321 1.00 66.89 120 GLY E O 1
ATOM 5762 N N . ASN E 2 121 ? -105.669 -24.036 50.993 1.00 68.95 121 ASN E N 1
ATOM 5763 C CA . ASN E 2 121 ? -105.119 -23.516 49.745 1.00 66.78 121 ASN E CA 1
ATOM 5764 C C . ASN E 2 121 ? -103.849 -22.713 49.973 1.00 59.89 121 ASN E C 1
ATOM 5765 O O . ASN E 2 121 ? -103.166 -22.328 49.010 1.00 65.25 121 ASN E O 1
ATOM 5770 N N . LEU E 2 122 ? -103.540 -22.441 51.239 1.00 47.56 122 LEU E N 1
ATOM 5771 C CA . LEU E 2 122 ? -102.530 -21.464 51.551 1.00 39.52 122 LEU E CA 1
ATOM 5772 C C . LEU E 2 122 ? -101.223 -22.158 51.790 1.00 33.69 122 LEU E C 1
ATOM 5773 O O . LEU E 2 122 ? -101.200 -23.284 52.301 1.00 29.02 122 LEU E O 1
ATOM 5778 N N . PRO E 2 123 ? -100.131 -21.480 51.433 1.00 30.78 123 PRO E N 1
ATOM 5779 C CA . PRO E 2 123 ? -98.876 -22.136 51.646 1.00 31.70 123 PRO E CA 1
ATOM 5780 C C . PRO E 2 123 ? -98.793 -22.609 53.073 1.00 32.08 123 PRO E C 1
ATOM 5781 O O . PRO E 2 123 ? -99.292 -21.954 54.005 1.00 32.92 123 PRO E O 1
ATOM 5785 N N . LEU E 2 124 ? -98.144 -23.736 53.250 1.00 30.65 124 LEU E N 1
ATOM 5786 C CA . LEU E 2 124 ? -97.904 -24.223 54.569 1.00 31.06 124 LEU E CA 1
ATOM 5787 C C . LEU E 2 124 ? -97.174 -23.165 55.412 1.00 33.02 124 LEU E C 1
ATOM 5788 O O . LEU E 2 124 ? -97.620 -22.861 56.508 1.00 35.00 124 LEU E O 1
ATOM 5793 N N . GLU E 2 125 ? -96.111 -22.552 54.897 1.00 35.59 125 GLU E N 1
ATOM 5794 C CA . GLU E 2 125 ? -95.480 -21.424 55.597 1.00 39.56 125 GLU E CA 1
ATOM 5795 C C . GLU E 2 125 ? -96.468 -20.432 56.196 1.00 38.54 125 GLU E C 1
ATOM 5796 O O . GLU E 2 125 ? -96.227 -19.862 57.256 1.00 39.32 125 GLU E O 1
ATOM 5802 N N . LYS E 2 126 ? -97.559 -20.179 55.502 1.00 36.56 126 LYS E N 1
ATOM 5803 C CA . LYS E 2 126 ? -98.572 -19.323 56.063 1.00 36.22 126 LYS E CA 1
ATOM 5804 C C . LYS E 2 126 ? -99.334 -20.033 57.164 1.00 34.81 126 LYS E C 1
ATOM 5805 O O . LYS E 2 126 ? -99.630 -19.477 58.217 1.00 36.08 126 LYS E O 1
ATOM 5811 N N . LEU E 2 127 ? -99.685 -21.274 56.920 1.00 32.55 127 LEU E N 1
ATOM 5812 C CA . LEU E 2 127 ? -100.493 -21.986 57.889 1.00 30.24 127 LEU E CA 1
ATOM 5813 C C . LEU E 2 127 ? -99.722 -22.173 59.187 1.00 29.64 127 LEU E C 1
ATOM 5814 O O . LEU E 2 127 ? -100.270 -21.995 60.271 1.00 27.10 127 LEU E O 1
ATOM 5819 N N . VAL E 2 128 ? -98.446 -22.522 59.067 1.00 29.41 128 VAL E N 1
ATOM 5820 C CA . VAL E 2 128 ? -97.604 -22.637 60.220 1.00 31.01 128 VAL E CA 1
ATOM 5821 C C . VAL E 2 128 ? -97.579 -21.324 61.022 1.00 31.42 128 VAL E C 1
ATOM 5822 O O . VAL E 2 128 ? -97.656 -21.340 62.237 1.00 32.75 128 VAL E O 1
ATOM 5826 N N . GLN E 2 129 ? -97.521 -20.186 60.355 1.00 33.13 129 GLN E N 1
ATOM 5827 C CA . GLN E 2 129 ? -97.571 -18.910 61.064 1.00 36.59 129 GLN E CA 1
ATOM 5828 C C . GLN E 2 129 ? -98.892 -18.670 61.750 1.00 34.06 129 GLN E C 1
ATOM 5829 O O . GLN E 2 129 ? -98.942 -18.104 62.820 1.00 34.64 129 GLN E O 1
ATOM 5835 N N . LEU E 2 130 ? -99.971 -19.084 61.125 1.00 32.72 130 LEU E N 1
ATOM 5836 C CA . LEU E 2 130 ? -101.273 -18.909 61.724 1.00 32.90 130 LEU E CA 1
ATOM 5837 C C . LEU E 2 130 ? -101.527 -19.781 62.923 1.00 30.96 130 LEU E C 1
ATOM 5838 O O . LEU E 2 130 ? -102.151 -19.351 63.865 1.00 29.70 130 LEU E O 1
ATOM 5843 N N . TYR E 2 131 ? -101.092 -21.028 62.868 1.00 30.10 131 TYR E N 1
ATOM 5844 C CA . TYR E 2 131 ? -101.149 -21.890 64.040 1.00 28.01 131 TYR E CA 1
ATOM 5845 C C . TYR E 2 131 ? -100.402 -21.170 65.168 1.00 27.92 131 TYR E C 1
ATOM 5846 O O . TYR E 2 131 ? -100.999 -20.886 66.194 1.00 26.93 131 TYR E O 1
ATOM 5855 N N . LYS E 2 132 ? -99.129 -20.817 64.955 1.00 27.88 132 LYS E N 1
ATOM 5856 C CA . LYS E 2 132 ? -98.366 -20.122 65.982 1.00 29.14 132 LYS E CA 1
ATOM 5857 C C . LYS E 2 132 ? -99.182 -19.021 66.599 1.00 29.50 132 LYS E C 1
ATOM 5858 O O . LYS E 2 132 ? -99.463 -19.023 67.777 1.00 32.13 132 LYS E O 1
ATOM 5864 N N . LEU E 2 133 ? -99.599 -18.088 65.784 1.00 30.44 133 LEU E N 1
ATOM 5865 C CA . LEU E 2 133 ? -100.314 -16.961 66.280 1.00 31.08 133 LEU E CA 1
ATOM 5866 C C . LEU E 2 133 ? -101.550 -17.385 67.042 1.00 27.94 133 LEU E C 1
ATOM 5867 O O . LEU E 2 133 ? -101.821 -16.827 68.071 1.00 30.02 133 LEU E O 1
ATOM 5872 N N . GLN E 2 134 ? -102.291 -18.381 66.577 1.00 26.53 134 GLN E N 1
ATOM 5873 C CA . GLN E 2 134 ? -103.496 -18.845 67.306 1.00 25.40 134 GLN E CA 1
ATOM 5874 C C . GLN E 2 134 ? -103.110 -19.297 68.670 1.00 24.09 134 GLN E C 1
ATOM 5875 O O . GLN E 2 134 ? -103.856 -19.119 69.615 1.00 23.52 134 GLN E O 1
ATOM 5881 N N . ASN E 2 135 ? -101.940 -19.922 68.759 1.00 23.38 135 ASN E N 1
ATOM 5882 C CA . ASN E 2 135 ? -101.431 -20.381 70.026 1.00 22.83 135 ASN E CA 1
ATOM 5883 C C . ASN E 2 135 ? -101.232 -19.279 71.027 1.00 23.15 135 ASN E C 1
ATOM 5884 O O . ASN E 2 135 ? -101.745 -19.345 72.131 1.00 23.79 135 ASN E O 1
ATOM 5889 N N . ASP E 2 136 ? -100.525 -18.248 70.631 1.00 23.77 136 ASP E N 1
ATOM 5890 C CA . ASP E 2 136 ? -100.424 -17.071 71.446 1.00 25.63 136 ASP E CA 1
ATOM 5891 C C . ASP E 2 136 ? -101.807 -16.545 71.820 1.00 26.53 136 ASP E C 1
ATOM 5892 O O . ASP E 2 136 ? -102.124 -16.314 73.002 1.00 27.35 136 ASP E O 1
ATOM 5897 N N . GLN E 2 137 ? -102.670 -16.380 70.844 1.00 26.31 137 GLN E N 1
ATOM 5898 C CA . GLN E 2 137 ? -103.978 -15.883 71.203 1.00 28.68 137 GLN E CA 1
ATOM 5899 C C . GLN E 2 137 ? -104.584 -16.751 72.285 1.00 28.27 137 GLN E C 1
ATOM 5900 O O . GLN E 2 137 ? -105.270 -16.252 73.164 1.00 29.71 137 GLN E O 1
ATOM 5906 N N . LEU E 2 138 ? -104.367 -18.056 72.205 1.00 27.04 138 LEU E N 1
ATOM 5907 C CA . LEU E 2 138 ? -104.883 -18.936 73.230 1.00 26.61 138 LEU E CA 1
ATOM 5908 C C . LEU E 2 138 ? -104.236 -18.573 74.526 1.00 27.57 138 LEU E C 1
ATOM 5909 O O . LEU E 2 138 ? -104.916 -18.280 75.508 1.00 28.18 138 LEU E O 1
ATOM 5914 N N . HIS E 2 139 ? -102.907 -18.589 74.519 1.00 28.20 139 HIS E N 1
ATOM 5915 C CA . HIS E 2 139 ? -102.138 -18.326 75.709 1.00 28.34 139 HIS E CA 1
ATOM 5916 C C . HIS E 2 139 ? -102.758 -17.166 76.432 1.00 28.58 139 HIS E C 1
ATOM 5917 O O . HIS E 2 139 ? -103.021 -17.234 77.619 1.00 26.78 139 HIS E O 1
ATOM 5924 N N . SER E 2 140 ? -103.003 -16.091 75.705 1.00 29.17 140 SER E N 1
ATOM 5925 C CA . SER E 2 140 ? -103.548 -14.909 76.323 1.00 29.60 140 SER E CA 1
ATOM 5926 C C . SER E 2 140 ? -104.891 -15.142 76.897 1.00 30.71 140 SER E C 1
ATOM 5927 O O . SER E 2 140 ? -105.170 -14.744 77.999 1.00 35.23 140 SER E O 1
ATOM 5930 N N . LEU E 2 141 ? -105.745 -15.803 76.160 1.00 32.35 141 LEU E N 1
ATOM 5931 C CA . LEU E 2 141 ? -107.064 -16.070 76.678 1.00 33.74 141 LEU E CA 1
ATOM 5932 C C . LEU E 2 141 ? -107.000 -16.845 77.961 1.00 32.32 141 LEU E C 1
ATOM 5933 O O . LEU E 2 141 ? -107.742 -16.577 78.887 1.00 30.09 141 LEU E O 1
ATOM 5938 N N . PHE E 2 142 ? -106.114 -17.820 77.997 1.00 33.94 142 PHE E N 1
ATOM 5939 C CA . PHE E 2 142 ? -105.971 -18.676 79.161 1.00 36.33 142 PHE E CA 1
ATOM 5940 C C . PHE E 2 142 ? -105.599 -17.859 80.394 1.00 36.36 142 PHE E C 1
ATOM 5941 O O . PHE E 2 142 ? -106.171 -18.068 81.471 1.00 39.41 142 PHE E O 1
ATOM 5949 N N . ASN E 2 143 ? -104.690 -16.903 80.234 1.00 32.89 143 ASN E N 1
ATOM 5950 C CA . ASN E 2 143 ? -104.368 -16.015 81.322 1.00 33.11 143 ASN E CA 1
ATOM 5951 C C . ASN E 2 143 ? -105.573 -15.247 81.837 1.00 35.31 143 ASN E C 1
ATOM 5952 O O . ASN E 2 143 ? -105.760 -15.098 83.038 1.00 37.61 143 ASN E O 1
ATOM 5957 N N . THR E 2 144 ? -106.445 -14.809 80.951 1.00 35.22 144 THR E N 1
ATOM 5958 C CA . THR E 2 144 ? -107.586 -14.044 81.417 1.00 34.21 144 THR E CA 1
ATOM 5959 C C . THR E 2 144 ? -108.523 -14.857 82.314 1.00 33.40 144 THR E C 1
ATOM 5960 O O . THR E 2 144 ? -109.561 -14.337 82.731 1.00 35.01 144 THR E O 1
ATOM 5964 N N . LEU E 2 145 ? -108.198 -16.110 82.618 1.00 32.51 145 LEU E N 1
ATOM 5965 C CA . LEU E 2 145 ? -109.086 -16.898 83.498 1.00 35.67 145 LEU E CA 1
ATOM 5966 C C . LEU E 2 145 ? -109.139 -16.470 85.007 1.00 34.51 145 LEU E C 1
ATOM 5967 O O . LEU E 2 145 ? -108.152 -16.458 85.759 1.00 32.11 145 LEU E O 1
ATOM 5972 N N . ASN F 3 2 ? -142.674 20.035 126.909 1.00 127.62 2 ASN F N 1
ATOM 5973 C CA . ASN F 3 2 ? -142.454 19.372 125.581 1.00 124.96 2 ASN F CA 1
ATOM 5974 C C . ASN F 3 2 ? -140.979 19.106 125.255 1.00 127.66 2 ASN F C 1
ATOM 5975 O O . ASN F 3 2 ? -140.666 18.088 124.644 1.00 133.02 2 ASN F O 1
ATOM 5980 N N . GLU F 3 3 ? -140.089 20.019 125.655 1.00 129.51 3 GLU F N 1
ATOM 5981 C CA . GLU F 3 3 ? -138.640 19.887 125.418 1.00 130.56 3 GLU F CA 1
ATOM 5982 C C . GLU F 3 3 ? -138.061 18.564 125.944 1.00 131.34 3 GLU F C 1
ATOM 5983 O O . GLU F 3 3 ? -137.186 17.977 125.310 1.00 137.68 3 GLU F O 1
ATOM 5989 N N . ALA F 3 4 ? -138.544 18.110 127.102 1.00 128.60 4 ALA F N 1
ATOM 5990 C CA . ALA F 3 4 ? -138.118 16.832 127.680 1.00 122.41 4 ALA F CA 1
ATOM 5991 C C . ALA F 3 4 ? -138.642 15.660 126.870 1.00 119.36 4 ALA F C 1
ATOM 5992 O O . ALA F 3 4 ? -137.906 14.730 126.579 1.00 124.88 4 ALA F O 1
ATOM 5994 N N . VAL F 3 5 ? -139.910 15.721 126.485 1.00 118.21 5 VAL F N 1
ATOM 5995 C CA . VAL F 3 5 ? -140.544 14.617 125.761 1.00 119.44 5 VAL F CA 1
ATOM 5996 C C . VAL F 3 5 ? -139.884 14.383 124.390 1.00 111.38 5 VAL F C 1
ATOM 5997 O O . VAL F 3 5 ? -139.589 13.242 124.034 1.00 103.38 5 VAL F O 1
ATOM 6001 N N . ILE F 3 6 ? -139.664 15.465 123.636 1.00 109.29 6 ILE F N 1
ATOM 6002 C CA . ILE F 3 6 ? -139.026 15.405 122.301 1.00 110.56 6 ILE F CA 1
ATOM 6003 C C . ILE F 3 6 ? -137.602 14.833 122.376 1.00 110.44 6 ILE F C 1
ATOM 6004 O O . ILE F 3 6 ? -137.256 13.916 121.632 1.00 119.39 6 ILE F O 1
ATOM 6009 N N . GLU F 3 7 ? -136.788 15.352 123.285 1.00 103.42 7 GLU F N 1
ATOM 6010 C CA . GLU F 3 7 ? -135.410 14.908 123.400 1.00 97.29 7 GLU F CA 1
ATOM 6011 C C . GLU F 3 7 ? -135.344 13.415 123.708 1.00 94.18 7 GLU F C 1
ATOM 6012 O O . GLU F 3 7 ? -134.438 12.739 123.234 1.00 94.04 7 GLU F O 1
ATOM 6018 N N . LYS F 3 8 ? -136.311 12.903 124.476 1.00 92.18 8 LYS F N 1
ATOM 6019 C CA . LYS F 3 8 ? -136.365 11.469 124.824 1.00 93.52 8 LYS F CA 1
ATOM 6020 C C . LYS F 3 8 ? -136.686 10.589 123.630 1.00 89.71 8 LYS F C 1
ATOM 6021 O O . LYS F 3 8 ? -136.112 9.514 123.468 1.00 84.70 8 LYS F O 1
ATOM 6027 N N . LEU F 3 9 ? -137.626 11.047 122.814 1.00 88.99 9 LEU F N 1
ATOM 6028 C CA . LEU F 3 9 ? -138.049 10.307 121.623 1.00 89.30 9 LEU F CA 1
ATOM 6029 C C . LEU F 3 9 ? -137.022 10.322 120.487 1.00 75.92 9 LEU F C 1
ATOM 6030 O O . LEU F 3 9 ? -136.934 9.367 119.705 1.00 72.46 9 LEU F O 1
ATOM 6035 N N . LEU F 3 10 ? -136.288 11.423 120.379 1.00 64.23 10 LEU F N 1
ATOM 6036 C CA . LEU F 3 10 ? -135.173 11.507 119.451 1.00 62.84 10 LEU F CA 1
ATOM 6037 C C . LEU F 3 10 ? -134.094 10.548 119.854 1.00 62.35 10 LEU F C 1
ATOM 6038 O O . LEU F 3 10 ? -133.546 9.836 119.032 1.00 56.48 10 LEU F O 1
ATOM 6043 N N . GLU F 3 11 ? -133.788 10.545 121.142 1.00 69.58 11 GLU F N 1
ATOM 6044 C CA . GLU F 3 11 ? -132.661 9.777 121.648 1.00 72.52 11 GLU F CA 1
ATOM 6045 C C . GLU F 3 11 ? -132.872 8.286 121.614 1.00 67.41 11 GLU F C 1
ATOM 6046 O O . GLU F 3 11 ? -131.908 7.549 121.528 1.00 66.61 11 GLU F O 1
ATOM 6052 N N . ASN F 3 12 ? -134.119 7.845 121.690 1.00 65.12 12 ASN F N 1
ATOM 6053 C CA . ASN F 3 12 ? -134.427 6.448 121.464 1.00 64.28 12 ASN F CA 1
ATOM 6054 C C . ASN F 3 12 ? -134.340 6.131 119.980 1.00 68.28 12 ASN F C 1
ATOM 6055 O O . ASN F 3 12 ? -133.964 5.014 119.612 1.00 73.83 12 ASN F O 1
ATOM 6060 N N . SER F 3 13 ? -134.699 7.101 119.131 1.00 68.33 13 SER F N 1
ATOM 6061 C CA . SER F 3 13 ? -134.607 6.915 117.681 1.00 69.23 13 SER F CA 1
ATOM 6062 C C . SER F 3 13 ? -133.145 6.731 117.335 1.00 66.24 13 SER F C 1
ATOM 6063 O O . SER F 3 13 ? -132.732 5.678 116.869 1.00 67.90 13 SER F O 1
ATOM 6066 N N . ARG F 3 14 ? -132.361 7.760 117.608 1.00 64.55 14 ARG F N 1
ATOM 6067 C CA . ARG F 3 14 ? -130.973 7.786 117.216 1.00 62.33 14 ARG F CA 1
ATOM 6068 C C . ARG F 3 14 ? -130.257 6.515 117.604 1.00 58.30 14 ARG F C 1
ATOM 6069 O O . ARG F 3 14 ? -129.555 5.932 116.790 1.00 54.69 14 ARG F O 1
ATOM 6077 N N . LYS F 3 15 ? -130.445 6.077 118.844 1.00 60.75 15 LYS F N 1
ATOM 6078 C CA . LYS F 3 15 ? -129.790 4.855 119.335 1.00 61.91 15 LYS F CA 1
ATOM 6079 C C . LYS F 3 15 ? -130.061 3.726 118.387 1.00 59.31 15 LYS F C 1
ATOM 6080 O O . LYS F 3 15 ? -129.148 3.053 117.924 1.00 57.61 15 LYS F O 1
ATOM 6086 N N . PHE F 3 16 ? -131.335 3.538 118.087 1.00 59.21 16 PHE F N 1
ATOM 6087 C CA . PHE F 3 16 ? -131.754 2.493 117.169 1.00 58.72 16 PHE F CA 1
ATOM 6088 C C . PHE F 3 16 ? -131.198 2.693 115.750 1.00 58.24 16 PHE F C 1
ATOM 6089 O O . PHE F 3 16 ? -130.509 1.813 115.224 1.00 53.06 16 PHE F O 1
ATOM 6097 N N . LEU F 3 17 ? -131.479 3.853 115.150 1.00 57.16 17 LEU F N 1
ATOM 6098 C CA . LEU F 3 17 ? -130.984 4.187 113.816 1.00 51.56 17 LEU F CA 1
ATOM 6099 C C . LEU F 3 17 ? -129.545 3.792 113.695 1.00 51.60 17 LEU F C 1
ATOM 6100 O O . LEU F 3 17 ? -129.206 2.986 112.846 1.00 57.41 17 LEU F O 1
ATOM 6105 N N . THR F 3 18 ? -128.694 4.369 114.542 1.00 51.19 18 THR F N 1
ATOM 6106 C CA . THR F 3 18 ? -127.247 4.245 114.370 1.00 50.67 18 THR F CA 1
ATOM 6107 C C . THR F 3 18 ? -126.831 2.823 114.694 1.00 47.90 18 THR F C 1
ATOM 6108 O O . THR F 3 18 ? -125.787 2.351 114.241 1.00 48.79 18 THR F O 1
ATOM 6112 N N . GLY F 3 19 ? -127.671 2.137 115.455 1.00 44.07 19 GLY F N 1
ATOM 6113 C CA . GLY F 3 19 ? -127.492 0.720 115.690 1.00 42.99 19 GLY F CA 1
ATOM 6114 C C . GLY F 3 19 ? -127.808 -0.106 114.471 1.00 39.91 19 GLY F C 1
ATOM 6115 O O . GLY F 3 19 ? -127.031 -0.975 114.131 1.00 42.06 19 GLY F O 1
ATOM 6116 N N . ALA F 3 20 ? -128.936 0.175 113.811 1.00 38.59 20 ALA F N 1
ATOM 6117 C CA . ALA F 3 20 ? -129.332 -0.515 112.553 1.00 34.85 20 ALA F CA 1
ATOM 6118 C C . ALA F 3 20 ? -128.355 -0.272 111.448 1.00 31.35 20 ALA F C 1
ATOM 6119 O O . ALA F 3 20 ? -128.015 -1.187 110.747 1.00 31.60 20 ALA F O 1
ATOM 6121 N N . LYS F 3 21 ? -127.899 0.963 111.295 1.00 29.58 21 LYS F N 1
ATOM 6122 C CA . LYS F 3 21 ? -126.862 1.272 110.304 1.00 30.71 21 LYS F CA 1
ATOM 6123 C C . LYS F 3 21 ? -125.678 0.301 110.336 1.00 28.90 21 LYS F C 1
ATOM 6124 O O . LYS F 3 21 ? -125.152 -0.092 109.302 1.00 26.33 21 LYS F O 1
ATOM 6130 N N . LEU F 3 22 ? -125.298 -0.079 111.545 1.00 30.25 22 LEU F N 1
ATOM 6131 C CA . LEU F 3 22 ? -124.169 -0.951 111.805 1.00 30.10 22 LEU F CA 1
ATOM 6132 C C . LEU F 3 22 ? -124.438 -2.372 111.486 1.00 30.12 22 LEU F C 1
ATOM 6133 O O . LEU F 3 22 ? -123.616 -3.056 110.895 1.00 31.00 22 LEU F O 1
ATOM 6138 N N . ILE F 3 23 ? -125.550 -2.859 111.965 1.00 31.30 23 ILE F N 1
ATOM 6139 C CA . ILE F 3 23 ? -125.882 -4.234 111.682 1.00 35.08 23 ILE F CA 1
ATOM 6140 C C . ILE F 3 23 ? -126.033 -4.437 110.167 1.00 35.02 23 ILE F C 1
ATOM 6141 O O . ILE F 3 23 ? -125.476 -5.368 109.613 1.00 35.03 23 ILE F O 1
ATOM 6146 N N . CYS F 3 24 ? -126.773 -3.555 109.503 1.00 35.26 24 CYS F N 1
ATOM 6147 C CA . CYS F 3 24 ? -126.878 -3.569 108.046 1.00 33.26 24 CYS F CA 1
ATOM 6148 C C . CYS F 3 24 ? -125.503 -3.540 107.464 1.00 30.46 24 CYS F C 1
ATOM 6149 O O . CYS F 3 24 ? -125.059 -4.488 106.883 1.00 27.60 24 CYS F O 1
ATOM 6152 N N . GLN F 3 25 ? -124.811 -2.442 107.665 1.00 31.77 25 GLN F N 1
ATOM 6153 C CA . GLN F 3 25 ? -123.477 -2.316 107.162 1.00 36.02 25 GLN F CA 1
ATOM 6154 C C . GLN F 3 25 ? -122.808 -3.677 107.018 1.00 41.38 25 GLN F C 1
ATOM 6155 O O . GLN F 3 25 ? -122.385 -4.054 105.932 1.00 45.16 25 GLN F O 1
ATOM 6161 N N . GLU F 3 26 ? -122.723 -4.417 108.111 1.00 48.63 26 GLU F N 1
ATOM 6162 C CA . GLU F 3 26 ? -121.981 -5.675 108.122 1.00 54.08 26 GLU F CA 1
ATOM 6163 C C . GLU F 3 26 ? -122.523 -6.710 107.161 1.00 47.14 26 GLU F C 1
ATOM 6164 O O . GLU F 3 26 ? -121.774 -7.284 106.366 1.00 44.65 26 GLU F O 1
ATOM 6170 N N . SER F 3 27 ? -123.827 -6.941 107.257 1.00 41.51 27 SER F N 1
ATOM 6171 C CA . SER F 3 27 ? -124.514 -7.952 106.460 1.00 39.14 27 SER F CA 1
ATOM 6172 C C . SER F 3 27 ? -124.572 -7.618 104.962 1.00 38.64 27 SER F C 1
ATOM 6173 O O . SER F 3 27 ? -124.415 -8.490 104.111 1.00 37.94 27 SER F O 1
ATOM 6176 N N . ASN F 3 28 ? -124.795 -6.349 104.650 1.00 36.51 28 ASN F N 1
ATOM 6177 C CA . ASN F 3 28 ? -124.740 -5.885 103.288 1.00 33.52 28 ASN F CA 1
ATOM 6178 C C . ASN F 3 28 ? -123.383 -6.082 102.698 1.00 34.02 28 ASN F C 1
ATOM 6179 O O . ASN F 3 28 ? -123.296 -6.655 101.636 1.00 40.19 28 ASN F O 1
ATOM 6184 N N . ASP F 3 29 ? -122.328 -5.600 103.356 1.00 32.93 29 ASP F N 1
ATOM 6185 C CA . ASP F 3 29 ? -120.964 -5.924 102.937 1.00 32.52 29 ASP F CA 1
ATOM 6186 C C . ASP F 3 29 ? -120.902 -7.403 102.535 1.00 33.08 29 ASP F C 1
ATOM 6187 O O . ASP F 3 29 ? -120.662 -7.744 101.381 1.00 31.64 29 ASP F O 1
ATOM 6192 N N . HIS F 3 30 ? -121.183 -8.290 103.472 1.00 35.64 30 HIS F N 1
ATOM 6193 C CA . HIS F 3 30 ? -121.171 -9.711 103.155 1.00 38.17 30 HIS F CA 1
ATOM 6194 C C . HIS F 3 30 ? -121.919 -9.996 101.887 1.00 37.67 30 HIS F C 1
ATOM 6195 O O . HIS F 3 30 ? -121.403 -10.661 101.024 1.00 45.34 30 HIS F O 1
ATOM 6202 N N . LEU F 3 31 ? -123.121 -9.471 101.748 1.00 36.95 31 LEU F N 1
ATOM 6203 C CA . LEU F 3 31 ? -123.893 -9.707 100.531 1.00 35.25 31 LEU F CA 1
ATOM 6204 C C . LEU F 3 31 ? -123.226 -9.218 99.275 1.00 34.57 31 LEU F C 1
ATOM 6205 O O . LEU F 3 31 ? -123.150 -9.940 98.303 1.00 37.60 31 LEU F O 1
ATOM 6210 N N . THR F 3 32 ? -122.726 -8.004 99.263 1.00 32.41 32 THR F N 1
ATOM 6211 C CA . THR F 3 32 ? -122.135 -7.564 98.041 1.00 34.24 32 THR F CA 1
ATOM 6212 C C . THR F 3 32 ? -120.914 -8.429 97.729 1.00 34.96 32 THR F C 1
ATOM 6213 O O . THR F 3 32 ? -120.663 -8.713 96.561 1.00 33.64 32 THR F O 1
ATOM 6217 N N . THR F 3 33 ? -120.155 -8.837 98.754 1.00 35.63 33 THR F N 1
ATOM 6218 C CA . THR F 3 33 ? -118.889 -9.552 98.504 1.00 35.20 33 THR F CA 1
ATOM 6219 C C . THR F 3 33 ? -119.185 -10.900 97.931 1.00 36.24 33 THR F C 1
ATOM 6220 O O . THR F 3 33 ? -118.413 -11.395 97.121 1.00 39.25 33 THR F O 1
ATOM 6224 N N . THR F 3 34 ? -120.290 -11.495 98.365 1.00 35.22 34 THR F N 1
ATOM 6225 C CA . THR F 3 34 ? -120.722 -12.784 97.846 1.00 36.01 34 THR F CA 1
ATOM 6226 C C . THR F 3 34 ? -121.213 -12.690 96.417 1.00 35.73 34 THR F C 1
ATOM 6227 O O . THR F 3 34 ? -120.729 -13.379 95.534 1.00 33.85 34 THR F O 1
ATOM 6231 N N . LYS F 3 35 ? -122.157 -11.813 96.168 1.00 37.74 35 LYS F N 1
ATOM 6232 C CA . LYS F 3 35 ? -122.527 -11.568 94.792 1.00 40.53 35 LYS F CA 1
ATOM 6233 C C . LYS F 3 35 ? -121.258 -11.516 93.957 1.00 41.12 35 LYS F C 1
ATOM 6234 O O . LYS F 3 35 ? -121.089 -12.249 93.008 1.00 44.52 35 LYS F O 1
ATOM 6240 N N . LEU F 3 36 ? -120.317 -10.690 94.347 1.00 42.28 36 LEU F N 1
ATOM 6241 C CA . LEU F 3 36 ? -119.088 -10.605 93.589 1.00 43.55 36 LEU F CA 1
ATOM 6242 C C . LEU F 3 36 ? -118.460 -11.951 93.311 1.00 40.62 36 LEU F C 1
ATOM 6243 O O . LEU F 3 36 ? -117.977 -12.182 92.212 1.00 39.81 36 LEU F O 1
ATOM 6248 N N . ARG F 3 37 ? -118.446 -12.826 94.305 1.00 38.71 37 ARG F N 1
ATOM 6249 C CA . ARG F 3 37 ? -117.745 -14.087 94.159 1.00 38.55 37 ARG F CA 1
ATOM 6250 C C . ARG F 3 37 ? -118.462 -14.914 93.143 1.00 36.97 37 ARG F C 1
ATOM 6251 O O . ARG F 3 37 ? -117.820 -15.510 92.304 1.00 37.80 37 ARG F O 1
ATOM 6259 N N . ILE F 3 38 ? -119.789 -14.921 93.181 1.00 37.90 38 ILE F N 1
ATOM 6260 C CA . ILE F 3 38 ? -120.555 -15.718 92.218 1.00 40.90 38 ILE F CA 1
ATOM 6261 C C . ILE F 3 38 ? -120.422 -15.129 90.812 1.00 43.02 38 ILE F C 1
ATOM 6262 O O . ILE F 3 38 ? -120.322 -15.848 89.812 1.00 45.75 38 ILE F O 1
ATOM 6267 N N . ARG F 3 39 ? -120.371 -13.819 90.719 1.00 42.53 39 ARG F N 1
ATOM 6268 C CA . ARG F 3 39 ? -120.199 -13.249 89.425 1.00 44.14 39 ARG F CA 1
ATOM 6269 C C . ARG F 3 39 ? -118.886 -13.728 88.863 1.00 41.40 39 ARG F C 1
ATOM 6270 O O . ARG F 3 39 ? -118.895 -14.280 87.799 1.00 41.12 39 ARG F O 1
ATOM 6278 N N . GLU F 3 40 ? -117.775 -13.562 89.587 1.00 41.58 40 GLU F N 1
ATOM 6279 C CA . GLU F 3 40 ? -116.462 -14.049 89.126 1.00 41.95 40 GLU F CA 1
ATOM 6280 C C . GLU F 3 40 ? -116.563 -15.446 88.623 1.00 40.40 40 GLU F C 1
ATOM 6281 O O . GLU F 3 40 ? -116.018 -15.773 87.576 1.00 35.21 40 GLU F O 1
ATOM 6287 N N . TRP F 3 41 ? -117.261 -16.282 89.381 1.00 41.26 41 TRP F N 1
ATOM 6288 C CA . TRP F 3 41 ? -117.524 -17.631 88.929 1.00 42.90 41 TRP F CA 1
ATOM 6289 C C . TRP F 3 41 ? -118.256 -17.595 87.611 1.00 40.62 41 TRP F C 1
ATOM 6290 O O . TRP F 3 41 ? -117.719 -18.042 86.613 1.00 40.34 41 TRP F O 1
ATOM 6301 N N . GLN F 3 42 ? -119.453 -17.017 87.595 1.00 38.71 42 GLN F N 1
ATOM 6302 C CA . GLN F 3 42 ? -120.244 -16.953 86.363 1.00 40.22 42 GLN F CA 1
ATOM 6303 C C . GLN F 3 42 ? -119.400 -16.576 85.135 1.00 40.08 42 GLN F C 1
ATOM 6304 O O . GLN F 3 42 ? -119.522 -17.153 84.059 1.00 38.47 42 GLN F O 1
ATOM 6310 N N . LYS F 3 43 ? -118.547 -15.586 85.306 1.00 41.03 43 LYS F N 1
ATOM 6311 C CA . LYS F 3 43 ? -117.643 -15.195 84.255 1.00 42.36 43 LYS F CA 1
ATOM 6312 C C . LYS F 3 43 ? -116.758 -16.357 83.968 1.00 43.04 43 LYS F C 1
ATOM 6313 O O . LYS F 3 43 ? -116.768 -16.876 82.865 1.00 46.16 43 LYS F O 1
ATOM 6319 N N . PHE F 3 44 ? -116.011 -16.801 84.964 1.00 41.13 44 PHE F N 1
ATOM 6320 C CA . PHE F 3 44 ? -115.120 -17.884 84.724 1.00 40.51 44 PHE F CA 1
ATOM 6321 C C . PHE F 3 44 ? -115.831 -18.960 83.890 1.00 39.88 44 PHE F C 1
ATOM 6322 O O . PHE F 3 44 ? -115.381 -19.280 82.795 1.00 39.99 44 PHE F O 1
ATOM 6330 N N . GLN F 3 45 ? -116.951 -19.492 84.360 1.00 38.80 45 GLN F N 1
ATOM 6331 C CA . GLN F 3 45 ? -117.646 -20.545 83.609 1.00 39.25 45 GLN F CA 1
ATOM 6332 C C . GLN F 3 45 ? -117.730 -20.223 82.147 1.00 37.48 45 GLN F C 1
ATOM 6333 O O . GLN F 3 45 ? -117.510 -21.094 81.319 1.00 39.07 45 GLN F O 1
ATOM 6339 N N . SER F 3 46 ? -118.057 -18.978 81.832 1.00 36.29 46 SER F N 1
ATOM 6340 C CA . SER F 3 46 ? -118.075 -18.520 80.435 1.00 36.19 46 SER F CA 1
ATOM 6341 C C . SER F 3 46 ? -116.715 -18.546 79.757 1.00 36.60 46 SER F C 1
ATOM 6342 O O . SER F 3 46 ? -116.584 -19.054 78.664 1.00 34.81 46 SER F O 1
ATOM 6345 N N . LYS F 3 47 ? -115.699 -18.006 80.403 1.00 40.98 47 LYS F N 1
ATOM 6346 C CA . LYS F 3 47 ? -114.382 -17.937 79.778 1.00 44.72 47 LYS F CA 1
ATOM 6347 C C . LYS F 3 47 ? -113.953 -19.353 79.517 1.00 44.03 47 LYS F C 1
ATOM 6348 O O . LYS F 3 47 ? -113.408 -19.617 78.469 1.00 43.23 47 LYS F O 1
ATOM 6354 N N . LEU F 3 48 ? -114.204 -20.271 80.462 1.00 45.10 48 LEU F N 1
ATOM 6355 C CA . LEU F 3 48 ? -113.776 -21.665 80.306 1.00 43.39 48 LEU F CA 1
ATOM 6356 C C . LEU F 3 48 ? -114.427 -22.230 79.083 1.00 43.54 48 LEU F C 1
ATOM 6357 O O . LEU F 3 48 ? -113.739 -22.583 78.142 1.00 45.01 48 LEU F O 1
ATOM 6362 N N . HIS F 3 49 ? -115.754 -22.259 79.074 1.00 44.14 49 HIS F N 1
ATOM 6363 C CA . HIS F 3 49 ? -116.512 -22.669 77.895 1.00 46.34 49 HIS F CA 1
ATOM 6364 C C . HIS F 3 49 ? -115.875 -22.197 76.593 1.00 39.99 49 HIS F C 1
ATOM 6365 O O . HIS F 3 49 ? -115.610 -22.959 75.691 1.00 40.90 49 HIS F O 1
ATOM 6372 N N . PHE F 3 50 ? -115.636 -20.912 76.510 1.00 34.98 50 PHE F N 1
ATOM 6373 C CA . PHE F 3 50 ? -115.027 -20.318 75.343 1.00 30.16 50 PHE F CA 1
ATOM 6374 C C . PHE F 3 50 ? -113.615 -20.831 75.065 1.00 29.91 50 PHE F C 1
ATOM 6375 O O . PHE F 3 50 ? -113.247 -21.108 73.936 1.00 31.26 50 PHE F O 1
ATOM 6383 N N . VAL F 3 51 ? -112.788 -20.930 76.076 1.00 29.44 51 VAL F N 1
ATOM 6384 C CA . VAL F 3 51 ? -111.449 -21.371 75.797 1.00 30.29 51 VAL F CA 1
ATOM 6385 C C . VAL F 3 51 ? -111.463 -22.815 75.324 1.00 31.92 51 VAL F C 1
ATOM 6386 O O . VAL F 3 51 ? -110.724 -23.173 74.422 1.00 31.95 51 VAL F O 1
ATOM 6390 N N . LEU F 3 52 ? -112.300 -23.653 75.920 1.00 33.78 52 LEU F N 1
ATOM 6391 C CA . LEU F 3 52 ? -112.420 -25.018 75.431 1.00 34.07 52 LEU F CA 1
ATOM 6392 C C . LEU F 3 52 ? -112.777 -24.999 73.945 1.00 33.58 52 LEU F C 1
ATOM 6393 O O . LEU F 3 52 ? -112.038 -25.530 73.112 1.00 33.39 52 LEU F O 1
ATOM 6398 N N . ASP F 3 53 ? -113.873 -24.339 73.599 1.00 32.58 53 ASP F N 1
ATOM 6399 C CA . ASP F 3 53 ? -114.217 -24.218 72.207 1.00 32.76 53 ASP F CA 1
ATOM 6400 C C . ASP F 3 53 ? -112.969 -23.945 71.398 1.00 31.17 53 ASP F C 1
ATOM 6401 O O . ASP F 3 53 ? -112.655 -24.653 70.466 1.00 32.18 53 ASP F O 1
ATOM 6406 N N . CYS F 3 54 ? -112.218 -22.939 71.781 1.00 29.28 54 CYS F N 1
ATOM 6407 C CA . CYS F 3 54 ? -111.064 -22.573 70.991 1.00 26.88 54 CYS F CA 1
ATOM 6408 C C . CYS F 3 54 ? -110.040 -23.678 70.942 1.00 24.56 54 CYS F C 1
ATOM 6409 O O . CYS F 3 54 ? -109.494 -23.950 69.920 1.00 23.41 54 CYS F O 1
ATOM 6412 N N . ILE F 3 55 ? -109.783 -24.337 72.045 1.00 25.25 55 ILE F N 1
ATOM 6413 C CA . ILE F 3 55 ? -108.709 -25.315 72.057 1.00 25.70 55 ILE F CA 1
ATOM 6414 C C . ILE F 3 55 ? -109.081 -26.416 71.115 1.00 26.11 55 ILE F C 1
ATOM 6415 O O . ILE F 3 55 ? -108.248 -26.912 70.397 1.00 22.86 55 ILE F O 1
ATOM 6420 N N . GLN F 3 56 ? -110.353 -26.786 71.143 1.00 30.68 56 GLN F N 1
ATOM 6421 C CA . GLN F 3 56 ? -110.877 -27.789 70.243 1.00 36.75 56 GLN F CA 1
ATOM 6422 C C . GLN F 3 56 ? -110.758 -27.348 68.776 1.00 34.32 56 GLN F C 1
ATOM 6423 O O . GLN F 3 56 ? -110.399 -28.150 67.925 1.00 35.76 56 GLN F O 1
ATOM 6429 N N . GLN F 3 57 ? -111.056 -26.087 68.490 1.00 31.94 57 GLN F N 1
ATOM 6430 C CA . GLN F 3 57 ? -110.957 -25.577 67.138 1.00 30.10 57 GLN F CA 1
ATOM 6431 C C . GLN F 3 57 ? -109.549 -25.475 66.701 1.00 28.31 57 GLN F C 1
ATOM 6432 O O . GLN F 3 57 ? -109.238 -25.665 65.553 1.00 29.05 57 GLN F O 1
ATOM 6438 N N . GLN F 3 58 ? -108.673 -25.138 67.606 1.00 27.45 58 GLN F N 1
ATOM 6439 C CA . GLN F 3 58 ? -107.285 -25.061 67.241 1.00 27.11 58 GLN F CA 1
ATOM 6440 C C . GLN F 3 58 ? -106.735 -26.442 66.988 1.00 26.56 58 GLN F C 1
ATOM 6441 O O . GLN F 3 58 ? -105.853 -26.592 66.165 1.00 29.54 58 GLN F O 1
ATOM 6447 N N . THR F 3 59 ? -107.203 -27.448 67.710 1.00 25.35 59 THR F N 1
ATOM 6448 C CA . THR F 3 59 ? -106.698 -28.791 67.486 1.00 25.09 59 THR F CA 1
ATOM 6449 C C . THR F 3 59 ? -107.174 -29.250 66.146 1.00 24.64 59 THR F C 1
ATOM 6450 O O . THR F 3 59 ? -106.397 -29.603 65.278 1.00 22.46 59 THR F O 1
ATOM 6454 N N . LYS F 3 60 ? -108.476 -29.213 65.979 1.00 26.78 60 LYS F N 1
ATOM 6455 C CA . LYS F 3 60 ? -109.073 -29.663 64.756 1.00 30.31 60 LYS F CA 1
ATOM 6456 C C . LYS F 3 60 ? -108.341 -29.030 63.579 1.00 31.40 60 LYS F C 1
ATOM 6457 O O . LYS F 3 60 ? -107.796 -29.734 62.729 1.00 34.91 60 LYS F O 1
ATOM 6463 N N . PHE F 3 61 ? -108.290 -27.706 63.556 1.00 30.58 61 PHE F N 1
ATOM 6464 C CA . PHE F 3 61 ? -107.450 -26.979 62.608 1.00 28.48 61 PHE F CA 1
ATOM 6465 C C . PHE F 3 61 ? -106.100 -27.669 62.433 1.00 26.58 61 PHE F C 1
ATOM 6466 O O . PHE F 3 61 ? -105.752 -28.151 61.364 1.00 24.42 61 PHE F O 1
ATOM 6474 N N . LEU F 3 62 ? -105.314 -27.724 63.484 1.00 25.55 62 LEU F N 1
ATOM 6475 C CA . LEU F 3 62 ? -104.038 -28.356 63.329 1.00 24.66 62 LEU F CA 1
ATOM 6476 C C . LEU F 3 62 ? -104.220 -29.673 62.598 1.00 25.90 62 LEU F C 1
ATOM 6477 O O . LEU F 3 62 ? -103.539 -29.947 61.615 1.00 26.82 62 LEU F O 1
ATOM 6482 N N . SER F 3 63 ? -105.134 -30.496 63.095 1.00 26.64 63 SER F N 1
ATOM 6483 C CA . SER F 3 63 ? -105.206 -31.891 62.664 1.00 26.94 63 SER F CA 1
ATOM 6484 C C . SER F 3 63 ? -105.685 -32.008 61.241 1.00 25.95 63 SER F C 1
ATOM 6485 O O . SER F 3 63 ? -104.998 -32.572 60.408 1.00 24.47 63 SER F O 1
ATOM 6488 N N . GLU F 3 64 ? -106.863 -31.467 60.967 1.00 25.71 64 GLU F N 1
ATOM 6489 C CA . GLU F 3 64 ? -107.479 -31.649 59.674 1.00 26.89 64 GLU F CA 1
ATOM 6490 C C . GLU F 3 64 ? -106.900 -30.743 58.626 1.00 25.49 64 GLU F C 1
ATOM 6491 O O . GLU F 3 64 ? -106.496 -31.198 57.580 1.00 28.41 64 GLU F O 1
ATOM 6497 N N . ILE F 3 65 ? -106.831 -29.462 58.906 1.00 23.66 65 ILE F N 1
ATOM 6498 C CA . ILE F 3 65 ? -106.290 -28.507 57.944 1.00 22.87 65 ILE F CA 1
ATOM 6499 C C . ILE F 3 65 ? -104.760 -28.532 57.806 1.00 22.78 65 ILE F C 1
ATOM 6500 O O . ILE F 3 65 ? -104.208 -28.839 56.769 1.00 22.90 65 ILE F O 1
ATOM 6505 N N . LEU F 3 66 ? -104.040 -28.196 58.845 1.00 23.42 66 LEU F N 1
ATOM 6506 C CA . LEU F 3 66 ? -102.608 -28.097 58.672 1.00 22.85 66 LEU F CA 1
ATOM 6507 C C . LEU F 3 66 ? -102.013 -29.440 58.319 1.00 23.03 66 LEU F C 1
ATOM 6508 O O . LEU F 3 66 ? -101.504 -29.606 57.244 1.00 23.31 66 LEU F O 1
ATOM 6513 N N . LEU F 3 67 ? -102.105 -30.403 59.222 1.00 24.38 67 LEU F N 1
ATOM 6514 C CA . LEU F 3 67 ? -101.468 -31.678 59.018 1.00 25.56 67 LEU F CA 1
ATOM 6515 C C . LEU F 3 67 ? -102.101 -32.468 57.872 1.00 27.49 67 LEU F C 1
ATOM 6516 O O . LEU F 3 67 ? -101.460 -32.792 56.892 1.00 24.25 67 LEU F O 1
ATOM 6521 N N . ARG F 3 68 ? -103.383 -32.766 58.011 1.00 32.31 68 ARG F N 1
ATOM 6522 C CA . ARG F 3 68 ? -104.063 -33.692 57.104 1.00 34.75 68 ARG F CA 1
ATOM 6523 C C . ARG F 3 68 ? -104.130 -33.114 55.714 1.00 30.28 68 ARG F C 1
ATOM 6524 O O . ARG F 3 68 ? -103.699 -33.716 54.777 1.00 31.51 68 ARG F O 1
ATOM 6532 N N . GLU F 3 69 ? -104.672 -31.933 55.585 1.00 26.82 69 GLU F N 1
ATOM 6533 C CA . GLU F 3 69 ? -104.811 -31.362 54.298 1.00 26.02 69 GLU F CA 1
ATOM 6534 C C . GLU F 3 69 ? -103.480 -30.806 53.901 1.00 24.29 69 GLU F C 1
ATOM 6535 O O . GLU F 3 69 ? -102.779 -31.367 53.102 1.00 23.45 69 GLU F O 1
ATOM 6541 N N . GLY F 3 70 ? -103.099 -29.707 54.514 1.00 24.11 70 GLY F N 1
ATOM 6542 C CA . GLY F 3 70 ? -101.981 -28.935 54.049 1.00 23.35 70 GLY F CA 1
ATOM 6543 C C . GLY F 3 70 ? -100.756 -29.768 53.810 1.00 23.26 70 GLY F C 1
ATOM 6544 O O . GLY F 3 70 ? -100.242 -29.774 52.729 1.00 23.41 70 GLY F O 1
ATOM 6545 N N . ILE F 3 71 ? -100.268 -30.448 54.831 1.00 24.91 71 ILE F N 1
ATOM 6546 C CA . ILE F 3 71 ? -99.035 -31.204 54.712 1.00 26.63 71 ILE F CA 1
ATOM 6547 C C . ILE F 3 71 ? -99.327 -32.498 54.050 1.00 27.94 71 ILE F C 1
ATOM 6548 O O . ILE F 3 71 ? -98.804 -32.817 53.027 1.00 28.48 71 ILE F O 1
ATOM 6553 N N . GLY F 3 72 ? -100.180 -33.272 54.674 1.00 32.83 72 GLY F N 1
ATOM 6554 C CA . GLY F 3 72 ? -100.300 -34.676 54.327 1.00 34.22 72 GLY F CA 1
ATOM 6555 C C . GLY F 3 72 ? -100.742 -34.864 52.902 1.00 33.89 72 GLY F C 1
ATOM 6556 O O . GLY F 3 72 ? -100.183 -35.646 52.167 1.00 34.19 72 GLY F O 1
ATOM 6557 N N . ARG F 3 73 ? -101.745 -34.114 52.513 1.00 35.17 73 ARG F N 1
ATOM 6558 C CA . ARG F 3 73 ? -102.402 -34.370 51.274 1.00 38.50 73 ARG F CA 1
ATOM 6559 C C . ARG F 3 73 ? -101.811 -33.559 50.160 1.00 36.73 73 ARG F C 1
ATOM 6560 O O . ARG F 3 73 ? -101.418 -34.092 49.162 1.00 39.87 73 ARG F O 1
ATOM 6568 N N . ASN F 3 74 ? -101.755 -32.254 50.314 1.00 35.09 74 ASN F N 1
ATOM 6569 C CA . ASN F 3 74 ? -101.204 -31.408 49.258 1.00 32.57 74 ASN F CA 1
ATOM 6570 C C . ASN F 3 74 ? -99.720 -31.563 49.054 1.00 31.09 74 ASN F C 1
ATOM 6571 O O . ASN F 3 74 ? -99.268 -31.623 47.948 1.00 34.19 74 ASN F O 1
ATOM 6576 N N . LEU F 3 75 ? -98.933 -31.605 50.097 1.00 30.77 75 LEU F N 1
ATOM 6577 C CA . LEU F 3 75 ? -97.521 -31.766 49.874 1.00 32.57 75 LEU F CA 1
ATOM 6578 C C . LEU F 3 75 ? -97.139 -33.186 49.549 1.00 34.37 75 LEU F C 1
ATOM 6579 O O . LEU F 3 75 ? -96.451 -33.426 48.546 1.00 35.07 75 LEU F O 1
ATOM 6584 N N . ILE F 3 76 ? -97.563 -34.126 50.389 1.00 35.94 76 ILE F N 1
ATOM 6585 C CA . ILE F 3 76 ? -97.129 -35.514 50.231 1.00 37.83 76 ILE F CA 1
ATOM 6586 C C . ILE F 3 76 ? -97.691 -36.113 48.971 1.00 39.23 76 ILE F C 1
ATOM 6587 O O . ILE F 3 76 ? -96.951 -36.701 48.219 1.00 38.20 76 ILE F O 1
ATOM 6592 N N . GLU F 3 77 ? -98.995 -35.962 48.752 1.00 42.88 77 GLU F N 1
ATOM 6593 C CA . GLU F 3 77 ? -99.655 -36.571 47.603 1.00 45.76 77 GLU F CA 1
ATOM 6594 C C . GLU F 3 77 ? -99.535 -35.713 46.346 1.00 43.56 77 GLU F C 1
ATOM 6595 O O . GLU F 3 77 ? -99.091 -36.187 45.337 1.00 45.48 77 GLU F O 1
ATOM 6601 N N . GLU F 3 78 ? -99.934 -34.456 46.389 1.00 42.88 78 GLU F N 1
ATOM 6602 C CA . GLU F 3 78 ? -99.850 -33.631 45.196 1.00 43.88 78 GLU F CA 1
ATOM 6603 C C . GLU F 3 78 ? -98.401 -33.365 44.830 1.00 39.88 78 GLU F C 1
ATOM 6604 O O . GLU F 3 78 ? -97.969 -33.663 43.736 1.00 39.61 78 GLU F O 1
ATOM 6610 N N . GLU F 3 79 ? -97.649 -32.783 45.744 1.00 37.12 79 GLU F N 1
ATOM 6611 C CA . GLU F 3 79 ? -96.422 -32.114 45.352 1.00 36.01 79 GLU F CA 1
ATOM 6612 C C . GLU F 3 79 ? -95.324 -33.118 45.211 1.00 34.65 79 GLU F C 1
ATOM 6613 O O . GLU F 3 79 ? -94.706 -33.238 44.173 1.00 34.82 79 GLU F O 1
ATOM 6619 N N . TRP F 3 80 ? -95.067 -33.847 46.273 1.00 33.65 80 TRP F N 1
ATOM 6620 C CA . TRP F 3 80 ? -93.882 -34.668 46.293 1.00 32.61 80 TRP F CA 1
ATOM 6621 C C . TRP F 3 80 ? -94.169 -36.026 45.729 1.00 33.54 80 TRP F C 1
ATOM 6622 O O . TRP F 3 80 ? -93.326 -36.645 45.137 1.00 34.78 80 TRP F O 1
ATOM 6633 N N . SER F 3 81 ? -95.365 -36.517 45.905 1.00 37.79 81 SER F N 1
ATOM 6634 C CA . SER F 3 81 ? -95.628 -37.871 45.472 1.00 44.58 81 SER F CA 1
ATOM 6635 C C . SER F 3 81 ? -95.723 -37.976 43.950 1.00 41.96 81 SER F C 1
ATOM 6636 O O . SER F 3 81 ? -95.212 -38.907 43.374 1.00 40.63 81 SER F O 1
ATOM 6639 N N . GLN F 3 82 ? -96.412 -37.038 43.315 1.00 40.56 82 GLN F N 1
ATOM 6640 C CA . GLN F 3 82 ? -96.543 -37.047 41.890 1.00 38.53 82 GLN F CA 1
ATOM 6641 C C . GLN F 3 82 ? -95.591 -36.007 41.307 1.00 32.90 82 GLN F C 1
ATOM 6642 O O . GLN F 3 82 ? -94.616 -36.361 40.674 1.00 35.42 82 GLN F O 1
ATOM 6648 N N . THR F 3 83 ? -95.798 -34.732 41.566 1.00 27.22 83 THR F N 1
ATOM 6649 C CA . THR F 3 83 ? -95.120 -33.725 40.781 1.00 23.91 83 THR F CA 1
ATOM 6650 C C . THR F 3 83 ? -93.612 -33.770 40.856 1.00 23.18 83 THR F C 1
ATOM 6651 O O . THR F 3 83 ? -92.941 -33.559 39.884 1.00 22.31 83 THR F O 1
ATOM 6655 N N . VAL F 3 84 ? -93.058 -34.036 42.006 1.00 23.86 84 VAL F N 1
ATOM 6656 C CA . VAL F 3 84 ? -91.632 -33.942 42.114 1.00 25.02 84 VAL F CA 1
ATOM 6657 C C . VAL F 3 84 ? -90.998 -35.254 41.766 1.00 26.38 84 VAL F C 1
ATOM 6658 O O . VAL F 3 84 ? -90.001 -35.305 41.072 1.00 29.11 84 VAL F O 1
ATOM 6662 N N . LEU F 3 85 ? -91.571 -36.332 42.242 1.00 28.73 85 LEU F N 1
ATOM 6663 C CA . LEU F 3 85 ? -90.900 -37.625 42.130 1.00 30.23 85 LEU F CA 1
ATOM 6664 C C . LEU F 3 85 ? -91.318 -38.420 40.913 1.00 30.53 85 LEU F C 1
ATOM 6665 O O . LEU F 3 85 ? -90.658 -39.362 40.550 1.00 30.24 85 LEU F O 1
ATOM 6670 N N . VAL F 3 86 ? -92.443 -38.059 40.323 1.00 31.97 86 VAL F N 1
ATOM 6671 C CA . VAL F 3 86 ? -92.896 -38.663 39.108 1.00 32.08 86 VAL F CA 1
ATOM 6672 C C . VAL F 3 86 ? -92.692 -37.605 38.031 1.00 32.48 86 VAL F C 1
ATOM 6673 O O . VAL F 3 86 ? -91.782 -37.745 37.253 1.00 33.75 86 VAL F O 1
ATOM 6677 N N . ARG F 3 87 ? -93.457 -36.515 38.034 1.00 33.42 87 ARG F N 1
ATOM 6678 C CA . ARG F 3 87 ? -93.467 -35.625 36.893 1.00 36.08 87 ARG F CA 1
ATOM 6679 C C . ARG F 3 87 ? -92.065 -35.100 36.604 1.00 33.21 87 ARG F C 1
ATOM 6680 O O . ARG F 3 87 ? -91.560 -35.277 35.517 1.00 35.92 87 ARG F O 1
ATOM 6688 N N . LEU F 3 88 ? -91.434 -34.467 37.573 1.00 30.10 88 LEU F N 1
ATOM 6689 C CA . LEU F 3 88 ? -90.149 -33.844 37.343 1.00 27.93 88 LEU F CA 1
ATOM 6690 C C . LEU F 3 88 ? -89.174 -34.814 36.801 1.00 27.80 88 LEU F C 1
ATOM 6691 O O . LEU F 3 88 ? -88.441 -34.500 35.872 1.00 30.40 88 LEU F O 1
ATOM 6696 N N . VAL F 3 89 ? -89.131 -35.995 37.387 1.00 27.31 89 VAL F N 1
ATOM 6697 C CA . VAL F 3 89 ? -88.134 -36.976 36.974 1.00 28.23 89 VAL F CA 1
ATOM 6698 C C . VAL F 3 89 ? -88.317 -37.389 35.525 1.00 30.28 89 VAL F C 1
ATOM 6699 O O . VAL F 3 89 ? -87.394 -37.371 34.721 1.00 31.89 89 VAL F O 1
ATOM 6703 N N . ASN F 3 90 ? -89.534 -37.753 35.197 1.00 30.96 90 ASN F N 1
ATOM 6704 C CA . ASN F 3 90 ? -89.890 -37.952 33.829 1.00 31.25 90 ASN F CA 1
ATOM 6705 C C . ASN F 3 90 ? -89.330 -36.902 32.888 1.00 29.66 90 ASN F C 1
ATOM 6706 O O . ASN F 3 90 ? -88.581 -37.229 31.990 1.00 29.32 90 ASN F O 1
ATOM 6711 N N . ASP F 3 91 ? -89.707 -35.650 33.085 1.00 28.81 91 ASP F N 1
ATOM 6712 C CA . ASP F 3 91 ? -89.240 -34.596 32.217 1.00 29.26 91 ASP F CA 1
ATOM 6713 C C . ASP F 3 91 ? -87.739 -34.555 32.268 1.00 28.24 91 ASP F C 1
ATOM 6714 O O . ASP F 3 91 ? -87.058 -34.570 31.256 1.00 26.08 91 ASP F O 1
ATOM 6719 N N . MET F 3 92 ? -87.210 -34.563 33.469 1.00 28.32 92 MET F N 1
ATOM 6720 C CA . MET F 3 92 ? -85.773 -34.540 33.610 1.00 28.13 92 MET F CA 1
ATOM 6721 C C . MET F 3 92 ? -85.117 -35.680 32.806 1.00 26.56 92 MET F C 1
ATOM 6722 O O . MET F 3 92 ? -84.245 -35.471 32.006 1.00 24.37 92 MET F O 1
ATOM 6727 N N . LYS F 3 93 ? -85.575 -36.888 33.019 1.00 27.67 93 LYS F N 1
ATOM 6728 C CA . LYS F 3 93 ? -84.935 -38.033 32.444 1.00 29.09 93 LYS F CA 1
ATOM 6729 C C . LYS F 3 93 ? -85.041 -37.942 30.925 1.00 30.04 93 LYS F C 1
ATOM 6730 O O . LYS F 3 93 ? -84.120 -38.283 30.206 1.00 28.97 93 LYS F O 1
ATOM 6736 N N . PHE F 3 94 ? -86.178 -37.477 30.441 1.00 31.94 94 PHE F N 1
ATOM 6737 C CA . PHE F 3 94 ? -86.405 -37.339 29.018 1.00 34.15 94 PHE F CA 1
ATOM 6738 C C . PHE F 3 94 ? -85.310 -36.437 28.440 1.00 34.43 94 PHE F C 1
ATOM 6739 O O . PHE F 3 94 ? -84.447 -36.902 27.681 1.00 34.48 94 PHE F O 1
ATOM 6747 N N . TRP F 3 95 ? -85.326 -35.157 28.801 1.00 33.35 95 TRP F N 1
ATOM 6748 C CA . TRP F 3 95 ? -84.452 -34.196 28.148 1.00 31.12 95 TRP F CA 1
ATOM 6749 C C . TRP F 3 95 ? -83.012 -34.602 28.236 1.00 33.28 95 TRP F C 1
ATOM 6750 O O . TRP F 3 95 ? -82.277 -34.483 27.261 1.00 37.35 95 TRP F O 1
ATOM 6761 N N . GLN F 3 96 ? -82.590 -35.117 29.381 1.00 34.11 96 GLN F N 1
ATOM 6762 C CA . GLN F 3 96 ? -81.225 -35.635 29.482 1.00 33.35 96 GLN F CA 1
ATOM 6763 C C . GLN F 3 96 ? -80.948 -36.623 28.394 1.00 31.79 96 GLN F C 1
ATOM 6764 O O . GLN F 3 96 ? -79.946 -36.565 27.739 1.00 31.15 96 GLN F O 1
ATOM 6770 N N . ASN F 3 97 ? -81.860 -37.543 28.211 1.00 33.72 97 ASN F N 1
ATOM 6771 C CA . ASN F 3 97 ? -81.710 -38.544 27.188 1.00 35.46 97 ASN F CA 1
ATOM 6772 C C . ASN F 3 97 ? -81.613 -37.913 25.815 1.00 33.33 97 ASN F C 1
ATOM 6773 O O . ASN F 3 97 ? -80.728 -38.239 25.047 1.00 32.74 97 ASN F O 1
ATOM 6778 N N . GLU F 3 98 ? -82.518 -36.999 25.516 1.00 32.50 98 GLU F N 1
ATOM 6779 C CA . GLU F 3 98 ? -82.489 -36.304 24.253 1.00 32.73 98 GLU F CA 1
ATOM 6780 C C . GLU F 3 98 ? -81.154 -35.654 23.970 1.00 31.62 98 GLU F C 1
ATOM 6781 O O . GLU F 3 98 ? -80.592 -35.811 22.895 1.00 33.86 98 GLU F O 1
ATOM 6787 N N . ILE F 3 99 ? -80.643 -34.897 24.918 1.00 29.73 99 ILE F N 1
ATOM 6788 C CA . ILE F 3 99 ? -79.375 -34.235 24.700 1.00 29.03 99 ILE F CA 1
ATOM 6789 C C . ILE F 3 99 ? -78.263 -35.256 24.534 1.00 28.38 99 ILE F C 1
ATOM 6790 O O . ILE F 3 99 ? -77.274 -35.041 23.863 1.00 27.80 99 ILE F O 1
ATOM 6795 N N . THR F 3 100 ? -78.414 -36.395 25.152 1.00 29.39 100 THR F N 1
ATOM 6796 C CA . THR F 3 100 ? -77.388 -37.384 25.017 1.00 31.46 100 THR F CA 1
ATOM 6797 C C . THR F 3 100 ? -77.486 -38.070 23.652 1.00 34.20 100 THR F C 1
ATOM 6798 O O . THR F 3 100 ? -76.479 -38.439 23.072 1.00 34.80 100 THR F O 1
ATOM 6802 N N . LYS F 3 101 ? -78.691 -38.209 23.121 1.00 36.36 101 LYS F N 1
ATOM 6803 C CA . LYS F 3 101 ? -78.829 -38.651 21.750 1.00 38.29 101 LYS F CA 1
ATOM 6804 C C . LYS F 3 101 ? -78.106 -37.664 20.817 1.00 38.43 101 LYS F C 1
ATOM 6805 O O . LYS F 3 101 ? -77.255 -38.063 20.023 1.00 37.34 101 LYS F O 1
ATOM 6811 N N . MET F 3 102 ? -78.435 -36.378 20.936 1.00 37.25 102 MET F N 1
ATOM 6812 C CA . MET F 3 102 ? -77.829 -35.338 20.099 1.00 35.18 102 MET F CA 1
ATOM 6813 C C . MET F 3 102 ? -76.328 -35.355 20.186 1.00 34.42 102 MET F C 1
ATOM 6814 O O . MET F 3 102 ? -75.636 -35.296 19.181 1.00 35.87 102 MET F O 1
ATOM 6819 N N . MET F 3 103 ? -75.817 -35.402 21.400 1.00 34.09 103 MET F N 1
ATOM 6820 C CA . MET F 3 103 ? -74.374 -35.417 21.580 1.00 33.75 103 MET F CA 1
ATOM 6821 C C . MET F 3 103 ? -73.736 -36.646 20.936 1.00 35.29 103 MET F C 1
ATOM 6822 O O . MET F 3 103 ? -72.699 -36.537 20.326 1.00 33.67 103 MET F O 1
ATOM 6827 N N . ASN F 3 104 ? -74.373 -37.805 21.046 1.00 39.83 104 ASN F N 1
ATOM 6828 C CA . ASN F 3 104 ? -73.857 -39.011 20.400 1.00 42.61 104 ASN F CA 1
ATOM 6829 C C . ASN F 3 104 ? -73.912 -38.906 18.906 1.00 42.61 104 ASN F C 1
ATOM 6830 O O . ASN F 3 104 ? -72.938 -39.211 18.223 1.00 41.46 104 ASN F O 1
ATOM 6835 N N . LYS F 3 105 ? -75.051 -38.449 18.401 1.00 43.03 105 LYS F N 1
ATOM 6836 C CA . LYS F 3 105 ? -75.224 -38.243 16.968 1.00 42.92 105 LYS F CA 1
ATOM 6837 C C . LYS F 3 105 ? -74.068 -37.435 16.424 1.00 40.34 105 LYS F C 1
ATOM 6838 O O . LYS F 3 105 ? -73.559 -37.734 15.335 1.00 43.13 105 LYS F O 1
ATOM 6844 N N . LEU F 3 106 ? -73.645 -36.431 17.183 1.00 37.22 106 LEU F N 1
ATOM 6845 C CA . LEU F 3 106 ? -72.533 -35.579 16.760 1.00 38.83 106 LEU F CA 1
ATOM 6846 C C . LEU F 3 106 ? -71.199 -36.256 16.850 1.00 40.72 106 LEU F C 1
ATOM 6847 O O . LEU F 3 106 ? -70.323 -35.969 16.073 1.00 43.21 106 LEU F O 1
ATOM 6852 N N . ASP F 3 107 ? -71.015 -37.122 17.818 1.00 44.63 107 ASP F N 1
ATOM 6853 C CA . ASP F 3 107 ? -69.756 -37.846 17.900 1.00 51.61 107 ASP F CA 1
ATOM 6854 C C . ASP F 3 107 ? -69.760 -39.034 16.960 1.00 56.84 107 ASP F C 1
ATOM 6855 O O . ASP F 3 107 ? -68.778 -39.737 16.845 1.00 49.39 107 ASP F O 1
ATOM 6860 N N . ASN F 3 108 ? -70.888 -39.272 16.312 1.00 71.05 108 ASN F N 1
ATOM 6861 C CA . ASN F 3 108 ? -71.010 -40.346 15.354 1.00 80.97 108 ASN F CA 1
ATOM 6862 C C . ASN F 3 108 ? -71.185 -39.794 13.951 1.00 77.10 108 ASN F C 1
ATOM 6863 O O . ASN F 3 108 ? -71.524 -40.532 13.025 1.00 78.57 108 ASN F O 1
ATOM 6868 N N . ILE F 3 109 ? -70.972 -38.494 13.794 1.00 74.24 109 ILE F N 1
ATOM 6869 C CA . ILE F 3 109 ? -71.195 -37.848 12.518 1.00 78.66 109 ILE F CA 1
ATOM 6870 C C . ILE F 3 109 ? -69.992 -38.086 11.627 1.00 86.86 109 ILE F C 1
ATOM 6871 O O . ILE F 3 109 ? -68.921 -38.428 12.130 1.00 82.39 109 ILE F O 1
ATOM 6876 N N . THR F 3 110 ? -70.174 -37.880 10.316 1.00 98.82 110 THR F N 1
ATOM 6877 C CA . THR F 3 110 ? -69.108 -38.106 9.324 1.00 99.31 110 THR F CA 1
ATOM 6878 C C . THR F 3 110 ? -67.798 -37.419 9.734 1.00 91.69 110 THR F C 1
ATOM 6879 O O . THR F 3 110 ? -66.744 -38.031 9.564 1.00 82.07 110 THR F O 1
ATOM 6883 N N . ASN F 3 111 ? -67.856 -36.185 10.268 1.00 84.29 111 ASN F N 1
ATOM 6884 C CA . ASN F 3 111 ? -66.658 -35.507 10.749 1.00 81.02 111 ASN F CA 1
ATOM 6885 C C . ASN F 3 111 ? -66.482 -34.136 10.103 1.00 80.20 111 ASN F C 1
ATOM 6886 O O . ASN F 3 111 ? -67.151 -33.860 9.111 1.00 82.13 111 ASN F O 1
ATOM 6891 N N . GLU F 3 112 ? -65.612 -33.276 10.659 1.00 81.16 112 GLU F N 1
ATOM 6892 C CA . GLU F 3 112 ? -65.284 -31.976 10.052 1.00 86.27 112 GLU F CA 1
ATOM 6893 C C . GLU F 3 112 ? -65.449 -32.069 8.561 1.00 88.77 112 GLU F C 1
ATOM 6894 O O . GLU F 3 112 ? -66.022 -31.187 7.942 1.00 95.55 112 GLU F O 1
ATOM 6900 N N . ILE F 3 113 ? -64.863 -33.130 8.002 1.00 81.41 113 ILE F N 1
ATOM 6901 C CA . ILE F 3 113 ? -64.726 -33.341 6.570 1.00 77.49 113 ILE F CA 1
ATOM 6902 C C . ILE F 3 113 ? -63.520 -32.523 6.075 1.00 76.75 113 ILE F C 1
ATOM 6903 O O . ILE F 3 113 ? -63.387 -32.257 4.881 1.00 78.08 113 ILE F O 1
ATOM 6908 N N . ASP F 3 114 ? -62.624 -32.160 7.001 1.00 74.85 114 ASP F N 1
ATOM 6909 C CA . ASP F 3 114 ? -61.454 -31.338 6.687 1.00 73.02 114 ASP F CA 1
ATOM 6910 C C . ASP F 3 114 ? -60.136 -31.992 7.153 1.00 79.05 114 ASP F C 1
ATOM 6911 O O . ASP F 3 114 ? -59.901 -32.182 8.355 1.00 71.53 114 ASP F O 1
ATOM 6916 N N . GLN F 3 115 ? -59.308 -32.335 6.160 1.00 93.25 115 GLN F N 1
ATOM 6917 C CA . GLN F 3 115 ? -57.927 -32.811 6.325 1.00 105.69 115 GLN F CA 1
ATOM 6918 C C . GLN F 3 115 ? -57.822 -34.142 7.084 1.00 118.12 115 GLN F C 1
ATOM 6919 O O . GLN F 3 115 ? -58.428 -35.127 6.660 1.00 131.22 115 GLN F O 1
ATOM 6925 N N . GLN F 3 116 ? -57.049 -34.187 8.171 1.00 123.96 116 GLN F N 1
ATOM 6926 C CA . GLN F 3 116 ? -56.917 -35.402 8.982 1.00 125.68 116 GLN F CA 1
ATOM 6927 C C . GLN F 3 116 ? -58.121 -35.666 9.894 1.00 126.18 116 GLN F C 1
ATOM 6928 O O . GLN F 3 116 ? -58.823 -34.731 10.309 1.00 121.34 116 GLN F O 1
ATOM 6934 N N . HIS F 3 117 ? -58.329 -36.949 10.206 1.00 122.25 117 HIS F N 1
ATOM 6935 C CA . HIS F 3 117 ? -59.508 -37.400 10.951 1.00 115.86 117 HIS F CA 1
ATOM 6936 C C . HIS F 3 117 ? -59.554 -36.760 12.330 1.00 103.57 117 HIS F C 1
ATOM 6937 O O . HIS F 3 117 ? -58.534 -36.567 12.985 1.00 92.89 117 HIS F O 1
ATOM 6944 N N . ASN F 3 118 ? -60.769 -36.448 12.748 1.00 101.60 118 ASN F N 1
ATOM 6945 C CA . ASN F 3 118 ? -61.039 -35.600 13.884 1.00 99.61 118 ASN F CA 1
ATOM 6946 C C . ASN F 3 118 ? -62.312 -36.095 14.542 1.00 106.20 118 ASN F C 1
ATOM 6947 O O . ASN F 3 118 ? -63.120 -36.770 13.894 1.00 109.19 118 ASN F O 1
ATOM 6952 N N . SER F 3 119 ? -62.511 -35.747 15.814 1.00 114.15 119 SER F N 1
ATOM 6953 C CA . SER F 3 119 ? -63.703 -36.201 16.542 1.00 109.68 119 SER F CA 1
ATOM 6954 C C . SER F 3 119 ? -64.953 -35.579 15.905 1.00 100.23 119 SER F C 1
ATOM 6955 O O . SER F 3 119 ? -65.434 -34.502 16.300 1.00 82.82 119 SER F O 1
ATOM 6958 N N . LYS F 3 120 ? -65.388 -36.261 14.846 1.00 97.17 120 LYS F N 1
ATOM 6959 C CA . LYS F 3 120 ? -66.673 -36.059 14.209 1.00 101.95 120 LYS F CA 1
ATOM 6960 C C . LYS F 3 120 ? -67.032 -34.576 14.260 1.00 91.84 120 LYS F C 1
ATOM 6961 O O . LYS F 3 120 ? -66.283 -33.770 13.733 1.00 109.80 120 LYS F O 1
ATOM 6967 N N . LEU F 3 121 ? -68.138 -34.200 14.880 1.00 76.96 121 LEU F N 1
ATOM 6968 C CA . LEU F 3 121 ? -68.361 -32.803 15.219 1.00 69.74 121 LEU F CA 1
ATOM 6969 C C . LEU F 3 121 ? -68.119 -32.580 16.710 1.00 67.31 121 LEU F C 1
ATOM 6970 O O . LEU F 3 121 ? -67.687 -31.500 17.123 1.00 65.01 121 LEU F O 1
ATOM 6975 N N . GLY F 3 122 ? -68.402 -33.608 17.508 1.00 63.56 122 GLY F N 1
ATOM 6976 C CA . GLY F 3 122 ? -68.267 -33.552 18.957 1.00 61.95 122 GLY F CA 1
ATOM 6977 C C . GLY F 3 122 ? -67.089 -32.765 19.497 1.00 60.99 122 GLY F C 1
ATOM 6978 O O . GLY F 3 122 ? -67.249 -31.958 20.397 1.00 55.45 122 GLY F O 1
ATOM 6979 N N . ASP F 3 123 ? -65.902 -32.984 18.939 1.00 67.36 123 ASP F N 1
ATOM 6980 C CA . ASP F 3 123 ? -64.687 -32.368 19.479 1.00 69.39 123 ASP F CA 1
ATOM 6981 C C . ASP F 3 123 ? -64.821 -30.860 19.604 1.00 63.77 123 ASP F C 1
ATOM 6982 O O . ASP F 3 123 ? -64.085 -30.238 20.364 1.00 56.35 123 ASP F O 1
ATOM 6987 N N . PHE F 3 124 ? -65.718 -30.269 18.817 1.00 66.46 124 PHE F N 1
ATOM 6988 C CA . PHE F 3 124 ? -65.928 -28.828 18.850 1.00 72.50 124 PHE F CA 1
ATOM 6989 C C . PHE F 3 124 ? -67.283 -28.576 19.459 1.00 75.74 124 PHE F C 1
ATOM 6990 O O . PHE F 3 124 ? -68.242 -28.354 18.744 1.00 88.99 124 PHE F O 1
ATOM 6998 N N . ILE F 3 125 ? -67.367 -28.622 20.782 1.00 73.57 125 ILE F N 1
ATOM 6999 C CA . ILE F 3 125 ? -68.656 -28.553 21.467 1.00 66.64 125 ILE F CA 1
ATOM 7000 C C . ILE F 3 125 ? -68.391 -28.293 22.952 1.00 61.82 125 ILE F C 1
ATOM 7001 O O . ILE F 3 125 ? -67.249 -28.340 23.375 1.00 65.85 125 ILE F O 1
ATOM 7006 N N . SER F 3 126 ? -69.415 -28.008 23.742 1.00 57.99 126 SER F N 1
ATOM 7007 C CA . SER F 3 126 ? -69.217 -27.842 25.186 1.00 62.95 126 SER F CA 1
ATOM 7008 C C . SER F 3 126 ? -70.047 -28.834 26.015 1.00 62.08 126 SER F C 1
ATOM 7009 O O . SER F 3 126 ? -71.271 -28.764 26.070 1.00 54.71 126 SER F O 1
ATOM 7012 N N . ARG F 3 127 ? -69.337 -29.751 26.665 1.00 64.64 127 ARG F N 1
ATOM 7013 C CA . ARG F 3 127 ? -69.936 -30.835 27.430 1.00 63.54 127 ARG F CA 1
ATOM 7014 C C . ARG F 3 127 ? -70.298 -30.376 28.819 1.00 65.20 127 ARG F C 1
ATOM 7015 O O . ARG F 3 127 ? -71.326 -30.759 29.344 1.00 59.18 127 ARG F O 1
ATOM 7023 N N . ASP F 3 128 ? -69.430 -29.581 29.431 1.00 73.78 128 ASP F N 1
ATOM 7024 C CA . ASP F 3 128 ? -69.750 -28.968 30.711 1.00 77.84 128 ASP F CA 1
ATOM 7025 C C . ASP F 3 128 ? -71.187 -28.491 30.618 1.00 72.84 128 ASP F C 1
ATOM 7026 O O . ASP F 3 128 ? -71.561 -27.820 29.660 1.00 83.14 128 ASP F O 1
ATOM 7031 N N . SER F 3 129 ? -72.002 -28.905 31.577 1.00 66.88 129 SER F N 1
ATOM 7032 C CA . SER F 3 129 ? -73.424 -28.561 31.626 1.00 61.04 129 SER F CA 1
ATOM 7033 C C . SER F 3 129 ? -74.337 -29.450 30.736 1.00 56.20 129 SER F C 1
ATOM 7034 O O . SER F 3 129 ? -75.556 -29.397 30.843 1.00 49.61 129 SER F O 1
ATOM 7037 N N . SER F 3 130 ? -73.752 -30.296 29.897 1.00 56.22 130 SER F N 1
ATOM 7038 C CA . SER F 3 130 ? -74.519 -31.354 29.244 1.00 57.37 130 SER F CA 1
ATOM 7039 C C . SER F 3 130 ? -75.268 -32.188 30.280 1.00 53.68 130 SER F C 1
ATOM 7040 O O . SER F 3 130 ? -76.493 -32.273 30.253 1.00 53.40 130 SER F O 1
ATOM 7043 N N . HIS F 3 131 ? -74.515 -32.779 31.205 1.00 50.70 131 HIS F N 1
ATOM 7044 C CA . HIS F 3 131 ? -75.059 -33.727 32.157 1.00 49.81 131 HIS F CA 1
ATOM 7045 C C . HIS F 3 131 ? -75.473 -33.104 33.496 1.00 46.94 131 HIS F C 1
ATOM 7046 O O . HIS F 3 131 ? -75.319 -33.702 34.556 1.00 42.92 131 HIS F O 1
ATOM 7053 N N . ILE F 3 132 ? -76.053 -31.913 33.412 1.00 45.86 132 ILE F N 1
ATOM 7054 C CA . ILE F 3 132 ? -76.561 -31.190 34.568 1.00 46.28 132 ILE F CA 1
ATOM 7055 C C . ILE F 3 132 ? -77.759 -31.914 35.199 1.00 46.03 132 ILE F C 1
ATOM 7056 O O . ILE F 3 132 ? -77.983 -31.836 36.403 1.00 45.73 132 ILE F O 1
ATOM 7061 N N . LEU F 3 133 ? -78.547 -32.612 34.394 1.00 45.74 133 LEU F N 1
ATOM 7062 C CA . LEU F 3 133 ? -79.733 -33.266 34.924 1.00 43.47 133 LEU F CA 1
ATOM 7063 C C . LEU F 3 133 ? -79.402 -34.510 35.698 1.00 42.79 133 LEU F C 1
ATOM 7064 O O . LEU F 3 133 ? -80.011 -34.760 36.713 1.00 46.62 133 LEU F O 1
ATOM 7069 N N . ASP F 3 134 ? -78.434 -35.287 35.245 1.00 42.62 134 ASP F N 1
ATOM 7070 C CA . ASP F 3 134 ? -78.024 -36.464 36.002 1.00 45.30 134 ASP F CA 1
ATOM 7071 C C . ASP F 3 134 ? -77.632 -36.191 37.453 1.00 48.76 134 ASP F C 1
ATOM 7072 O O . ASP F 3 134 ? -77.981 -36.973 38.363 1.00 51.59 134 ASP F O 1
ATOM 7077 N N . SER F 3 135 ? -76.906 -35.100 37.672 1.00 47.27 135 SER F N 1
ATOM 7078 C CA . SER F 3 135 ? -76.539 -34.726 39.016 1.00 48.53 135 SER F CA 1
ATOM 7079 C C . SER F 3 135 ? -77.769 -34.542 39.844 1.00 48.22 135 SER F C 1
ATOM 7080 O O . SER F 3 135 ? -77.796 -34.966 40.987 1.00 59.33 135 SER F O 1
ATOM 7083 N N . LYS F 3 136 ? -78.781 -33.894 39.295 1.00 44.69 136 LYS F N 1
ATOM 7084 C CA . LYS F 3 136 ? -80.014 -33.751 40.035 1.00 45.64 136 LYS F CA 1
ATOM 7085 C C . LYS F 3 136 ? -80.763 -35.026 40.126 1.00 44.84 136 LYS F C 1
ATOM 7086 O O . LYS F 3 136 ? -81.469 -35.266 41.072 1.00 46.69 136 LYS F O 1
ATOM 7092 N N . LEU F 3 137 ? -80.678 -35.810 39.082 1.00 45.93 137 LEU F N 1
ATOM 7093 C CA . LEU F 3 137 ? -81.308 -37.082 39.080 1.00 50.86 137 LEU F CA 1
ATOM 7094 C C . LEU F 3 137 ? -80.726 -37.882 40.248 1.00 45.96 137 LEU F C 1
ATOM 7095 O O . LEU F 3 137 ? -81.435 -38.611 40.899 1.00 43.12 137 LEU F O 1
ATOM 7100 N N . ASN F 3 138 ? -79.436 -37.730 40.510 1.00 44.67 138 ASN F N 1
ATOM 7101 C CA . ASN F 3 138 ? -78.813 -38.265 41.722 1.00 46.08 138 ASN F CA 1
ATOM 7102 C C . ASN F 3 138 ? -79.340 -37.741 43.045 1.00 40.93 138 ASN F C 1
ATOM 7103 O O . ASN F 3 138 ? -79.401 -38.469 44.025 1.00 42.34 138 ASN F O 1
ATOM 7108 N N . GLU F 3 139 ? -79.664 -36.465 43.103 1.00 38.77 139 GLU F N 1
ATOM 7109 C CA . GLU F 3 139 ? -80.252 -35.909 44.304 1.00 39.79 139 GLU F CA 1
ATOM 7110 C C . GLU F 3 139 ? -81.596 -36.582 44.581 1.00 35.92 139 GLU F C 1
ATOM 7111 O O . GLU F 3 139 ? -82.075 -36.606 45.701 1.00 36.49 139 GLU F O 1
ATOM 7117 N N . ILE F 3 140 ? -82.214 -37.124 43.550 1.00 32.25 140 ILE F N 1
ATOM 7118 C CA . ILE F 3 140 ? -83.603 -37.474 43.649 1.00 30.30 140 ILE F CA 1
ATOM 7119 C C . ILE F 3 140 ? -83.852 -38.622 44.623 1.00 32.04 140 ILE F C 1
ATOM 7120 O O . ILE F 3 140 ? -84.834 -38.573 45.353 1.00 33.45 140 ILE F O 1
ATOM 7125 N N . PRO F 3 141 ? -82.963 -39.633 44.680 1.00 33.88 141 PRO F N 1
ATOM 7126 C CA . PRO F 3 141 ? -83.200 -40.644 45.694 1.00 33.00 141 PRO F CA 1
ATOM 7127 C C . PRO F 3 141 ? -83.147 -40.001 47.039 1.00 32.10 141 PRO F C 1
ATOM 7128 O O . PRO F 3 141 ? -84.098 -40.088 47.806 1.00 34.62 141 PRO F O 1
ATOM 7132 N N . THR F 3 142 ? -82.056 -39.312 47.317 1.00 30.44 142 THR F N 1
ATOM 7133 C CA . THR F 3 142 ? -81.870 -38.782 48.655 1.00 28.43 142 THR F CA 1
ATOM 7134 C C . THR F 3 142 ? -83.081 -37.981 48.988 1.00 27.94 142 THR F C 1
ATOM 7135 O O . THR F 3 142 ? -83.552 -38.030 50.091 1.00 30.09 142 THR F O 1
ATOM 7139 N N . ILE F 3 143 ? -83.620 -37.248 48.029 1.00 28.85 143 ILE F N 1
ATOM 7140 C CA . ILE F 3 143 ? -84.861 -36.495 48.285 1.00 29.86 143 ILE F CA 1
ATOM 7141 C C . ILE F 3 143 ? -86.021 -37.426 48.617 1.00 29.11 143 ILE F C 1
ATOM 7142 O O . ILE F 3 143 ? -86.799 -37.134 49.491 1.00 25.85 143 ILE F O 1
ATOM 7147 N N . ARG F 3 144 ? -86.146 -38.533 47.899 1.00 30.88 144 ARG F N 1
ATOM 7148 C CA . ARG F 3 144 ? -87.219 -39.447 48.181 1.00 33.74 144 ARG F CA 1
ATOM 7149 C C . ARG F 3 144 ? -87.157 -39.736 49.677 1.00 37.38 144 ARG F C 1
ATOM 7150 O O . ARG F 3 144 ? -88.143 -39.553 50.410 1.00 35.21 144 ARG F O 1
ATOM 7158 N N . LYS F 3 145 ? -85.970 -40.145 50.127 1.00 41.27 145 LYS F N 1
ATOM 7159 C CA . LYS F 3 145 ? -85.724 -40.476 51.536 1.00 41.14 145 LYS F CA 1
ATOM 7160 C C . LYS F 3 145 ? -86.255 -39.412 52.468 1.00 38.60 145 LYS F C 1
ATOM 7161 O O . LYS F 3 145 ? -86.910 -39.721 53.453 1.00 40.82 145 LYS F O 1
ATOM 7167 N N . GLN F 3 146 ? -85.979 -38.157 52.167 1.00 35.72 146 GLN F N 1
ATOM 7168 C CA . GLN F 3 146 ? -86.540 -37.082 52.973 1.00 33.81 146 GLN F CA 1
ATOM 7169 C C . GLN F 3 146 ? -88.044 -37.123 52.970 1.00 30.20 146 GLN F C 1
ATOM 7170 O O . GLN F 3 146 ? -88.666 -36.952 54.004 1.00 30.35 146 GLN F O 1
ATOM 7176 N N . VAL F 3 147 ? -88.649 -37.378 51.823 1.00 27.66 147 VAL F N 1
ATOM 7177 C CA . VAL F 3 147 ? -90.105 -37.405 51.783 1.00 26.85 147 VAL F CA 1
ATOM 7178 C C . VAL F 3 147 ? -90.627 -38.535 52.658 1.00 26.91 147 VAL F C 1
ATOM 7179 O O . VAL F 3 147 ? -91.635 -38.402 53.309 1.00 24.97 147 VAL F O 1
ATOM 7183 N N . GLU F 3 148 ? -89.900 -39.636 52.685 1.00 29.51 148 GLU F N 1
ATOM 7184 C CA . GLU F 3 148 ? -90.220 -40.744 53.557 1.00 30.17 148 GLU F CA 1
ATOM 7185 C C . GLU F 3 148 ? -90.137 -40.345 55.046 1.00 30.20 148 GLU F C 1
ATOM 7186 O O . GLU F 3 148 ? -91.069 -40.598 55.795 1.00 31.97 148 GLU F O 1
ATOM 7192 N N . ASN F 3 149 ? -89.074 -39.697 55.487 1.00 30.53 149 ASN F N 1
ATOM 7193 C CA . ASN F 3 149 ? -89.063 -39.198 56.868 1.00 33.19 149 ASN F CA 1
ATOM 7194 C C . ASN F 3 149 ? -90.268 -38.338 57.139 1.00 32.44 149 ASN F C 1
ATOM 7195 O O . ASN F 3 149 ? -91.034 -38.567 58.062 1.00 30.65 149 ASN F O 1
ATOM 7200 N N . ILE F 3 150 ? -90.448 -37.308 56.335 1.00 32.80 150 ILE F N 1
ATOM 7201 C CA . ILE F 3 150 ? -91.555 -36.429 56.610 1.00 31.37 150 ILE F CA 1
ATOM 7202 C C . ILE F 3 150 ? -92.784 -37.259 56.733 1.00 31.01 150 ILE F C 1
ATOM 7203 O O . ILE F 3 150 ? -93.561 -37.046 57.629 1.00 34.29 150 ILE F O 1
ATOM 7208 N N . THR F 3 151 ? -92.998 -38.182 55.809 1.00 29.95 151 THR F N 1
ATOM 7209 C CA . THR F 3 151 ? -94.290 -38.802 55.786 1.00 29.47 151 THR F CA 1
ATOM 7210 C C . THR F 3 151 ? -94.515 -39.599 57.049 1.00 30.08 151 THR F C 1
ATOM 7211 O O . THR F 3 151 ? -95.595 -39.520 57.631 1.00 28.19 151 THR F O 1
ATOM 7215 N N . ARG F 3 152 ? -93.498 -40.335 57.496 1.00 31.13 152 ARG F N 1
ATOM 7216 C CA . ARG F 3 152 ? -93.641 -41.151 58.717 1.00 30.20 152 ARG F CA 1
ATOM 7217 C C . ARG F 3 152 ? -93.762 -40.269 59.959 1.00 30.18 152 ARG F C 1
ATOM 7218 O O . ARG F 3 152 ? -94.500 -40.617 60.883 1.00 31.42 152 ARG F O 1
ATOM 7226 N N . GLN F 3 153 ? -93.073 -39.125 59.996 1.00 29.56 153 GLN F N 1
ATOM 7227 C CA . GLN F 3 153 ? -93.234 -38.245 61.155 1.00 30.77 153 GLN F CA 1
ATOM 7228 C C . GLN F 3 153 ? -94.678 -37.777 61.181 1.00 27.17 153 GLN F C 1
ATOM 7229 O O . GLN F 3 153 ? -95.316 -37.791 62.210 1.00 23.92 153 GLN F O 1
ATOM 7235 N N . TYR F 3 154 ? -95.178 -37.370 60.022 1.00 26.83 154 TYR F N 1
ATOM 7236 C CA . TYR F 3 154 ? -96.567 -36.901 59.857 1.00 26.89 154 TYR F CA 1
ATOM 7237 C C . TYR F 3 154 ? -97.611 -37.872 60.399 1.00 27.16 154 TYR F C 1
ATOM 7238 O O . TYR F 3 154 ? -98.577 -37.489 61.001 1.00 24.02 154 TYR F O 1
ATOM 7247 N N . GLN F 3 155 ? -97.380 -39.153 60.191 1.00 30.81 155 GLN F N 1
ATOM 7248 C CA . GLN F 3 155 ? -98.279 -40.171 60.708 1.00 31.39 155 GLN F CA 1
ATOM 7249 C C . GLN F 3 155 ? -98.236 -40.093 62.231 1.00 29.93 155 GLN F C 1
ATOM 7250 O O . GLN F 3 155 ? -99.219 -39.738 62.851 1.00 29.76 155 GLN F O 1
ATOM 7256 N N . THR F 3 156 ? -97.073 -40.376 62.806 1.00 28.89 156 THR F N 1
ATOM 7257 C CA . THR F 3 156 ? -96.806 -40.140 64.231 1.00 28.05 156 THR F CA 1
ATOM 7258 C C . THR F 3 156 ? -97.539 -38.911 64.802 1.00 26.61 156 THR F C 1
ATOM 7259 O O . THR F 3 156 ? -98.442 -39.031 65.606 1.00 26.56 156 THR F O 1
ATOM 7263 N N . MET F 3 157 ? -97.143 -37.726 64.365 1.00 27.03 157 MET F N 1
ATOM 7264 C CA . MET F 3 157 ? -97.765 -36.477 64.817 1.00 26.04 157 MET F CA 1
ATOM 7265 C C . MET F 3 157 ? -99.261 -36.577 64.666 1.00 23.48 157 MET F C 1
ATOM 7266 O O . MET F 3 157 ? -99.995 -36.312 65.575 1.00 22.51 157 MET F O 1
ATOM 7271 N N . LEU F 3 158 ? -99.711 -36.996 63.504 1.00 22.97 158 LEU F N 1
ATOM 7272 C CA . LEU F 3 158 ? -101.128 -37.018 63.264 1.00 22.93 158 LEU F CA 1
ATOM 7273 C C . LEU F 3 158 ? -101.816 -37.867 64.311 1.00 24.88 158 LEU F C 1
ATOM 7274 O O . LEU F 3 158 ? -102.758 -37.446 64.949 1.00 24.73 158 LEU F O 1
ATOM 7279 N N . ALA F 3 159 ? -101.332 -39.079 64.487 1.00 28.38 159 ALA F N 1
ATOM 7280 C CA . ALA F 3 159 ? -101.983 -40.010 65.370 1.00 30.59 159 ALA F CA 1
ATOM 7281 C C . ALA F 3 159 ? -101.995 -39.397 66.731 1.00 32.19 159 ALA F C 1
ATOM 7282 O O . ALA F 3 159 ? -103.059 -39.161 67.291 1.00 33.15 159 ALA F O 1
ATOM 7284 N N . LYS F 3 160 ? -100.800 -39.117 67.242 1.00 34.93 160 LYS F N 1
ATOM 7285 C CA . LYS F 3 160 ? -100.631 -38.492 68.553 1.00 37.49 160 LYS F CA 1
ATOM 7286 C C . LYS F 3 160 ? -101.710 -37.476 68.831 1.00 36.34 160 LYS F C 1
ATOM 7287 O O . LYS F 3 160 ? -102.563 -37.665 69.690 1.00 32.15 160 LYS F O 1
ATOM 7293 N N . VAL F 3 161 ? -101.688 -36.421 68.034 1.00 40.20 161 VAL F N 1
ATOM 7294 C CA . VAL F 3 161 ? -102.690 -35.363 68.100 1.00 44.16 161 VAL F CA 1
ATOM 7295 C C . VAL F 3 161 ? -104.106 -35.908 68.052 1.00 47.57 161 VAL F C 1
ATOM 7296 O O . VAL F 3 161 ? -104.876 -35.790 68.989 1.00 44.95 161 VAL F O 1
ATOM 7300 N N . GLN F 3 162 ? -104.425 -36.514 66.927 1.00 58.02 162 GLN F N 1
ATOM 7301 C CA . GLN F 3 162 ? -105.784 -36.828 66.606 1.00 69.08 162 GLN F CA 1
ATOM 7302 C C . GLN F 3 162 ? -106.374 -37.749 67.641 1.00 74.43 162 GLN F C 1
ATOM 7303 O O . GLN F 3 162 ? -107.442 -37.482 68.164 1.00 79.10 162 GLN F O 1
ATOM 7309 N N . SER F 3 163 ? -105.683 -38.846 67.920 1.00 76.81 163 SER F N 1
ATOM 7310 C CA . SER F 3 163 ? -106.190 -39.812 68.864 1.00 78.54 163 SER F CA 1
ATOM 7311 C C . SER F 3 163 ? -106.086 -39.202 70.251 1.00 74.41 163 SER F C 1
ATOM 7312 O O . SER F 3 163 ? -107.099 -38.857 70.851 1.00 78.65 163 SER F O 1
ATOM 7315 N N . GLN F 3 164 ? -104.863 -39.013 70.729 1.00 70.01 164 GLN F N 1
ATOM 7316 C CA . GLN F 3 164 ? -104.649 -38.749 72.141 1.00 73.30 164 GLN F CA 1
ATOM 7317 C C . GLN F 3 164 ? -105.387 -37.528 72.626 1.00 76.55 164 GLN F C 1
ATOM 7318 O O . GLN F 3 164 ? -106.071 -37.583 73.644 1.00 87.97 164 GLN F O 1
ATOM 7324 N N . LEU F 3 165 ? -105.272 -36.431 71.896 1.00 76.25 165 LEU F N 1
ATOM 7325 C CA . LEU F 3 165 ? -105.822 -35.177 72.377 1.00 76.19 165 LEU F CA 1
ATOM 7326 C C . LEU F 3 165 ? -107.332 -35.199 72.346 1.00 85.43 165 LEU F C 1
ATOM 7327 O O . LEU F 3 165 ? -107.959 -35.017 73.396 1.00 94.02 165 LEU F O 1
ATOM 7332 N N . VAL F 3 166 ? -107.922 -35.488 71.186 1.00 90.70 166 VAL F N 1
ATOM 7333 C CA . VAL F 3 166 ? -109.394 -35.406 71.055 1.00 97.09 166 VAL F CA 1
ATOM 7334 C C . VAL F 3 166 ? -110.153 -36.371 71.989 1.00 106.13 166 VAL F C 1
ATOM 7335 O O . VAL F 3 166 ? -111.187 -36.002 72.539 1.00 113.19 166 VAL F O 1
ATOM 7339 N N . GLU F 3 167 ? -109.644 -37.588 72.179 1.00 107.05 167 GLU F N 1
ATOM 7340 C CA . GLU F 3 167 ? -110.415 -38.616 72.867 1.00 112.98 167 GLU F CA 1
ATOM 7341 C C . GLU F 3 167 ? -110.381 -38.474 74.381 1.00 115.65 167 GLU F C 1
ATOM 7342 O O . GLU F 3 167 ? -111.422 -38.327 75.012 1.00 123.23 167 GLU F O 1
ATOM 7348 N N . SER F 3 168 ? -109.190 -38.497 74.966 1.00 111.86 168 SER F N 1
ATOM 7349 C CA . SER F 3 168 ? -109.074 -38.651 76.411 1.00 109.39 168 SER F CA 1
ATOM 7350 C C . SER F 3 168 ? -109.363 -37.319 77.080 1.00 113.61 168 SER F C 1
ATOM 7351 O O . SER F 3 168 ? -110.200 -37.216 77.993 1.00 102.87 168 SER F O 1
ATOM 7354 N N . ARG F 3 169 ? -108.684 -36.296 76.584 1.00 120.63 169 ARG F N 1
ATOM 7355 C CA . ARG F 3 169 ? -108.807 -34.972 77.133 1.00 133.23 169 ARG F CA 1
ATOM 7356 C C . ARG F 3 169 ? -110.191 -34.448 76.777 1.00 140.61 169 ARG F C 1
ATOM 7357 O O . ARG F 3 169 ? -111.030 -34.284 77.664 1.00 155.34 169 ARG F O 1
ATOM 7365 N N . MET F 3 170 ? -110.447 -34.247 75.485 1.00 133.19 170 MET F N 1
ATOM 7366 C CA . MET F 3 170 ? -111.634 -33.496 75.040 1.00 132.98 170 MET F CA 1
ATOM 7367 C C . MET F 3 170 ? -112.968 -34.111 75.501 1.00 133.92 170 MET F C 1
ATOM 7368 O O . MET F 3 170 ? -113.928 -33.376 75.752 1.00 134.13 170 MET F O 1
ATOM 7373 N N . LYS F 3 171 ? -113.030 -35.439 75.626 1.00 131.79 171 LYS F N 1
ATOM 7374 C CA . LYS F 3 171 ? -114.232 -36.097 76.173 1.00 130.25 171 LYS F CA 1
ATOM 7375 C C . LYS F 3 171 ? -114.245 -36.000 77.701 1.00 138.71 171 LYS F C 1
ATOM 7376 O O . LYS F 3 171 ? -115.287 -35.712 78.293 1.00 135.61 171 LYS F O 1
ATOM 7382 N N . GLY F 3 172 ? -113.090 -36.245 78.328 1.00 141.64 172 GLY F N 1
ATOM 7383 C CA . GLY F 3 172 ? -112.922 -36.062 79.772 1.00 135.92 172 GLY F CA 1
ATOM 7384 C C . GLY F 3 172 ? -113.289 -34.658 80.216 1.00 134.87 172 GLY F C 1
ATOM 7385 O O . GLY F 3 172 ? -114.047 -34.499 81.164 1.00 136.52 172 GLY F O 1
ATOM 7386 N N . LEU F 3 173 ? -112.765 -33.650 79.513 1.00 131.62 173 LEU F N 1
ATOM 7387 C CA . LEU F 3 173 ? -113.053 -32.232 79.799 1.00 130.27 173 LEU F CA 1
ATOM 7388 C C . LEU F 3 173 ? -114.516 -31.847 79.592 1.00 132.96 173 LEU F C 1
ATOM 7389 O O . LEU F 3 173 ? -115.071 -31.067 80.374 1.00 141.68 173 LEU F O 1
ATOM 7394 N N . ARG F 3 174 ? -115.123 -32.366 78.529 1.00 128.33 174 ARG F N 1
ATOM 7395 C CA . ARG F 3 174 ? -116.555 -32.180 78.282 1.00 132.93 174 ARG F CA 1
ATOM 7396 C C . ARG F 3 174 ? -117.393 -32.685 79.452 1.00 133.80 174 ARG F C 1
ATOM 7397 O O . ARG F 3 174 ? -118.356 -32.033 79.874 1.00 127.68 174 ARG F O 1
ATOM 7405 N N . ASP F 3 175 ? -117.013 -33.858 79.959 1.00 135.55 175 ASP F N 1
ATOM 7406 C CA . ASP F 3 175 ? -117.693 -34.491 81.091 1.00 135.50 175 ASP F CA 1
ATOM 7407 C C . ASP F 3 175 ? -117.498 -33.696 82.388 1.00 135.27 175 ASP F C 1
ATOM 7408 O O . ASP F 3 175 ? -118.399 -33.640 83.230 1.00 144.01 175 ASP F O 1
ATOM 7413 N N . GLU F 3 176 ? -116.320 -33.086 82.540 1.00 128.89 176 GLU F N 1
ATOM 7414 C CA . GLU F 3 176 ? -116.037 -32.206 83.679 1.00 119.94 176 GLU F CA 1
ATOM 7415 C C . GLU F 3 176 ? -117.004 -31.035 83.603 1.00 114.00 176 GLU F C 1
ATOM 7416 O O . GLU F 3 176 ? -117.635 -30.665 84.599 1.00 112.08 176 GLU F O 1
ATOM 7422 N N . PHE F 3 177 ? -117.124 -30.485 82.393 1.00 109.65 177 PHE F N 1
ATOM 7423 C CA . PHE F 3 177 ? -117.961 -29.319 82.127 1.00 110.01 177 PHE F CA 1
ATOM 7424 C C . PHE F 3 177 ? -119.461 -29.594 82.324 1.00 117.67 177 PHE F C 1
ATOM 7425 O O . PHE F 3 177 ? -120.176 -28.737 82.853 1.00 126.14 177 PHE F O 1
ATOM 7433 N N . SER F 3 178 ? -119.935 -30.773 81.911 1.00 114.21 178 SER F N 1
ATOM 7434 C CA . SER F 3 178 ? -121.341 -31.146 82.119 1.00 110.19 178 SER F CA 1
ATOM 7435 C C . SER F 3 178 ? -121.665 -31.250 83.608 1.00 105.89 178 SER F C 1
ATOM 7436 O O . SER F 3 178 ? -122.586 -30.594 84.091 1.00 99.94 178 SER F O 1
ATOM 7439 N N . GLU F 3 193 ? -128.263 -19.818 89.880 1.00 84.91 193 GLU F N 1
ATOM 7440 C CA . GLU F 3 193 ? -128.499 -18.392 90.138 1.00 83.03 193 GLU F CA 1
ATOM 7441 C C . GLU F 3 193 ? -129.796 -18.188 90.950 1.00 84.96 193 GLU F C 1
ATOM 7442 O O . GLU F 3 193 ? -130.348 -17.089 91.053 1.00 80.26 193 GLU F O 1
ATOM 7448 N N . GLU F 3 194 ? -130.249 -19.294 91.527 1.00 91.45 194 GLU F N 1
ATOM 7449 C CA . GLU F 3 194 ? -131.222 -19.321 92.608 1.00 94.62 194 GLU F CA 1
ATOM 7450 C C . GLU F 3 194 ? -130.624 -18.527 93.775 1.00 99.99 194 GLU F C 1
ATOM 7451 O O . GLU F 3 194 ? -131.291 -17.685 94.388 1.00 101.27 194 GLU F O 1
ATOM 7457 N N . PHE F 3 195 ? -129.357 -18.843 94.066 1.00 98.46 195 PHE F N 1
ATOM 7458 C CA . PHE F 3 195 ? -128.583 -18.245 95.156 1.00 93.50 195 PHE F CA 1
ATOM 7459 C C . PHE F 3 195 ? -128.500 -16.736 94.952 1.00 83.98 195 PHE F C 1
ATOM 7460 O O . PHE F 3 195 ? -128.710 -15.975 95.898 1.00 92.79 195 PHE F O 1
ATOM 7468 N N . THR F 3 196 ? -128.213 -16.305 93.725 1.00 71.31 196 THR F N 1
ATOM 7469 C CA . THR F 3 196 ? -128.177 -14.875 93.415 1.00 69.20 196 THR F CA 1
ATOM 7470 C C . THR F 3 196 ? -129.482 -14.230 93.805 1.00 77.71 196 THR F C 1
ATOM 7471 O O . THR F 3 196 ? -129.503 -13.195 94.464 1.00 86.18 196 THR F O 1
ATOM 7475 N N . ASN F 3 197 ? -130.572 -14.850 93.368 1.00 83.00 197 ASN F N 1
ATOM 7476 C CA . ASN F 3 197 ? -131.916 -14.397 93.700 1.00 84.79 197 ASN F CA 1
ATOM 7477 C C . ASN F 3 197 ? -132.103 -14.097 95.184 1.00 82.53 197 ASN F C 1
ATOM 7478 O O . ASN F 3 197 ? -132.436 -12.965 95.555 1.00 80.67 197 ASN F O 1
ATOM 7483 N N . GLU F 3 198 ? -131.883 -15.115 96.017 1.00 80.01 198 GLU F N 1
ATOM 7484 C CA . GLU F 3 198 ? -131.923 -14.952 97.465 1.00 75.46 198 GLU F CA 1
ATOM 7485 C C . GLU F 3 198 ? -131.210 -13.654 97.802 1.00 71.40 198 GLU F C 1
ATOM 7486 O O . GLU F 3 198 ? -131.828 -12.689 98.235 1.00 67.38 198 GLU F O 1
ATOM 7492 N N . ALA F 3 199 ? -129.915 -13.609 97.525 1.00 70.95 199 ALA F N 1
ATOM 7493 C CA . ALA F 3 199 ? -129.088 -12.473 97.924 1.00 73.30 199 ALA F CA 1
ATOM 7494 C C . ALA F 3 199 ? -129.722 -11.131 97.611 1.00 72.94 199 ALA F C 1
ATOM 7495 O O . ALA F 3 199 ? -129.623 -10.198 98.397 1.00 83.41 199 ALA F O 1
ATOM 7497 N N . ASP F 3 200 ? -130.368 -11.014 96.469 1.00 71.00 200 ASP F N 1
ATOM 7498 C CA . ASP F 3 200 ? -130.955 -9.738 96.113 1.00 76.63 200 ASP F CA 1
ATOM 7499 C C . ASP F 3 200 ? -132.107 -9.438 97.052 1.00 74.75 200 ASP F C 1
ATOM 7500 O O . ASP F 3 200 ? -132.202 -8.340 97.598 1.00 73.47 200 ASP F O 1
ATOM 7505 N N . GLN F 3 201 ? -132.968 -10.424 97.271 1.00 74.66 201 GLN F N 1
ATOM 7506 C CA . GLN F 3 201 ? -134.133 -10.205 98.117 1.00 76.92 201 GLN F CA 1
ATOM 7507 C C . GLN F 3 201 ? -133.712 -9.803 99.535 1.00 71.21 201 GLN F C 1
ATOM 7508 O O . GLN F 3 201 ? -134.421 -9.048 100.186 1.00 70.40 201 GLN F O 1
ATOM 7514 N N . LEU F 3 202 ? -132.565 -10.310 100.001 1.00 63.19 202 LEU F N 1
ATOM 7515 C CA . LEU F 3 202 ? -132.033 -9.957 101.317 1.00 55.61 202 LEU F CA 1
ATOM 7516 C C . LEU F 3 202 ? -131.447 -8.541 101.278 1.00 55.33 202 LEU F C 1
ATOM 7517 O O . LEU F 3 202 ? -131.700 -7.740 102.171 1.00 51.50 202 LEU F O 1
ATOM 7522 N N . GLU F 3 203 ? -130.686 -8.206 100.241 1.00 57.06 203 GLU F N 1
ATOM 7523 C CA . GLU F 3 203 ? -130.206 -6.841 100.122 1.00 61.39 203 GLU F CA 1
ATOM 7524 C C . GLU F 3 203 ? -131.396 -5.918 100.251 1.00 60.88 203 GLU F C 1
ATOM 7525 O O . GLU F 3 203 ? -131.280 -4.854 100.834 1.00 67.97 203 GLU F O 1
ATOM 7531 N N . GLN F 3 204 ? -132.538 -6.334 99.716 1.00 61.81 204 GLN F N 1
ATOM 7532 C CA . GLN F 3 204 ? -133.778 -5.556 99.812 1.00 66.08 204 GLN F CA 1
ATOM 7533 C C . GLN F 3 204 ? -134.268 -5.401 101.259 1.00 61.54 204 GLN F C 1
ATOM 7534 O O . GLN F 3 204 ? -134.511 -4.294 101.722 1.00 55.74 204 GLN F O 1
ATOM 7540 N N . GLU F 3 205 ? -134.397 -6.510 101.976 1.00 59.87 205 GLU F N 1
ATOM 7541 C CA . GLU F 3 205 ? -134.946 -6.469 103.329 1.00 60.64 205 GLU F CA 1
ATOM 7542 C C . GLU F 3 205 ? -134.125 -5.532 104.205 1.00 62.93 205 GLU F C 1
ATOM 7543 O O . GLU F 3 205 ? -134.677 -4.710 104.935 1.00 58.63 205 GLU F O 1
ATOM 7549 N N . LEU F 3 206 ? -132.802 -5.665 104.125 1.00 66.96 206 LEU F N 1
ATOM 7550 C CA . LEU F 3 206 ? -131.902 -4.813 104.884 1.00 66.37 206 LEU F CA 1
ATOM 7551 C C . LEU F 3 206 ? -132.183 -3.368 104.558 1.00 63.14 206 LEU F C 1
ATOM 7552 O O . LEU F 3 206 ? -132.357 -2.561 105.451 1.00 67.42 206 LEU F O 1
ATOM 7557 N N . ALA F 3 207 ? -132.264 -3.054 103.276 1.00 62.69 207 ALA F N 1
ATOM 7558 C CA . ALA F 3 207 ? -132.574 -1.692 102.835 1.00 65.39 207 ALA F CA 1
ATOM 7559 C C . ALA F 3 207 ? -133.942 -1.197 103.332 1.00 68.49 207 ALA F C 1
ATOM 7560 O O . ALA F 3 207 ? -134.103 -0.005 103.593 1.00 64.01 207 ALA F O 1
ATOM 7562 N N . ASP F 3 208 ? -134.917 -2.102 103.455 1.00 72.67 208 ASP F N 1
ATOM 7563 C CA . ASP F 3 208 ? -136.236 -1.739 103.987 1.00 72.95 208 ASP F CA 1
ATOM 7564 C C . ASP F 3 208 ? -136.048 -1.176 105.368 1.00 71.00 208 ASP F C 1
ATOM 7565 O O . ASP F 3 208 ? -136.387 -0.034 105.635 1.00 79.56 208 ASP F O 1
ATOM 7570 N N . PHE F 3 209 ? -135.495 -2.010 106.240 1.00 67.99 209 PHE F N 1
ATOM 7571 C CA . PHE F 3 209 ? -135.423 -1.737 107.662 1.00 63.34 209 PHE F CA 1
ATOM 7572 C C . PHE F 3 209 ? -134.613 -0.468 107.920 1.00 61.72 209 PHE F C 1
ATOM 7573 O O . PHE F 3 209 ? -135.071 0.415 108.634 1.00 62.61 209 PHE F O 1
ATOM 7581 N N . LEU F 3 210 ? -133.437 -0.345 107.314 1.00 59.96 210 LEU F N 1
ATOM 7582 C CA . LEU F 3 210 ? -132.638 0.869 107.487 1.00 59.01 210 LEU F CA 1
ATOM 7583 C C . LEU F 3 210 ? -133.463 2.076 107.047 1.00 65.47 210 LEU F C 1
ATOM 7584 O O . LEU F 3 210 ? -133.547 3.053 107.775 1.00 71.53 210 LEU F O 1
ATOM 7589 N N . LYS F 3 211 ? -134.099 1.995 105.880 1.00 71.04 211 LYS F N 1
ATOM 7590 C CA . LYS F 3 211 ? -134.967 3.079 105.398 1.00 72.44 211 LYS F CA 1
ATOM 7591 C C . LYS F 3 211 ? -136.130 3.402 106.357 1.00 68.14 211 LYS F C 1
ATOM 7592 O O . LYS F 3 211 ? -136.579 4.543 106.385 1.00 67.94 211 LYS F O 1
ATOM 7598 N N . SER F 3 212 ? -136.617 2.412 107.116 1.00 63.94 212 SER F N 1
ATOM 7599 C CA . SER F 3 212 ? -137.660 2.637 108.134 1.00 66.53 212 SER F CA 1
ATOM 7600 C C . SER F 3 212 ? -137.100 3.499 109.227 1.00 69.95 212 SER F C 1
ATOM 7601 O O . SER F 3 212 ? -137.722 4.460 109.671 1.00 75.51 212 SER F O 1
ATOM 7604 N N . PHE F 3 213 ? -135.926 3.103 109.692 1.00 73.23 213 PHE F N 1
ATOM 7605 C CA . PHE F 3 213 ? -135.253 3.800 110.769 1.00 71.36 213 PHE F CA 1
ATOM 7606 C C . PHE F 3 213 ? -134.944 5.200 110.298 1.00 65.57 213 PHE F C 1
ATOM 7607 O O . PHE F 3 213 ? -135.405 6.164 110.887 1.00 63.12 213 PHE F O 1
ATOM 7615 N N . THR F 3 214 ? -134.205 5.300 109.201 1.00 65.45 214 THR F N 1
ATOM 7616 C CA . THR F 3 214 ? -133.748 6.592 108.707 1.00 71.54 214 THR F CA 1
ATOM 7617 C C . THR F 3 214 ? -134.921 7.563 108.560 1.00 79.53 214 THR F C 1
ATOM 7618 O O . THR F 3 214 ? -134.823 8.708 108.994 1.00 81.76 214 THR F O 1
ATOM 7622 N N . ASP F 3 215 ? -136.039 7.110 107.992 1.00 93.10 215 ASP F N 1
ATOM 7623 C CA . ASP F 3 215 ? -137.206 7.987 107.853 1.00 95.93 215 ASP F CA 1
ATOM 7624 C C . ASP F 3 215 ? -137.774 8.353 109.235 1.00 91.50 215 ASP F C 1
ATOM 7625 O O . ASP F 3 215 ? -138.006 9.520 109.490 1.00 88.95 215 ASP F O 1
ATOM 7630 N N . HIS F 3 216 ? -137.944 7.375 110.128 1.00 87.95 216 HIS F N 1
ATOM 7631 C CA . HIS F 3 216 ? -138.485 7.634 111.471 1.00 87.78 216 HIS F CA 1
ATOM 7632 C C . HIS F 3 216 ? -137.669 8.694 112.204 1.00 85.30 216 HIS F C 1
ATOM 7633 O O . HIS F 3 216 ? -138.212 9.671 112.709 1.00 87.97 216 HIS F O 1
ATOM 7640 N N . PHE F 3 217 ? -136.365 8.467 112.293 1.00 84.20 217 PHE F N 1
ATOM 7641 C CA . PHE F 3 217 ? -135.435 9.469 112.803 1.00 79.29 217 PHE F CA 1
ATOM 7642 C C . PHE F 3 217 ? -135.690 10.801 112.097 1.00 82.17 217 PHE F C 1
ATOM 7643 O O . PHE F 3 217 ? -135.826 11.824 112.754 1.00 84.13 217 PHE F O 1
ATOM 7651 N N . ASP F 3 218 ? -135.781 10.780 110.766 1.00 88.76 218 ASP F N 1
ATOM 7652 C CA . ASP F 3 218 ? -136.033 12.003 109.978 1.00 92.78 218 ASP F CA 1
ATOM 7653 C C . ASP F 3 218 ? -137.291 12.757 110.446 1.00 97.46 218 ASP F C 1
ATOM 7654 O O . ASP F 3 218 ? -137.285 13.989 110.533 1.00 87.56 218 ASP F O 1
ATOM 7659 N N . LYS F 3 219 ? -138.357 12.010 110.744 1.00 103.98 219 LYS F N 1
ATOM 7660 C CA . LYS F 3 219 ? -139.615 12.603 111.209 1.00 105.66 219 LYS F CA 1
ATOM 7661 C C . LYS F 3 219 ? -139.268 13.269 112.523 1.00 108.69 219 LYS F C 1
ATOM 7662 O O . LYS F 3 219 ? -139.477 14.463 112.710 1.00 117.95 219 LYS F O 1
ATOM 7668 N N . CYS F 3 220 ? -138.700 12.472 113.418 1.00 104.45 220 CYS F N 1
ATOM 7669 C CA . CYS F 3 220 ? -138.311 12.928 114.726 1.00 99.55 220 CYS F CA 1
ATOM 7670 C C . CYS F 3 220 ? -137.392 14.173 114.663 1.00 102.23 220 CYS F C 1
ATOM 7671 O O . CYS F 3 220 ? -137.664 15.160 115.340 1.00 104.40 220 CYS F O 1
ATOM 7674 N N . SER F 3 221 ? -136.355 14.157 113.824 1.00 108.13 221 SER F N 1
ATOM 7675 C CA . SER F 3 221 ? -135.485 15.345 113.633 1.00 114.64 221 SER F CA 1
ATOM 7676 C C . SER F 3 221 ? -136.212 16.548 113.016 1.00 123.22 221 SER F C 1
ATOM 7677 O O . SER F 3 221 ? -135.895 17.699 113.330 1.00 116.12 221 SER F O 1
ATOM 7680 N N . ALA F 3 222 ? -137.172 16.282 112.132 1.00 136.66 222 ALA F N 1
ATOM 7681 C CA . ALA F 3 222 ? -137.983 17.348 111.537 1.00 146.02 222 ALA F CA 1
ATOM 7682 C C . ALA F 3 222 ? -138.688 18.161 112.621 1.00 144.24 222 ALA F C 1
ATOM 7683 O O . ALA F 3 222 ? -138.898 19.368 112.464 1.00 153.88 222 ALA F O 1
ATOM 7685 N N . LEU F 3 223 ? -139.029 17.496 113.725 1.00 134.92 223 LEU F N 1
ATOM 7686 C CA . LEU F 3 223 ? -139.677 18.145 114.863 1.00 130.43 223 LEU F CA 1
ATOM 7687 C C . LEU F 3 223 ? -138.625 18.780 115.771 1.00 123.23 223 LEU F C 1
ATOM 7688 O O . LEU F 3 223 ? -138.578 18.548 116.977 1.00 118.47 223 LEU F O 1
ATOM 7693 N N . SER F 3 224 ? -137.760 19.568 115.143 1.00 117.13 224 SER F N 1
ATOM 7694 C CA . SER F 3 224 ? -136.876 20.492 115.818 1.00 112.60 224 SER F CA 1
ATOM 7695 C C . SER F 3 224 ? -137.145 21.890 115.242 1.00 119.87 224 SER F C 1
ATOM 7696 O O . SER F 3 224 ? -136.291 22.771 115.327 1.00 113.87 224 SER F O 1
ATOM 7699 N N . SER F 3 225 ? -138.331 22.059 114.643 1.00 129.48 225 SER F N 1
ATOM 7700 C CA . SER F 3 225 ? -138.776 23.292 113.964 1.00 132.66 225 SER F CA 1
ATOM 7701 C C . SER F 3 225 ? -138.166 23.547 112.561 1.00 140.65 225 SER F C 1
ATOM 7702 O O . SER F 3 225 ? -138.396 24.612 111.983 1.00 151.84 225 SER F O 1
ATOM 7705 N N . ARG F 3 226 ? -137.430 22.581 112.002 1.00 141.43 226 ARG F N 1
ATOM 7706 C CA . ARG F 3 226 ? -136.792 22.756 110.676 1.00 141.43 226 ARG F CA 1
ATOM 7707 C C . ARG F 3 226 ? -137.807 23.069 109.568 1.00 141.39 226 ARG F C 1
ATOM 7708 O O . ARG F 3 226 ? -137.548 23.901 108.693 1.00 129.66 226 ARG F O 1
ATOM 7716 N N . SER F 3 227 ? -138.957 22.401 109.629 1.00 146.89 227 SER F N 1
ATOM 7717 C CA . SER F 3 227 ? -140.079 22.658 108.740 1.00 147.78 227 SER F CA 1
ATOM 7718 C C . SER F 3 227 ? -141.176 23.289 109.592 1.00 148.83 227 SER F C 1
ATOM 7719 O O . SER F 3 227 ? -141.464 22.813 110.700 1.00 134.53 227 SER F O 1
ATOM 7722 N N . VAL F 3 228 ? -141.771 24.368 109.085 1.00 153.53 228 VAL F N 1
ATOM 7723 C CA . VAL F 3 228 ? -142.835 25.075 109.803 1.00 153.08 228 VAL F CA 1
ATOM 7724 C C . VAL F 3 228 ? -144.161 24.348 109.547 1.00 159.57 228 VAL F C 1
ATOM 7725 O O . VAL F 3 228 ? -144.996 24.777 108.742 1.00 158.53 228 VAL F O 1
ATOM 7729 N N . SER F 3 229 ? -144.315 23.219 110.233 1.00 165.16 229 SER F N 1
ATOM 7730 C CA . SER F 3 229 ? -145.528 22.418 110.193 1.00 165.25 229 SER F CA 1
ATOM 7731 C C . SER F 3 229 ? -146.580 23.054 111.097 1.00 165.58 229 SER F C 1
ATOM 7732 O O . SER F 3 229 ? -146.310 23.265 112.283 1.00 165.26 229 SER F O 1
ATOM 7735 N N . PRO F 3 230 ? -147.777 23.369 110.551 1.00 162.21 230 PRO F N 1
ATOM 7736 C CA . PRO F 3 230 ? -148.829 23.865 111.432 1.00 160.75 230 PRO F CA 1
ATOM 7737 C C . PRO F 3 230 ? -149.694 22.718 111.955 1.00 159.47 230 PRO F C 1
ATOM 7738 O O . PRO F 3 230 ? -150.534 22.204 111.213 1.00 164.62 230 PRO F O 1
ATOM 7742 N N . GLU F 3 231 ? -149.476 22.310 113.207 1.00 149.89 231 GLU F N 1
ATOM 7743 C CA . GLU F 3 231 ? -150.229 21.208 113.821 1.00 142.82 231 GLU F CA 1
ATOM 7744 C C . GLU F 3 231 ? -149.798 19.818 113.320 1.00 143.93 231 GLU F C 1
ATOM 7745 O O . GLU F 3 231 ? -150.289 18.817 113.838 1.00 143.38 231 GLU F O 1
ATOM 7751 N N . ASP F 3 232 ? -148.890 19.729 112.338 1.00 141.41 232 ASP F N 1
ATOM 7752 C CA . ASP F 3 232 ? -148.458 18.406 111.852 1.00 135.44 232 ASP F CA 1
ATOM 7753 C C . ASP F 3 232 ? -147.859 17.677 113.026 1.00 131.68 232 ASP F C 1
ATOM 7754 O O . ASP F 3 232 ? -148.117 16.487 113.224 1.00 123.73 232 ASP F O 1
ATOM 7759 N N . ALA F 3 233 ? -147.078 18.433 113.801 1.00 123.84 233 ALA F N 1
ATOM 7760 C CA . ALA F 3 233 ? -146.299 17.921 114.924 1.00 120.83 233 ALA F CA 1
ATOM 7761 C C . ALA F 3 233 ? -147.052 17.015 115.920 1.00 120.99 233 ALA F C 1
ATOM 7762 O O . ALA F 3 233 ? -146.601 15.898 116.171 1.00 120.39 233 ALA F O 1
ATOM 7764 N N . GLN F 3 234 ? -148.182 17.458 116.477 1.00 121.33 234 GLN F N 1
ATOM 7765 C CA . GLN F 3 234 ? -148.855 16.659 117.531 1.00 119.43 234 GLN F CA 1
ATOM 7766 C C . GLN F 3 234 ? -149.768 15.530 117.012 1.00 119.85 234 GLN F C 1
ATOM 7767 O O . GLN F 3 234 ? -150.227 14.702 117.806 1.00 106.32 234 GLN F O 1
ATOM 7773 N N . ASN F 3 235 ? -150.029 15.496 115.701 1.00 127.08 235 ASN F N 1
ATOM 7774 C CA . ASN F 3 235 ? -150.571 14.288 115.063 1.00 132.24 235 ASN F CA 1
ATOM 7775 C C . ASN F 3 235 ? -149.395 13.353 114.903 1.00 131.11 235 ASN F C 1
ATOM 7776 O O . ASN F 3 235 ? -149.444 12.190 115.305 1.00 126.20 235 ASN F O 1
ATOM 7781 N N . LEU F 3 236 ? -148.345 13.907 114.292 1.00 131.31 236 LEU F N 1
ATOM 7782 C CA . LEU F 3 236 ? -147.059 13.240 114.057 1.00 127.56 236 LEU F CA 1
ATOM 7783 C C . LEU F 3 236 ? -146.557 12.494 115.285 1.00 120.74 236 LEU F C 1
ATOM 7784 O O . LEU F 3 236 ? -146.127 11.343 115.190 1.00 116.37 236 LEU F O 1
ATOM 7789 N N . PHE F 3 237 ? -146.594 13.177 116.427 1.00 117.49 237 PHE F N 1
ATOM 7790 C CA . PHE F 3 237 ? -146.204 12.590 117.710 1.00 117.69 237 PHE F CA 1
ATOM 7791 C C . PHE F 3 237 ? -146.947 11.287 117.973 1.00 121.76 237 PHE F C 1
ATOM 7792 O O . PHE F 3 237 ? -146.313 10.254 118.127 1.00 124.48 237 PHE F O 1
ATOM 7800 N N . GLU F 3 238 ? -148.279 11.316 117.987 1.00 127.54 238 GLU F N 1
ATOM 7801 C CA . GLU F 3 238 ? -149.047 10.079 118.193 1.00 126.89 238 GLU F CA 1
ATOM 7802 C C . GLU F 3 238 ? -148.435 9.004 117.312 1.00 131.85 238 GLU F C 1
ATOM 7803 O O . GLU F 3 238 ? -148.102 7.939 117.798 1.00 137.15 238 GLU F O 1
ATOM 7809 N N . ILE F 3 239 ? -148.242 9.310 116.028 1.00 131.93 239 ILE F N 1
ATOM 7810 C CA . ILE F 3 239 ? -147.607 8.369 115.098 1.00 131.71 239 ILE F CA 1
ATOM 7811 C C . ILE F 3 239 ? -146.184 8.015 115.580 1.00 121.57 239 ILE F C 1
ATOM 7812 O O . ILE F 3 239 ? -145.936 6.868 115.954 1.00 117.92 239 ILE F O 1
ATOM 7817 N N . VAL F 3 240 ? -145.276 8.993 115.613 1.00 108.30 240 VAL F N 1
ATOM 7818 C CA . VAL F 3 240 ? -143.879 8.755 116.034 1.00 100.22 240 VAL F CA 1
ATOM 7819 C C . VAL F 3 240 ? -143.781 8.140 117.439 1.00 95.03 240 VAL F C 1
ATOM 7820 O O . VAL F 3 240 ? -142.978 7.246 117.667 1.00 93.74 240 VAL F O 1
ATOM 7824 N N . GLU F 3 241 ? -144.600 8.617 118.368 1.00 99.06 241 GLU F N 1
ATOM 7825 C CA . GLU F 3 241 ? -144.721 8.015 119.702 1.00 103.21 241 GLU F CA 1
ATOM 7826 C C . GLU F 3 241 ? -145.243 6.581 119.603 1.00 105.12 241 GLU F C 1
ATOM 7827 O O . GLU F 3 241 ? -144.665 5.652 120.178 1.00 95.69 241 GLU F O 1
ATOM 7833 N N . ARG F 3 242 ? -146.363 6.426 118.893 1.00 112.53 242 ARG F N 1
ATOM 7834 C CA . ARG F 3 242 ? -146.962 5.115 118.647 1.00 111.49 242 ARG F CA 1
ATOM 7835 C C . ARG F 3 242 ? -145.941 4.239 117.925 1.00 108.00 242 ARG F C 1
ATOM 7836 O O . ARG F 3 242 ? -145.838 3.050 118.225 1.00 108.59 242 ARG F O 1
ATOM 7844 N N . ASP F 3 243 ? -145.190 4.837 116.989 1.00 100.90 243 ASP F N 1
ATOM 7845 C CA . ASP F 3 243 ? -144.159 4.120 116.205 1.00 96.44 243 ASP F CA 1
ATOM 7846 C C . ASP F 3 243 ? -142.944 3.768 117.041 1.00 94.90 243 ASP F C 1
ATOM 7847 O O . ASP F 3 243 ? -142.481 2.633 117.006 1.00 96.48 243 ASP F O 1
ATOM 7852 N N . ASP F 3 244 ? -142.422 4.755 117.764 1.00 94.58 244 ASP F N 1
ATOM 7853 C CA . ASP F 3 244 ? -141.362 4.537 118.752 1.00 95.81 244 ASP F CA 1
ATOM 7854 C C . ASP F 3 244 ? -141.673 3.345 119.672 1.00 98.71 244 ASP F C 1
ATOM 7855 O O . ASP F 3 244 ? -140.823 2.487 119.913 1.00 99.93 244 ASP F O 1
ATOM 7860 N N . LYS F 3 245 ? -142.887 3.306 120.202 1.00 98.27 245 LYS F N 1
ATOM 7861 C CA . LYS F 3 245 ? -143.317 2.155 120.981 1.00 100.11 245 LYS F CA 1
ATOM 7862 C C . LYS F 3 245 ? -143.036 0.876 120.185 1.00 95.09 245 LYS F C 1
ATOM 7863 O O . LYS F 3 245 ? -142.251 0.017 120.608 1.00 83.29 245 LYS F O 1
ATOM 7869 N N . ASP F 3 246 ? -143.678 0.785 119.022 1.00 100.13 246 ASP F N 1
ATOM 7870 C CA . ASP F 3 246 ? -143.582 -0.381 118.145 1.00 102.78 246 ASP F CA 1
ATOM 7871 C C . ASP F 3 246 ? -142.129 -0.732 117.847 1.00 100.43 246 ASP F C 1
ATOM 7872 O O . ASP F 3 246 ? -141.728 -1.885 118.003 1.00 95.03 246 ASP F O 1
ATOM 7877 N N . LEU F 3 247 ? -141.348 0.285 117.469 1.00 98.55 247 LEU F N 1
ATOM 7878 C CA . LEU F 3 247 ? -140.012 0.100 116.866 1.00 91.23 247 LEU F CA 1
ATOM 7879 C C . LEU F 3 247 ? -139.075 -0.776 117.695 1.00 87.14 247 LEU F C 1
ATOM 7880 O O . LEU F 3 247 ? -138.451 -1.696 117.175 1.00 82.91 247 LEU F O 1
ATOM 7885 N N . ALA F 3 248 ? -138.975 -0.491 118.985 1.00 88.59 248 ALA F N 1
ATOM 7886 C CA . ALA F 3 248 ? -138.129 -1.290 119.873 1.00 85.30 248 ALA F CA 1
ATOM 7887 C C . ALA F 3 248 ? -138.251 -2.786 119.543 1.00 78.68 248 ALA F C 1
ATOM 7888 O O . ALA F 3 248 ? -137.259 -3.491 119.332 1.00 63.13 248 ALA F O 1
ATOM 7890 N N . ALA F 3 249 ? -139.496 -3.235 119.464 1.00 82.32 249 ALA F N 1
ATOM 7891 C CA . ALA F 3 249 ? -139.815 -4.612 119.141 1.00 83.48 249 ALA F CA 1
ATOM 7892 C C . ALA F 3 249 ? -139.371 -5.017 117.721 1.00 83.98 249 ALA F C 1
ATOM 7893 O O . ALA F 3 249 ? -138.929 -6.144 117.526 1.00 81.47 249 ALA F O 1
ATOM 7895 N N . ILE F 3 250 ? -139.472 -4.106 116.745 1.00 83.51 250 ILE F N 1
ATOM 7896 C CA . ILE F 3 250 ? -139.259 -4.457 115.313 1.00 82.35 250 ILE F CA 1
ATOM 7897 C C . ILE F 3 250 ? -137.797 -4.831 114.986 1.00 81.04 250 ILE F C 1
ATOM 7898 O O . ILE F 3 250 ? -137.525 -5.740 114.202 1.00 83.54 250 ILE F O 1
ATOM 7903 N N . ASN F 3 251 ? -136.864 -4.107 115.585 1.00 78.95 251 ASN F N 1
ATOM 7904 C CA . ASN F 3 251 ? -135.438 -4.363 115.415 1.00 73.20 251 ASN F CA 1
ATOM 7905 C C . ASN F 3 251 ? -135.056 -5.799 115.811 1.00 75.73 251 ASN F C 1
ATOM 7906 O O . ASN F 3 251 ? -134.147 -6.380 115.243 1.00 78.22 251 ASN F O 1
ATOM 7911 N N . SER F 3 252 ? -135.735 -6.372 116.799 1.00 78.84 252 SER F N 1
ATOM 7912 C CA . SER F 3 252 ? -135.446 -7.749 117.199 1.00 78.67 252 SER F CA 1
ATOM 7913 C C . SER F 3 252 ? -135.538 -8.678 115.996 1.00 74.64 252 SER F C 1
ATOM 7914 O O . SER F 3 252 ? -134.846 -9.693 115.936 1.00 72.01 252 SER F O 1
ATOM 7917 N N . LEU F 3 253 ? -136.399 -8.309 115.048 1.00 74.90 253 LEU F N 1
ATOM 7918 C CA . LEU F 3 253 ? -136.682 -9.105 113.850 1.00 77.91 253 LEU F CA 1
ATOM 7919 C C . LEU F 3 253 ? -135.702 -8.838 112.727 1.00 71.45 253 LEU F C 1
ATOM 7920 O O . LEU F 3 253 ? -135.426 -9.699 111.901 1.00 70.99 253 LEU F O 1
ATOM 7925 N N . LEU F 3 254 ? -135.204 -7.621 112.673 1.00 68.58 254 LEU F N 1
ATOM 7926 C CA . LEU F 3 254 ? -134.055 -7.324 111.843 1.00 66.98 254 LEU F CA 1
ATOM 7927 C C . LEU F 3 254 ? -132.884 -8.191 112.288 1.00 65.45 254 LEU F C 1
ATOM 7928 O O . LEU F 3 254 ? -132.394 -8.992 111.516 1.00 62.38 254 LEU F O 1
ATOM 7933 N N . GLN F 3 255 ? -132.462 -8.043 113.543 1.00 70.03 255 GLN F N 1
ATOM 7934 C CA . GLN F 3 255 ? -131.399 -8.869 114.126 1.00 70.34 255 GLN F CA 1
ATOM 7935 C C . GLN F 3 255 ? -131.489 -10.321 113.642 1.00 69.04 255 GLN F C 1
ATOM 7936 O O . GLN F 3 255 ? -130.482 -10.935 113.266 1.00 64.83 255 GLN F O 1
ATOM 7942 N N . ASP F 3 256 ? -132.707 -10.856 113.668 1.00 69.43 256 ASP F N 1
ATOM 7943 C CA . ASP F 3 256 ? -133.002 -12.160 113.090 1.00 70.01 256 ASP F CA 1
ATOM 7944 C C . ASP F 3 256 ? -132.481 -12.272 111.659 1.00 64.52 256 ASP F C 1
ATOM 7945 O O . ASP F 3 256 ? -131.633 -13.110 111.373 1.00 65.76 256 ASP F O 1
ATOM 7950 N N . ALA F 3 257 ? -132.985 -11.420 110.769 1.00 57.32 257 ALA F N 1
ATOM 7951 C CA . ALA F 3 257 ? -132.609 -11.464 109.354 1.00 53.16 257 ALA F CA 1
ATOM 7952 C C . ALA F 3 257 ? -131.093 -11.575 109.175 1.00 53.45 257 ALA F C 1
ATOM 7953 O O . ALA F 3 257 ? -130.596 -12.511 108.574 1.00 55.86 257 ALA F O 1
ATOM 7955 N N . ALA F 3 258 ? -130.352 -10.639 109.738 1.00 54.89 258 ALA F N 1
ATOM 7956 C CA . ALA F 3 258 ? -128.901 -10.711 109.716 1.00 57.24 258 ALA F CA 1
ATOM 7957 C C . ALA F 3 258 ? -128.389 -12.121 109.992 1.00 59.35 258 ALA F C 1
ATOM 7958 O O . ALA F 3 258 ? -127.325 -12.483 109.505 1.00 58.18 258 ALA F O 1
ATOM 7960 N N . ILE F 3 259 ? -129.105 -12.893 110.811 1.00 64.20 259 ILE F N 1
ATOM 7961 C CA . ILE F 3 259 ? -128.745 -14.299 111.054 1.00 69.09 259 ILE F CA 1
ATOM 7962 C C . ILE F 3 259 ? -129.046 -15.141 109.824 1.00 62.71 259 ILE F C 1
ATOM 7963 O O . ILE F 3 259 ? -128.272 -16.030 109.477 1.00 64.93 259 ILE F O 1
ATOM 7968 N N . ASP F 3 260 ? -130.153 -14.851 109.157 1.00 57.57 260 ASP F N 1
ATOM 7969 C CA . ASP F 3 260 ? -130.473 -15.521 107.893 1.00 58.26 260 ASP F CA 1
ATOM 7970 C C . ASP F 3 260 ? -129.395 -15.290 106.840 1.00 53.98 260 ASP F C 1
ATOM 7971 O O . ASP F 3 260 ? -128.819 -16.230 106.297 1.00 59.74 260 ASP F O 1
ATOM 7976 N N . VAL F 3 261 ? -129.111 -14.035 106.552 1.00 47.55 261 VAL F N 1
ATOM 7977 C CA . VAL F 3 261 ? -128.066 -13.727 105.598 1.00 44.77 261 VAL F CA 1
ATOM 7978 C C . VAL F 3 261 ? -126.768 -14.463 105.937 1.00 45.13 261 VAL F C 1
ATOM 7979 O O . VAL F 3 261 ? -126.155 -15.008 105.069 1.00 42.95 261 VAL F O 1
ATOM 7983 N N . ALA F 3 262 ? -126.366 -14.491 107.205 1.00 52.94 262 ALA F N 1
ATOM 7984 C CA . ALA F 3 262 ? -125.043 -15.002 107.596 1.00 56.62 262 ALA F CA 1
ATOM 7985 C C . ALA F 3 262 ? -124.922 -16.484 107.326 1.00 60.08 262 ALA F C 1
ATOM 7986 O O . ALA F 3 262 ? -123.855 -16.971 106.934 1.00 61.97 262 ALA F O 1
ATOM 7988 N N . SER F 3 263 ? -126.020 -17.197 107.557 1.00 62.28 263 SER F N 1
ATOM 7989 C CA . SER F 3 263 ? -126.083 -18.624 107.275 1.00 62.23 263 SER F CA 1
ATOM 7990 C C . SER F 3 263 ? -125.985 -18.850 105.764 1.00 57.72 263 SER F C 1
ATOM 7991 O O . SER F 3 263 ? -125.253 -19.728 105.295 1.00 63.45 263 SER F O 1
ATOM 7994 N N . PHE F 3 264 ? -126.719 -18.042 105.014 1.00 50.73 264 PHE F N 1
ATOM 7995 C CA . PHE F 3 264 ? -126.677 -18.088 103.560 1.00 49.72 264 PHE F CA 1
ATOM 7996 C C . PHE F 3 264 ? -125.238 -17.870 103.029 1.00 51.75 264 PHE F C 1
ATOM 7997 O O . PHE F 3 264 ? -124.616 -18.775 102.471 1.00 49.35 264 PHE F O 1
ATOM 8005 N N . VAL F 3 265 ? -124.680 -16.695 103.241 1.00 55.11 265 VAL F N 1
ATOM 8006 C CA . VAL F 3 265 ? -123.312 -16.461 102.840 1.00 59.15 265 VAL F CA 1
ATOM 8007 C C . VAL F 3 265 ? -122.393 -17.624 103.223 1.00 65.09 265 VAL F C 1
ATOM 8008 O O . VAL F 3 265 ? -121.525 -18.011 102.438 1.00 70.41 265 VAL F O 1
ATOM 8012 N N . ARG F 3 266 ? -122.559 -18.157 104.435 1.00 69.96 266 ARG F N 1
ATOM 8013 C CA . ARG F 3 266 ? -121.725 -19.274 104.901 1.00 73.09 266 ARG F CA 1
ATOM 8014 C C . ARG F 3 266 ? -121.810 -20.397 103.891 1.00 62.55 266 ARG F C 1
ATOM 8015 O O . ARG F 3 266 ? -120.796 -20.942 103.473 1.00 62.10 266 ARG F O 1
ATOM 8023 N N . LYS F 3 267 ? -123.030 -20.706 103.479 1.00 56.21 267 LYS F N 1
ATOM 8024 C CA . LYS F 3 267 ? -123.290 -21.870 102.640 1.00 56.19 267 LYS F CA 1
ATOM 8025 C C . LYS F 3 267 ? -122.727 -21.757 101.216 1.00 51.03 267 LYS F C 1
ATOM 8026 O O . LYS F 3 267 ? -122.185 -22.727 100.652 1.00 49.00 267 LYS F O 1
ATOM 8032 N N . VAL F 3 268 ? -122.855 -20.565 100.646 1.00 45.15 268 VAL F N 1
ATOM 8033 C CA . VAL F 3 268 ? -122.450 -20.322 99.266 1.00 39.17 268 VAL F CA 1
ATOM 8034 C C . VAL F 3 268 ? -120.956 -20.310 99.145 1.00 37.95 268 VAL F C 1
ATOM 8035 O O . VAL F 3 268 ? -120.408 -20.921 98.267 1.00 33.41 268 VAL F O 1
ATOM 8039 N N . ASN F 3 269 ? -120.294 -19.615 100.043 1.00 43.35 269 ASN F N 1
ATOM 8040 C CA . ASN F 3 269 ? -118.862 -19.619 100.012 1.00 52.59 269 ASN F CA 1
ATOM 8041 C C . ASN F 3 269 ? -118.250 -20.996 100.223 1.00 59.60 269 ASN F C 1
ATOM 8042 O O . ASN F 3 269 ? -117.237 -21.319 99.589 1.00 63.04 269 ASN F O 1
ATOM 8047 N N . MET F 3 270 ? -118.876 -21.823 101.057 1.00 60.36 270 MET F N 1
ATOM 8048 C CA . MET F 3 270 ? -118.440 -23.200 101.150 1.00 60.68 270 MET F CA 1
ATOM 8049 C C . MET F 3 270 ? -118.389 -23.785 99.740 1.00 61.91 270 MET F C 1
ATOM 8050 O O . MET F 3 270 ? -117.320 -24.173 99.276 1.00 70.44 270 MET F O 1
ATOM 8055 N N . LEU F 3 271 ? -119.507 -23.781 99.028 1.00 59.13 271 LEU F N 1
ATOM 8056 C CA . LEU F 3 271 ? -119.529 -24.371 97.673 1.00 60.55 271 LEU F CA 1
ATOM 8057 C C . LEU F 3 271 ? -118.381 -23.856 96.821 1.00 58.86 271 LEU F C 1
ATOM 8058 O O . LEU F 3 271 ? -117.602 -24.599 96.226 1.00 56.83 271 LEU F O 1
ATOM 8063 N N . LEU F 3 272 ? -118.279 -22.549 96.808 1.00 59.78 272 LEU F N 1
ATOM 8064 C CA . LEU F 3 272 ? -117.311 -21.872 96.004 1.00 59.48 272 LEU F CA 1
ATOM 8065 C C . LEU F 3 272 ? -115.895 -22.243 96.424 1.00 63.88 272 LEU F C 1
ATOM 8066 O O . LEU F 3 272 ? -115.019 -22.343 95.575 1.00 64.83 272 LEU F O 1
ATOM 8071 N N . ASP F 3 273 ? -115.667 -22.444 97.723 1.00 69.08 273 ASP F N 1
ATOM 8072 C CA . ASP F 3 273 ? -114.338 -22.836 98.204 1.00 71.14 273 ASP F CA 1
ATOM 8073 C C . ASP F 3 273 ? -113.948 -24.169 97.597 1.00 64.70 273 ASP F C 1
ATOM 8074 O O . ASP F 3 273 ? -112.782 -24.376 97.257 1.00 57.35 273 ASP F O 1
ATOM 8079 N N . GLU F 3 274 ? -114.935 -25.064 97.498 1.00 62.51 274 GLU F N 1
ATOM 8080 C CA . GLU F 3 274 ? -114.769 -26.363 96.866 1.00 67.07 274 GLU F CA 1
ATOM 8081 C C . GLU F 3 274 ? -114.575 -26.214 95.363 1.00 65.65 274 GLU F C 1
ATOM 8082 O O . GLU F 3 274 ? -113.696 -26.843 94.763 1.00 70.51 274 GLU F O 1
ATOM 8088 N N . ARG F 3 275 ? -115.391 -25.369 94.758 1.00 59.59 275 ARG F N 1
ATOM 8089 C CA . ARG F 3 275 ? -115.247 -25.078 93.346 1.00 53.75 275 ARG F CA 1
ATOM 8090 C C . ARG F 3 275 ? -113.836 -24.569 93.052 1.00 48.73 275 ARG F C 1
ATOM 8091 O O . ARG F 3 275 ? -113.182 -25.033 92.139 1.00 44.11 275 ARG F O 1
ATOM 8099 N N . ASP F 3 276 ? -113.346 -23.658 93.870 1.00 50.65 276 ASP F N 1
ATOM 8100 C CA . ASP F 3 276 ? -111.976 -23.168 93.739 1.00 55.33 276 ASP F CA 1
ATOM 8101 C C . ASP F 3 276 ? -110.881 -24.243 93.742 1.00 55.08 276 ASP F C 1
ATOM 8102 O O . ASP F 3 276 ? -109.827 -24.043 93.159 1.00 53.89 276 ASP F O 1
ATOM 8107 N N . ALA F 3 277 ? -111.108 -25.369 94.395 1.00 58.41 277 ALA F N 1
ATOM 8108 C CA . ALA F 3 277 ? -110.130 -26.454 94.346 1.00 64.89 277 ALA F CA 1
ATOM 8109 C C . ALA F 3 277 ? -110.097 -27.104 92.952 1.00 67.28 277 ALA F C 1
ATOM 8110 O O . ALA F 3 277 ? -109.038 -27.541 92.475 1.00 67.30 277 ALA F O 1
ATOM 8112 N N . ASP F 3 278 ? -111.265 -27.154 92.313 1.00 68.74 278 ASP F N 1
ATOM 8113 C CA . ASP F 3 278 ? -111.413 -27.669 90.944 1.00 67.93 278 ASP F CA 1
ATOM 8114 C C . ASP F 3 278 ? -110.740 -26.782 89.917 1.00 64.89 278 ASP F C 1
ATOM 8115 O O . ASP F 3 278 ? -109.952 -27.255 89.094 1.00 62.95 278 ASP F O 1
ATOM 8120 N N . LYS F 3 279 ? -111.092 -25.499 89.958 1.00 62.32 279 LYS F N 1
ATOM 8121 C CA . LYS F 3 279 ? -110.476 -24.486 89.113 1.00 57.94 279 LYS F CA 1
ATOM 8122 C C . LYS F 3 279 ? -108.996 -24.686 88.954 1.00 54.48 279 LYS F C 1
ATOM 8123 O O . LYS F 3 279 ? -108.499 -24.692 87.849 1.00 62.82 279 LYS F O 1
ATOM 8129 N N . ALA F 3 280 ? -108.296 -24.849 90.065 1.00 51.53 280 ALA F N 1
ATOM 8130 C CA . ALA F 3 280 ? -106.849 -25.013 90.041 1.00 51.69 280 ALA F CA 1
ATOM 8131 C C . ALA F 3 280 ? -106.395 -26.221 89.251 1.00 50.04 280 ALA F C 1
ATOM 8132 O O . ALA F 3 280 ? -105.330 -26.198 88.664 1.00 44.63 280 ALA F O 1
ATOM 8134 N N . LYS F 3 281 ? -107.188 -27.285 89.284 1.00 56.09 281 LYS F N 1
ATOM 8135 C CA . LYS F 3 281 ? -106.883 -28.498 88.537 1.00 58.97 281 LYS F CA 1
ATOM 8136 C C . LYS F 3 281 ? -107.171 -28.213 87.075 1.00 51.81 281 LYS F C 1
ATOM 8137 O O . LYS F 3 281 ? -106.275 -28.283 86.224 1.00 46.68 281 LYS F O 1
ATOM 8143 N N . MET F 3 282 ? -108.420 -27.857 86.795 1.00 46.53 282 MET F N 1
ATOM 8144 C CA . MET F 3 282 ? -108.835 -27.586 85.431 1.00 42.26 282 MET F CA 1
ATOM 8145 C C . MET F 3 282 ? -107.819 -26.678 84.756 1.00 41.18 282 MET F C 1
ATOM 8146 O O . MET F 3 282 ? -107.311 -26.976 83.674 1.00 46.27 282 MET F O 1
ATOM 8151 N N . GLN F 3 283 ? -107.490 -25.582 85.395 1.00 36.98 283 GLN F N 1
ATOM 8152 C CA . GLN F 3 283 ? -106.467 -24.746 84.846 1.00 37.66 283 GLN F CA 1
ATOM 8153 C C . GLN F 3 283 ? -105.168 -25.518 84.601 1.00 37.14 283 GLN F C 1
ATOM 8154 O O . GLN F 3 283 ? -104.499 -25.306 83.604 1.00 40.90 283 GLN F O 1
ATOM 8160 N N . ALA F 3 284 ? -104.782 -26.408 85.492 1.00 35.27 284 ALA F N 1
ATOM 8161 C CA . ALA F 3 284 ? -103.475 -27.014 85.331 1.00 35.69 284 ALA F CA 1
ATOM 8162 C C . ALA F 3 284 ? -103.441 -27.849 84.098 1.00 35.33 284 ALA F C 1
ATOM 8163 O O . ALA F 3 284 ? -102.428 -27.870 83.412 1.00 35.56 284 ALA F O 1
ATOM 8165 N N . THR F 3 285 ? -104.540 -28.548 83.822 1.00 35.47 285 THR F N 1
ATOM 8166 C CA . THR F 3 285 ? -104.601 -29.417 82.646 1.00 35.21 285 THR F CA 1
ATOM 8167 C C . THR F 3 285 ? -104.611 -28.606 81.387 1.00 35.37 285 THR F C 1
ATOM 8168 O O . THR F 3 285 ? -103.945 -28.995 80.423 1.00 37.79 285 THR F O 1
ATOM 8172 N N . LEU F 3 286 ? -105.342 -27.488 81.378 1.00 32.89 286 LEU F N 1
ATOM 8173 C CA . LEU F 3 286 ? -105.253 -26.579 80.237 1.00 31.37 286 LEU F CA 1
ATOM 8174 C C . LEU F 3 286 ? -103.805 -26.297 79.948 1.00 31.01 286 LEU F C 1
ATOM 8175 O O . LEU F 3 286 ? -103.275 -26.691 78.908 1.00 33.09 286 LEU F O 1
ATOM 8180 N N . SER F 3 287 ? -103.116 -25.677 80.885 1.00 29.65 287 SER F N 1
ATOM 8181 C CA . SER F 3 287 ? -101.710 -25.456 80.667 1.00 30.19 287 SER F CA 1
ATOM 8182 C C . SER F 3 287 ? -100.934 -26.615 80.046 1.00 30.03 287 SER F C 1
ATOM 8183 O O . SER F 3 287 ? -99.966 -26.396 79.342 1.00 27.81 287 SER F O 1
ATOM 8186 N N . LYS F 3 288 ? -101.279 -27.843 80.399 1.00 33.25 288 LYS F N 1
ATOM 8187 C CA . LYS F 3 288 ? -100.608 -28.986 79.806 1.00 36.29 288 LYS F CA 1
ATOM 8188 C C . LYS F 3 288 ? -100.911 -29.013 78.332 1.00 35.63 288 LYS F C 1
ATOM 8189 O O . LYS F 3 288 ? -100.016 -29.248 77.531 1.00 37.19 288 LYS F O 1
ATOM 8195 N N . LEU F 3 289 ? -102.158 -28.753 77.970 1.00 34.16 289 LEU F N 1
ATOM 8196 C CA . LEU F 3 289 ? -102.525 -28.756 76.576 1.00 34.26 289 LEU F CA 1
ATOM 8197 C C . LEU F 3 289 ? -101.698 -27.784 75.817 1.00 36.48 289 LEU F C 1
ATOM 8198 O O . LEU F 3 289 ? -100.990 -28.166 74.863 1.00 41.04 289 LEU F O 1
ATOM 8203 N N . LEU F 3 290 ? -101.767 -26.530 76.245 1.00 35.82 290 LEU F N 1
ATOM 8204 C CA . LEU F 3 290 ? -101.199 -25.442 75.460 1.00 37.67 290 LEU F CA 1
ATOM 8205 C C . LEU F 3 290 ? -99.745 -25.750 75.145 1.00 35.70 290 LEU F C 1
ATOM 8206 O O . LEU F 3 290 ? -99.325 -25.758 73.990 1.00 34.93 290 LEU F O 1
ATOM 8211 N N . THR F 3 291 ? -98.992 -26.058 76.184 1.00 34.69 291 THR F N 1
ATOM 8212 C CA . THR F 3 291 ? -97.613 -26.427 76.022 1.00 36.44 291 THR F CA 1
ATOM 8213 C C . THR F 3 291 ? -97.401 -27.538 75.002 1.00 38.35 291 THR F C 1
ATOM 8214 O O . THR F 3 291 ? -96.416 -27.484 74.268 1.00 41.00 291 THR F O 1
ATOM 8218 N N . GLU F 3 292 ? -98.305 -28.522 74.944 1.00 39.69 292 GLU F N 1
ATOM 8219 C CA . GLU F 3 292 ? -98.233 -29.571 73.918 1.00 42.17 292 GLU F CA 1
ATOM 8220 C C . GLU F 3 292 ? -98.388 -29.000 72.541 1.00 39.26 292 GLU F C 1
ATOM 8221 O O . GLU F 3 292 ? -97.680 -29.426 71.643 1.00 43.01 292 GLU F O 1
ATOM 8227 N N . LEU F 3 293 ? -99.271 -28.019 72.375 1.00 34.86 293 LEU F N 1
ATOM 8228 C CA . LEU F 3 293 ? -99.462 -27.395 71.065 1.00 31.90 293 LEU F CA 1
ATOM 8229 C C . LEU F 3 293 ? -98.236 -26.622 70.683 1.00 33.29 293 LEU F C 1
ATOM 8230 O O . LEU F 3 293 ? -97.774 -26.754 69.578 1.00 34.35 293 LEU F O 1
ATOM 8235 N N . ARG F 3 294 ? -97.651 -25.859 71.595 1.00 37.25 294 ARG F N 1
ATO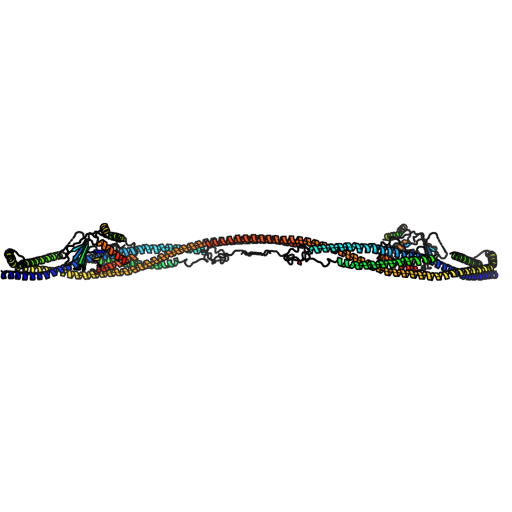M 8236 C CA . ARG F 3 294 ? -96.387 -25.188 71.269 1.00 40.33 294 ARG F CA 1
ATOM 8237 C C . ARG F 3 294 ? -95.369 -26.177 70.750 1.00 39.02 294 ARG F C 1
ATOM 8238 O O . ARG F 3 294 ? -94.593 -25.867 69.862 1.00 42.49 294 ARG F O 1
ATOM 8246 N N . LYS F 3 295 ? -95.355 -27.376 71.293 1.00 37.54 295 LYS F N 1
ATOM 8247 C CA . LYS F 3 295 ? -94.312 -28.287 70.894 1.00 38.80 295 LYS F CA 1
ATOM 8248 C C . LYS F 3 295 ? -94.495 -28.551 69.447 1.00 34.12 295 LYS F C 1
ATOM 8249 O O . LYS F 3 295 ? -93.521 -28.590 68.724 1.00 34.07 295 LYS F O 1
ATOM 8255 N N . HIS F 3 296 ? -95.755 -28.671 69.037 1.00 31.18 296 HIS F N 1
ATOM 8256 C CA . HIS F 3 296 ? -96.103 -28.981 67.656 1.00 29.62 296 HIS F CA 1
ATOM 8257 C C . HIS F 3 296 ? -95.602 -27.973 66.673 1.00 29.25 296 HIS F C 1
ATOM 8258 O O . HIS F 3 296 ? -95.051 -28.349 65.650 1.00 31.13 296 HIS F O 1
ATOM 8265 N N . GLU F 3 297 ? -95.754 -26.700 66.986 1.00 27.94 297 GLU F N 1
ATOM 8266 C CA . GLU F 3 297 ? -95.175 -25.670 66.157 1.00 28.38 297 GLU F CA 1
ATOM 8267 C C . GLU F 3 297 ? -93.765 -26.051 65.748 1.00 29.43 297 GLU F C 1
ATOM 8268 O O . GLU F 3 297 ? -93.420 -26.076 64.569 1.00 30.29 297 GLU F O 1
ATOM 8274 N N . GLU F 3 298 ? -92.927 -26.346 66.721 1.00 31.01 298 GLU F N 1
ATOM 8275 C CA . GLU F 3 298 ? -91.508 -26.517 66.428 1.00 31.73 298 GLU F CA 1
ATOM 8276 C C . GLU F 3 298 ? -91.321 -27.603 65.400 1.00 29.80 298 GLU F C 1
ATOM 8277 O O . GLU F 3 298 ? -90.565 -27.453 64.443 1.00 26.17 298 GLU F O 1
ATOM 8283 N N . TYR F 3 299 ? -92.012 -28.714 65.626 1.00 31.03 299 TYR F N 1
ATOM 8284 C CA . TYR F 3 299 ? -91.872 -29.880 64.769 1.00 32.82 299 TYR F CA 1
ATOM 8285 C C . TYR F 3 299 ? -92.248 -29.496 63.364 1.00 31.09 299 TYR F C 1
ATOM 8286 O O . TYR F 3 299 ? -91.484 -29.711 62.448 1.00 31.27 299 TYR F O 1
ATOM 8295 N N . ILE F 3 300 ? -93.420 -28.884 63.223 1.00 28.89 300 ILE F N 1
ATOM 8296 C CA . ILE F 3 300 ? -93.933 -28.442 61.948 1.00 26.29 300 ILE F CA 1
ATOM 8297 C C . ILE F 3 300 ? -92.994 -27.499 61.197 1.00 26.90 300 ILE F C 1
ATOM 8298 O O . ILE F 3 300 ? -92.830 -27.586 59.967 1.00 25.98 300 ILE F O 1
ATOM 8303 N N . SER F 3 301 ? -92.395 -26.568 61.923 1.00 27.14 301 SER F N 1
ATOM 8304 C CA . SER F 3 301 ? -91.487 -25.618 61.286 1.00 26.77 301 SER F CA 1
ATOM 8305 C C . SER F 3 301 ? -90.358 -26.348 60.538 1.00 24.89 301 SER F C 1
ATOM 8306 O O . SER F 3 301 ? -89.850 -25.862 59.569 1.00 25.15 301 SER F O 1
ATOM 8309 N N . VAL F 3 302 ? -89.986 -27.531 60.983 1.00 23.86 302 VAL F N 1
ATOM 8310 C CA . VAL F 3 302 ? -89.019 -28.310 60.266 1.00 23.33 302 VAL F CA 1
ATOM 8311 C C . VAL F 3 302 ? -89.650 -28.808 58.996 1.00 24.09 302 VAL F C 1
ATOM 8312 O O . VAL F 3 302 ? -89.015 -28.833 57.938 1.00 25.21 302 VAL F O 1
ATOM 8316 N N . PHE F 3 303 ? -90.904 -29.216 59.083 1.00 24.65 303 PHE F N 1
ATOM 8317 C CA . PHE F 3 303 ? -91.603 -29.698 57.896 1.00 25.15 303 PHE F CA 1
ATOM 8318 C C . PHE F 3 303 ? -91.610 -28.636 56.827 1.00 25.89 303 PHE F C 1
ATOM 8319 O O . PHE F 3 303 ? -91.063 -28.865 55.754 1.00 29.03 303 PHE F O 1
ATOM 8327 N N . GLU F 3 304 ? -92.182 -27.475 57.134 1.00 24.77 304 GLU F N 1
ATOM 8328 C CA . GLU F 3 304 ? -92.096 -26.346 56.239 1.00 24.93 304 GLU F CA 1
ATOM 8329 C C . GLU F 3 304 ? -90.679 -26.177 55.785 1.00 23.40 304 GLU F C 1
ATOM 8330 O O . GLU F 3 304 ? -90.377 -26.132 54.610 1.00 22.75 304 GLU F O 1
ATOM 8336 N N . GLY F 3 305 ? -89.785 -26.114 56.741 1.00 23.59 305 GLY F N 1
ATOM 8337 C CA . GLY F 3 305 ? -88.394 -25.870 56.454 1.00 24.34 305 GLY F CA 1
ATOM 8338 C C . GLY F 3 305 ? -87.854 -26.694 55.321 1.00 24.28 305 GLY F C 1
ATOM 8339 O O . GLY F 3 305 ? -87.060 -26.194 54.537 1.00 24.47 305 GLY F O 1
ATOM 8340 N N . ILE F 3 306 ? -88.262 -27.954 55.232 1.00 24.44 306 ILE F N 1
ATOM 8341 C CA . ILE F 3 306 ? -87.751 -28.787 54.145 1.00 24.71 306 ILE F CA 1
ATOM 8342 C C . ILE F 3 306 ? -88.702 -28.769 52.949 1.00 22.50 306 ILE F C 1
ATOM 8343 O O . ILE F 3 306 ? -88.266 -28.772 51.803 1.00 22.20 306 ILE F O 1
ATOM 8348 N N . SER F 3 307 ? -89.989 -28.695 53.209 1.00 20.89 307 SER F N 1
ATOM 8349 C CA . SER F 3 307 ? -90.908 -28.443 52.134 1.00 21.18 307 SER F CA 1
ATOM 8350 C C . SER F 3 307 ? -90.401 -27.311 51.236 1.00 22.13 307 SER F C 1
ATOM 8351 O O . SER F 3 307 ? -90.515 -27.385 50.004 1.00 22.94 307 SER F O 1
ATOM 8354 N N . ALA F 3 308 ? -89.877 -26.258 51.852 1.00 21.70 308 ALA F N 1
ATOM 8355 C CA . ALA F 3 308 ? -89.351 -25.157 51.107 1.00 21.64 308 ALA F CA 1
ATOM 8356 C C . ALA F 3 308 ? -88.139 -25.595 50.322 1.00 22.81 308 ALA F C 1
ATOM 8357 O O . ALA F 3 308 ? -88.036 -25.276 49.149 1.00 22.82 308 ALA F O 1
ATOM 8359 N N . LEU F 3 309 ? -87.227 -26.335 50.946 1.00 24.96 309 LEU F N 1
ATOM 8360 C CA . LEU F 3 309 ? -85.964 -26.664 50.278 1.00 28.02 309 LEU F CA 1
ATOM 8361 C C . LEU F 3 309 ? -86.238 -27.552 49.061 1.00 27.63 309 LEU F C 1
ATOM 8362 O O . LEU F 3 309 ? -85.526 -27.520 48.047 1.00 25.70 309 LEU F O 1
ATOM 8367 N N . ILE F 3 310 ? -87.258 -28.372 49.181 1.00 28.21 310 ILE F N 1
ATOM 8368 C CA . ILE F 3 310 ? -87.669 -29.171 48.070 1.00 29.86 310 ILE F CA 1
ATOM 8369 C C . ILE F 3 310 ? -88.090 -28.224 46.979 1.00 31.86 310 ILE F C 1
ATOM 8370 O O . ILE F 3 310 ? -87.530 -28.225 45.891 1.00 33.62 310 ILE F O 1
ATOM 8375 N N . GLN F 3 311 ? -89.055 -27.376 47.272 1.00 34.06 311 GLN F N 1
ATOM 8376 C CA . GLN F 3 311 ? -89.502 -26.434 46.277 1.00 35.78 311 GLN F CA 1
ATOM 8377 C C . GLN F 3 311 ? -88.340 -25.788 45.600 1.00 35.27 311 GLN F C 1
ATOM 8378 O O . GLN F 3 311 ? -88.334 -25.656 44.399 1.00 34.16 311 GLN F O 1
ATOM 8384 N N . LYS F 3 312 ? -87.369 -25.360 46.397 1.00 36.97 312 LYS F N 1
ATOM 8385 C CA . LYS F 3 312 ? -86.170 -24.711 45.891 1.00 36.84 312 LYS F CA 1
ATOM 8386 C C . LYS F 3 312 ? -85.503 -25.643 44.890 1.00 33.27 312 LYS F C 1
ATOM 8387 O O . LYS F 3 312 ? -85.091 -25.230 43.842 1.00 32.86 312 LYS F O 1
ATOM 8393 N N . PHE F 3 313 ? -85.393 -26.910 45.230 1.00 33.34 313 PHE F N 1
ATOM 8394 C CA . PHE F 3 313 ? -84.800 -27.894 44.340 1.00 33.84 313 PHE F CA 1
ATOM 8395 C C . PHE F 3 313 ? -85.591 -27.902 43.059 1.00 33.83 313 PHE F C 1
ATOM 8396 O O . PHE F 3 313 ? -85.055 -27.631 41.964 1.00 32.46 313 PHE F O 1
ATOM 8404 N N . LYS F 3 314 ? -86.881 -28.167 43.191 1.00 33.93 314 LYS F N 1
ATOM 8405 C CA . LYS F 3 314 ? -87.747 -28.188 42.013 1.00 34.21 314 LYS F CA 1
ATOM 8406 C C . LYS F 3 314 ? -87.556 -26.988 41.084 1.00 34.07 314 LYS F C 1
ATOM 8407 O O . LYS F 3 314 ? -87.580 -27.153 39.888 1.00 37.94 314 LYS F O 1
ATOM 8413 N N . ALA F 3 315 ? -87.382 -25.788 41.624 1.00 33.27 315 ALA F N 1
ATOM 8414 C CA . ALA F 3 315 ? -87.140 -24.620 40.798 1.00 31.99 315 ALA F CA 1
ATOM 8415 C C . ALA F 3 315 ? -85.780 -24.704 40.099 1.00 33.54 315 ALA F C 1
ATOM 8416 O O . ALA F 3 315 ? -85.685 -24.430 38.912 1.00 34.97 315 ALA F O 1
ATOM 8418 N N . SER F 3 316 ? -84.728 -25.061 40.823 1.00 33.56 316 SER F N 1
ATOM 8419 C CA . SER F 3 316 ? -83.450 -25.260 40.192 1.00 34.97 316 SER F CA 1
ATOM 8420 C C . SER F 3 316 ? -83.591 -26.282 39.096 1.00 34.58 316 SER F C 1
ATOM 8421 O O . SER F 3 316 ? -82.886 -26.196 38.083 1.00 35.60 316 SER F O 1
ATOM 8424 N N . CYS F 3 317 ? -84.445 -27.282 39.304 1.00 33.40 317 CYS F N 1
ATOM 8425 C CA . CYS F 3 317 ? -84.667 -28.288 38.260 1.00 33.96 317 CYS F CA 1
ATOM 8426 C C . CYS F 3 317 ? -85.258 -27.688 37.020 1.00 31.80 317 CYS F C 1
ATOM 8427 O O . CYS F 3 317 ? -84.623 -27.675 35.963 1.00 31.38 317 CYS F O 1
ATOM 8430 N N . LEU F 3 318 ? -86.462 -27.170 37.162 1.00 30.19 318 LEU F N 1
ATOM 8431 C CA . LEU F 3 318 ? -87.122 -26.531 36.074 1.00 31.64 318 LEU F CA 1
ATOM 8432 C C . LEU F 3 318 ? -86.181 -25.661 35.293 1.00 33.22 318 LEU F C 1
ATOM 8433 O O . LEU F 3 318 ? -86.136 -25.743 34.078 1.00 31.46 318 LEU F O 1
ATOM 8438 N N . GLU F 3 319 ? -85.431 -24.831 36.014 1.00 37.50 319 GLU F N 1
ATOM 8439 C CA . GLU F 3 319 ? -84.410 -23.968 35.430 1.00 40.79 319 GLU F CA 1
ATOM 8440 C C . GLU F 3 319 ? -83.400 -24.760 34.617 1.00 41.32 319 GLU F C 1
ATOM 8441 O O . GLU F 3 319 ? -83.052 -24.370 33.499 1.00 41.81 319 GLU F O 1
ATOM 8447 N N . ASP F 3 320 ? -82.916 -25.859 35.184 1.00 40.48 320 ASP F N 1
ATOM 8448 C CA . ASP F 3 320 ? -81.964 -26.677 34.479 1.00 41.67 320 ASP F CA 1
ATOM 8449 C C . ASP F 3 320 ? -82.565 -27.229 33.232 1.00 43.05 320 ASP F C 1
ATOM 8450 O O . ASP F 3 320 ? -81.907 -27.251 32.200 1.00 43.85 320 ASP F O 1
ATOM 8455 N N . ILE F 3 321 ? -83.824 -27.635 33.315 1.00 42.80 321 ILE F N 1
ATOM 8456 C CA . ILE F 3 321 ? -84.546 -28.083 32.135 1.00 41.06 321 ILE F CA 1
ATOM 8457 C C . ILE F 3 321 ? -84.608 -26.997 31.073 1.00 39.33 321 ILE F C 1
ATOM 8458 O O . ILE F 3 321 ? -84.295 -27.245 29.917 1.00 40.57 321 ILE F O 1
ATOM 8463 N N . ARG F 3 322 ? -84.980 -25.789 31.446 1.00 37.38 322 ARG F N 1
ATOM 8464 C CA . ARG F 3 322 ? -84.953 -24.729 30.468 1.00 40.43 322 ARG F CA 1
ATOM 8465 C C . ARG F 3 322 ? -83.555 -24.666 29.818 1.00 39.16 322 ARG F C 1
ATOM 8466 O O . ARG F 3 322 ? -83.435 -24.771 28.608 1.00 36.09 322 ARG F O 1
ATOM 8474 N N . GLN F 3 323 ? -82.512 -24.552 30.638 1.00 39.37 323 GLN F N 1
ATOM 8475 C CA . GLN F 3 323 ? -81.126 -24.465 30.164 1.00 39.34 323 GLN F CA 1
ATOM 8476 C C . GLN F 3 323 ? -80.741 -25.562 29.210 1.00 35.66 323 GLN F C 1
ATOM 8477 O O . GLN F 3 323 ? -79.946 -25.354 28.310 1.00 35.52 323 GLN F O 1
ATOM 8483 N N . THR F 3 324 ? -81.243 -26.753 29.457 1.00 33.51 324 THR F N 1
ATOM 8484 C CA . THR F 3 324 ? -80.827 -27.906 28.683 1.00 34.00 324 THR F CA 1
ATOM 8485 C C . THR F 3 324 ? -81.587 -27.921 27.375 1.00 32.79 324 THR F C 1
ATOM 8486 O O . THR F 3 324 ? -81.043 -28.296 26.347 1.00 32.27 324 THR F O 1
ATOM 8490 N N . ARG F 3 325 ? -82.828 -27.469 27.388 1.00 31.91 325 ARG F N 1
ATOM 8491 C CA . ARG F 3 325 ? -83.520 -27.322 26.134 1.00 32.58 325 ARG F CA 1
ATOM 8492 C C . ARG F 3 325 ? -82.841 -26.272 25.268 1.00 32.22 325 ARG F C 1
ATOM 8493 O O . ARG F 3 325 ? -82.725 -26.460 24.073 1.00 32.96 325 ARG F O 1
ATOM 8501 N N . ASN F 3 326 ? -82.356 -25.188 25.861 1.00 31.96 326 ASN F N 1
ATOM 8502 C CA . ASN F 3 326 ? -81.553 -24.232 25.119 1.00 32.37 326 ASN F CA 1
ATOM 8503 C C . ASN F 3 326 ? -80.275 -24.857 24.545 1.00 34.20 326 ASN F C 1
ATOM 8504 O O . ASN F 3 326 ? -79.920 -24.657 23.383 1.00 34.04 326 ASN F O 1
ATOM 8509 N N . LEU F 3 327 ? -79.576 -25.606 25.372 1.00 34.99 327 LEU F N 1
ATOM 8510 C CA . LEU F 3 327 ? -78.367 -26.252 24.934 1.00 34.95 327 LEU F CA 1
ATOM 8511 C C . LEU F 3 327 ? -78.595 -27.120 23.735 1.00 34.17 327 LEU F C 1
ATOM 8512 O O . LEU F 3 327 ? -77.724 -27.238 22.883 1.00 33.28 327 LEU F O 1
ATOM 8517 N N . LEU F 3 328 ? -79.760 -27.753 23.682 1.00 33.56 328 LEU F N 1
ATOM 8518 C CA . LEU F 3 328 ? -80.124 -28.559 22.521 1.00 32.02 328 LEU F CA 1
ATOM 8519 C C . LEU F 3 328 ? -80.284 -27.666 21.349 1.00 31.78 328 LEU F C 1
ATOM 8520 O O . LEU F 3 328 ? -79.619 -27.869 20.362 1.00 34.54 328 LEU F O 1
ATOM 8525 N N . ASP F 3 329 ? -81.141 -26.656 21.464 1.00 30.95 329 ASP F N 1
ATOM 8526 C CA . ASP F 3 329 ? -81.293 -25.673 20.396 1.00 32.12 329 ASP F CA 1
ATOM 8527 C C . ASP F 3 329 ? -79.925 -25.140 19.859 1.00 31.93 329 ASP F C 1
ATOM 8528 O O . ASP F 3 329 ? -79.677 -25.115 18.652 1.00 33.29 329 ASP F O 1
ATOM 8533 N N . PHE F 3 330 ? -79.031 -24.739 20.749 1.00 30.09 330 PHE F N 1
ATOM 8534 C CA . PHE F 3 330 ? -77.707 -24.375 20.319 1.00 28.80 330 PHE F CA 1
ATOM 8535 C C . PHE F 3 330 ? -77.025 -25.526 19.559 1.00 29.16 330 PHE F C 1
ATOM 8536 O O . PHE F 3 330 ? -76.408 -25.301 18.543 1.00 28.27 330 PHE F O 1
ATOM 8544 N N . TYR F 3 331 ? -77.110 -26.755 20.033 1.00 31.82 331 TYR F N 1
ATOM 8545 C CA . TYR F 3 331 ? -76.408 -27.827 19.317 1.00 35.79 331 TYR F CA 1
ATOM 8546 C C . TYR F 3 331 ? -76.973 -27.946 17.923 1.00 35.53 331 TYR F C 1
ATOM 8547 O O . TYR F 3 331 ? -76.228 -28.026 16.936 1.00 36.08 331 TYR F O 1
ATOM 8556 N N . ALA F 3 332 ? -78.296 -27.918 17.841 1.00 33.69 332 ALA F N 1
ATOM 8557 C CA . ALA F 3 332 ? -78.970 -28.008 16.565 1.00 31.79 332 ALA F CA 1
ATOM 8558 C C . ALA F 3 332 ? -78.460 -26.898 15.689 1.00 30.74 332 ALA F C 1
ATOM 8559 O O . ALA F 3 332 ? -77.866 -27.151 14.649 1.00 27.29 332 ALA F O 1
ATOM 8561 N N . ASN F 3 333 ? -78.657 -25.665 16.141 1.00 31.10 333 ASN F N 1
ATOM 8562 C CA . ASN F 3 333 ? -78.209 -24.528 15.384 1.00 33.25 333 ASN F CA 1
ATOM 8563 C C . ASN F 3 333 ? -76.806 -24.717 14.811 1.00 36.28 333 ASN F C 1
ATOM 8564 O O . ASN F 3 333 ? -76.564 -24.491 13.621 1.00 37.15 333 ASN F O 1
ATOM 8569 N N . PHE F 3 334 ? -75.884 -25.099 15.685 1.00 39.02 334 PHE F N 1
ATOM 8570 C CA . PHE F 3 334 ? -74.511 -25.364 15.308 1.00 38.97 334 PHE F CA 1
ATOM 8571 C C . PHE F 3 334 ? -74.511 -26.265 14.091 1.00 39.21 334 PHE F C 1
ATOM 8572 O O . PHE F 3 334 ? -74.016 -25.896 13.022 1.00 39.02 334 PHE F O 1
ATOM 8580 N N . GLU F 3 335 ? -75.103 -27.432 14.235 1.00 39.16 335 GLU F N 1
ATOM 8581 C CA . GLU F 3 335 ? -75.124 -28.383 13.143 1.00 39.43 335 GLU F CA 1
ATOM 8582 C C . GLU F 3 335 ? -75.567 -27.709 11.826 1.00 39.10 335 GLU F C 1
ATOM 8583 O O . GLU F 3 335 ? -74.937 -27.898 10.791 1.00 34.86 335 GLU F O 1
ATOM 8589 N N . ARG F 3 336 ? -76.632 -26.906 11.885 1.00 41.81 336 ARG F N 1
ATOM 8590 C CA . ARG F 3 336 ? -77.104 -26.133 10.725 1.00 44.24 336 ARG F CA 1
ATOM 8591 C C . ARG F 3 336 ? -76.011 -25.218 10.205 1.00 41.17 336 ARG F C 1
ATOM 8592 O O . ARG F 3 336 ? -75.781 -25.143 9.001 1.00 40.52 336 ARG F O 1
ATOM 8600 N N . SER F 3 337 ? -75.357 -24.513 11.123 1.00 38.90 337 SER F N 1
ATOM 8601 C CA . SER F 3 337 ? -74.226 -23.662 10.782 1.00 38.05 337 SER F CA 1
ATOM 8602 C C . SER F 3 337 ? -73.099 -24.448 10.094 1.00 39.82 337 SER F C 1
ATOM 8603 O O . SER F 3 337 ? -72.590 -24.041 9.040 1.00 38.18 337 SER F O 1
ATOM 8606 N N . TYR F 3 338 ? -72.715 -25.580 10.673 1.00 39.35 338 TYR F N 1
ATOM 8607 C CA . TYR F 3 338 ? -71.700 -26.405 10.046 1.00 39.99 338 TYR F CA 1
ATOM 8608 C C . TYR F 3 338 ? -72.073 -26.730 8.588 1.00 42.80 338 TYR F C 1
ATOM 8609 O O . TYR F 3 338 ? -71.232 -26.713 7.705 1.00 42.18 338 TYR F O 1
ATOM 8618 N N . HIS F 3 339 ? -73.335 -27.019 8.321 1.00 47.51 339 HIS F N 1
ATOM 8619 C CA . HIS F 3 339 ? -73.736 -27.237 6.945 1.00 50.74 339 HIS F CA 1
ATOM 8620 C C . HIS F 3 339 ? -73.520 -25.948 6.175 1.00 49.35 339 HIS F C 1
ATOM 8621 O O . HIS F 3 339 ? -72.920 -25.963 5.105 1.00 47.24 339 HIS F O 1
ATOM 8628 N N . ASN F 3 340 ? -73.945 -24.824 6.744 1.00 48.02 340 ASN F N 1
ATOM 8629 C CA . ASN F 3 340 ? -73.664 -23.528 6.131 1.00 46.37 340 ASN F CA 1
ATOM 8630 C C . ASN F 3 340 ? -72.187 -23.218 5.987 1.00 42.40 340 ASN F C 1
ATOM 8631 O O . ASN F 3 340 ? -71.807 -22.370 5.186 1.00 40.86 340 ASN F O 1
ATOM 8636 N N . LEU F 3 341 ? -71.365 -23.878 6.782 1.00 39.45 341 LEU F N 1
ATOM 8637 C CA . LEU F 3 341 ? -69.933 -23.687 6.706 1.00 39.37 341 LEU F CA 1
ATOM 8638 C C . LEU F 3 341 ? -69.392 -24.415 5.516 1.00 37.90 341 LEU F C 1
ATOM 8639 O O . LEU F 3 341 ? -68.572 -23.895 4.789 1.00 40.13 341 LEU F O 1
ATOM 8644 N N . LEU F 3 342 ? -69.849 -25.629 5.297 1.00 37.26 342 LEU F N 1
ATOM 8645 C CA . LEU F 3 342 ? -69.444 -26.324 4.099 1.00 38.00 342 LEU F CA 1
ATOM 8646 C C . LEU F 3 342 ? -69.787 -25.501 2.855 1.00 39.72 342 LEU F C 1
ATOM 8647 O O . LEU F 3 342 ? -68.925 -25.203 2.071 1.00 37.88 342 LEU F O 1
ATOM 8652 N N . LYS F 3 343 ? -71.029 -25.074 2.697 1.00 44.83 343 LYS F N 1
ATOM 8653 C CA . LYS F 3 343 ? -71.391 -24.365 1.479 1.00 47.56 343 LYS F CA 1
ATOM 8654 C C . LYS F 3 343 ? -70.526 -23.117 1.342 1.00 47.42 343 LYS F C 1
ATOM 8655 O O . LYS F 3 343 ? -70.130 -22.766 0.228 1.00 51.23 343 LYS F O 1
ATOM 8661 N N . GLU F 3 344 ? -70.212 -22.482 2.473 1.00 43.81 344 GLU F N 1
ATOM 8662 C CA . GLU F 3 344 ? -69.310 -21.328 2.519 1.00 42.50 344 GLU F CA 1
ATOM 8663 C C . GLU F 3 344 ? -67.889 -21.719 2.138 1.00 41.88 344 GLU F C 1
ATOM 8664 O O . GLU F 3 344 ? -67.264 -21.061 1.326 1.00 45.60 344 GLU F O 1
ATOM 8670 N N . VAL F 3 345 ? -67.346 -22.783 2.693 1.00 40.83 345 VAL F N 1
ATOM 8671 C CA . VAL F 3 345 ? -65.988 -23.144 2.288 1.00 41.89 345 VAL F CA 1
ATOM 8672 C C . VAL F 3 345 ? -65.905 -23.364 0.775 1.00 44.48 345 VAL F C 1
ATOM 8673 O O . VAL F 3 345 ? -64.946 -22.947 0.145 1.00 46.58 345 VAL F O 1
ATOM 8677 N N . LYS F 3 346 ? -66.933 -23.998 0.212 1.00 46.86 346 LYS F N 1
ATOM 8678 C CA . LYS F 3 346 ? -67.023 -24.308 -1.210 1.00 45.87 346 LYS F CA 1
ATOM 8679 C C . LYS F 3 346 ? -67.129 -23.024 -2.030 1.00 45.72 346 LYS F C 1
ATOM 8680 O O . LYS F 3 346 ? -66.577 -22.920 -3.112 1.00 42.19 346 LYS F O 1
ATOM 8686 N N . ARG F 3 347 ? -67.848 -22.045 -1.501 1.00 46.28 347 ARG F N 1
ATOM 8687 C CA . ARG F 3 347 ? -67.972 -20.756 -2.145 1.00 47.97 347 ARG F CA 1
ATOM 8688 C C . ARG F 3 347 ? -66.619 -20.089 -2.205 1.00 50.35 347 ARG F C 1
ATOM 8689 O O . ARG F 3 347 ? -66.294 -19.444 -3.187 1.00 59.46 347 ARG F O 1
ATOM 8697 N N . ARG F 3 348 ? -65.828 -20.230 -1.156 1.00 51.49 348 ARG F N 1
ATOM 8698 C CA . ARG F 3 348 ? -64.504 -19.618 -1.145 1.00 54.54 348 ARG F CA 1
ATOM 8699 C C . ARG F 3 348 ? -63.639 -20.212 -2.241 1.00 52.52 348 ARG F C 1
ATOM 8700 O O . ARG F 3 348 ? -63.039 -19.496 -3.041 1.00 58.24 348 ARG F O 1
ATOM 8708 N N . LYS F 3 349 ? -63.585 -21.528 -2.282 1.00 48.40 349 LYS F N 1
ATOM 8709 C CA . LYS F 3 349 ? -62.839 -22.203 -3.317 1.00 46.28 349 LYS F CA 1
ATOM 8710 C C . LYS F 3 349 ? -63.259 -21.711 -4.704 1.00 43.59 349 LYS F C 1
ATOM 8711 O O . LYS F 3 349 ? -62.417 -21.307 -5.482 1.00 43.27 349 LYS F O 1
ATOM 8717 N N . GLU F 3 350 ? -64.558 -21.697 -4.987 1.00 44.21 350 GLU F N 1
ATOM 8718 C CA . GLU F 3 350 ? -65.077 -21.171 -6.251 1.00 46.79 350 GLU F CA 1
ATOM 8719 C C . GLU F 3 350 ? -64.573 -19.743 -6.540 1.00 47.26 350 GLU F C 1
ATOM 8720 O O . GLU F 3 350 ? -64.219 -19.417 -7.676 1.00 48.31 350 GLU F O 1
ATOM 8726 N N . THR F 3 351 ? -64.548 -18.900 -5.517 1.00 46.03 351 THR F N 1
ATOM 8727 C CA . THR F 3 351 ? -63.981 -17.573 -5.645 1.00 47.55 351 THR F CA 1
ATOM 8728 C C . THR F 3 351 ? -62.467 -17.620 -5.898 1.00 48.64 351 THR F C 1
ATOM 8729 O O . THR F 3 351 ? -61.926 -16.729 -6.542 1.00 60.37 351 THR F O 1
ATOM 8733 N N . ALA F 3 352 ? -61.763 -18.625 -5.406 1.00 45.75 352 ALA F N 1
ATOM 8734 C CA . ALA F 3 352 ? -60.330 -18.692 -5.694 1.00 43.86 352 ALA F CA 1
ATOM 8735 C C . ALA F 3 352 ? -60.123 -19.063 -7.130 1.00 42.80 352 ALA F C 1
ATOM 8736 O O . ALA F 3 352 ? -59.261 -18.501 -7.785 1.00 45.54 352 ALA F O 1
ATOM 8738 N N . ALA F 3 353 ? -60.922 -20.001 -7.628 1.00 43.38 353 ALA F N 1
ATOM 8739 C CA . ALA F 3 353 ? -60.852 -20.390 -9.042 1.00 43.61 353 ALA F CA 1
ATOM 8740 C C . ALA F 3 353 ? -61.091 -19.172 -9.915 1.00 43.26 353 ALA F C 1
ATOM 8741 O O . ALA F 3 353 ? -60.267 -18.865 -10.754 1.00 38.62 353 ALA F O 1
ATOM 8743 N N . LYS F 3 354 ? -62.198 -18.469 -9.678 1.00 46.89 354 LYS F N 1
ATOM 8744 C CA . LYS F 3 354 ? -62.495 -17.230 -10.395 1.00 54.34 354 LYS F CA 1
ATOM 8745 C C . LYS F 3 354 ? -61.302 -16.273 -10.428 1.00 54.53 354 LYS F C 1
ATOM 8746 O O . LYS F 3 354 ? -60.952 -15.766 -11.508 1.00 60.70 354 LYS F O 1
ATOM 8752 N N . LEU F 3 355 ? -60.671 -16.029 -9.278 1.00 46.61 355 LEU F N 1
ATOM 8753 C CA . LEU F 3 355 ? -59.508 -15.146 -9.246 1.00 43.56 355 LEU F CA 1
ATOM 8754 C C . LEU F 3 355 ? -58.353 -15.689 -10.063 1.00 44.03 355 LEU F C 1
ATOM 8755 O O . LEU F 3 355 ? -57.668 -14.944 -10.747 1.00 49.75 355 LEU F O 1
ATOM 8760 N N . SER F 3 356 ? -58.122 -16.984 -10.003 1.00 42.79 356 SER F N 1
ATOM 8761 C CA . SER F 3 356 ? -57.050 -17.553 -10.801 1.00 45.88 356 SER F CA 1
ATOM 8762 C C . SER F 3 356 ? -57.366 -17.541 -12.307 1.00 47.73 356 SER F C 1
ATOM 8763 O O . SER F 3 356 ? -56.525 -17.177 -13.126 1.00 46.60 356 SER F O 1
ATOM 8766 N N . GLN F 3 357 ? -58.589 -17.910 -12.654 1.00 49.38 357 GLN F N 1
ATOM 8767 C CA . GLN F 3 357 ? -59.113 -17.668 -13.978 1.00 53.46 357 GLN F CA 1
ATOM 8768 C C . GLN F 3 357 ? -58.757 -16.285 -14.504 1.00 51.05 357 GLN F C 1
ATOM 8769 O O . GLN F 3 357 ? -58.368 -16.153 -15.670 1.00 48.46 357 GLN F O 1
ATOM 8775 N N . ILE F 3 358 ? -58.923 -15.260 -13.667 1.00 45.95 358 ILE F N 1
ATOM 8776 C CA . ILE F 3 358 ? -58.676 -13.909 -14.120 1.00 46.36 358 ILE F CA 1
ATOM 8777 C C . ILE F 3 358 ? -57.211 -13.662 -14.351 1.00 46.16 358 ILE F C 1
ATOM 8778 O O . ILE F 3 358 ? -56.843 -12.985 -15.308 1.00 53.26 358 ILE F O 1
ATOM 8783 N N . LEU F 3 359 ? -56.364 -14.189 -13.494 1.00 43.81 359 LEU F N 1
ATOM 8784 C CA . LEU F 3 359 ? -54.957 -13.899 -13.648 1.00 45.61 359 LEU F CA 1
ATOM 8785 C C . LEU F 3 359 ? -54.384 -14.683 -14.789 1.00 44.68 359 LEU F C 1
ATOM 8786 O O . LEU F 3 359 ? -53.679 -14.133 -15.618 1.00 45.45 359 LEU F O 1
ATOM 8791 N N . LYS F 3 360 ? -54.724 -15.952 -14.877 1.00 44.71 360 LYS F N 1
ATOM 8792 C CA . LYS F 3 360 ? -54.272 -16.717 -16.009 1.00 49.68 360 LYS F CA 1
ATOM 8793 C C . LYS F 3 360 ? -54.754 -16.084 -17.310 1.00 50.95 360 LYS F C 1
ATOM 8794 O O . LYS F 3 360 ? -53.992 -15.976 -18.252 1.00 54.60 360 LYS F O 1
ATOM 8800 N N . SER F 3 361 ? -56.011 -15.662 -17.360 1.00 50.67 361 SER F N 1
ATOM 8801 C CA . SER F 3 361 ? -56.545 -14.984 -18.532 1.00 52.08 361 SER F CA 1
ATOM 8802 C C . SER F 3 361 ? -55.727 -13.751 -18.863 1.00 50.78 361 SER F C 1
ATOM 8803 O O . SER F 3 361 ? -55.467 -13.456 -20.023 1.00 55.34 361 SER F O 1
ATOM 8806 N N . CYS F 3 362 ? -55.337 -13.023 -17.837 1.00 49.04 362 CYS F N 1
ATOM 8807 C CA . CYS F 3 362 ? -54.575 -11.803 -18.009 1.00 50.82 362 CYS F CA 1
ATOM 8808 C C . CYS F 3 362 ? -53.124 -12.107 -18.316 1.00 48.79 362 CYS F C 1
ATOM 8809 O O . CYS F 3 362 ? -52.473 -11.403 -19.080 1.00 47.59 362 CYS F O 1
ATOM 8812 N N . GLU F 3 363 ? -52.609 -13.146 -17.689 1.00 49.82 363 GLU F N 1
ATOM 8813 C CA . GLU F 3 363 ? -51.252 -13.546 -17.931 1.00 53.26 363 GLU F CA 1
ATOM 8814 C C . GLU F 3 363 ? -51.113 -13.756 -19.412 1.00 52.43 363 GLU F C 1
ATOM 8815 O O . GLU F 3 363 ?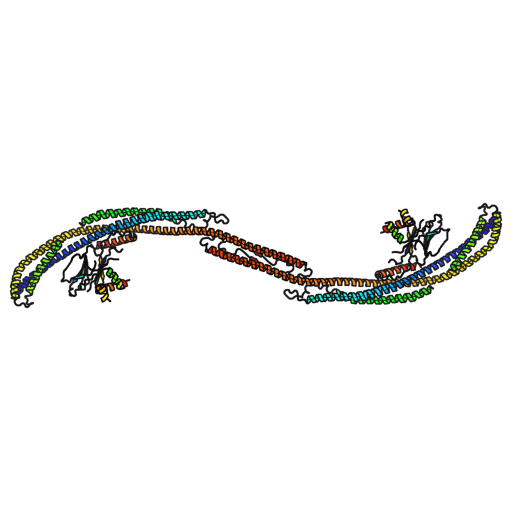 -50.360 -13.055 -20.062 1.00 61.43 363 GLU F O 1
ATOM 8821 N N . THR F 3 364 ? -51.877 -14.687 -19.957 1.00 50.86 364 THR F N 1
ATOM 8822 C CA . THR F 3 364 ? -51.731 -15.051 -21.358 1.00 51.82 364 THR F CA 1
ATOM 8823 C C . THR F 3 364 ? -51.886 -13.832 -22.284 1.00 51.42 364 THR F C 1
ATOM 8824 O O . THR F 3 364 ? -51.127 -13.654 -23.239 1.00 51.49 364 THR F O 1
ATOM 8828 N N . GLN F 3 365 ? -52.830 -12.965 -21.974 1.00 50.36 365 GLN F N 1
ATOM 8829 C CA . GLN F 3 365 ? -52.975 -11.750 -22.737 1.00 52.04 365 GLN F CA 1
ATOM 8830 C C . GLN F 3 365 ? -51.650 -11.033 -22.867 1.00 47.72 365 GLN F C 1
ATOM 8831 O O . GLN F 3 365 ? -51.308 -10.600 -23.937 1.00 52.00 365 GLN F O 1
ATOM 8837 N N . LEU F 3 366 ? -50.916 -10.880 -21.777 1.00 45.72 366 LEU F N 1
ATOM 8838 C CA . LEU F 3 366 ? -49.660 -10.143 -21.818 1.00 45.84 366 LEU F CA 1
ATOM 8839 C C . LEU F 3 366 ? -48.559 -10.930 -22.530 1.00 46.08 366 LEU F C 1
ATOM 8840 O O . LEU F 3 366 ? -47.763 -10.373 -23.286 1.00 42.49 366 LEU F O 1
ATOM 8845 N N . GLU F 3 367 ? -48.509 -12.230 -22.293 1.00 45.99 367 GLU F N 1
ATOM 8846 C CA . GLU F 3 367 ? -47.565 -13.049 -23.002 1.00 49.20 367 GLU F CA 1
ATOM 8847 C C . GLU F 3 367 ? -47.749 -12.858 -24.485 1.00 49.61 367 GLU F C 1
ATOM 8848 O O . GLU F 3 367 ? -46.764 -12.737 -25.201 1.00 52.33 367 GLU F O 1
ATOM 8854 N N . GLN F 3 368 ? -49.001 -12.833 -24.938 1.00 48.67 368 GLN F N 1
ATOM 8855 C CA . GLN F 3 368 ? -49.310 -12.503 -26.337 1.00 51.03 368 GLN F CA 1
ATOM 8856 C C . GLN F 3 368 ? -48.680 -11.184 -26.749 1.00 46.29 368 GLN F C 1
ATOM 8857 O O . GLN F 3 368 ? -47.857 -11.108 -27.669 1.00 47.93 368 GLN F O 1
ATOM 8863 N N . ILE F 3 369 ? -49.061 -10.138 -26.057 1.00 39.12 369 ILE F N 1
ATOM 8864 C CA . ILE F 3 369 ? -48.622 -8.848 -26.453 1.00 38.89 369 ILE F CA 1
ATOM 8865 C C . ILE F 3 369 ? -47.128 -8.788 -26.392 1.00 39.77 369 ILE F C 1
ATOM 8866 O O . ILE F 3 369 ? -46.501 -8.176 -27.229 1.00 42.29 369 ILE F O 1
ATOM 8871 N N . ASN F 3 370 ? -46.537 -9.434 -25.410 1.00 42.29 370 ASN F N 1
ATOM 8872 C CA . ASN F 3 370 ? -45.101 -9.362 -25.284 1.00 43.09 370 ASN F CA 1
ATOM 8873 C C . ASN F 3 370 ? -44.378 -10.039 -26.410 1.00 40.66 370 ASN F C 1
ATOM 8874 O O . ASN F 3 370 ? -43.443 -9.486 -26.959 1.00 41.51 370 ASN F O 1
ATOM 8879 N N . THR F 3 371 ? -44.790 -11.239 -26.767 1.00 41.44 371 THR F N 1
ATOM 8880 C CA . THR F 3 371 ? -44.110 -11.890 -27.876 1.00 45.88 371 THR F CA 1
ATOM 8881 C C . THR F 3 371 ? -44.277 -11.092 -29.171 1.00 45.21 371 THR F C 1
ATOM 8882 O O . THR F 3 371 ? -43.375 -11.087 -29.990 1.00 50.45 371 THR F O 1
ATOM 8886 N N . ALA F 3 372 ? -45.411 -10.425 -29.366 1.00 42.18 372 ALA F N 1
ATOM 8887 C CA . ALA F 3 372 ? -45.595 -9.639 -30.574 1.00 40.40 372 ALA F CA 1
ATOM 8888 C C . ALA F 3 372 ? -44.631 -8.486 -30.564 1.00 41.70 372 ALA F C 1
ATOM 8889 O O . ALA F 3 372 ? -43.993 -8.211 -31.575 1.00 46.27 372 ALA F O 1
ATOM 8891 N N . ASP F 3 373 ? -44.511 -7.828 -29.418 1.00 41.52 373 ASP F N 1
ATOM 8892 C CA . ASP F 3 373 ? -43.612 -6.710 -29.281 1.00 43.76 373 ASP F CA 1
ATOM 8893 C C . ASP F 3 373 ? -42.198 -7.127 -29.624 1.00 45.84 373 ASP F C 1
ATOM 8894 O O . ASP F 3 373 ? -41.562 -6.521 -30.484 1.00 49.94 373 ASP F O 1
ATOM 8899 N N . LEU F 3 374 ? -41.696 -8.162 -28.965 1.00 46.95 374 LEU F N 1
ATOM 8900 C CA . LEU F 3 374 ? -40.335 -8.594 -29.234 1.00 49.43 374 LEU F CA 1
ATOM 8901 C C . LEU F 3 374 ? -40.094 -8.863 -30.707 1.00 48.16 374 LEU F C 1
ATOM 8902 O O . LEU F 3 374 ? -39.111 -8.377 -31.249 1.00 48.36 374 LEU F O 1
ATOM 8907 N N . ARG F 3 375 ? -40.993 -9.594 -31.363 1.00 49.55 375 ARG F N 1
ATOM 8908 C CA . ARG F 3 375 ? -40.905 -9.762 -32.813 1.00 54.02 375 ARG F CA 1
ATOM 8909 C C . ARG F 3 375 ? -40.713 -8.393 -33.479 1.00 53.19 375 ARG F C 1
ATOM 8910 O O . ARG F 3 375 ? -39.855 -8.208 -34.344 1.00 51.90 375 ARG F O 1
ATOM 8918 N N . GLU F 3 376 ? -41.488 -7.423 -33.036 1.00 50.63 376 GLU F N 1
ATOM 8919 C CA . GLU F 3 376 ? -41.441 -6.113 -33.631 1.00 51.31 376 GLU F CA 1
ATOM 8920 C C . GLU F 3 376 ? -40.118 -5.404 -33.428 1.00 50.53 376 GLU F C 1
ATOM 8921 O O . GLU F 3 376 ? -39.657 -4.721 -34.325 1.00 53.76 376 GLU F O 1
ATOM 8927 N N . ARG F 3 377 ? -39.506 -5.553 -32.265 1.00 51.60 377 ARG F N 1
ATOM 8928 C CA . ARG F 3 377 ? -38.167 -4.992 -32.056 1.00 55.54 377 ARG F CA 1
ATOM 8929 C C . ARG F 3 377 ? -37.115 -5.679 -32.920 1.00 54.23 377 ARG F C 1
ATOM 8930 O O . ARG F 3 377 ? -36.224 -5.025 -33.451 1.00 51.29 377 ARG F O 1
ATOM 8938 N N . GLN F 3 378 ? -37.201 -7.001 -33.029 1.00 55.72 378 GLN F N 1
ATOM 8939 C CA . GLN F 3 378 ? -36.328 -7.735 -33.934 1.00 59.60 378 GLN F CA 1
ATOM 8940 C C . GLN F 3 378 ? -36.444 -7.220 -35.361 1.00 56.71 378 GLN F C 1
ATOM 8941 O O . GLN F 3 378 ? -35.430 -6.987 -36.018 1.00 57.37 378 GLN F O 1
ATOM 8947 N N . MET F 3 379 ? -37.671 -7.037 -35.836 1.00 51.39 379 MET F N 1
ATOM 8948 C CA . MET F 3 379 ? -37.868 -6.506 -37.172 1.00 48.13 379 MET F CA 1
ATOM 8949 C C . MET F 3 379 ? -37.215 -5.148 -37.262 1.00 45.69 379 MET F C 1
ATOM 8950 O O . MET F 3 379 ? -36.528 -4.839 -38.231 1.00 48.04 379 MET F O 1
ATOM 8955 N N . PHE F 3 380 ? -37.397 -4.345 -36.236 1.00 42.76 380 PHE F N 1
ATOM 8956 C CA . PHE F 3 380 ? -36.836 -3.015 -36.248 1.00 45.50 380 PHE F CA 1
ATOM 8957 C C . PHE F 3 380 ? -35.319 -3.011 -36.317 1.00 47.67 380 PHE F C 1
ATOM 8958 O O . PHE F 3 380 ? -34.733 -2.171 -37.007 1.00 51.05 380 PHE F O 1
ATOM 8966 N N . LEU F 3 381 ? -34.689 -3.914 -35.575 1.00 48.13 381 LEU F N 1
ATOM 8967 C CA . LEU F 3 381 ? -33.240 -3.999 -35.568 1.00 50.32 381 LEU F CA 1
ATOM 8968 C C . LEU F 3 381 ? -32.715 -4.556 -36.876 1.00 51.77 381 LEU F C 1
ATOM 8969 O O . LEU F 3 381 ? -31.610 -4.239 -37.274 1.00 50.76 381 LEU F O 1
ATOM 8974 N N . LEU F 3 382 ? -33.492 -5.416 -37.521 1.00 56.14 382 LEU F N 1
ATOM 8975 C CA . LEU F 3 382 ? -33.128 -5.920 -38.838 1.00 60.79 382 LEU F CA 1
ATOM 8976 C C . LEU F 3 382 ? -33.127 -4.769 -39.842 1.00 62.24 382 LEU F C 1
ATOM 8977 O O . LEU F 3 382 ? -32.148 -4.585 -40.571 1.00 67.48 382 LEU F O 1
ATOM 8982 N N . GLU F 3 383 ? -34.210 -3.990 -39.863 1.00 59.68 383 GLU F N 1
ATOM 8983 C CA . GLU F 3 383 ? -34.271 -2.776 -40.686 1.00 56.75 383 GLU F CA 1
ATOM 8984 C C . GLU F 3 383 ? -33.191 -1.771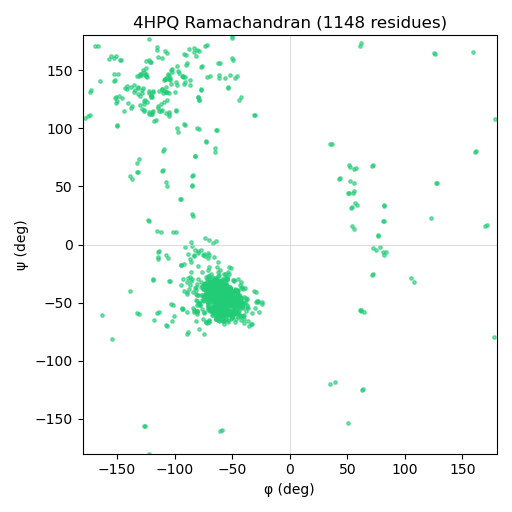 -40.393 1.00 53.17 383 GLU F C 1
ATOM 8985 O O . GLU F 3 383 ? -32.614 -1.206 -41.295 1.00 56.11 383 GLU F O 1
ATOM 8991 N N . ASN F 3 384 ? -32.928 -1.530 -39.129 1.00 51.96 384 ASN F N 1
ATOM 8992 C CA . ASN F 3 384 ? -32.006 -0.485 -38.745 1.00 54.79 384 ASN F CA 1
ATOM 8993 C C . ASN F 3 384 ? -30.968 -1.079 -37.833 1.00 58.45 384 ASN F C 1
ATOM 8994 O O . ASN F 3 384 ? -30.730 -2.276 -37.923 1.00 64.90 384 ASN F O 1
ATOM 8999 N N . GLY F 3 385 ? -30.316 -0.288 -36.985 1.00 60.18 385 GLY F N 1
ATOM 9000 C CA . GLY F 3 385 ? -29.041 -0.744 -36.433 1.00 64.65 385 GLY F CA 1
ATOM 9001 C C . GLY F 3 385 ? -28.206 -0.868 -37.691 1.00 68.63 385 GLY F C 1
ATOM 9002 O O . GLY F 3 385 ? -28.740 -0.712 -38.780 1.00 77.93 385 GLY F O 1
ATOM 9003 N N . ASN F 3 386 ? -26.917 -1.139 -37.601 1.00 68.41 386 ASN F N 1
ATOM 9004 C CA . ASN F 3 386 ? -26.039 -0.823 -38.736 1.00 68.48 386 ASN F CA 1
ATOM 9005 C C . ASN F 3 386 ? -26.082 0.680 -38.971 1.00 65.35 386 ASN F C 1
ATOM 9006 O O . ASN F 3 386 ? -25.059 1.340 -38.932 1.00 75.89 386 ASN F O 1
ATOM 9011 N N . TYR F 3 387 ? -27.273 1.218 -39.191 1.00 59.11 387 TYR F N 1
ATOM 9012 C CA . TYR F 3 387 ? -27.438 2.642 -39.421 1.00 60.64 387 TYR F CA 1
ATOM 9013 C C . TYR F 3 387 ? -27.699 3.457 -38.175 1.00 66.20 387 TYR F C 1
ATOM 9014 O O . TYR F 3 387 ? -27.842 4.681 -38.266 1.00 63.97 387 TYR F O 1
ATOM 9023 N N . LEU F 3 388 ? -27.802 2.799 -37.025 1.00 77.38 388 LEU F N 1
ATOM 9024 C CA . LEU F 3 388 ? -28.001 3.511 -35.760 1.00 83.93 388 LEU F CA 1
ATOM 9025 C C . LEU F 3 388 ? -27.007 3.036 -34.714 1.00 92.89 388 LEU F C 1
ATOM 9026 O O . LEU F 3 388 ? -26.622 1.855 -34.718 1.00 101.83 388 LEU F O 1
ATOM 9031 N N . PRO F 3 389 ? -26.577 3.953 -33.821 1.00 95.84 389 PRO F N 1
ATOM 9032 C CA . PRO F 3 389 ? -25.618 3.587 -32.788 1.00 101.60 389 PRO F CA 1
ATOM 9033 C C . PRO F 3 389 ? -26.313 3.486 -31.443 1.00 99.06 389 PRO F C 1
ATOM 9034 O O . PRO F 3 389 ? -27.251 4.247 -31.187 1.00 86.23 389 PRO F O 1
ATOM 9038 N N . GLU F 3 390 ? -25.853 2.580 -30.581 1.00 99.48 390 GLU F N 1
ATOM 9039 C CA . GLU F 3 390 ? -26.485 2.436 -29.271 1.00 102.84 390 GLU F CA 1
ATOM 9040 C C . GLU F 3 390 ? -26.500 3.766 -28.532 1.00 92.56 390 GLU F C 1
ATOM 9041 O O . GLU F 3 390 ? -27.435 4.065 -27.800 1.00 75.92 390 GLU F O 1
ATOM 9047 N N . THR F 3 391 ? -25.454 4.557 -28.754 1.00 94.43 391 THR F N 1
ATOM 9048 C CA . THR F 3 391 ? -25.329 5.899 -28.183 1.00 90.61 391 THR F CA 1
ATOM 9049 C C . THR F 3 391 ? -26.662 6.673 -28.211 1.00 85.47 391 THR F C 1
ATOM 9050 O O . THR F 3 391 ? -26.991 7.381 -27.265 1.00 76.50 391 THR F O 1
ATOM 9054 N N . ILE F 3 392 ? -27.426 6.510 -29.288 1.00 87.94 392 ILE F N 1
ATOM 9055 C CA . ILE F 3 392 ? -28.644 7.296 -29.502 1.00 92.62 392 ILE F CA 1
ATOM 9056 C C . ILE F 3 392 ? -29.779 7.019 -28.518 1.00 100.62 392 ILE F C 1
ATOM 9057 O O . ILE F 3 392 ? -30.529 7.933 -28.185 1.00 99.65 392 ILE F O 1
ATOM 9062 N N . TRP F 3 393 ? -29.921 5.763 -28.090 1.00 113.33 393 TRP F N 1
ATOM 9063 C CA . TRP F 3 393 ? -30.948 5.366 -27.106 1.00 112.10 393 TRP F CA 1
ATOM 9064 C C . TRP F 3 393 ? -30.308 4.508 -26.022 1.00 119.85 393 TRP F C 1
ATOM 9065 O O . TRP F 3 393 ? -30.587 3.314 -25.907 1.00 119.27 393 TRP F O 1
ATOM 9076 N N . PRO F 3 394 ? -29.477 5.136 -25.187 1.00 122.98 394 PRO F N 1
ATOM 9077 C CA . PRO F 3 394 ? -28.377 4.481 -24.482 1.00 126.11 394 PRO F CA 1
ATOM 9078 C C . PRO F 3 394 ? -28.556 2.983 -24.184 1.00 128.81 394 PRO F C 1
ATOM 9079 O O . PRO F 3 394 ? -27.646 2.201 -24.469 1.00 132.36 394 PRO F O 1
ATOM 9083 N N . ASP F 3 395 ? -29.708 2.589 -23.641 1.00 126.50 395 ASP F N 1
ATOM 9084 C CA . ASP F 3 395 ? -29.940 1.187 -23.246 1.00 120.93 395 ASP F CA 1
ATOM 9085 C C . ASP F 3 395 ? -31.099 0.505 -23.974 1.00 115.16 395 ASP F C 1
ATOM 9086 O O . ASP F 3 395 ? -31.070 -0.714 -24.174 1.00 111.11 395 ASP F O 1
ATOM 9091 N N . GLU F 3 396 ? -32.101 1.294 -24.369 1.00 106.48 396 GLU F N 1
ATOM 9092 C CA . GLU F 3 396 ? -33.426 0.778 -24.738 1.00 97.34 396 GLU F CA 1
ATOM 9093 C C . GLU F 3 396 ? -33.543 0.007 -26.073 1.00 91.99 396 GLU F C 1
ATOM 9094 O O . GLU F 3 396 ? -34.386 -0.884 -26.204 1.00 84.60 396 GLU F O 1
ATOM 9100 N N . ILE F 3 397 ? -32.705 0.329 -27.051 1.00 89.64 397 ILE F N 1
ATOM 9101 C CA . ILE F 3 397 ? -32.851 -0.256 -28.391 1.00 90.57 397 ILE F CA 1
ATOM 9102 C C . ILE F 3 397 ? -32.645 -1.762 -28.404 1.00 93.87 397 ILE F C 1
ATOM 9103 O O . ILE F 3 397 ? -33.466 -2.496 -28.944 1.00 95.85 397 ILE F O 1
ATOM 9108 N N . GLY F 3 398 ? -31.525 -2.214 -27.844 1.00 98.25 398 GLY F N 1
ATOM 9109 C CA . GLY F 3 398 ? -31.216 -3.637 -27.774 1.00 96.87 398 GLY F CA 1
ATOM 9110 C C . GLY F 3 398 ? -31.844 -4.278 -26.554 1.00 95.53 398 GLY F C 1
ATOM 9111 O O . GLY F 3 398 ? -31.655 -5.470 -26.328 1.00 98.31 398 GLY F O 1
ATOM 9112 N N . SER F 3 399 ? -32.602 -3.490 -25.784 1.00 92.58 399 SER F N 1
ATOM 9113 C CA . SER F 3 399 ? -33.088 -3.894 -24.464 1.00 91.62 399 SER F CA 1
ATOM 9114 C C . SER F 3 399 ? -33.764 -5.250 -24.491 1.00 88.53 399 SER F C 1
ATOM 9115 O O . SER F 3 399 ? -33.468 -6.116 -23.653 1.00 87.90 399 SER F O 1
ATOM 9118 N N . LEU F 3 400 ? -34.669 -5.435 -25.448 1.00 79.04 400 LEU F N 1
ATOM 9119 C CA . LEU F 3 400 ? -35.220 -6.761 -25.724 1.00 77.60 400 LEU F CA 1
ATOM 9120 C C . LEU F 3 400 ? -35.865 -7.432 -24.483 1.00 75.31 400 LEU F C 1
ATOM 9121 O O . LEU F 3 400 ? -36.164 -8.633 -24.496 1.00 79.59 400 LEU F O 1
ATOM 9126 N N . SER F 3 401 ? -36.091 -6.662 -23.423 1.00 65.97 401 SER F N 1
ATOM 9127 C CA . SER F 3 401 ? -36.676 -7.198 -22.214 1.00 63.18 401 SER F CA 1
ATOM 9128 C C . SER F 3 401 ? -38.105 -6.684 -22.131 1.00 59.82 401 SER F C 1
ATOM 9129 O O . SER F 3 401 ? -38.345 -5.491 -22.295 1.00 51.76 401 SER F O 1
ATOM 9132 N N . PRO F 3 402 ? -39.064 -7.589 -21.872 1.00 61.35 402 PRO F N 1
ATOM 9133 C CA . PRO F 3 402 ? -40.468 -7.216 -21.801 1.00 56.88 402 PRO F CA 1
ATOM 9134 C C . PRO F 3 402 ? -40.678 -6.025 -20.889 1.00 52.52 402 PRO F C 1
ATOM 9135 O O . PRO F 3 402 ? -39.831 -5.720 -20.055 1.00 49.36 402 PRO F O 1
ATOM 9139 N N . LEU F 3 403 ? -41.813 -5.363 -21.062 1.00 51.67 403 LEU F N 1
ATOM 9140 C CA . LEU F 3 403 ? -42.083 -4.064 -20.424 1.00 52.41 403 LEU F CA 1
ATOM 9141 C C . LEU F 3 403 ? -42.780 -4.197 -19.090 1.00 53.53 403 LEU F C 1
ATOM 9142 O O . LEU F 3 403 ? -42.853 -3.230 -18.341 1.00 56.61 403 LEU F O 1
ATOM 9147 N N . TYR F 3 404 ? -43.357 -5.365 -18.826 1.00 50.71 404 TYR F N 1
ATOM 9148 C CA . TYR F 3 404 ? -44.117 -5.578 -17.619 1.00 47.06 404 TYR F CA 1
ATOM 9149 C C . TYR F 3 404 ? -43.414 -6.599 -16.746 1.00 53.05 404 TYR F C 1
ATOM 9150 O O . TYR F 3 404 ? -42.537 -7.365 -17.209 1.00 51.95 404 TYR F O 1
ATOM 9159 N N . THR F 3 405 ? -43.811 -6.581 -15.477 1.00 59.35 405 THR F N 1
ATOM 9160 C CA . THR F 3 405 ? -43.390 -7.559 -14.484 1.00 66.61 405 THR F CA 1
ATOM 9161 C C . THR F 3 405 ? -44.640 -8.046 -13.736 1.00 68.42 405 THR F C 1
ATOM 9162 O O . THR F 3 405 ? -45.492 -7.234 -13.336 1.00 57.61 405 THR F O 1
ATOM 9166 N N . LEU F 3 406 ? -44.750 -9.365 -13.553 1.00 71.90 406 LEU F N 1
ATOM 9167 C CA . LEU F 3 406 ? -45.926 -9.938 -12.905 1.00 72.05 406 LEU F CA 1
ATOM 9168 C C . LEU F 3 406 ? -45.631 -11.015 -11.849 1.00 79.07 406 LEU F C 1
ATOM 9169 O O . LEU F 3 406 ? -44.791 -11.901 -12.044 1.00 84.43 406 LEU F O 1
ATOM 9174 N N . ASN F 3 407 ? -46.341 -10.933 -10.728 1.00 80.58 407 ASN F N 1
ATOM 9175 C CA . ASN F 3 407 ? -46.325 -11.994 -9.722 1.00 80.59 407 ASN F CA 1
ATOM 9176 C C . ASN F 3 407 ? -47.642 -12.013 -8.972 1.00 76.07 407 ASN F C 1
ATOM 9177 O O . ASN F 3 407 ? -48.092 -10.989 -8.452 1.00 67.55 407 ASN F O 1
ATOM 9182 N N . TYR F 3 408 ? -48.269 -13.184 -8.948 1.00 73.10 408 TYR F N 1
ATOM 9183 C CA . TYR F 3 408 ? -49.547 -13.354 -8.273 1.00 65.34 408 TYR F CA 1
ATOM 9184 C C . TYR F 3 408 ? -49.641 -14.689 -7.559 1.00 70.43 408 TYR F C 1
ATOM 9185 O O . TYR F 3 408 ? -49.297 -15.728 -8.130 1.00 80.05 408 TYR F O 1
ATOM 9194 N N . GLU F 3 409 ? -50.112 -14.682 -6.317 1.00 71.04 409 GLU F N 1
ATOM 9195 C CA . GLU F 3 409 ? -50.186 -15.927 -5.579 1.00 73.64 409 GLU F CA 1
ATOM 9196 C C . GLU F 3 409 ? -51.554 -16.587 -5.714 1.00 74.87 409 GLU F C 1
ATOM 9197 O O . GLU F 3 409 ? -51.626 -17.753 -6.126 1.00 76.86 409 GLU F O 1
ATOM 9203 N N . VAL F 3 410 ? -52.628 -15.862 -5.400 1.00 73.24 410 VAL F N 1
ATOM 9204 C CA . VAL F 3 410 ? -53.982 -16.459 -5.403 1.00 75.49 410 VAL F CA 1
ATOM 9205 C C . VAL F 3 410 ? -54.048 -17.742 -4.569 1.00 76.60 410 VAL F C 1
ATOM 9206 O O . VAL F 3 410 ? -54.222 -18.835 -5.105 1.00 81.15 410 VAL F O 1
ATOM 9210 N N . ARG F 3 411 ? -53.879 -17.598 -3.260 1.00 75.81 411 ARG F N 1
ATOM 9211 C CA . ARG F 3 411 ? -54.107 -18.673 -2.280 1.00 71.09 411 ARG F CA 1
ATOM 9212 C C . ARG F 3 411 ? -55.141 -19.719 -2.722 1.00 69.62 411 ARG F C 1
ATOM 9213 O O . ARG F 3 411 ? -55.304 -20.762 -2.084 1.00 68.21 411 ARG F O 1
#

GO terms:
  GO:0005515 protein binding (F, IPI)

Nearest PDB structures (foldseek):
  4hpq-assembly1_E  TM=1.009E+00  e=8.766E-22  Lachancea thermotolerans CBS 6340
  4p1w-assembly1_B  TM=9.649E-01  e=8.914E-18  Lachancea thermotolerans CBS 6340
  4p1w-assembly1_E  TM=9.510E-01  e=2.678E-17  Lachancea thermotolerans CBS 6340
  5jhf-assembly3_E  TM=9.512E-01  e=3.634E-17  Lachancea thermotolerans CBS 6340
  5jhf-assembly2_B  TM=9.631E-01  e=7.567E-17  Lachancea thermotolerans CBS 6340

Secondary structure (DSSP, 8-state):
--SSS-EEEEE-SS---S----------HHHHHHHHHHH--HHHHHHTTS-HHHHHHHHHHHHHHHHT-/---EEEEEE-SS------EEE---EEEE-TT-----S--EEEEEE--SS----EEEEEESS-EE---EEETTTEEEEEEE------TTTTSS-HHHHHHHHHHHHHHHHHHHHT-/-HHHHHHHHHHHHHHHHHHHHHHHHHHHHHHHHHHHHHHHHHHHHHHHHHHHHHHHHHHIIIIIIIIIIIIIIIIIIIIIIIIIIIIHHHHHHHHHHHHHHHHHHHTS----SSS---TTTTSS--TTTTHHHHHHHHHHHHHHHHHHHHHHHHHHHHIIIIIIIIIIHHHHHHHH--HHHHHHHHHHHHHHHHHHHHHHHHHHHHHTTTTS--SSHHHHHHHHHHHHHHHHHHHHHHHHHHHHHHHHHHHHHHHHHHHHHHHHHHHHHHHHHHHHHHHHHHHHHHHHHHHHHHHHHHHHHHHHHHHHHHHHHHHHHHHHHHHHHHHHHHHHHHHHHHHHHHHHHHHHHHHHHHHHHHHHHHHHHHHHSSSSS-GGGSTTTSS----S---EE---/--SSS-EEEEE-SS---S----------HHHHHHHHHHH--HHHHHHHSS-SHHHHHHHHHHHHHHHH-/---EEEEEE--S------EEE---EEEE-TT-----S--EEEEEE--SS----EEEEEESS-EE---EEETTTEEEEEEE------TTTTSS-HHHHHHHHHHHHHHHHHHHHT-/-HHHHHHHHHHHHHHHHHHHHHHHHHHHHHHHHHHHHHHHHHHHHHHHHHHHHHHHHHHIIIIIIIIIIIIIIIIIIIIIIIIIIIIHHHHHHHHHHHHHHHHHHHTSS---SSS---TTTTSS--TTTTHHHHHHHHHHHHHHHHHHHHHHHHHHHHIIIIIIIIIIHHHHHHHH--HHHHHHHHHHHHHHHHHHHHHHHHHHHHHTTTTS--SSHHHHHHHHHHHHHHHHHHHHHHHHHHHHHHHHHHHHHHHHHHHHHHHHHHHHHHHHHHHHHHHHHHHHHHHHHHHHHHHHHHHHHHHHHHHHHHHHHHHHHHHHHHHHHHHHHHHHHHHHHHHHHHHHHHHHHHHHHHHHHHHHHHHHHHHHSSSSS-GGGSTTTSS----S--EE----

InterPro domains:
  IPR039113 Autophagy-related protein 29 [PTHR40012] (1-108)
  IPR039362 Autophagy-related protein 29 superfamily [G3DSA:1.10.10.2570] (1-74)
  IPR040666 Atg29, N-terminal [PF18388] (7-60)

Organism: Lachancea thermotolerans (strain ATCC 56472 / CBS 6340 / NRRL Y-8284) (NCBI:txid559295)

Radius of gyration: 102.52 Å; Cα contacts (8 Å, |Δi|>4): 1155; chains: 6; bounding box: 217×67×265 Å

B-factor: mean 72.81, std 32.4, range [20.86, 207.87]